Protein AF-A0A7Y5VYT1-F1 (afdb_monomer_lite)

Structure (mmCIF, N/CA/C/O backbone):
data_AF-A0A7Y5VYT1-F1
#
_entry.id   AF-A0A7Y5VYT1-F1
#
loop_
_atom_site.group_PDB
_atom_site.id
_atom_site.type_symbol
_atom_site.label_atom_id
_atom_site.label_alt_id
_atom_site.label_comp_id
_atom_site.label_asym_id
_atom_site.label_entity_id
_atom_site.label_seq_id
_atom_site.pdbx_PDB_ins_code
_atom_site.Cartn_x
_atom_site.Cartn_y
_atom_site.Cartn_z
_atom_site.occupancy
_atom_site.B_iso_or_equiv
_atom_site.auth_seq_id
_atom_site.auth_comp_id
_atom_site.auth_asym_id
_atom_site.auth_atom_id
_atom_site.pdbx_PDB_model_num
ATOM 1 N N . MET A 1 1 ? 44.278 8.003 -17.553 1.00 30.25 1 MET A N 1
ATOM 2 C CA . MET A 1 1 ? 45.497 8.754 -17.932 1.00 30.25 1 MET A CA 1
ATOM 3 C C . MET A 1 1 ? 46.272 7.961 -18.993 1.00 30.25 1 MET A C 1
ATOM 5 O O . MET A 1 1 ? 47.260 7.313 -18.686 1.00 30.25 1 MET A O 1
ATOM 9 N N . ARG A 1 2 ? 45.764 7.959 -20.229 1.00 27.64 2 ARG A N 1
ATOM 10 C CA . ARG A 1 2 ? 46.433 7.584 -21.487 1.00 27.64 2 ARG A CA 1
ATOM 11 C C . ARG A 1 2 ? 45.648 8.338 -22.553 1.00 27.64 2 ARG A C 1
ATOM 13 O O . ARG A 1 2 ? 44.484 8.034 -22.764 1.00 27.64 2 ARG A O 1
ATOM 20 N N . ALA A 1 3 ? 46.238 9.405 -23.068 1.00 26.19 3 ALA A N 1
ATOM 21 C CA . ALA A 1 3 ? 45.627 10.306 -24.028 1.00 26.19 3 ALA A CA 1
ATOM 22 C C . ALA A 1 3 ? 46.533 10.389 -25.257 1.00 26.19 3 ALA A C 1
ATOM 24 O O . ALA A 1 3 ? 47.757 10.370 -25.116 1.00 26.19 3 ALA A O 1
ATOM 25 N N . ASN A 1 4 ? 45.885 10.570 -26.406 1.00 30.56 4 ASN A N 1
ATOM 26 C CA . ASN A 1 4 ? 46.409 11.093 -27.665 1.00 30.56 4 ASN A CA 1
ATOM 27 C C . ASN A 1 4 ? 47.249 10.144 -28.527 1.00 30.56 4 ASN A C 1
ATOM 29 O O . ASN A 1 4 ? 48.468 10.091 -28.391 1.00 30.56 4 ASN A O 1
ATOM 33 N N . MET A 1 5 ? 46.606 9.550 -29.537 1.00 28.14 5 MET A N 1
ATOM 34 C CA . MET A 1 5 ? 47.140 9.549 -30.906 1.00 28.14 5 MET A CA 1
ATOM 35 C C . MET A 1 5 ? 46.047 9.191 -31.924 1.00 28.14 5 MET A C 1
ATOM 37 O O . MET A 1 5 ? 45.854 8.035 -32.269 1.00 28.14 5 MET A O 1
ATOM 41 N N . SER A 1 6 ? 45.374 10.206 -32.457 1.00 29.39 6 SER A N 1
ATOM 42 C CA . SER A 1 6 ? 44.731 10.142 -33.770 1.00 29.39 6 SER A CA 1
ATOM 43 C C . SER A 1 6 ? 44.828 11.523 -34.426 1.00 29.39 6 SER A C 1
ATOM 45 O O . SER A 1 6 ? 45.064 12.529 -33.758 1.00 29.39 6 SER A O 1
ATOM 47 N N . ILE A 1 7 ? 44.679 11.555 -35.751 1.00 34.62 7 ILE A N 1
ATOM 48 C CA . ILE A 1 7 ? 44.750 12.720 -36.650 1.00 34.62 7 ILE A CA 1
ATOM 49 C C . ILE A 1 7 ? 46.169 13.081 -37.129 1.00 34.62 7 ILE A C 1
ATOM 51 O O . ILE A 1 7 ? 46.878 13.902 -36.549 1.00 34.62 7 ILE A O 1
ATOM 55 N N . ARG A 1 8 ? 46.546 12.485 -38.272 1.00 32.09 8 ARG A N 1
ATOM 56 C CA . ARG A 1 8 ? 47.069 13.143 -39.498 1.00 32.09 8 ARG A CA 1
ATOM 57 C C . ARG A 1 8 ? 47.811 12.121 -40.362 1.00 32.09 8 ARG A C 1
ATOM 59 O O . ARG A 1 8 ? 49.016 11.972 -40.185 1.00 32.09 8 ARG A O 1
ATOM 66 N N . ARG A 1 9 ? 47.153 11.495 -41.348 1.00 30.25 9 ARG A N 1
ATOM 67 C CA . ARG A 1 9 ? 47.831 10.939 -42.540 1.00 30.25 9 ARG A CA 1
ATOM 68 C C . ARG A 1 9 ? 46.924 10.968 -43.772 1.00 30.25 9 ARG A C 1
ATOM 70 O O . ARG A 1 9 ? 46.250 10.001 -44.084 1.00 30.25 9 ARG A O 1
ATOM 77 N N . ALA A 1 10 ? 46.990 12.071 -44.509 1.00 29.72 10 ALA A N 1
ATOM 78 C CA . ALA A 1 10 ? 46.716 12.091 -45.939 1.00 29.72 10 ALA A CA 1
ATOM 79 C C . ALA A 1 10 ? 47.839 12.884 -46.625 1.00 29.72 10 ALA A C 1
ATOM 81 O O . ALA A 1 10 ? 48.296 13.891 -46.088 1.00 29.72 10 ALA A O 1
ATOM 82 N N . ALA A 1 11 ? 48.240 12.405 -47.805 1.00 30.06 11 ALA A N 1
ATOM 83 C CA . ALA A 1 11 ? 49.268 12.916 -48.718 1.00 30.06 11 ALA A CA 1
ATOM 84 C C . ALA A 1 11 ? 50.729 12.491 -48.458 1.00 30.06 11 ALA A C 1
ATOM 86 O O . ALA A 1 11 ? 51.456 13.108 -47.687 1.00 30.06 11 ALA A O 1
ATOM 87 N N . ALA A 1 12 ? 51.191 11.508 -49.240 1.00 25.56 12 ALA A N 1
ATOM 88 C CA . ALA A 1 12 ? 52.522 11.537 -49.851 1.00 25.56 12 ALA A CA 1
ATOM 89 C C . ALA A 1 12 ? 52.574 10.586 -51.062 1.00 25.56 12 ALA A C 1
ATOM 91 O O . ALA A 1 12 ? 52.737 9.377 -50.923 1.00 25.56 12 ALA A O 1
ATOM 92 N N . LEU A 1 13 ? 52.447 11.157 -52.261 1.00 31.27 13 LEU A N 1
ATOM 93 C CA . LEU A 1 13 ? 52.786 10.536 -53.540 1.00 31.27 13 LEU A CA 1
ATOM 94 C C . LEU A 1 13 ? 54.100 11.169 -54.017 1.00 31.27 13 LEU A C 1
ATOM 96 O O . LEU A 1 13 ? 54.060 12.323 -54.419 1.00 31.27 13 LEU A O 1
ATOM 100 N N . THR A 1 14 ? 55.228 10.443 -54.000 1.00 28.50 14 THR A N 1
ATOM 101 C CA . THR A 1 14 ? 56.323 10.625 -54.985 1.00 28.50 14 THR A CA 1
ATOM 102 C C . THR A 1 14 ? 57.374 9.507 -54.936 1.00 28.50 14 THR A C 1
ATOM 104 O O . THR A 1 14 ? 58.008 9.257 -53.918 1.00 28.50 14 THR A O 1
ATOM 107 N N . THR A 1 15 ? 57.528 8.880 -56.102 1.00 31.59 15 THR A N 1
ATOM 108 C CA . THR A 1 15 ? 58.681 8.202 -56.729 1.00 31.59 15 THR A CA 1
ATOM 109 C C . THR A 1 15 ? 60.030 8.107 -55.999 1.00 31.59 15 THR A C 1
ATOM 111 O O . THR A 1 15 ? 60.662 9.123 -55.722 1.00 31.59 15 THR A O 1
ATOM 114 N N . VAL A 1 16 ? 60.583 6.886 -55.957 1.00 31.70 16 VAL A N 1
ATOM 115 C CA . VAL A 1 16 ? 62.034 6.632 -56.051 1.00 31.70 16 VAL A CA 1
ATOM 116 C C . VAL A 1 16 ? 62.271 5.501 -57.057 1.00 31.70 16 VAL A C 1
ATOM 118 O O . VAL A 1 16 ? 61.777 4.389 -56.893 1.00 31.70 16 VAL A O 1
ATOM 121 N N . ALA A 1 17 ? 63.020 5.805 -58.117 1.00 32.84 17 ALA A N 1
ATOM 122 C CA . ALA A 1 17 ? 63.605 4.831 -59.030 1.00 32.84 17 ALA A CA 1
ATOM 123 C C . ALA A 1 17 ? 65.028 4.497 -58.556 1.00 32.84 17 ALA A C 1
ATOM 125 O O . ALA A 1 17 ? 65.786 5.415 -58.245 1.00 32.84 17 ALA A O 1
ATOM 126 N N . GLY A 1 18 ? 65.420 3.217 -58.560 1.00 33.00 18 GLY A N 1
ATOM 127 C CA . GLY A 1 18 ? 66.835 2.859 -58.434 1.00 33.00 18 GLY A CA 1
ATOM 128 C C . GLY A 1 18 ? 67.154 1.415 -58.039 1.00 33.00 18 GLY A C 1
ATOM 129 O O . GLY A 1 18 ? 67.095 1.073 -56.869 1.00 33.00 18 GLY A O 1
ATOM 130 N N . LEU A 1 19 ? 67.637 0.664 -59.036 1.00 35.41 19 LEU A N 1
ATOM 131 C CA . LEU A 1 19 ? 68.526 -0.509 -58.981 1.00 35.41 19 LEU A CA 1
ATOM 132 C C . LEU A 1 19 ? 67.946 -1.893 -58.604 1.00 35.41 19 LEU A C 1
ATOM 134 O O . LEU A 1 19 ? 67.748 -2.247 -57.447 1.00 35.41 19 LEU A O 1
ATOM 138 N N . ALA A 1 20 ? 67.761 -2.704 -59.651 1.00 33.38 20 ALA A N 1
ATOM 139 C CA . ALA A 1 20 ? 67.318 -4.091 -59.621 1.00 33.38 20 ALA A CA 1
ATOM 140 C C . ALA A 1 20 ? 68.475 -5.077 -59.377 1.00 33.38 20 ALA A C 1
ATOM 142 O O . ALA A 1 20 ? 69.500 -5.024 -60.057 1.00 33.38 20 ALA A O 1
ATOM 143 N N . VAL A 1 21 ? 68.239 -6.046 -58.489 1.00 36.31 21 VAL A N 1
ATOM 144 C CA . VAL A 1 21 ? 68.869 -7.374 -58.520 1.00 36.31 21 VAL A CA 1
ATOM 145 C C . VAL A 1 21 ? 67.757 -8.369 -58.861 1.00 36.31 21 VAL A C 1
ATOM 147 O O . VAL A 1 21 ? 66.670 -8.311 -58.291 1.00 36.31 21 VAL A O 1
ATOM 150 N N . GLY A 1 22 ? 68.005 -9.202 -59.873 1.00 40.22 22 GLY A N 1
ATOM 151 C CA . GLY A 1 22 ? 67.001 -9.977 -60.597 1.00 40.22 22 GLY A CA 1
ATOM 152 C C . GLY A 1 22 ? 66.232 -10.990 -59.753 1.00 40.22 22 GLY A C 1
ATOM 153 O O . GLY A 1 22 ? 66.721 -12.078 -59.467 1.00 40.22 22 GLY A O 1
ATOM 154 N N . VAL A 1 23 ? 64.977 -10.652 -59.482 1.00 35.94 23 VAL A N 1
ATOM 155 C CA . VAL A 1 23 ? 63.868 -11.592 -59.310 1.00 35.94 23 VAL A CA 1
ATOM 156 C C . VAL A 1 23 ? 62.786 -11.074 -60.253 1.00 35.94 23 VAL A C 1
ATOM 158 O O . VAL A 1 23 ? 62.456 -9.890 -60.204 1.00 35.94 23 VAL A O 1
ATOM 161 N N . SER A 1 24 ? 62.291 -11.896 -61.178 1.00 35.16 24 SER A N 1
ATOM 162 C CA . SER A 1 24 ? 61.223 -11.496 -62.098 1.00 35.16 24 SER A CA 1
ATOM 163 C C . SER A 1 24 ? 59.930 -11.275 -61.311 1.00 35.16 24 SER A C 1
ATOM 165 O O . SER A 1 24 ? 59.142 -12.201 -61.123 1.00 35.16 24 SER A O 1
ATOM 167 N N . THR A 1 25 ? 59.710 -10.060 -60.821 1.00 35.72 25 THR A N 1
ATOM 168 C CA . THR A 1 25 ? 58.398 -9.639 -60.345 1.00 35.72 25 THR A CA 1
ATOM 169 C C . THR A 1 25 ? 57.499 -9.486 -61.569 1.00 35.72 25 THR A C 1
ATOM 171 O O . THR A 1 25 ? 57.811 -8.746 -62.506 1.00 35.72 25 THR A O 1
ATOM 174 N N . ALA A 1 26 ? 56.406 -10.247 -61.608 1.00 45.22 26 ALA A N 1
ATOM 175 C CA . ALA A 1 26 ? 55.366 -10.065 -62.610 1.00 45.22 26 ALA A CA 1
ATOM 176 C C . ALA A 1 26 ? 54.901 -8.599 -62.563 1.00 45.22 26 ALA A C 1
ATOM 178 O O . ALA A 1 26 ? 54.512 -8.098 -61.508 1.00 45.22 26 ALA A O 1
ATOM 179 N N . ARG A 1 27 ? 55.005 -7.881 -63.687 1.00 56.47 27 ARG A N 1
ATOM 180 C CA . ARG A 1 27 ? 54.498 -6.508 -63.792 1.00 56.47 27 ARG A CA 1
ATOM 181 C C . ARG A 1 27 ? 52.982 -6.595 -63.923 1.00 56.47 27 ARG A C 1
ATOM 183 O O . ARG A 1 27 ? 52.499 -7.110 -64.925 1.00 56.47 27 ARG A O 1
ATOM 190 N N . GLY A 1 28 ? 52.262 -6.105 -62.922 1.00 69.00 28 GLY A N 1
ATOM 191 C CA . GLY A 1 28 ? 50.804 -6.043 -62.955 1.00 69.00 28 GLY A CA 1
ATOM 192 C C . GLY A 1 28 ? 50.274 -5.293 -64.171 1.00 69.00 28 GLY A C 1
ATOM 193 O O . GLY A 1 28 ? 50.785 -4.217 -64.498 1.00 69.00 28 GLY A O 1
ATOM 194 N N . THR A 1 29 ? 49.274 -5.859 -64.848 1.00 88.81 29 THR A N 1
ATOM 195 C CA . THR A 1 29 ? 48.622 -5.265 -66.022 1.00 88.81 29 THR A CA 1
ATOM 196 C C . THR A 1 29 ? 47.158 -4.944 -65.710 1.00 88.81 29 THR A C 1
ATOM 198 O O . THR A 1 29 ? 46.465 -5.698 -65.033 1.00 88.81 29 THR A O 1
ATOM 201 N N . ILE A 1 30 ? 46.656 -3.816 -66.218 1.00 93.69 30 ILE A N 1
ATOM 202 C CA . ILE A 1 30 ? 45.218 -3.515 -66.188 1.00 93.69 30 ILE A CA 1
ATOM 203 C C . ILE A 1 30 ? 44.558 -4.264 -67.348 1.00 93.69 30 ILE A C 1
ATOM 205 O O . ILE A 1 30 ? 44.878 -3.992 -68.507 1.00 93.69 30 ILE A O 1
ATOM 209 N N . ILE A 1 31 ? 43.627 -5.169 -67.052 1.00 95.44 31 ILE A N 1
ATOM 210 C CA . ILE A 1 31 ? 42.863 -5.905 -68.064 1.00 95.44 31 ILE A CA 1
ATOM 211 C C . ILE A 1 31 ? 41.386 -5.558 -68.018 1.00 95.44 31 ILE A C 1
ATOM 213 O O . ILE A 1 31 ? 40.772 -5.500 -66.957 1.00 95.44 31 ILE A O 1
ATOM 217 N N . ASN A 1 32 ? 40.816 -5.317 -69.195 1.00 97.12 32 ASN A N 1
ATOM 218 C CA . ASN A 1 32 ? 39.433 -4.887 -69.351 1.00 97.12 32 ASN A CA 1
ATOM 219 C C . ASN A 1 32 ? 38.578 -6.052 -69.831 1.00 97.12 32 ASN A C 1
ATOM 221 O O . ASN A 1 32 ? 38.907 -6.674 -70.841 1.00 97.12 32 ASN A O 1
ATOM 225 N N . TRP A 1 33 ? 37.470 -6.317 -69.150 1.00 97.88 33 TRP A N 1
ATOM 226 C CA . TRP A 1 33 ? 36.483 -7.282 -69.612 1.00 97.88 33 TRP A CA 1
ATOM 227 C C . TRP A 1 33 ? 35.904 -6.832 -70.958 1.00 97.88 33 TRP A C 1
ATOM 229 O O . TRP A 1 33 ? 35.466 -5.687 -71.093 1.00 97.88 33 TRP A O 1
ATOM 239 N N . ASN A 1 34 ? 35.907 -7.712 -71.958 1.00 95.81 34 ASN A N 1
ATOM 240 C CA . ASN A 1 34 ? 35.471 -7.390 -73.323 1.00 95.81 34 ASN A CA 1
ATOM 241 C C . ASN A 1 34 ? 34.311 -8.272 -73.833 1.00 95.81 34 ASN A C 1
ATOM 243 O O . ASN A 1 34 ? 33.855 -8.072 -74.958 1.00 95.81 34 ASN A O 1
ATOM 247 N N . ASN A 1 35 ? 33.802 -9.208 -73.021 1.00 96.19 35 ASN A N 1
ATOM 248 C CA . ASN A 1 35 ? 32.730 -10.125 -73.411 1.00 96.19 35 ASN A CA 1
ATOM 249 C C . ASN A 1 35 ? 31.361 -9.699 -72.843 1.00 96.19 35 ASN A C 1
ATOM 251 O O . ASN A 1 35 ? 31.004 -10.023 -71.709 1.00 96.19 35 ASN A O 1
ATOM 255 N N . ALA A 1 36 ? 30.556 -9.022 -73.662 1.00 94.88 36 ALA A N 1
ATOM 256 C CA . ALA A 1 36 ? 29.229 -8.538 -73.270 1.00 94.88 36 ALA A CA 1
ATOM 257 C C . ALA A 1 36 ? 28.188 -9.647 -72.996 1.00 94.88 36 ALA A C 1
ATOM 259 O O . ALA A 1 36 ? 27.152 -9.351 -72.410 1.00 94.88 36 ALA A O 1
ATOM 260 N N . ALA A 1 37 ? 28.440 -10.901 -73.393 1.00 95.19 37 ALA A N 1
ATOM 261 C CA . ALA A 1 37 ? 27.559 -12.036 -73.098 1.00 95.19 37 ALA A CA 1
ATOM 262 C C . ALA A 1 37 ? 27.848 -12.688 -71.731 1.00 95.19 37 ALA A C 1
ATOM 264 O O . ALA A 1 37 ? 27.047 -13.486 -71.247 1.00 95.19 37 ALA A O 1
ATOM 265 N N . GLY A 1 38 ? 28.978 -12.353 -71.101 1.00 96.19 38 GLY A N 1
ATOM 266 C CA . GLY A 1 38 ? 29.455 -13.019 -69.890 1.00 96.19 38 GLY A CA 1
ATOM 267 C C . GLY A 1 38 ? 30.240 -14.302 -70.173 1.00 96.19 38 GLY A C 1
ATOM 268 O O . GLY A 1 38 ? 30.365 -14.755 -71.312 1.00 96.19 38 GLY A O 1
ATOM 269 N N . GLY A 1 39 ? 30.827 -14.877 -69.126 1.00 96.69 39 GLY A N 1
ATOM 270 C CA . GLY A 1 39 ? 31.661 -16.072 -69.237 1.00 96.69 39 GLY A CA 1
ATOM 271 C C . GLY A 1 39 ? 32.635 -16.254 -68.075 1.00 96.69 39 GLY A C 1
ATOM 272 O O . GLY A 1 39 ? 32.599 -15.536 -67.079 1.00 96.69 39 GLY A O 1
ATOM 273 N N . ALA A 1 40 ? 33.532 -17.231 -68.203 1.00 96.69 40 ALA A N 1
ATOM 274 C CA . ALA A 1 40 ? 34.527 -17.520 -67.175 1.00 96.69 40 ALA A CA 1
ATOM 275 C C . ALA A 1 40 ? 35.667 -16.487 -67.171 1.00 96.69 40 ALA A C 1
ATOM 277 O O . ALA A 1 40 ? 36.245 -16.189 -68.222 1.00 96.69 40 ALA A O 1
ATOM 278 N N . ALA A 1 41 ? 36.049 -16.005 -65.985 1.00 96.31 41 ALA A N 1
ATOM 279 C CA . ALA A 1 41 ? 37.185 -15.100 -65.800 1.00 96.31 41 ALA A CA 1
ATOM 280 C C . ALA A 1 41 ? 38.532 -15.741 -66.174 1.00 96.31 41 ALA A C 1
ATOM 282 O O . ALA A 1 41 ? 39.448 -15.036 -66.584 1.00 96.31 41 ALA A O 1
ATOM 283 N N . SER A 1 42 ? 38.645 -17.072 -66.130 1.00 95.38 42 SER A N 1
ATOM 284 C CA . SER A 1 42 ? 39.843 -17.815 -66.553 1.00 95.38 42 SER A CA 1
ATOM 285 C C . SER A 1 42 ? 40.057 -17.847 -68.074 1.00 95.38 42 SER A C 1
ATOM 287 O O . SER A 1 42 ? 41.125 -18.243 -68.538 1.00 95.38 42 SER A O 1
ATOM 289 N N . THR A 1 43 ? 39.067 -17.442 -68.877 1.00 96.75 43 THR A N 1
ATOM 290 C CA . THR A 1 43 ? 39.178 -17.440 -70.342 1.00 96.75 43 THR A CA 1
ATOM 291 C C . THR A 1 43 ? 39.857 -16.159 -70.820 1.00 96.75 43 THR A C 1
ATOM 293 O O . THR A 1 43 ? 39.244 -15.096 -70.829 1.00 96.75 43 THR A O 1
ATOM 296 N N . ALA A 1 44 ? 41.105 -16.265 -71.285 1.00 94.38 44 ALA A N 1
ATOM 297 C CA . ALA A 1 44 ? 41.907 -15.121 -71.731 1.00 94.38 44 ALA A CA 1
ATOM 298 C C . ALA A 1 44 ? 41.230 -14.247 -72.806 1.00 94.38 44 ALA A C 1
ATOM 300 O O . ALA A 1 44 ? 41.405 -13.034 -72.808 1.00 94.38 44 ALA A O 1
ATOM 301 N N . ALA A 1 45 ? 40.429 -14.842 -73.698 1.00 95.94 45 ALA A N 1
ATOM 302 C CA . ALA A 1 45 ? 39.718 -14.115 -74.754 1.00 95.94 45 ALA A CA 1
ATOM 303 C C . ALA A 1 45 ? 38.631 -13.153 -74.233 1.00 95.94 45 ALA A C 1
ATOM 305 O O . ALA A 1 45 ? 38.249 -12.245 -74.967 1.00 95.94 45 ALA A O 1
ATOM 306 N N . ASN A 1 46 ? 38.169 -13.327 -72.986 1.00 96.81 46 ASN A N 1
ATOM 307 C CA . ASN A 1 46 ? 37.203 -12.437 -72.331 1.00 96.81 46 ASN A CA 1
ATOM 308 C C . ASN A 1 46 ? 37.843 -11.146 -71.777 1.00 96.81 46 ASN A C 1
ATOM 310 O O . ASN A 1 46 ? 37.142 -10.302 -71.210 1.00 96.81 46 ASN A O 1
ATOM 314 N N . TRP A 1 47 ? 39.159 -10.984 -71.944 1.00 96.56 47 TRP A N 1
ATOM 315 C CA . TRP A 1 47 ? 39.931 -9.841 -71.469 1.00 96.56 47 TRP A CA 1
ATOM 316 C C . TRP A 1 47 ? 40.631 -9.106 -72.618 1.00 96.56 47 TRP A C 1
ATOM 318 O O . TRP A 1 47 ? 40.955 -9.681 -73.657 1.00 96.56 47 TRP A O 1
ATOM 328 N N . ASN A 1 48 ? 40.889 -7.814 -72.423 1.00 94.38 48 ASN A N 1
ATOM 329 C CA . ASN A 1 48 ? 41.722 -6.986 -73.287 1.00 94.38 48 ASN A CA 1
ATOM 330 C C . ASN A 1 48 ? 42.785 -6.229 -72.455 1.00 94.38 48 ASN A C 1
ATOM 332 O O . ASN A 1 48 ? 42.396 -5.396 -71.624 1.00 94.38 48 ASN A O 1
ATOM 336 N N . PRO A 1 49 ? 44.096 -6.458 -72.683 1.00 94.94 49 PRO A N 1
ATOM 337 C CA . PRO A 1 49 ? 44.676 -7.470 -73.582 1.00 94.94 49 PRO A CA 1
ATOM 338 C C . PRO A 1 49 ? 44.254 -8.903 -73.212 1.00 94.94 49 PRO A C 1
ATOM 340 O O . PRO A 1 49 ? 43.919 -9.168 -72.061 1.00 94.94 49 PRO A O 1
ATOM 343 N N . ALA A 1 50 ? 44.246 -9.810 -74.196 1.00 94.19 50 ALA A N 1
ATOM 344 C CA . ALA A 1 50 ? 43.785 -11.188 -74.017 1.00 94.19 50 ALA A CA 1
ATOM 345 C C . ALA A 1 50 ? 44.747 -11.993 -73.132 1.00 94.19 50 ALA A C 1
ATOM 347 O O . ALA A 1 50 ? 45.750 -12.527 -73.607 1.00 94.19 50 ALA A O 1
ATOM 348 N N . GLN A 1 51 ? 44.434 -12.075 -71.843 1.00 91.88 51 GLN A N 1
ATOM 349 C CA . GLN A 1 51 ? 45.150 -12.870 -70.848 1.00 91.88 51 GLN A CA 1
ATOM 350 C C . GLN A 1 51 ? 44.203 -13.314 -69.734 1.00 91.88 51 GLN A C 1
ATOM 352 O O . GLN A 1 51 ? 43.198 -12.658 -69.475 1.00 91.88 51 GLN A O 1
ATOM 357 N N . ALA A 1 52 ? 44.504 -14.440 -69.088 1.00 90.56 52 ALA A N 1
ATOM 358 C CA . ALA A 1 52 ? 43.809 -14.828 -67.864 1.00 90.56 52 ALA A CA 1
ATOM 359 C C . ALA A 1 52 ? 44.350 -14.003 -66.672 1.00 90.56 52 ALA A C 1
ATOM 361 O O . ALA A 1 52 ? 45.548 -13.714 -66.665 1.00 90.56 52 ALA A O 1
ATOM 362 N N . PRO A 1 53 ? 43.519 -13.643 -65.675 1.00 93.69 53 PRO A N 1
ATOM 363 C CA . PRO A 1 53 ? 43.944 -12.890 -64.494 1.00 93.69 53 PRO A CA 1
ATOM 364 C C . PRO A 1 53 ? 45.085 -13.546 -63.704 1.00 93.69 53 PRO A C 1
ATOM 366 O O . PRO A 1 53 ? 45.067 -14.755 -63.461 1.00 93.69 53 PRO A O 1
ATOM 369 N N . THR A 1 54 ? 46.027 -12.731 -63.228 1.00 90.56 54 THR A N 1
ATOM 370 C CA . THR A 1 54 ? 47.100 -13.119 -62.303 1.00 90.56 54 THR A CA 1
ATOM 371 C C . THR A 1 54 ? 47.132 -12.231 -61.052 1.00 90.56 54 THR A C 1
ATOM 373 O O . THR A 1 54 ? 46.494 -11.180 -60.995 1.00 90.56 54 THR A O 1
ATOM 376 N N . ALA A 1 55 ? 47.944 -12.631 -60.064 1.00 87.31 55 ALA A N 1
ATOM 377 C CA . ALA A 1 55 ? 48.112 -11.954 -58.770 1.00 87.31 55 ALA A CA 1
ATOM 378 C C . ALA A 1 55 ? 48.383 -10.446 -58.858 1.00 87.31 55 ALA A C 1
ATOM 380 O O . ALA A 1 55 ? 47.979 -9.689 -57.977 1.00 87.31 55 ALA A O 1
ATOM 381 N N . ALA A 1 56 ? 49.066 -10.008 -59.916 1.00 88.50 56 ALA A N 1
ATOM 382 C CA . ALA A 1 56 ? 49.476 -8.622 -60.089 1.00 88.50 56 ALA A CA 1
ATOM 383 C C . ALA A 1 56 ? 48.452 -7.776 -60.873 1.00 88.50 56 ALA A C 1
ATOM 385 O O . ALA A 1 56 ? 48.645 -6.570 -61.013 1.00 88.50 56 ALA A O 1
ATOM 386 N N . ASP A 1 57 ? 47.393 -8.379 -61.418 1.00 93.88 57 ASP A N 1
ATOM 387 C CA . ASP A 1 57 ? 46.513 -7.704 -62.372 1.00 93.88 57 ASP A CA 1
ATOM 388 C C . ASP A 1 57 ? 45.363 -6.942 -61.707 1.00 93.88 57 ASP A C 1
ATOM 390 O O . ASP A 1 57 ? 44.803 -7.352 -60.685 1.00 93.88 57 ASP A O 1
ATOM 394 N N . THR A 1 58 ? 44.972 -5.841 -62.350 1.00 94.94 58 THR A N 1
ATOM 395 C CA . THR A 1 58 ? 43.759 -5.083 -62.021 1.00 94.94 58 THR A CA 1
ATOM 396 C C . THR A 1 58 ? 42.682 -5.395 -63.050 1.00 94.94 58 THR A C 1
ATOM 398 O O . THR A 1 58 ? 42.864 -5.152 -64.245 1.00 94.94 58 THR A O 1
ATOM 401 N N . LEU A 1 59 ? 41.545 -5.905 -62.584 1.00 97.12 59 LEU A N 1
ATOM 402 C CA . LEU A 1 59 ? 40.414 -6.317 -63.407 1.00 97.12 59 LEU A CA 1
ATOM 403 C C . LEU A 1 59 ? 39.413 -5.171 -63.534 1.00 97.12 59 LEU A C 1
ATOM 405 O O . LEU A 1 59 ? 38.853 -4.718 -62.537 1.00 97.12 59 LEU A O 1
ATOM 409 N N . VAL A 1 60 ? 39.167 -4.708 -64.756 1.00 97.56 60 VAL A N 1
ATOM 410 C CA . VAL A 1 60 ? 38.277 -3.575 -65.033 1.00 97.56 60 VAL A CA 1
ATOM 411 C C . VAL A 1 60 ? 37.059 -4.029 -65.827 1.00 97.56 60 VAL A C 1
ATOM 413 O O . VAL A 1 60 ? 37.177 -4.605 -66.907 1.00 97.56 60 VAL A O 1
ATOM 416 N N . TYR A 1 61 ? 35.872 -3.698 -65.330 1.00 98.00 61 TYR A N 1
ATOM 417 C CA . TYR A 1 61 ? 34.591 -3.969 -65.972 1.00 98.00 61 TYR A CA 1
ATOM 418 C C . TYR A 1 61 ? 33.962 -2.650 -66.411 1.00 98.00 61 TYR A C 1
ATOM 420 O O . TYR A 1 61 ? 33.489 -1.868 -65.590 1.00 98.00 61 TYR A O 1
ATOM 428 N N . ASN A 1 62 ? 33.992 -2.375 -67.713 1.00 96.19 62 ASN A N 1
ATOM 429 C CA . ASN A 1 62 ? 33.561 -1.090 -68.275 1.00 96.19 62 ASN A CA 1
ATOM 430 C C . ASN A 1 62 ? 32.584 -1.254 -69.453 1.00 96.19 62 ASN A C 1
ATOM 432 O O . ASN A 1 62 ? 32.417 -0.343 -70.265 1.00 96.19 62 ASN A O 1
ATOM 436 N N . LEU A 1 63 ? 31.950 -2.422 -69.574 1.00 96.19 63 LEU A N 1
ATOM 437 C CA . LEU A 1 63 ? 30.918 -2.657 -70.578 1.00 96.19 63 LEU A CA 1
ATOM 438 C C . LEU A 1 63 ? 29.574 -2.175 -70.043 1.00 96.19 63 LEU A C 1
ATOM 440 O O . LEU A 1 63 ? 29.149 -2.573 -68.964 1.00 96.19 63 LEU A O 1
ATOM 444 N N . ASN A 1 64 ? 28.870 -1.359 -70.822 1.00 95.56 64 ASN A N 1
ATOM 445 C CA . ASN A 1 64 ? 27.508 -0.952 -70.491 1.00 95.56 64 ASN A CA 1
ATOM 446 C C . ASN A 1 64 ? 26.507 -2.052 -70.894 1.00 95.56 64 ASN A C 1
ATOM 448 O O . ASN A 1 64 ? 25.770 -1.918 -71.870 1.00 95.56 64 ASN A O 1
ATOM 452 N N . SER A 1 65 ? 26.566 -3.199 -70.222 1.00 95.31 65 SER A N 1
ATOM 453 C CA . SER A 1 65 ? 25.745 -4.387 -70.489 1.00 95.31 65 SER A CA 1
ATOM 454 C C . SER A 1 65 ? 25.474 -5.146 -69.191 1.00 95.31 65 SER A C 1
ATOM 456 O O . SER A 1 65 ? 26.139 -4.898 -68.186 1.00 95.31 65 SER A O 1
ATOM 458 N N . THR A 1 66 ? 24.521 -6.078 -69.225 1.00 97.75 66 THR A N 1
ATOM 459 C CA . THR A 1 66 ? 24.236 -6.989 -68.109 1.00 97.75 66 THR A CA 1
ATOM 460 C C . THR A 1 66 ? 24.808 -8.364 -68.415 1.00 97.75 66 THR A C 1
ATOM 462 O O . THR A 1 66 ? 24.429 -8.965 -69.418 1.00 97.75 66 THR A O 1
ATOM 465 N N . TYR A 1 67 ? 25.715 -8.865 -67.579 1.00 97.56 67 TYR A N 1
ATOM 466 C CA . TYR A 1 67 ? 26.374 -10.152 -67.811 1.00 97.56 67 TYR A CA 1
ATOM 467 C C . TYR A 1 67 ? 26.884 -10.792 -66.518 1.00 97.56 67 TYR A C 1
ATOM 469 O O . TYR A 1 67 ? 27.106 -10.123 -65.511 1.00 97.56 67 TYR A O 1
ATOM 477 N N . THR A 1 68 ? 27.084 -12.112 -66.563 1.00 97.75 68 THR A N 1
ATOM 478 C CA . THR A 1 68 ? 27.646 -12.889 -65.449 1.00 97.75 68 THR A CA 1
ATOM 479 C C . THR A 1 68 ? 29.106 -13.239 -65.713 1.00 97.75 68 THR A C 1
ATOM 481 O O . THR A 1 68 ? 29.470 -13.637 -66.823 1.00 97.75 68 THR A O 1
ATOM 484 N N . VAL A 1 69 ? 29.939 -13.113 -64.685 1.00 97.81 69 VAL A N 1
ATOM 485 C CA . VAL A 1 69 ? 31.350 -13.490 -64.683 1.00 97.81 69 VAL A CA 1
ATOM 486 C C . VAL A 1 69 ? 31.562 -14.575 -63.636 1.00 97.81 69 VAL A C 1
ATOM 488 O O . VAL A 1 69 ? 31.315 -14.367 -62.447 1.00 97.81 69 VAL A O 1
ATOM 491 N N . THR A 1 70 ? 32.026 -15.740 -64.081 1.00 97.06 70 THR A N 1
ATOM 492 C CA . THR A 1 70 ? 32.286 -16.879 -63.193 1.00 97.06 70 THR A CA 1
ATOM 493 C C . THR A 1 70 ? 33.762 -16.951 -62.828 1.00 97.06 70 THR A C 1
ATOM 495 O O . THR A 1 70 ? 34.629 -17.029 -63.705 1.00 97.06 70 THR A O 1
ATOM 498 N N . PHE A 1 71 ? 34.042 -16.992 -61.531 1.00 96.31 71 PHE A N 1
ATOM 499 C CA . PHE A 1 71 ? 35.362 -17.237 -60.963 1.00 96.31 71 PHE A CA 1
ATOM 500 C C . PHE A 1 71 ? 35.418 -18.672 -60.446 1.00 96.31 71 PHE A C 1
ATOM 502 O O . PHE A 1 71 ? 34.561 -19.115 -59.684 1.00 96.31 71 PHE A O 1
ATOM 509 N N . SER A 1 72 ? 36.417 -19.417 -60.901 1.00 94.38 72 SER A N 1
ATOM 510 C CA . SER A 1 72 ? 36.685 -20.798 -60.485 1.00 94.38 72 SER A CA 1
ATOM 511 C C . SER A 1 72 ? 38.082 -20.875 -59.888 1.00 94.38 72 SER A C 1
ATOM 513 O O . SER A 1 72 ? 38.849 -19.924 -60.017 1.00 94.38 72 SER A O 1
ATOM 515 N N . GLY A 1 73 ? 38.462 -22.024 -59.323 1.00 90.50 73 GLY A N 1
ATOM 516 C CA . GLY A 1 73 ? 39.818 -22.231 -58.794 1.00 90.50 73 GLY A CA 1
ATOM 517 C C . GLY A 1 73 ? 40.942 -22.111 -59.839 1.00 90.50 73 GLY A C 1
ATOM 518 O O . GLY A 1 73 ? 42.113 -22.131 -59.480 1.00 90.50 73 GLY A O 1
ATOM 519 N N . ALA A 1 74 ? 40.605 -21.980 -61.129 1.00 90.00 74 ALA A N 1
ATOM 520 C CA . ALA A 1 74 ? 41.559 -21.692 -62.199 1.00 90.00 74 ALA A CA 1
ATOM 521 C C . ALA A 1 74 ? 41.945 -20.202 -62.297 1.00 90.00 74 ALA A C 1
ATOM 523 O O . ALA A 1 74 ? 42.870 -19.861 -63.032 1.00 90.00 74 ALA A O 1
ATOM 524 N N . VAL A 1 75 ? 41.223 -19.311 -61.612 1.00 90.44 75 VAL A N 1
ATOM 525 C CA . VAL A 1 75 ? 41.539 -17.882 -61.536 1.00 90.44 75 VAL A CA 1
ATOM 526 C C . VAL A 1 75 ? 42.387 -17.669 -60.285 1.00 90.44 75 VAL A C 1
ATOM 528 O O . VAL A 1 75 ? 41.934 -17.952 -59.180 1.00 90.44 75 VAL A O 1
ATOM 531 N N . GLY A 1 76 ? 43.635 -17.226 -60.455 1.00 83.94 76 GLY A N 1
ATOM 532 C CA . GLY A 1 76 ? 44.483 -16.862 -59.318 1.00 83.94 76 GLY A CA 1
ATOM 533 C C . GLY A 1 76 ? 43.967 -15.607 -58.611 1.00 83.94 76 GLY A C 1
ATOM 534 O O . GLY A 1 76 ? 43.074 -14.930 -59.117 1.00 83.94 76 GLY A O 1
ATOM 535 N N . LEU A 1 77 ? 44.569 -15.256 -57.468 1.00 90.44 77 LEU A N 1
ATOM 536 C CA . LEU A 1 77 ? 44.285 -13.978 -56.805 1.00 90.44 77 LEU A CA 1
ATOM 537 C C . LEU A 1 77 ? 44.485 -12.801 -57.777 1.00 90.44 77 LEU A C 1
ATOM 539 O O . LEU A 1 77 ? 45.202 -12.927 -58.767 1.00 90.44 77 LEU A O 1
ATOM 543 N N . SER A 1 78 ? 43.856 -11.661 -57.517 1.00 93.00 78 SER A N 1
ATOM 544 C CA . SER A 1 78 ? 44.027 -10.438 -58.318 1.00 93.00 78 SER A CA 1
ATOM 545 C C . SER A 1 78 ? 44.451 -9.276 -57.426 1.00 93.00 78 SER A C 1
ATOM 547 O O . SER A 1 78 ? 44.301 -9.336 -56.209 1.00 93.00 78 SER A O 1
ATOM 549 N N . THR A 1 79 ? 44.972 -8.194 -57.997 1.00 93.38 79 THR A N 1
ATOM 550 C CA . THR A 1 79 ? 45.296 -7.003 -57.202 1.00 93.38 79 THR A CA 1
ATOM 551 C C . THR A 1 79 ? 44.040 -6.198 -56.883 1.00 93.38 79 THR A C 1
ATOM 553 O O . THR A 1 79 ? 43.816 -5.840 -55.732 1.00 93.38 79 THR A O 1
ATOM 556 N N . GLN A 1 80 ? 43.200 -5.910 -57.876 1.00 94.62 80 GLN A N 1
ATOM 557 C CA . GLN A 1 80 ? 42.034 -5.040 -57.699 1.00 94.62 80 GLN A CA 1
ATOM 558 C C . GLN A 1 80 ? 40.929 -5.383 -58.697 1.00 94.62 80 GLN A C 1
ATOM 560 O O . GLN A 1 80 ? 41.218 -5.766 -59.827 1.00 94.62 80 GLN A O 1
ATOM 565 N N . HIS A 1 81 ? 39.668 -5.206 -58.302 1.00 97.19 81 HIS A N 1
ATOM 566 C CA . HIS A 1 81 ? 38.525 -5.170 -59.215 1.00 97.19 81 HIS A CA 1
ATOM 567 C C . HIS A 1 81 ? 37.959 -3.749 -59.260 1.00 97.19 81 HIS A C 1
ATOM 569 O O . HIS A 1 81 ? 37.784 -3.118 -58.218 1.00 97.19 81 HIS A O 1
ATOM 575 N N . THR A 1 82 ? 37.626 -3.271 -60.457 1.00 97.44 82 THR A N 1
ATOM 576 C CA . THR A 1 82 ? 36.990 -1.968 -60.672 1.00 97.44 82 THR A CA 1
ATOM 577 C C . THR A 1 82 ? 35.816 -2.102 -61.641 1.00 97.44 82 THR A C 1
ATOM 579 O O . THR A 1 82 ? 36.008 -2.403 -62.819 1.00 97.44 82 THR A O 1
ATOM 582 N N . TYR A 1 83 ? 34.602 -1.832 -61.169 1.00 98.25 83 TYR A N 1
ATOM 583 C CA . TYR A 1 83 ? 33.369 -1.834 -61.958 1.00 98.25 83 TYR A CA 1
ATOM 584 C C . TYR A 1 83 ? 32.960 -0.398 -62.269 1.00 98.25 83 TYR A C 1
ATOM 586 O O . TYR A 1 83 ? 32.723 0.396 -61.363 1.00 98.25 83 TYR A O 1
ATOM 594 N N . LYS A 1 84 ? 32.900 -0.058 -63.555 1.00 97.69 84 LYS A N 1
ATOM 595 C CA . LYS A 1 84 ? 32.729 1.317 -64.043 1.00 97.69 84 LYS A CA 1
ATOM 596 C C . LYS A 1 84 ? 31.379 1.560 -64.708 1.00 97.69 84 LYS A C 1
ATOM 598 O O . LYS A 1 84 ? 30.848 2.665 -64.627 1.00 97.69 84 LYS A O 1
ATOM 603 N N . ARG A 1 85 ? 30.833 0.548 -65.393 1.00 95.94 85 ARG A N 1
ATOM 604 C CA . ARG A 1 85 ? 29.572 0.621 -66.153 1.00 95.94 85 ARG A CA 1
ATOM 605 C C . ARG A 1 85 ? 28.845 -0.720 -66.154 1.00 95.94 85 ARG A C 1
ATOM 607 O O . ARG A 1 85 ? 29.483 -1.755 -65.973 1.00 95.94 85 ARG A O 1
ATOM 614 N N . GLY A 1 86 ? 27.544 -0.679 -66.439 1.00 95.69 86 GLY A N 1
ATOM 615 C CA . GLY A 1 86 ? 26.713 -1.868 -66.629 1.00 95.69 86 GLY A CA 1
ATOM 616 C C . GLY A 1 86 ? 26.380 -2.603 -65.331 1.00 95.69 86 GLY A C 1
ATOM 617 O O . GLY A 1 86 ? 26.577 -2.086 -64.230 1.00 95.69 86 GLY A O 1
ATOM 618 N N . THR A 1 87 ? 25.858 -3.819 -65.479 1.00 97.69 87 THR A N 1
ATOM 619 C CA . THR A 1 87 ? 25.449 -4.686 -64.372 1.00 97.69 87 THR A CA 1
ATOM 620 C C . THR A 1 87 ? 26.219 -6.001 -64.438 1.00 97.69 87 THR A C 1
ATOM 622 O O . THR A 1 87 ? 26.030 -6.794 -65.360 1.00 97.69 87 THR A O 1
ATOM 625 N N . VAL A 1 88 ? 27.084 -6.248 -63.457 1.00 98.25 88 VAL A N 1
ATOM 626 C CA . VAL A 1 88 ? 27.955 -7.429 -63.427 1.00 98.25 88 VAL A CA 1
ATOM 627 C C . VAL A 1 88 ? 27.541 -8.367 -62.300 1.00 98.25 88 VAL A C 1
ATOM 629 O O . VAL A 1 88 ? 27.638 -8.015 -61.127 1.00 98.25 88 VAL A O 1
ATOM 632 N N . SER A 1 89 ? 27.112 -9.578 -62.641 1.00 97.88 89 SER A N 1
ATOM 633 C CA . SER A 1 89 ? 26.879 -10.645 -61.663 1.00 97.88 89 SER A CA 1
ATOM 634 C C . SER A 1 89 ? 28.141 -11.488 -61.503 1.00 97.88 89 SER A C 1
ATOM 636 O O . SER A 1 89 ? 28.712 -11.956 -62.483 1.00 97.88 89 SER A O 1
ATOM 638 N N . LEU A 1 90 ? 28.586 -11.686 -60.271 1.00 97.75 90 LEU A N 1
ATOM 639 C CA . LEU A 1 90 ? 29.766 -12.454 -59.906 1.00 97.75 90 LEU A CA 1
ATOM 640 C C . LEU A 1 90 ? 29.328 -13.779 -59.296 1.00 97.75 90 LEU A C 1
ATOM 642 O O . LEU A 1 90 ? 28.674 -13.799 -58.254 1.00 97.75 90 LEU A O 1
ATOM 646 N N . SER A 1 91 ? 29.736 -14.875 -59.927 1.00 96.69 91 SER A N 1
ATOM 647 C CA . SER A 1 91 ? 29.531 -16.227 -59.413 1.00 96.69 91 SER A CA 1
ATOM 648 C C . SER A 1 91 ? 30.882 -16.819 -59.017 1.00 96.69 91 SER A C 1
ATOM 650 O O . SER A 1 91 ? 31.697 -17.159 -59.881 1.00 96.69 91 SER A O 1
ATOM 652 N N . MET A 1 92 ? 31.138 -16.910 -57.710 1.00 95.94 92 MET A N 1
ATOM 653 C CA . MET A 1 92 ? 32.383 -17.435 -57.145 1.00 95.94 92 MET A CA 1
ATOM 654 C C . MET A 1 92 ? 32.236 -18.936 -56.874 1.00 95.94 92 MET A C 1
ATOM 656 O O . MET A 1 92 ? 32.054 -19.370 -55.743 1.00 95.94 92 MET A O 1
ATOM 660 N N . SER A 1 93 ? 32.348 -19.756 -57.924 1.00 93.12 93 SER A N 1
ATOM 661 C CA . SER A 1 93 ? 32.361 -21.229 -57.789 1.00 93.12 93 SER A CA 1
ATOM 662 C C . SER A 1 93 ? 33.547 -21.765 -56.966 1.00 93.12 93 SER A C 1
ATOM 664 O O . SER A 1 93 ? 33.553 -22.918 -56.545 1.00 93.12 93 SER A O 1
ATOM 666 N N . SER A 1 94 ? 34.557 -20.923 -56.743 1.00 93.06 94 SER A N 1
ATOM 667 C CA . SER A 1 94 ? 35.625 -21.068 -55.755 1.00 93.06 94 SER A CA 1
ATOM 668 C C . SER A 1 94 ? 35.866 -19.690 -55.128 1.00 93.06 94 SER A C 1
ATOM 670 O O . SER A 1 94 ? 35.748 -18.704 -55.860 1.00 93.06 94 SER A O 1
ATOM 672 N N . PRO A 1 95 ? 36.239 -19.592 -53.836 1.00 94.81 95 PRO A N 1
ATOM 673 C CA . PRO A 1 95 ? 36.605 -18.323 -53.211 1.00 94.81 95 PRO A CA 1
ATOM 674 C C . PRO A 1 95 ? 37.649 -17.557 -54.026 1.00 94.81 95 PRO A C 1
ATOM 676 O O . PRO A 1 95 ? 38.618 -18.157 -54.501 1.00 94.81 95 PRO A O 1
ATOM 679 N N . HIS A 1 96 ? 37.464 -16.244 -54.164 1.00 95.94 96 HIS A N 1
ATOM 680 C CA . HIS A 1 96 ? 38.383 -15.363 -54.887 1.00 95.94 96 HIS A CA 1
ATOM 681 C C . HIS A 1 96 ? 38.932 -14.274 -53.971 1.00 95.94 96 HIS A C 1
ATOM 683 O O . HIS A 1 96 ? 38.186 -13.639 -53.225 1.00 95.94 96 HIS A O 1
ATOM 689 N N . THR A 1 97 ? 40.240 -14.033 -54.047 1.00 95.19 97 THR A N 1
ATOM 690 C CA . THR A 1 97 ? 40.932 -13.065 -53.188 1.00 95.19 97 THR A CA 1
ATOM 691 C C . THR A 1 97 ? 41.540 -11.934 -54.009 1.00 95.19 97 THR A C 1
ATOM 693 O O . THR A 1 97 ? 42.221 -12.162 -55.011 1.00 95.19 97 THR A O 1
ATOM 696 N N . LEU A 1 98 ? 41.335 -10.708 -53.538 1.00 94.50 98 LEU A N 1
ATOM 697 C CA . LEU A 1 98 ? 41.983 -9.498 -54.001 1.00 94.50 98 LEU A CA 1
ATOM 698 C C . LEU A 1 98 ? 42.978 -9.022 -52.941 1.00 94.50 98 LEU A C 1
ATOM 700 O O . LEU A 1 98 ? 42.597 -8.812 -51.793 1.00 94.50 98 LEU A O 1
ATOM 704 N N . SER A 1 99 ? 44.237 -8.799 -53.318 1.00 90.44 99 SER A N 1
ATOM 705 C CA . SER A 1 99 ? 45.232 -8.235 -52.391 1.00 90.44 99 SER A CA 1
ATOM 706 C C . SER A 1 99 ? 45.046 -6.732 -52.141 1.00 90.44 99 SER A C 1
ATOM 708 O O . SER A 1 99 ? 45.693 -6.170 -51.265 1.00 90.44 99 SER A O 1
ATOM 710 N N . GLY A 1 100 ? 44.213 -6.070 -52.946 1.00 90.56 100 GLY A N 1
ATOM 711 C CA . GLY A 1 100 ? 43.898 -4.646 -52.888 1.00 90.56 100 GLY A CA 1
ATOM 712 C C . GLY A 1 100 ? 42.390 -4.407 -52.948 1.00 90.56 100 GLY A C 1
ATOM 713 O O . GLY A 1 100 ? 41.625 -5.042 -52.228 1.00 90.56 100 GLY A O 1
ATOM 714 N N . ASN A 1 101 ? 41.944 -3.468 -53.781 1.00 92.50 101 ASN A N 1
ATOM 715 C CA . ASN A 1 101 ? 40.603 -2.894 -53.639 1.00 92.50 101 ASN A CA 1
ATOM 716 C C . ASN A 1 101 ? 39.535 -3.636 -54.460 1.00 92.50 101 ASN A C 1
ATOM 718 O O . ASN A 1 101 ? 39.786 -4.092 -55.575 1.00 92.50 101 ASN A O 1
ATOM 722 N N . PHE A 1 102 ? 38.307 -3.668 -53.957 1.00 97.50 102 PHE A N 1
ATOM 723 C CA . PHE A 1 102 ? 37.106 -3.979 -54.729 1.00 97.50 102 PHE A CA 1
ATOM 724 C C . PHE A 1 102 ? 36.286 -2.694 -54.877 1.00 97.50 102 PHE A C 1
ATOM 726 O O . PHE A 1 102 ? 35.757 -2.188 -53.890 1.00 97.50 102 PHE A O 1
ATOM 733 N N . ARG A 1 103 ? 36.195 -2.132 -56.088 1.00 97.75 103 ARG A N 1
ATOM 734 C CA . ARG A 1 103 ? 35.562 -0.823 -56.317 1.00 97.75 103 ARG A CA 1
ATOM 735 C C . ARG A 1 103 ? 34.395 -0.875 -57.285 1.00 97.75 103 ARG A C 1
ATOM 737 O O . ARG A 1 103 ? 34.570 -1.321 -58.413 1.00 97.75 103 ARG A O 1
ATOM 744 N N . VAL A 1 104 ? 33.242 -0.342 -56.890 1.00 98.25 104 VAL A N 1
ATOM 745 C CA . VAL A 1 104 ? 32.056 -0.193 -57.751 1.00 98.25 104 VAL A CA 1
ATOM 746 C C . VAL A 1 104 ? 31.744 1.293 -57.900 1.00 98.25 104 VAL A C 1
ATOM 748 O O . VAL A 1 104 ? 31.398 1.930 -56.917 1.00 98.25 104 VAL A O 1
ATOM 751 N N . GLY A 1 105 ? 31.880 1.851 -59.104 1.00 96.44 105 GLY A N 1
ATOM 752 C CA . GLY A 1 105 ? 31.848 3.299 -59.333 1.00 96.44 105 GLY A CA 1
ATOM 753 C C . GLY A 1 105 ? 33.104 3.968 -58.767 1.00 96.44 105 GLY A C 1
ATOM 754 O O . GLY A 1 105 ? 33.113 4.395 -57.617 1.00 96.44 105 GLY A O 1
ATOM 755 N N . ASP A 1 106 ? 34.192 4.009 -59.541 1.00 95.00 106 ASP A N 1
ATOM 756 C CA . ASP A 1 106 ? 35.520 4.397 -59.036 1.00 95.00 106 ASP A CA 1
ATOM 757 C C . ASP A 1 106 ? 35.872 5.862 -59.319 1.00 95.00 106 ASP A C 1
ATOM 759 O O . ASP A 1 106 ? 36.439 6.545 -58.465 1.00 95.00 106 ASP A O 1
ATOM 763 N N . VAL A 1 107 ? 35.532 6.355 -60.513 1.00 95.69 107 VAL A N 1
ATOM 764 C CA . VAL A 1 107 ? 35.833 7.722 -60.963 1.00 95.69 107 VAL A CA 1
ATOM 765 C C . VAL A 1 107 ? 34.578 8.453 -61.439 1.00 95.69 107 VAL A C 1
ATOM 767 O O . VAL A 1 107 ? 33.556 7.841 -61.736 1.00 95.69 107 VAL A O 1
ATOM 770 N N . SER A 1 108 ? 34.658 9.782 -61.531 1.00 95.88 108 SER A N 1
ATOM 771 C CA . SER A 1 108 ? 33.546 10.624 -61.985 1.00 95.88 108 SER A CA 1
ATOM 772 C C . SER A 1 108 ? 32.974 10.159 -63.333 1.00 95.88 108 SER A C 1
ATOM 774 O O . SER A 1 108 ? 33.723 9.906 -64.281 1.00 95.88 108 SER A O 1
ATOM 776 N N . GLY A 1 109 ? 31.646 10.045 -63.418 1.00 94.19 109 GLY A N 1
ATOM 777 C CA . GLY A 1 109 ? 30.925 9.548 -64.590 1.00 94.19 109 GLY A CA 1
ATOM 778 C C . GLY A 1 109 ? 30.805 8.022 -64.686 1.00 94.19 109 GLY A C 1
ATOM 779 O O . GLY A 1 109 ? 30.180 7.536 -65.634 1.00 94.19 109 GLY A O 1
ATOM 780 N N . ASP A 1 110 ? 31.383 7.264 -63.747 1.00 97.62 110 ASP A N 1
ATOM 781 C CA . ASP A 1 110 ? 31.103 5.834 -63.601 1.00 97.62 110 ASP A CA 1
ATOM 782 C C . ASP A 1 110 ? 29.708 5.621 -62.996 1.00 97.62 110 ASP A C 1
ATOM 784 O O . ASP A 1 110 ? 29.305 6.326 -62.073 1.00 97.62 110 ASP A O 1
ATOM 788 N N . ALA A 1 111 ? 28.988 4.622 -63.501 1.00 97.00 111 ALA A N 1
ATOM 789 C CA . ALA A 1 111 ? 27.677 4.205 -63.013 1.00 97.00 111 ALA A CA 1
ATOM 790 C C . ALA A 1 111 ? 27.562 2.684 -63.168 1.00 97.00 111 ALA A C 1
ATOM 792 O O . ALA A 1 111 ? 27.304 2.189 -64.269 1.00 97.00 111 ALA A O 1
ATOM 793 N N . ALA A 1 112 ? 27.817 1.937 -62.094 1.00 97.69 112 ALA A N 1
ATOM 794 C CA . ALA A 1 112 ? 27.919 0.479 -62.141 1.00 97.69 112 ALA A CA 1
ATOM 795 C C . ALA A 1 112 ? 27.088 -0.206 -61.058 1.00 97.69 112 ALA A C 1
ATOM 797 O O . ALA A 1 112 ? 27.052 0.233 -59.910 1.00 97.69 112 ALA A O 1
ATOM 798 N N . THR A 1 113 ? 26.517 -1.354 -61.410 1.00 98.44 113 THR A N 1
ATOM 799 C CA . THR A 1 113 ? 25.924 -2.295 -60.459 1.00 98.44 113 THR A CA 1
ATOM 800 C C . THR A 1 113 ? 26.718 -3.592 -60.482 1.00 98.44 113 THR A C 1
ATOM 802 O O . THR A 1 113 ? 26.995 -4.141 -61.544 1.00 98.44 113 THR A O 1
ATOM 805 N N . THR A 1 114 ? 27.081 -4.112 -59.319 1.00 98.31 114 THR A N 1
ATOM 806 C CA . THR A 1 114 ? 27.740 -5.412 -59.172 1.00 98.31 114 THR A CA 1
ATOM 807 C C . THR A 1 114 ? 26.963 -6.257 -58.181 1.00 98.31 114 THR A C 1
ATOM 809 O O . THR A 1 114 ? 26.534 -5.747 -57.155 1.00 98.31 114 THR A O 1
ATOM 812 N N . THR A 1 115 ? 26.757 -7.537 -58.475 1.00 98.38 115 THR A N 1
ATOM 813 C CA . THR A 1 115 ? 26.059 -8.468 -57.579 1.00 98.38 115 THR A CA 1
ATOM 814 C C . THR A 1 115 ? 26.929 -9.687 -57.325 1.00 98.38 115 THR A C 1
ATOM 816 O O . THR A 1 115 ? 27.267 -10.377 -58.276 1.00 98.38 115 THR A O 1
ATOM 819 N N . ILE A 1 116 ? 27.268 -9.983 -56.073 1.00 97.94 116 ILE A N 1
ATOM 820 C CA . ILE A 1 116 ? 27.803 -11.289 -55.674 1.00 97.94 116 ILE A CA 1
ATOM 821 C C . ILE A 1 116 ? 26.599 -12.212 -55.505 1.00 97.94 116 ILE A C 1
ATOM 823 O O . ILE A 1 116 ? 25.777 -12.000 -54.614 1.00 97.94 116 ILE A O 1
ATOM 827 N N . THR A 1 117 ? 26.458 -13.177 -56.413 1.00 94.38 117 THR A N 1
ATOM 828 C CA . THR A 1 117 ? 25.305 -14.088 -56.452 1.00 94.38 117 THR A CA 1
ATOM 829 C C . THR A 1 117 ? 25.583 -15.430 -55.792 1.00 94.38 117 THR A C 1
ATOM 831 O O . THR A 1 117 ? 24.657 -16.201 -55.651 1.00 94.38 117 THR A O 1
ATOM 834 N N . THR A 1 118 ? 26.845 -15.766 -55.517 1.00 94.19 118 THR A N 1
ATOM 835 C CA . THR A 1 118 ? 27.242 -16.980 -54.784 1.00 94.19 118 THR A CA 1
ATOM 836 C C . THR A 1 118 ? 28.739 -16.942 -54.488 1.00 94.19 118 THR A C 1
ATOM 838 O O . THR A 1 118 ? 29.517 -16.381 -55.276 1.00 94.19 118 THR A O 1
ATOM 841 N N . GLY A 1 119 ? 29.128 -17.566 -53.378 1.00 94.44 119 GLY A N 1
ATOM 842 C CA . GLY A 1 119 ? 30.501 -17.798 -52.948 1.00 94.44 119 GLY A CA 1
ATOM 843 C C . GLY A 1 119 ? 31.197 -16.577 -52.342 1.00 94.44 119 GLY A C 1
ATOM 844 O O . GLY A 1 119 ? 30.600 -15.528 -52.106 1.00 94.44 119 GLY A O 1
ATOM 845 N N . VAL A 1 120 ? 32.495 -16.729 -52.063 1.00 96.31 120 VAL A N 1
ATOM 846 C CA . VAL A 1 120 ? 33.256 -15.792 -51.220 1.00 96.31 120 VAL A CA 1
ATOM 847 C C . VAL A 1 120 ? 34.161 -14.885 -52.051 1.00 96.31 120 VAL A C 1
ATOM 849 O O . VAL A 1 120 ? 34.971 -15.361 -52.850 1.00 96.31 120 VAL A O 1
ATOM 852 N N . VAL A 1 121 ? 34.080 -13.581 -51.796 1.00 97.38 121 VAL A N 1
ATOM 853 C CA . VAL A 1 121 ? 35.038 -12.568 -52.246 1.00 97.38 121 VAL A CA 1
ATOM 854 C C . VAL A 1 121 ? 35.763 -12.006 -51.031 1.00 97.38 121 VAL A C 1
ATOM 856 O O . VAL A 1 121 ? 35.132 -11.480 -50.121 1.00 97.38 121 VAL A O 1
ATOM 859 N N . THR A 1 122 ? 37.091 -12.065 -51.037 1.00 96.69 122 THR A N 1
ATOM 860 C CA . THR A 1 122 ? 37.928 -11.466 -49.990 1.00 96.69 122 THR A CA 1
ATOM 861 C C . THR A 1 122 ? 38.761 -10.339 -50.579 1.00 96.69 122 THR A C 1
ATOM 863 O O . THR A 1 122 ? 39.492 -10.587 -51.530 1.00 96.69 122 THR A O 1
ATOM 866 N N . ALA A 1 123 ? 38.683 -9.122 -50.046 1.00 96.44 123 ALA A N 1
ATOM 867 C CA . ALA A 1 123 ? 39.423 -7.960 -50.545 1.00 96.44 123 ALA A CA 1
ATOM 868 C C . ALA A 1 123 ? 40.337 -7.331 -49.480 1.00 96.44 123 ALA A C 1
ATOM 870 O O . ALA A 1 123 ? 40.143 -7.516 -48.284 1.00 96.44 123 ALA A O 1
ATOM 871 N N . GLY A 1 124 ? 41.322 -6.541 -49.900 1.00 94.06 124 GLY A N 1
ATOM 872 C CA . GLY A 1 124 ? 42.072 -5.674 -48.988 1.00 94.06 124 GLY A CA 1
ATOM 873 C C . GLY A 1 124 ? 41.217 -4.513 -48.466 1.00 94.06 124 GLY A C 1
ATOM 874 O O . GLY A 1 124 ? 41.300 -4.171 -47.296 1.00 94.06 124 GLY A O 1
ATOM 875 N N . SER A 1 125 ? 40.365 -3.938 -49.319 1.00 95.12 125 SER A N 1
ATOM 876 C CA . SER A 1 125 ? 39.311 -2.985 -48.938 1.00 95.12 125 SER A CA 1
ATOM 877 C C . SER A 1 125 ? 38.183 -2.990 -49.974 1.00 95.12 125 SER A C 1
ATOM 879 O O . SER A 1 125 ? 38.378 -3.436 -51.113 1.00 95.12 125 SER A O 1
ATOM 881 N N . VAL A 1 126 ? 37.007 -2.481 -49.613 1.00 98.00 126 VAL A N 1
ATOM 882 C CA . VAL A 1 126 ? 35.862 -2.333 -50.525 1.00 98.00 126 VAL A CA 1
ATOM 883 C C . VAL A 1 126 ? 35.441 -0.870 -50.581 1.00 98.00 126 VAL A C 1
ATOM 885 O O . VAL A 1 126 ? 35.331 -0.209 -49.554 1.00 98.00 126 VAL A O 1
ATOM 888 N N . THR A 1 127 ? 35.150 -0.355 -51.776 1.00 97.44 127 THR A N 1
ATOM 889 C CA . THR A 1 127 ? 34.580 0.989 -51.944 1.00 97.44 127 THR A CA 1
ATOM 890 C C . THR A 1 127 ? 33.450 0.989 -52.968 1.00 97.44 127 THR A C 1
ATOM 892 O O . THR A 1 127 ? 33.621 0.531 -54.097 1.00 97.44 127 THR A O 1
ATOM 895 N N . VAL A 1 128 ? 32.295 1.544 -52.615 1.00 98.00 128 VAL A N 1
ATOM 896 C CA . VAL A 1 128 ? 31.133 1.679 -53.510 1.00 98.00 128 VAL A CA 1
ATOM 897 C C . VAL A 1 128 ? 30.832 3.165 -53.681 1.00 98.00 128 VAL A C 1
ATOM 899 O O . VAL A 1 128 ? 30.506 3.812 -52.704 1.00 98.00 128 VAL A O 1
ATOM 902 N N . GLY A 1 129 ? 30.958 3.743 -54.875 1.00 96.31 129 GLY A N 1
ATOM 903 C CA . GLY A 1 129 ? 30.825 5.193 -55.086 1.00 96.31 129 GLY A CA 1
ATOM 904 C C . GLY A 1 129 ? 32.031 5.971 -54.541 1.00 96.31 129 GLY A C 1
ATOM 905 O O . GLY A 1 129 ? 31.926 6.743 -53.588 1.00 96.31 129 GLY A O 1
ATOM 906 N N . ASN A 1 130 ? 33.209 5.739 -55.118 1.00 94.75 130 ASN A N 1
ATOM 907 C CA . ASN A 1 130 ? 34.486 6.249 -54.614 1.00 94.75 130 ASN A CA 1
ATOM 908 C C . ASN A 1 130 ? 34.700 7.755 -54.868 1.00 94.75 130 ASN A C 1
ATOM 910 O O . ASN A 1 130 ? 35.168 8.457 -53.980 1.00 94.75 130 ASN A O 1
ATOM 914 N N . ALA A 1 131 ? 34.371 8.267 -56.059 1.00 94.06 131 ALA A N 1
ATOM 915 C CA . ALA A 1 131 ? 34.672 9.649 -56.456 1.00 94.06 131 ALA A CA 1
ATOM 916 C C . ALA A 1 131 ? 33.414 10.502 -56.671 1.00 94.06 131 ALA A C 1
ATOM 918 O O . ALA A 1 131 ? 32.367 9.990 -57.068 1.00 94.06 131 ALA A O 1
ATOM 919 N N . ALA A 1 132 ? 33.540 11.822 -56.515 1.00 94.31 132 ALA A N 1
ATOM 920 C CA . ALA A 1 132 ? 32.462 12.764 -56.810 1.00 94.31 132 ALA A CA 1
ATOM 921 C C . ALA A 1 132 ? 31.924 12.601 -58.247 1.00 94.31 132 ALA A C 1
ATOM 923 O O . ALA A 1 132 ? 32.680 12.570 -59.227 1.00 94.31 132 ALA A O 1
ATOM 924 N N . GLY A 1 133 ? 30.600 12.483 -58.373 1.00 93.94 133 GLY A N 1
ATOM 925 C CA . GLY A 1 133 ? 29.916 12.215 -59.643 1.00 93.94 133 GLY A CA 1
ATOM 926 C C . GLY A 1 133 ? 30.011 10.764 -60.139 1.00 93.94 133 GLY A C 1
ATOM 927 O O . GLY A 1 133 ? 29.700 10.517 -61.302 1.00 93.94 133 GLY A O 1
ATOM 928 N N . SER A 1 134 ? 30.469 9.820 -59.308 1.00 96.88 134 SER A N 1
ATOM 929 C CA . SER A 1 134 ? 30.355 8.375 -59.560 1.00 96.88 134 SER A CA 1
ATOM 930 C C . SER A 1 134 ? 29.152 7.780 -58.821 1.00 96.88 134 SER A C 1
ATOM 932 O O . SER A 1 134 ? 28.807 8.241 -57.733 1.00 96.88 134 SER A O 1
ATOM 934 N N . THR A 1 135 ? 28.535 6.746 -59.391 1.00 97.81 135 THR A N 1
ATOM 935 C CA . THR A 1 135 ? 27.447 5.981 -58.771 1.00 97.81 135 THR A CA 1
ATOM 936 C C . THR A 1 135 ? 27.801 4.495 -58.751 1.00 97.81 135 THR A C 1
ATOM 938 O O . THR A 1 135 ? 28.098 3.897 -59.788 1.00 97.81 135 THR A O 1
ATOM 941 N N . GLY A 1 136 ? 27.767 3.881 -57.572 1.00 98.06 136 GLY A N 1
ATOM 942 C CA . GLY A 1 136 ? 28.020 2.456 -57.392 1.00 98.06 136 GLY A CA 1
ATOM 943 C C . GLY A 1 136 ? 26.876 1.757 -56.669 1.00 98.06 136 GLY A C 1
ATOM 944 O O . GLY A 1 136 ? 26.364 2.268 -55.679 1.00 98.06 136 GLY A O 1
ATOM 945 N N . THR A 1 137 ? 26.512 0.559 -57.118 1.00 98.62 137 THR A N 1
ATOM 946 C CA . THR A 1 137 ? 25.591 -0.330 -56.397 1.00 98.62 137 THR A CA 1
ATOM 947 C C . THR A 1 137 ? 26.218 -1.708 -56.233 1.00 98.62 137 THR A C 1
ATOM 949 O O . THR A 1 137 ? 26.537 -2.355 -57.230 1.00 98.62 137 THR A O 1
ATOM 952 N N . LEU A 1 138 ? 26.378 -2.181 -54.999 1.00 98.56 138 LEU A N 1
ATOM 953 C CA . LEU A 1 138 ? 26.870 -3.520 -54.682 1.00 98.56 138 LEU A CA 1
ATOM 954 C C . LEU A 1 138 ? 25.775 -4.341 -54.004 1.00 98.56 138 LEU A C 1
ATOM 956 O O . LEU A 1 138 ? 25.312 -3.995 -52.926 1.00 98.56 138 LEU A O 1
ATOM 960 N N . ASN A 1 139 ? 25.389 -5.453 -54.613 1.00 98.44 139 ASN A N 1
ATOM 961 C CA . ASN A 1 139 ? 24.452 -6.403 -54.031 1.00 98.44 139 ASN A CA 1
ATOM 962 C C . ASN A 1 139 ? 25.212 -7.653 -53.571 1.00 98.44 139 ASN A C 1
ATOM 964 O O . ASN A 1 139 ? 26.016 -8.202 -54.323 1.00 98.44 139 ASN A O 1
ATOM 968 N N . ILE A 1 140 ? 24.934 -8.129 -52.366 1.00 97.94 140 ILE A N 1
ATOM 969 C CA . ILE A 1 140 ? 25.399 -9.408 -51.828 1.00 97.94 140 ILE A CA 1
ATOM 970 C C . ILE A 1 140 ? 24.129 -10.217 -51.594 1.00 97.94 140 ILE A C 1
ATOM 972 O O . ILE A 1 140 ? 23.369 -9.919 -50.674 1.00 97.94 140 ILE A O 1
ATOM 976 N N . ASN A 1 141 ? 23.828 -11.135 -52.512 1.00 94.25 141 ASN A N 1
ATOM 977 C CA . ASN A 1 141 ? 22.479 -11.675 -52.661 1.00 94.25 141 ASN A CA 1
ATOM 978 C C . ASN A 1 141 ? 22.468 -13.189 -52.896 1.00 94.25 141 ASN A C 1
ATOM 980 O O . ASN A 1 141 ? 22.186 -13.625 -54.010 1.00 94.25 141 ASN A O 1
ATOM 984 N N . ASP A 1 142 ? 22.794 -13.941 -51.844 1.00 92.69 142 ASP A N 1
ATOM 985 C CA . ASP A 1 142 ? 22.517 -15.372 -51.642 1.00 92.69 142 ASP A CA 1
ATOM 986 C C . ASP A 1 142 ? 22.990 -15.772 -50.229 1.00 92.69 142 ASP A C 1
ATOM 988 O O . ASP A 1 142 ? 23.822 -15.097 -49.624 1.00 92.69 142 ASP A O 1
ATOM 992 N N . SER A 1 143 ? 22.512 -16.901 -49.722 1.00 92.44 143 SER A N 1
ATOM 993 C CA . SER A 1 143 ? 22.888 -17.515 -48.447 1.00 92.44 143 SER A CA 1
ATOM 994 C C . SER A 1 143 ? 24.369 -17.884 -48.340 1.00 92.44 143 SER A C 1
ATOM 996 O O . SER A 1 143 ? 24.887 -18.015 -47.229 1.00 92.44 143 SER A O 1
ATOM 998 N N . ASP A 1 144 ? 25.051 -18.043 -49.473 1.00 92.44 144 ASP A N 1
ATOM 999 C CA . ASP A 1 144 ? 26.477 -18.349 -49.569 1.00 92.44 144 ASP A CA 1
ATOM 1000 C C . ASP A 1 144 ? 27.302 -17.211 -50.203 1.00 92.44 144 ASP A C 1
ATOM 1002 O O . ASP A 1 144 ? 28.497 -17.387 -50.450 1.00 92.44 144 ASP A O 1
ATOM 1006 N N . ALA A 1 145 ? 26.687 -16.050 -50.462 1.00 95.56 145 ALA A N 1
ATOM 1007 C CA . ALA A 1 145 ? 27.367 -14.868 -50.974 1.00 95.56 145 ALA A CA 1
ATOM 1008 C C . ALA A 1 145 ? 28.026 -14.097 -49.822 1.00 95.56 145 ALA A C 1
ATOM 1010 O O . ALA A 1 145 ? 27.348 -13.448 -49.019 1.00 95.56 145 ALA A O 1
ATOM 1011 N N . ASP A 1 146 ? 29.357 -14.129 -49.774 1.00 96.44 146 ASP A N 1
ATOM 1012 C CA . ASP A 1 146 ? 30.147 -13.475 -48.732 1.00 96.44 146 ASP A CA 1
ATOM 1013 C C . ASP A 1 146 ? 31.109 -12.458 -49.338 1.00 96.44 146 ASP A C 1
ATOM 1015 O O . ASP A 1 146 ? 31.862 -12.756 -50.267 1.00 96.44 146 ASP A O 1
ATOM 1019 N N . LEU A 1 147 ? 31.132 -11.267 -48.752 1.00 97.50 147 LEU A N 1
ATOM 1020 C CA . LEU A 1 147 ? 32.157 -10.262 -48.972 1.00 97.50 147 LEU A CA 1
ATOM 1021 C C . LEU A 1 147 ? 32.912 -10.034 -47.669 1.00 97.50 147 LEU A C 1
ATOM 1023 O O . LEU A 1 147 ? 32.333 -9.598 -46.675 1.00 97.50 147 LEU A O 1
ATOM 1027 N N . THR A 1 148 ? 34.207 -10.312 -47.677 1.00 96.75 148 THR A N 1
ATOM 1028 C CA . THR A 1 148 ? 35.077 -10.121 -46.518 1.00 96.75 148 THR A CA 1
ATOM 1029 C C . THR A 1 148 ? 36.242 -9.209 -46.862 1.00 96.75 148 THR A C 1
ATOM 1031 O O . THR A 1 148 ? 36.699 -9.183 -48.008 1.00 96.75 148 THR A O 1
ATOM 1034 N N . THR A 1 149 ? 36.753 -8.470 -45.883 1.00 96.00 149 THR A N 1
ATOM 1035 C CA . THR A 1 149 ? 38.062 -7.815 -46.001 1.00 96.00 149 THR A CA 1
ATOM 1036 C C . THR A 1 149 ? 39.046 -8.357 -44.967 1.00 96.00 149 THR A C 1
ATOM 1038 O O . THR A 1 149 ? 38.654 -9.003 -43.997 1.00 96.00 149 THR A O 1
ATOM 1041 N N . THR A 1 150 ? 40.348 -8.201 -45.220 1.00 86.81 150 THR A N 1
ATOM 1042 C CA . THR A 1 150 ? 41.417 -8.766 -44.371 1.00 86.81 150 THR A CA 1
ATOM 1043 C C . THR A 1 150 ? 42.245 -7.693 -43.684 1.00 86.81 150 THR A C 1
ATOM 1045 O O . THR A 1 150 ? 42.558 -6.681 -44.305 1.00 86.81 150 THR A O 1
ATOM 1048 N N . GLY A 1 151 ? 42.726 -7.979 -42.470 1.00 84.94 151 GLY A N 1
ATOM 1049 C CA . GLY A 1 151 ? 43.533 -7.028 -41.700 1.00 84.94 151 GLY A CA 1
ATOM 1050 C C . GLY A 1 151 ? 42.703 -5.806 -41.311 1.00 84.94 151 GLY A C 1
ATOM 1051 O O . GLY A 1 151 ? 41.520 -5.955 -41.040 1.00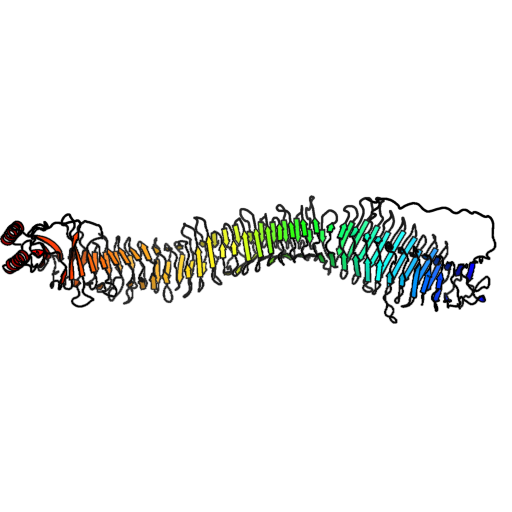 84.94 151 GLY A O 1
ATOM 1052 N N . SER A 1 152 ? 43.306 -4.617 -41.353 1.00 87.44 152 SER A N 1
ATOM 1053 C CA . SER A 1 152 ? 42.636 -3.327 -41.120 1.00 87.44 152 SER A CA 1
ATOM 1054 C C . SER A 1 152 ? 41.872 -2.839 -42.370 1.00 87.44 152 SER A C 1
ATOM 1056 O O . SER A 1 152 ? 42.126 -1.751 -42.891 1.00 87.44 152 SER A O 1
ATOM 1058 N N . GLY A 1 153 ? 41.129 -3.739 -43.014 1.00 92.94 153 GLY A N 1
ATOM 1059 C CA . GLY A 1 153 ? 40.505 -3.485 -44.308 1.00 92.94 153 GLY A CA 1
ATOM 1060 C C . GLY A 1 153 ? 39.079 -2.977 -44.154 1.00 92.94 153 GLY A C 1
ATOM 1061 O O . GLY A 1 153 ? 38.217 -3.743 -43.727 1.00 92.94 153 GLY A O 1
ATOM 1062 N N . ASP A 1 154 ? 38.806 -1.755 -44.599 1.00 95.50 154 ASP A N 1
ATOM 1063 C CA . ASP A 1 154 ? 37.473 -1.156 -44.461 1.00 95.50 154 ASP A CA 1
ATOM 1064 C C . ASP A 1 154 ? 36.522 -1.553 -45.597 1.00 95.50 154 ASP A C 1
ATOM 1066 O O . ASP A 1 154 ? 36.931 -1.844 -46.735 1.00 95.50 154 ASP A O 1
ATOM 1070 N N . ILE A 1 155 ? 35.223 -1.471 -45.312 1.00 97.62 155 ILE A N 1
ATOM 1071 C CA . ILE A 1 155 ? 34.180 -1.367 -46.335 1.00 97.62 155 ILE A CA 1
ATOM 1072 C C . ILE A 1 155 ? 33.609 0.051 -46.293 1.00 97.62 155 ILE A C 1
ATOM 1074 O O . ILE A 1 155 ? 33.007 0.454 -45.305 1.00 97.62 155 ILE A O 1
ATOM 1078 N N . VAL A 1 156 ? 33.753 0.794 -47.394 1.00 97.31 156 VAL A N 1
ATOM 1079 C CA . VAL A 1 156 ? 33.272 2.178 -47.519 1.00 97.31 156 VAL A CA 1
ATOM 1080 C C . VAL A 1 156 ? 32.167 2.272 -48.570 1.00 97.31 156 VAL A C 1
ATOM 1082 O O . VAL A 1 156 ? 32.397 2.075 -49.767 1.00 97.31 156 VAL A O 1
ATOM 1085 N N . VAL A 1 157 ? 30.959 2.624 -48.145 1.00 97.88 157 VAL A N 1
ATOM 1086 C CA . VAL A 1 157 ? 29.825 2.939 -49.016 1.00 97.88 157 VAL A CA 1
ATOM 1087 C C . VAL A 1 157 ? 29.718 4.453 -49.136 1.00 97.88 157 VAL A C 1
ATOM 1089 O O . VAL A 1 157 ? 29.479 5.150 -48.160 1.00 97.88 157 VAL A O 1
ATOM 1092 N N . ALA A 1 158 ? 29.896 4.942 -50.357 1.00 96.00 158 ALA A N 1
ATOM 1093 C CA . ALA A 1 158 ? 29.927 6.340 -50.768 1.00 96.00 158 ALA A CA 1
ATOM 1094 C C . ALA A 1 158 ? 31.084 7.148 -50.169 1.00 96.00 158 ALA A C 1
ATOM 1096 O O . ALA A 1 158 ? 30.874 7.983 -49.303 1.00 96.00 158 ALA A O 1
ATOM 1097 N N . SER A 1 159 ? 32.321 6.948 -50.643 1.00 92.56 159 SER A N 1
ATOM 1098 C CA . SER A 1 159 ? 33.470 7.739 -50.157 1.00 92.56 159 SER A CA 1
ATOM 1099 C C . SER A 1 159 ? 33.361 9.227 -50.532 1.00 92.56 159 SER A C 1
ATOM 1101 O O . SER A 1 159 ? 33.581 10.083 -49.679 1.00 92.56 159 SER A O 1
ATOM 1103 N N . ALA A 1 160 ? 32.995 9.526 -51.783 1.00 92.56 160 ALA A N 1
ATOM 1104 C CA . ALA A 1 160 ? 32.684 10.881 -52.266 1.00 92.56 160 ALA A CA 1
ATOM 1105 C C . ALA A 1 160 ? 31.630 10.905 -53.396 1.00 92.56 160 ALA A C 1
ATOM 1107 O O . ALA A 1 160 ? 31.259 11.975 -53.870 1.00 92.56 160 ALA A O 1
ATOM 1108 N N . GLY A 1 161 ? 31.207 9.738 -53.900 1.00 93.38 161 GLY A N 1
ATOM 1109 C CA . GLY A 1 161 ? 30.131 9.598 -54.887 1.00 93.38 161 GLY A CA 1
ATOM 1110 C C . GLY A 1 161 ? 28.818 9.158 -54.240 1.00 93.38 161 GLY A C 1
ATOM 1111 O O . GLY A 1 161 ? 28.656 9.260 -53.031 1.00 93.38 161 GLY A O 1
ATOM 1112 N N . THR A 1 162 ? 27.902 8.610 -55.034 1.00 96.88 162 THR A N 1
ATOM 1113 C CA . THR A 1 162 ? 26.698 7.938 -54.523 1.00 96.88 162 THR A CA 1
ATOM 1114 C C . THR A 1 162 ? 26.948 6.435 -54.457 1.00 96.88 162 THR A C 1
ATOM 1116 O O . THR A 1 162 ? 27.325 5.819 -55.458 1.00 96.88 162 THR A O 1
ATOM 1119 N N . GLY A 1 163 ? 26.749 5.831 -53.292 1.00 97.75 163 GLY A N 1
ATOM 1120 C CA . GLY A 1 163 ? 26.988 4.411 -53.057 1.00 97.75 163 GLY A CA 1
ATOM 1121 C C . GLY A 1 163 ? 25.762 3.724 -52.474 1.00 97.75 163 GLY A C 1
ATOM 1122 O O . GLY A 1 163 ? 25.175 4.202 -51.512 1.00 97.75 163 GLY A O 1
ATOM 1123 N N . THR A 1 164 ? 25.397 2.568 -53.019 1.00 98.56 164 THR A N 1
ATOM 1124 C CA . THR A 1 164 ? 24.343 1.719 -52.456 1.00 98.56 164 THR A CA 1
ATOM 1125 C C . THR A 1 164 ? 24.876 0.315 -52.219 1.00 98.56 164 THR A C 1
ATOM 1127 O O . THR A 1 164 ? 25.408 -0.298 -53.145 1.00 98.56 164 THR A O 1
ATOM 1130 N N . MET A 1 165 ? 24.711 -0.226 -51.013 1.00 98.62 165 MET A N 1
ATOM 1131 C CA . MET A 1 165 ? 24.986 -1.634 -50.723 1.00 98.62 165 MET A CA 1
ATOM 1132 C C . MET A 1 165 ? 23.711 -2.347 -50.268 1.00 98.62 165 MET A C 1
ATOM 1134 O O . MET A 1 165 ? 23.064 -1.918 -49.322 1.00 98.62 165 MET A O 1
ATOM 1138 N N . ASN A 1 166 ? 23.357 -3.452 -50.918 1.00 98.38 166 ASN A N 1
ATOM 1139 C CA . ASN A 1 166 ? 22.225 -4.287 -50.519 1.00 98.38 166 ASN A CA 1
ATOM 1140 C C . ASN A 1 166 ? 22.731 -5.662 -50.090 1.00 98.38 166 ASN A C 1
ATOM 1142 O O . ASN A 1 166 ? 23.383 -6.352 -50.873 1.00 98.38 166 ASN A O 1
ATOM 1146 N N . ILE A 1 167 ? 22.413 -6.066 -48.867 1.00 98.25 167 ILE A N 1
ATOM 1147 C CA . ILE A 1 167 ? 22.744 -7.373 -48.306 1.00 98.25 167 ILE A CA 1
ATOM 1148 C C . ILE A 1 167 ? 21.425 -8.102 -48.108 1.00 98.25 167 ILE A C 1
ATOM 1150 O O . ILE A 1 167 ? 20.609 -7.747 -47.255 1.00 98.25 167 ILE A O 1
ATOM 1154 N N . THR A 1 168 ? 21.194 -9.082 -48.970 1.00 96.62 168 THR A N 1
ATOM 1155 C CA . THR A 1 168 ? 19.895 -9.725 -49.157 1.00 96.62 168 THR A CA 1
ATOM 1156 C C . THR A 1 168 ? 20.039 -11.232 -49.303 1.00 96.62 168 THR A C 1
ATOM 1158 O O . THR A 1 168 ? 21.136 -11.737 -49.533 1.00 96.62 168 THR A O 1
ATOM 1161 N N . GLY A 1 169 ? 18.939 -11.971 -49.153 1.00 91.69 169 GLY A N 1
ATOM 1162 C CA . GLY A 1 169 ? 18.922 -13.411 -49.427 1.00 91.69 169 GLY A CA 1
ATOM 1163 C C . GLY A 1 169 ? 19.863 -14.242 -48.549 1.00 91.69 169 GLY A C 1
ATOM 1164 O O . GLY A 1 169 ? 20.195 -15.353 -48.939 1.00 91.69 169 GLY A O 1
ATOM 1165 N N . GLY A 1 170 ? 20.293 -13.732 -47.387 1.00 94.44 170 GLY A N 1
ATOM 1166 C CA . GLY A 1 170 ? 21.258 -14.397 -46.506 1.00 94.44 170 GLY A CA 1
ATOM 1167 C C . GLY A 1 170 ? 22.721 -14.038 -46.767 1.00 94.44 170 GLY A C 1
ATOM 1168 O O . GLY A 1 170 ? 23.603 -14.693 -46.213 1.00 94.44 170 GLY A O 1
ATOM 1169 N N . GLY A 1 171 ? 22.983 -13.015 -47.583 1.00 96.56 171 GLY A N 1
ATOM 1170 C CA . GLY A 1 171 ? 24.331 -12.530 -47.869 1.00 96.56 171 GLY A CA 1
ATOM 1171 C C . GLY A 1 171 ? 25.050 -11.980 -46.636 1.00 96.56 171 GLY A C 1
ATOM 1172 O O . GLY A 1 171 ? 24.419 -11.578 -45.656 1.00 96.56 171 GLY A O 1
ATOM 1173 N N . LYS A 1 172 ? 26.383 -11.926 -46.683 1.00 96.94 172 LYS A N 1
ATOM 1174 C CA . LYS A 1 172 ? 27.199 -11.363 -45.598 1.00 96.94 172 LYS A CA 1
ATOM 1175 C C . LYS A 1 172 ? 28.223 -10.362 -46.094 1.00 96.94 172 LYS A C 1
ATOM 1177 O O . LYS A 1 172 ? 28.975 -10.648 -47.022 1.00 96.94 172 LYS A O 1
ATOM 1182 N N . ALA A 1 173 ? 28.318 -9.243 -45.385 1.00 97.69 173 ALA A N 1
ATOM 1183 C CA . ALA A 1 173 ? 29.481 -8.367 -45.413 1.00 97.69 173 ALA A CA 1
ATOM 1184 C C . ALA A 1 173 ? 30.221 -8.463 -44.070 1.00 97.69 173 ALA A C 1
ATOM 1186 O O . ALA A 1 173 ? 29.613 -8.345 -43.008 1.00 97.69 173 ALA A O 1
ATOM 1187 N N . ALA A 1 174 ? 31.529 -8.695 -44.102 1.00 96.69 174 ALA A N 1
ATOM 1188 C CA . ALA A 1 174 ? 32.364 -8.682 -42.906 1.00 96.69 174 ALA A CA 1
ATOM 1189 C C . ALA A 1 174 ? 33.632 -7.866 -43.152 1.00 96.69 174 ALA A C 1
ATOM 1191 O O . ALA A 1 174 ? 34.593 -8.403 -43.717 1.00 96.69 174 ALA A O 1
ATOM 1192 N N . PRO A 1 175 ? 33.632 -6.575 -42.778 1.00 96.12 175 PRO A N 1
ATOM 1193 C CA . PRO A 1 175 ? 34.850 -5.795 -42.799 1.00 96.12 175 PRO A CA 1
ATOM 1194 C C . PRO A 1 175 ? 35.850 -6.351 -41.773 1.00 96.12 175 PRO A C 1
ATOM 1196 O O . PRO A 1 175 ? 35.486 -6.844 -40.698 1.00 96.12 175 PRO A O 1
ATOM 1199 N N . GLY A 1 176 ? 37.121 -6.290 -42.147 1.00 92.56 176 GLY A N 1
ATOM 1200 C CA . GLY A 1 176 ? 38.262 -6.588 -41.301 1.00 92.56 176 GLY A CA 1
ATOM 1201 C C . GLY A 1 176 ? 38.419 -5.557 -40.193 1.00 92.56 176 GLY A C 1
ATOM 1202 O O . GLY A 1 176 ? 38.900 -5.930 -39.135 1.00 92.56 176 GLY A O 1
ATOM 1203 N N . ASP A 1 177 ? 37.957 -4.327 -40.434 1.00 93.44 177 ASP A N 1
ATOM 1204 C CA . ASP A 1 177 ? 38.005 -3.182 -39.521 1.00 93.44 177 ASP A CA 1
ATOM 1205 C C . ASP A 1 177 ? 36.655 -2.438 -39.562 1.00 93.44 177 ASP A C 1
ATOM 1207 O O . ASP A 1 177 ? 35.626 -3.038 -39.221 1.00 93.44 177 ASP A O 1
ATOM 1211 N N . ASP A 1 178 ? 36.619 -1.216 -40.097 1.00 95.31 178 ASP A N 1
ATOM 1212 C CA . ASP A 1 178 ? 35.441 -0.355 -40.082 1.00 95.31 178 ASP A CA 1
ATOM 1213 C C . ASP A 1 178 ? 34.457 -0.616 -41.233 1.00 95.31 178 ASP A C 1
ATOM 1215 O O . ASP A 1 178 ? 34.810 -0.950 -42.377 1.00 95.31 178 ASP A O 1
ATOM 1219 N N . PHE A 1 179 ? 33.177 -0.372 -40.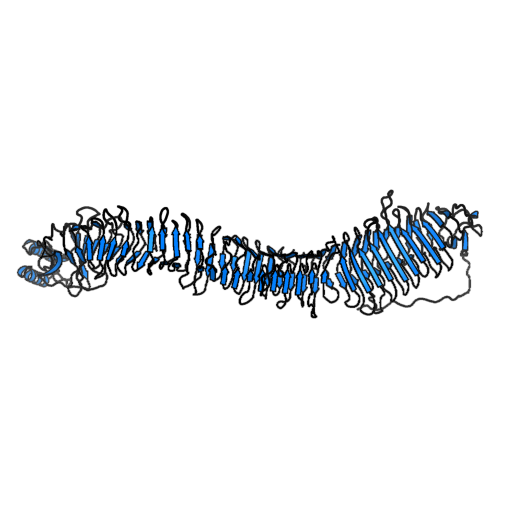945 1.00 97.81 179 PHE A N 1
ATOM 1220 C CA . PHE A 1 179 ? 32.121 -0.223 -41.943 1.00 97.81 179 PHE A CA 1
ATOM 1221 C C . PHE A 1 179 ? 31.652 1.234 -42.010 1.00 97.81 179 PHE A C 1
ATOM 1223 O O . PHE A 1 179 ? 30.975 1.724 -41.109 1.00 97.81 179 PHE A O 1
ATOM 1230 N N . ILE A 1 180 ? 31.961 1.931 -43.101 1.00 96.94 180 ILE A N 1
ATOM 1231 C CA . ILE A 1 180 ? 31.737 3.377 -43.225 1.00 96.94 180 ILE A CA 1
ATOM 1232 C C . ILE A 1 180 ? 30.681 3.660 -44.296 1.00 96.94 180 ILE A C 1
ATOM 1234 O O . ILE A 1 180 ? 30.808 3.214 -45.436 1.00 96.94 180 ILE A O 1
ATOM 1238 N N . ILE A 1 181 ? 29.668 4.458 -43.961 1.00 97.81 181 ILE A N 1
ATOM 1239 C CA . ILE A 1 181 ? 28.589 4.889 -44.857 1.00 97.81 181 ILE A CA 1
ATOM 1240 C C . ILE A 1 181 ? 28.592 6.419 -44.938 1.00 97.81 181 ILE A C 1
ATOM 1242 O O . ILE A 1 181 ? 28.404 7.092 -43.929 1.00 97.81 181 ILE A O 1
ATOM 1246 N N . GLY A 1 182 ? 28.783 6.977 -46.133 1.00 93.38 182 GLY A N 1
ATOM 1247 C CA . GLY A 1 182 ? 28.803 8.423 -46.378 1.00 93.38 182 GLY A CA 1
ATOM 1248 C C . GLY A 1 182 ? 30.111 9.093 -45.939 1.00 93.38 182 GLY A C 1
ATOM 1249 O O . GLY A 1 182 ? 30.242 9.564 -44.815 1.00 93.38 182 GLY A O 1
ATOM 1250 N N . GLY A 1 183 ? 31.095 9.155 -46.836 1.00 88.81 183 GLY A N 1
ATOM 1251 C CA . GLY A 1 183 ? 32.327 9.942 -46.709 1.00 88.81 183 GLY A CA 1
ATOM 1252 C C . GLY A 1 183 ? 32.157 11.389 -47.194 1.00 88.81 183 GLY A C 1
ATOM 1253 O O . GLY A 1 183 ? 31.051 11.831 -47.479 1.00 88.81 183 GLY A O 1
ATOM 1254 N N . ALA A 1 184 ? 33.241 12.170 -47.270 1.00 86.69 184 ALA A N 1
ATOM 1255 C CA . ALA A 1 184 ? 33.162 13.619 -47.502 1.00 86.69 184 ALA A CA 1
ATOM 1256 C C . ALA A 1 184 ? 32.473 13.972 -48.839 1.00 86.69 184 ALA A C 1
ATOM 1258 O O . ALA A 1 184 ? 33.049 13.782 -49.911 1.00 86.69 184 ALA A O 1
ATOM 1259 N N . GLY A 1 185 ? 31.250 14.513 -48.760 1.00 80.06 185 GLY A N 1
ATOM 1260 C CA . GLY A 1 185 ? 30.402 14.822 -49.918 1.00 80.06 185 GLY A CA 1
ATOM 1261 C C . GLY A 1 185 ? 29.808 13.604 -50.644 1.00 80.06 185 GLY A C 1
ATOM 1262 O O . GLY A 1 185 ? 29.354 13.760 -51.775 1.00 80.06 185 GLY A O 1
ATOM 1263 N N . GLY A 1 186 ? 29.856 12.411 -50.039 1.00 90.31 186 GLY A N 1
ATOM 1264 C CA . GLY A 1 186 ? 29.260 11.183 -50.565 1.00 90.31 186 GLY A CA 1
ATOM 1265 C C . GLY A 1 186 ? 27.934 10.824 -49.888 1.00 90.31 186 GLY A C 1
ATOM 1266 O O . GLY A 1 186 ? 27.790 10.984 -48.676 1.00 90.31 186 GLY A O 1
ATOM 1267 N N . ASP A 1 187 ? 27.005 10.281 -50.677 1.00 94.38 187 ASP A N 1
ATOM 1268 C CA . ASP A 1 187 ? 25.687 9.819 -50.221 1.00 94.38 187 ASP A CA 1
ATOM 1269 C C . ASP A 1 187 ? 25.631 8.288 -50.246 1.00 94.38 187 ASP A C 1
ATOM 1271 O O . ASP A 1 187 ? 25.662 7.669 -51.319 1.00 94.38 187 ASP A O 1
ATOM 1275 N N . GLY A 1 188 ? 25.604 7.674 -49.064 1.00 97.06 188 GLY A N 1
ATOM 1276 C CA . GLY A 1 188 ? 25.662 6.230 -48.871 1.00 97.06 188 GLY A CA 1
ATOM 1277 C C . GLY A 1 188 ? 24.361 5.661 -48.321 1.00 97.06 188 GLY A C 1
ATOM 1278 O O . GLY A 1 188 ? 23.878 6.119 -47.293 1.00 97.06 188 GLY A O 1
ATOM 1279 N N . THR A 1 189 ? 23.845 4.607 -48.952 1.00 98.31 189 THR A N 1
ATOM 1280 C CA . THR A 1 189 ? 22.685 3.850 -48.457 1.00 98.31 189 THR A CA 1
ATOM 1281 C C . THR A 1 189 ? 23.032 2.373 -48.340 1.00 98.31 189 THR A C 1
ATOM 1283 O O . THR A 1 189 ? 23.524 1.764 -49.296 1.00 98.31 189 THR A O 1
ATOM 1286 N N . VAL A 1 190 ? 22.743 1.768 -47.192 1.00 98.69 190 VAL A N 1
ATOM 1287 C CA . VAL A 1 190 ? 22.949 0.341 -46.942 1.00 98.69 190 VAL A CA 1
ATOM 1288 C C . VAL A 1 190 ? 21.663 -0.302 -46.454 1.00 98.69 190 VAL A C 1
ATOM 1290 O O . VAL A 1 190 ? 21.075 0.140 -45.475 1.00 98.69 190 VAL A O 1
ATOM 1293 N N . ASN A 1 191 ? 21.247 -1.375 -47.123 1.00 97.88 191 ASN A N 1
ATOM 1294 C CA . ASN A 1 191 ? 20.065 -2.149 -46.763 1.00 97.88 191 ASN A CA 1
ATOM 1295 C C . ASN A 1 191 ? 20.475 -3.566 -46.360 1.00 97.88 191 ASN A C 1
ATOM 1297 O O . ASN A 1 191 ? 21.077 -4.284 -47.161 1.00 97.88 191 ASN A O 1
ATOM 1301 N N . VAL A 1 192 ? 20.106 -3.989 -45.153 1.00 97.94 192 VAL A N 1
ATOM 1302 C CA . VAL A 1 192 ? 20.316 -5.348 -44.642 1.00 97.94 192 VAL A CA 1
ATOM 1303 C C . VAL A 1 192 ? 18.956 -5.990 -44.429 1.00 97.94 192 VAL A C 1
ATOM 1305 O O . VAL A 1 192 ? 18.200 -5.585 -43.546 1.00 97.94 192 VAL A O 1
ATOM 1308 N N . SER A 1 193 ? 18.618 -6.962 -45.276 1.00 96.00 193 SER A N 1
ATOM 1309 C CA . SER A 1 193 ? 17.250 -7.466 -45.350 1.00 96.00 193 SER A CA 1
ATOM 1310 C C . SER A 1 193 ? 17.143 -8.943 -45.695 1.00 96.00 193 SER A C 1
ATOM 1312 O O . SER A 1 193 ? 17.827 -9.451 -46.582 1.00 96.00 193 SER A O 1
ATOM 1314 N N . GLY A 1 194 ? 16.221 -9.639 -45.039 1.00 90.00 194 GLY A N 1
ATOM 1315 C CA . GLY A 1 194 ? 15.837 -10.999 -45.389 1.00 90.00 194 GLY A CA 1
ATOM 1316 C C . GLY A 1 194 ? 16.800 -12.072 -44.891 1.00 90.00 194 GLY A C 1
ATOM 1317 O O . GLY A 1 194 ? 17.773 -11.829 -44.176 1.00 90.00 194 GLY A O 1
ATOM 1318 N N . PHE A 1 195 ? 16.509 -13.296 -45.307 1.00 87.50 195 PHE A N 1
ATOM 1319 C CA . PHE A 1 195 ? 17.307 -14.480 -45.041 1.00 87.50 195 PHE A CA 1
ATOM 1320 C C . PHE A 1 195 ? 17.344 -15.366 -46.286 1.00 87.50 195 PHE A C 1
ATOM 1322 O O . PHE A 1 195 ? 16.452 -15.318 -47.135 1.00 87.50 195 PHE A O 1
ATOM 1329 N N . GLY A 1 196 ? 18.388 -16.172 -46.389 1.00 82.56 196 GLY A N 1
ATOM 1330 C CA . GLY A 1 196 ? 18.493 -17.269 -47.333 1.00 82.56 196 GLY A CA 1
ATOM 1331 C C . GLY A 1 196 ? 17.942 -18.546 -46.717 1.00 82.56 196 GLY A C 1
ATOM 1332 O O . GLY A 1 196 ? 17.910 -18.681 -45.495 1.00 82.56 196 GLY A O 1
ATOM 1333 N N . THR A 1 197 ? 17.465 -19.470 -47.547 1.00 80.12 197 THR A N 1
ATOM 1334 C CA . THR A 1 197 ? 16.757 -20.677 -47.081 1.00 80.12 197 THR A CA 1
ATOM 1335 C C . THR A 1 197 ? 17.616 -21.942 -47.101 1.00 80.12 197 THR A C 1
ATOM 1337 O O . THR A 1 197 ? 17.280 -22.904 -46.410 1.00 80.12 197 THR A O 1
ATOM 1340 N N . THR A 1 198 ? 18.734 -21.955 -47.834 1.00 81.62 198 THR A N 1
ATOM 1341 C CA . THR A 1 198 ? 19.601 -23.135 -47.992 1.00 81.62 198 THR A CA 1
ATOM 1342 C C . THR A 1 198 ? 21.082 -22.754 -48.183 1.00 81.62 198 THR A C 1
ATOM 1344 O O . THR A 1 198 ? 21.509 -22.623 -49.326 1.00 81.62 198 THR A O 1
ATOM 1347 N N . PRO A 1 199 ? 21.893 -22.655 -47.109 1.00 83.62 199 PRO A N 1
ATOM 1348 C CA . PRO A 1 199 ? 21.523 -22.826 -45.703 1.00 83.62 199 PRO A CA 1
ATOM 1349 C C . PRO A 1 199 ? 20.636 -21.684 -45.188 1.00 83.62 199 PRO A C 1
ATOM 1351 O O . PRO A 1 199 ? 20.652 -20.579 -45.726 1.00 83.62 199 PRO A O 1
ATOM 1354 N N . LEU A 1 200 ? 19.871 -21.949 -44.121 1.00 89.19 200 LEU A N 1
ATOM 1355 C CA . LEU A 1 200 ? 19.150 -20.886 -43.425 1.00 89.19 200 LEU A CA 1
ATOM 1356 C C . LEU A 1 200 ? 20.167 -19.896 -42.843 1.00 89.19 200 LEU A C 1
ATOM 1358 O O . LEU A 1 200 ? 20.931 -20.252 -41.944 1.00 89.19 200 LEU A O 1
ATOM 1362 N N . ARG A 1 201 ? 20.174 -18.664 -43.347 1.00 93.69 201 ARG A N 1
ATOM 1363 C CA . ARG A 1 201 ? 21.104 -17.620 -42.910 1.00 93.69 201 ARG A CA 1
ATOM 1364 C C . ARG A 1 201 ? 20.473 -16.249 -43.056 1.00 93.69 201 ARG A C 1
ATOM 1366 O O . ARG A 1 201 ? 19.971 -15.924 -44.124 1.00 93.69 201 ARG A O 1
ATOM 1373 N N . PHE A 1 202 ? 20.522 -15.440 -42.008 1.00 93.94 202 PHE A N 1
ATOM 1374 C CA . PHE A 1 202 ? 20.086 -14.047 -42.074 1.00 93.94 202 PHE A CA 1
ATOM 1375 C C . PHE A 1 202 ? 21.111 -13.197 -42.817 1.00 93.94 202 PHE A C 1
ATOM 1377 O O . PHE A 1 202 ? 22.317 -13.405 -42.664 1.00 93.94 202 PHE A O 1
ATOM 1384 N N . SER A 1 203 ? 20.627 -12.239 -43.604 1.00 97.38 203 SER A N 1
ATOM 1385 C CA . SER A 1 203 ? 21.477 -11.208 -44.189 1.00 97.38 203 SER A CA 1
ATOM 1386 C C . SER A 1 203 ? 22.176 -10.444 -43.067 1.00 97.38 203 SER A C 1
ATOM 1388 O O . SER A 1 203 ? 21.509 -10.015 -42.121 1.00 97.38 203 SER A O 1
ATOM 1390 N N . ASN A 1 204 ? 23.501 -10.313 -43.139 1.00 97.12 204 ASN A N 1
ATOM 1391 C CA . ASN A 1 204 ? 24.283 -9.866 -41.988 1.00 97.12 204 ASN A CA 1
ATOM 1392 C C . ASN A 1 204 ? 25.462 -8.942 -42.339 1.00 97.12 204 ASN A C 1
ATOM 1394 O O . ASN A 1 204 ? 26.206 -9.206 -43.287 1.00 97.12 204 ASN A O 1
ATOM 1398 N N . ILE A 1 205 ? 25.675 -7.912 -41.517 1.00 98.06 205 ILE A N 1
ATOM 1399 C CA . ILE A 1 205 ? 26.944 -7.176 -41.407 1.00 98.06 205 ILE A CA 1
ATOM 1400 C C . ILE A 1 205 ? 27.592 -7.529 -40.069 1.00 98.06 205 ILE A C 1
ATOM 1402 O O . ILE A 1 205 ? 26.953 -7.434 -39.025 1.00 98.06 205 ILE A O 1
ATOM 1406 N N . THR A 1 206 ? 28.868 -7.907 -40.062 1.00 95.31 206 THR A N 1
ATOM 1407 C CA . THR A 1 206 ? 29.609 -8.108 -38.804 1.00 95.31 206 THR A CA 1
ATOM 1408 C C . THR A 1 206 ? 31.037 -7.610 -38.945 1.00 95.31 206 THR A C 1
ATOM 1410 O O . THR A 1 206 ? 31.807 -8.214 -39.695 1.00 95.31 206 THR A O 1
ATOM 1413 N N . THR A 1 207 ? 31.390 -6.536 -38.234 1.00 94.88 207 THR A N 1
ATOM 1414 C CA . THR A 1 207 ? 32.788 -6.088 -38.127 1.00 94.88 207 THR A CA 1
ATOM 1415 C C . THR A 1 207 ? 33.589 -7.109 -37.321 1.00 94.88 207 THR A C 1
ATOM 1417 O O . THR A 1 207 ? 33.036 -7.780 -36.446 1.00 94.88 207 THR A O 1
ATOM 1420 N N . THR A 1 208 ? 34.864 -7.318 -37.660 1.00 86.38 208 THR A N 1
ATOM 1421 C CA . THR A 1 208 ? 35.658 -8.429 -37.090 1.00 86.38 208 THR A CA 1
ATOM 1422 C C . THR A 1 208 ? 36.883 -8.009 -36.279 1.00 86.38 208 THR A C 1
ATOM 1424 O O . THR A 1 208 ? 37.402 -8.843 -35.531 1.00 86.38 208 THR A O 1
ATOM 1427 N N . ALA A 1 209 ? 37.325 -6.752 -36.380 1.00 87.62 209 ALA A N 1
ATOM 1428 C CA . ALA A 1 209 ? 38.335 -6.190 -35.489 1.00 87.62 209 ALA A CA 1
ATOM 1429 C C . ALA A 1 209 ? 37.759 -5.886 -34.101 1.00 87.62 209 ALA A C 1
ATOM 1431 O O . ALA A 1 209 ? 36.556 -5.695 -33.939 1.00 87.62 209 ALA A O 1
ATOM 1432 N N . ALA A 1 210 ? 38.637 -5.840 -33.097 1.00 86.12 210 ALA A N 1
ATOM 1433 C CA . ALA A 1 210 ? 38.254 -5.481 -31.731 1.00 86.12 210 ALA A CA 1
ATOM 1434 C C . ALA A 1 210 ? 37.855 -4.001 -31.593 1.00 86.12 210 ALA A C 1
ATOM 1436 O O . ALA A 1 210 ? 37.154 -3.675 -30.648 1.00 86.12 210 ALA A O 1
ATOM 1437 N N . ASP A 1 211 ? 38.318 -3.162 -32.517 1.00 88.00 211 ASP A N 1
ATOM 1438 C CA . ASP A 1 211 ? 38.017 -1.744 -32.728 1.00 88.00 211 ASP A CA 1
ATOM 1439 C C . ASP A 1 211 ? 37.172 -1.523 -33.997 1.00 88.00 211 ASP A C 1
ATOM 1441 O O . ASP A 1 211 ? 37.132 -0.425 -34.530 1.00 88.00 211 ASP A O 1
ATOM 1445 N N . GLY A 1 212 ? 36.531 -2.581 -34.513 1.00 91.56 212 GLY A N 1
ATOM 1446 C CA . GLY A 1 212 ? 35.778 -2.507 -35.761 1.00 91.56 212 GLY A CA 1
ATOM 1447 C C . GLY A 1 212 ? 34.456 -1.766 -35.578 1.00 91.56 212 GLY A C 1
ATOM 1448 O O . GLY A 1 212 ? 33.464 -2.378 -35.144 1.00 91.56 212 GLY A O 1
ATOM 1449 N N . ASP A 1 213 ? 34.434 -0.499 -35.978 1.00 95.19 213 ASP A N 1
ATOM 1450 C CA . ASP A 1 213 ? 33.305 0.412 -35.817 1.00 95.19 213 ASP A CA 1
ATOM 1451 C C . ASP A 1 213 ? 32.332 0.349 -37.004 1.00 95.19 213 ASP A C 1
ATOM 1453 O O . ASP A 1 213 ? 32.659 -0.046 -38.131 1.00 95.19 213 ASP A O 1
ATOM 1457 N N . ILE A 1 214 ? 31.098 0.801 -36.776 1.00 98.00 214 ILE A N 1
ATOM 1458 C CA . ILE A 1 214 ? 30.178 1.170 -37.859 1.00 98.00 214 ILE A CA 1
ATOM 1459 C C . ILE A 1 214 ? 29.931 2.673 -37.806 1.00 98.00 214 ILE A C 1
ATOM 1461 O O . ILE A 1 214 ? 29.379 3.191 -36.837 1.00 98.00 214 ILE A O 1
ATOM 1465 N N . VAL A 1 215 ? 30.273 3.376 -38.883 1.00 96.50 215 VAL A N 1
ATOM 1466 C CA . VAL A 1 215 ? 30.134 4.832 -38.976 1.00 96.50 215 VAL A CA 1
ATOM 1467 C C . VAL A 1 215 ? 29.125 5.201 -40.056 1.00 96.50 215 VAL A C 1
ATOM 1469 O O . VAL A 1 215 ? 29.291 4.849 -41.223 1.00 96.50 215 VAL A O 1
ATOM 1472 N N . VAL A 1 216 ? 28.085 5.947 -39.687 1.00 97.62 216 VAL A N 1
ATOM 1473 C CA . VAL A 1 216 ? 26.985 6.356 -40.570 1.00 97.62 216 VAL A CA 1
ATOM 1474 C C . VAL A 1 216 ? 26.931 7.878 -40.655 1.00 97.62 216 VAL A C 1
ATOM 1476 O O . VAL A 1 216 ? 26.668 8.552 -39.664 1.00 97.62 216 VAL A O 1
ATOM 1479 N N . GLY A 1 217 ? 27.185 8.431 -41.840 1.00 94.50 217 GLY A N 1
ATOM 1480 C CA . GLY A 1 217 ? 27.383 9.865 -42.047 1.00 94.50 217 GLY A CA 1
ATOM 1481 C C . GLY A 1 217 ? 28.721 10.321 -41.465 1.00 94.50 217 GLY A C 1
ATOM 1482 O O . GLY A 1 217 ? 28.756 11.080 -40.507 1.00 94.50 217 GLY A O 1
ATOM 1483 N N . ASN A 1 218 ? 29.836 9.831 -42.002 1.00 91.88 218 ASN A N 1
ATOM 1484 C CA . ASN A 1 218 ? 31.171 9.991 -41.414 1.00 91.88 218 ASN A CA 1
ATOM 1485 C C . ASN A 1 218 ? 31.742 11.419 -41.520 1.00 91.88 218 ASN A C 1
ATOM 1487 O O . ASN A 1 218 ? 32.558 11.826 -40.698 1.00 91.88 218 ASN A O 1
ATOM 1491 N N . ALA A 1 219 ? 31.374 12.196 -42.542 1.00 89.12 219 ALA A N 1
ATOM 1492 C CA . ALA A 1 219 ? 32.094 13.428 -42.868 1.00 89.12 219 ALA A CA 1
ATOM 1493 C C . ALA A 1 219 ? 31.185 14.595 -43.268 1.00 89.12 219 ALA A C 1
ATOM 1495 O O . ALA A 1 219 ? 30.009 14.446 -43.580 1.00 89.12 219 ALA A O 1
ATOM 1496 N N . SER A 1 220 ? 31.746 15.803 -43.272 1.00 87.31 220 SER A N 1
ATOM 1497 C CA . SER A 1 220 ? 30.990 17.008 -43.619 1.00 87.31 220 SER A CA 1
ATOM 1498 C C . SER A 1 220 ? 30.353 16.907 -45.011 1.00 87.31 220 SER A C 1
ATOM 1500 O O . SER A 1 220 ? 31.021 16.533 -45.981 1.00 87.31 220 SER A O 1
ATOM 1502 N N . GLY A 1 221 ? 29.065 17.244 -45.104 1.00 85.50 221 GLY A N 1
ATOM 1503 C CA . GLY A 1 221 ? 28.289 17.199 -46.342 1.00 85.50 221 GLY A CA 1
ATOM 1504 C C . GLY A 1 221 ? 27.899 15.794 -46.807 1.00 85.50 221 GLY A C 1
ATOM 1505 O O . GLY A 1 221 ? 27.447 15.669 -47.939 1.00 85.50 221 GLY A O 1
ATOM 1506 N N . SER A 1 222 ? 28.095 14.756 -45.986 1.00 89.25 222 SER A N 1
ATOM 1507 C CA . SER A 1 222 ? 27.694 13.378 -46.294 1.00 89.25 222 SER A CA 1
ATOM 1508 C C . SER A 1 222 ? 26.300 13.053 -45.766 1.00 89.25 222 SER A C 1
ATOM 1510 O O . SER A 1 222 ? 25.985 13.435 -44.633 1.00 89.25 222 SER A O 1
ATOM 1512 N N . ILE A 1 223 ? 25.538 12.243 -46.500 1.00 93.44 223 ILE A N 1
ATOM 1513 C CA . ILE A 1 223 ? 24.364 11.537 -45.973 1.00 93.44 223 ILE A CA 1
ATOM 1514 C C . ILE A 1 223 ? 24.692 10.043 -45.909 1.00 93.44 223 ILE A C 1
ATOM 1516 O O . ILE A 1 223 ? 25.050 9.438 -46.917 1.00 93.44 223 ILE A O 1
ATOM 1520 N N . GLY A 1 224 ? 24.587 9.446 -44.725 1.00 97.38 224 GLY A N 1
ATOM 1521 C CA . GLY A 1 224 ? 24.685 8.003 -44.532 1.00 97.38 224 GLY A CA 1
ATOM 1522 C C . GLY A 1 224 ? 23.366 7.436 -44.028 1.00 97.38 224 GLY A C 1
ATOM 1523 O O . GLY A 1 224 ? 22.795 7.966 -43.079 1.00 97.38 224 GLY A O 1
ATOM 1524 N N . GLU A 1 225 ? 22.901 6.354 -44.638 1.00 98.25 225 GLU A N 1
ATOM 1525 C CA . GLU A 1 225 ? 21.666 5.668 -44.263 1.00 98.25 225 GLU A CA 1
ATOM 1526 C C . GLU A 1 225 ? 21.919 4.164 -44.111 1.00 98.25 225 GLU A C 1
ATOM 1528 O O . GLU A 1 225 ? 22.438 3.516 -45.025 1.00 98.25 225 GLU A O 1
ATOM 1533 N N . LEU A 1 226 ? 21.549 3.607 -42.957 1.00 98.50 226 LEU A N 1
ATOM 1534 C CA . LEU A 1 226 ? 21.598 2.179 -42.657 1.00 98.50 226 LEU A CA 1
ATOM 1535 C C . LEU A 1 226 ? 20.201 1.677 -42.284 1.00 98.50 226 LEU A C 1
ATOM 1537 O O . LEU A 1 226 ? 19.682 1.995 -41.219 1.00 98.50 226 LEU A O 1
ATOM 1541 N N . ASN A 1 227 ? 19.639 0.825 -43.135 1.00 97.75 227 ASN A N 1
ATOM 1542 C CA . ASN A 1 227 ? 18.320 0.232 -42.954 1.00 97.75 227 ASN A CA 1
ATOM 1543 C C . ASN A 1 227 ? 18.447 -1.260 -42.641 1.00 97.75 227 ASN A C 1
ATOM 1545 O O . ASN A 1 227 ? 18.995 -2.025 -43.441 1.00 97.75 227 ASN A O 1
ATOM 1549 N N . ILE A 1 228 ? 17.900 -1.694 -41.506 1.00 97.88 228 ILE A N 1
ATOM 1550 C CA . ILE A 1 228 ? 17.953 -3.083 -41.033 1.00 97.88 228 ILE A CA 1
ATOM 1551 C C . ILE A 1 228 ? 16.527 -3.590 -40.843 1.00 97.88 228 ILE A C 1
ATOM 1553 O O . ILE A 1 228 ? 15.853 -3.204 -39.897 1.00 97.88 228 ILE A O 1
ATOM 1557 N N . PHE A 1 229 ? 16.051 -4.473 -41.714 1.00 95.81 229 PHE A N 1
ATOM 1558 C CA . PHE A 1 229 ? 14.648 -4.907 -41.710 1.00 95.81 229 PHE A CA 1
ATOM 1559 C C . PHE A 1 229 ? 14.503 -6.356 -42.193 1.00 95.81 229 PHE A C 1
ATOM 1561 O O . PHE A 1 229 ? 15.477 -6.988 -42.589 1.00 95.81 229 PHE A O 1
ATOM 1568 N N . ASN A 1 230 ? 13.296 -6.924 -42.156 1.00 93.69 230 ASN A N 1
ATOM 1569 C CA . ASN A 1 230 ? 13.001 -8.304 -42.591 1.00 93.69 230 ASN A CA 1
ATOM 1570 C C . ASN A 1 230 ? 13.963 -9.366 -42.022 1.00 93.69 230 ASN A C 1
ATOM 1572 O O . ASN A 1 230 ? 14.474 -10.207 -42.758 1.00 93.69 230 ASN A O 1
ATOM 1576 N N . SER A 1 231 ? 14.231 -9.318 -40.721 1.00 93.12 231 SER A N 1
ATOM 1577 C CA . SER A 1 231 ? 15.172 -10.181 -39.997 1.00 93.12 231 SER A CA 1
ATOM 1578 C C . SER A 1 231 ? 16.651 -10.001 -40.367 1.00 93.12 231 SER A C 1
ATOM 1580 O O . SER A 1 231 ? 17.461 -10.870 -40.051 1.00 93.12 231 SER A O 1
ATOM 1582 N N . GLY A 1 232 ? 17.025 -8.887 -41.001 1.00 96.19 232 GLY A N 1
ATOM 1583 C CA . GLY A 1 232 ? 18.425 -8.495 -41.153 1.00 96.19 232 GLY A CA 1
ATOM 1584 C C . GLY A 1 232 ? 19.111 -8.278 -39.799 1.00 96.19 232 GLY A C 1
ATOM 1585 O O . GLY A 1 232 ? 18.474 -7.863 -38.825 1.00 96.19 232 GLY A O 1
ATOM 1586 N N . ILE A 1 233 ? 20.413 -8.564 -39.744 1.00 97.56 233 ILE A N 1
ATOM 1587 C CA . ILE A 1 233 ? 21.232 -8.441 -38.534 1.00 97.56 233 ILE A CA 1
ATOM 1588 C C . ILE A 1 233 ? 22.457 -7.575 -38.835 1.00 97.56 233 ILE A C 1
ATOM 1590 O O . ILE A 1 233 ? 23.108 -7.736 -39.862 1.00 97.56 233 ILE A O 1
ATOM 1594 N N . VAL A 1 234 ? 22.789 -6.656 -37.936 1.00 98.56 234 VAL A N 1
ATOM 1595 C CA . VAL A 1 234 ? 24.040 -5.893 -37.975 1.00 98.56 234 VAL A CA 1
ATOM 1596 C C . VAL A 1 234 ? 24.713 -5.992 -36.615 1.00 98.56 234 VAL A C 1
ATOM 1598 O O . VAL A 1 234 ? 24.066 -5.821 -35.582 1.00 98.56 234 VAL A O 1
ATOM 1601 N N . GLY A 1 235 ? 26.008 -6.295 -36.616 1.00 97.44 235 GLY A N 1
ATOM 1602 C CA . GLY A 1 235 ? 26.850 -6.359 -35.429 1.00 97.44 235 GLY A CA 1
ATOM 1603 C C . GLY A 1 235 ? 28.088 -5.480 -35.573 1.00 97.44 235 GLY A C 1
ATOM 1604 O O . GLY A 1 235 ? 28.878 -5.694 -36.495 1.00 97.44 235 GLY A O 1
ATOM 1605 N N . ALA A 1 236 ? 28.257 -4.540 -34.645 1.00 97.19 236 ALA A N 1
ATOM 1606 C CA . ALA A 1 236 ? 29.498 -3.805 -34.426 1.00 97.19 236 ALA A CA 1
ATOM 1607 C C . ALA A 1 236 ? 30.271 -4.445 -33.261 1.00 97.19 236 ALA A C 1
ATOM 1609 O O . ALA A 1 236 ? 29.708 -4.669 -32.183 1.00 97.19 236 ALA A O 1
ATOM 1610 N N . SER A 1 237 ? 31.537 -4.777 -33.504 1.00 96.00 237 SER A N 1
ATOM 1611 C CA . SER A 1 237 ? 32.458 -5.344 -32.514 1.00 96.00 237 SER A CA 1
ATOM 1612 C C . SER A 1 237 ? 32.993 -4.309 -31.523 1.00 96.00 237 SER A C 1
ATOM 1614 O O . SER A 1 237 ? 33.393 -4.713 -30.433 1.00 96.00 237 SER A O 1
ATOM 1616 N N . ASP A 1 238 ? 32.936 -3.019 -31.865 1.00 95.19 238 ASP A N 1
ATOM 1617 C CA . ASP A 1 238 ? 33.150 -1.901 -30.942 1.00 95.19 238 ASP A CA 1
ATOM 1618 C C . ASP A 1 238 ? 31.987 -0.895 -31.065 1.00 95.19 238 ASP A C 1
ATOM 1620 O O . ASP A 1 238 ? 30.840 -1.266 -30.768 1.00 95.19 238 ASP A O 1
ATOM 1624 N N . ASP A 1 239 ? 32.221 0.329 -31.538 1.00 96.00 239 ASP A N 1
ATOM 1625 C CA . ASP A 1 239 ? 31.246 1.415 -31.495 1.00 96.00 239 ASP A CA 1
ATOM 1626 C C . ASP A 1 239 ? 30.359 1.490 -32.751 1.00 96.00 239 ASP A C 1
ATOM 1628 O O . ASP A 1 239 ? 30.684 1.036 -33.854 1.00 96.00 239 ASP A O 1
ATOM 1632 N N . VAL A 1 240 ? 29.206 2.146 -32.598 1.00 98.06 240 VAL A N 1
ATOM 1633 C CA . VAL A 1 240 ? 28.453 2.704 -33.729 1.00 98.06 240 VAL A CA 1
ATOM 1634 C C . VAL A 1 240 ? 28.389 4.215 -33.588 1.00 98.06 240 VAL A C 1
ATOM 1636 O O . VAL A 1 240 ? 27.918 4.739 -32.578 1.00 98.06 240 VAL A O 1
ATOM 1639 N N . GLN A 1 241 ? 28.810 4.927 -34.627 1.00 95.94 241 GLN A N 1
ATOM 1640 C CA . GLN A 1 241 ? 28.823 6.385 -34.670 1.00 95.94 241 GLN A CA 1
ATOM 1641 C C . GLN A 1 241 ? 27.896 6.883 -35.778 1.00 95.94 241 GLN A C 1
ATOM 1643 O O . GLN A 1 241 ? 28.028 6.500 -36.938 1.00 95.94 241 GLN A O 1
ATOM 1648 N N . VAL A 1 242 ? 26.956 7.760 -35.438 1.00 97.12 242 VAL A N 1
ATOM 1649 C CA . VAL A 1 242 ? 25.927 8.262 -36.353 1.00 97.12 242 VAL A CA 1
ATOM 1650 C C . VAL A 1 242 ? 26.002 9.783 -36.390 1.00 97.12 242 VAL A C 1
ATOM 1652 O O . VAL A 1 242 ? 25.679 10.453 -35.413 1.00 97.12 242 VAL A O 1
ATOM 1655 N N . GLY A 1 243 ? 26.450 10.333 -37.514 1.00 94.25 243 GLY A N 1
ATOM 1656 C CA . GLY A 1 243 ? 26.730 11.757 -37.684 1.00 94.25 243 GLY A CA 1
ATOM 1657 C C . GLY A 1 243 ? 27.866 12.312 -36.802 1.00 94.25 243 GLY A C 1
ATOM 1658 O O . GLY A 1 243 ? 27.675 13.377 -36.207 1.00 94.25 243 GLY A O 1
ATOM 1659 N N . PRO A 1 244 ? 29.039 11.653 -36.666 1.00 91.44 244 PRO A N 1
ATOM 1660 C CA . PRO A 1 244 ? 30.107 12.103 -35.761 1.00 91.44 244 PRO A CA 1
ATOM 1661 C C . PRO A 1 244 ? 30.813 13.408 -36.178 1.00 91.44 244 PRO A C 1
ATOM 1663 O O . PRO A 1 244 ? 31.508 14.016 -35.364 1.00 91.44 244 PRO A O 1
ATOM 1666 N N . ALA A 1 245 ? 30.677 13.874 -37.424 1.00 89.62 245 ALA A N 1
ATOM 1667 C CA . ALA A 1 245 ? 31.412 15.041 -37.931 1.00 89.62 245 ALA A CA 1
ATOM 1668 C C . ALA A 1 245 ? 30.511 16.249 -38.224 1.00 89.62 245 ALA A C 1
ATOM 1670 O O . ALA A 1 245 ? 29.394 16.101 -38.711 1.00 89.62 245 ALA A O 1
ATOM 1671 N N . SER A 1 246 ? 31.015 17.469 -38.022 1.00 89.00 246 SER A N 1
ATOM 1672 C CA . SER A 1 246 ? 30.270 18.698 -38.330 1.00 89.00 246 SER A CA 1
ATOM 1673 C C . SER A 1 246 ? 29.724 18.718 -39.766 1.00 89.00 246 SER A C 1
ATOM 1675 O O . SER A 1 246 ? 30.465 18.563 -40.742 1.00 89.00 246 SER A O 1
ATOM 1677 N N . GLY A 1 247 ? 28.412 18.928 -39.895 1.00 87.94 247 GLY A N 1
ATOM 1678 C CA . GLY A 1 247 ? 27.706 18.951 -41.180 1.00 87.94 247 GLY A CA 1
ATOM 1679 C C . GLY A 1 247 ? 27.489 17.579 -41.827 1.00 87.94 247 GLY A C 1
ATOM 1680 O O . GLY A 1 247 ? 27.067 17.537 -42.980 1.00 87.94 247 GLY A O 1
ATOM 1681 N N . SER A 1 248 ? 27.796 16.479 -41.136 1.00 91.75 248 SER A N 1
ATOM 1682 C CA . SER A 1 248 ? 27.383 15.131 -41.544 1.00 91.75 248 SER A CA 1
ATOM 1683 C C . SER A 1 248 ? 25.934 14.841 -41.135 1.00 91.75 248 SER A C 1
ATOM 1685 O O . SER A 1 248 ? 25.430 15.435 -40.178 1.00 91.75 248 SER A O 1
ATOM 1687 N N . ASN A 1 249 ? 25.259 13.944 -41.855 1.00 94.12 249 ASN A N 1
ATOM 1688 C CA . ASN A 1 249 ? 23.927 13.449 -41.515 1.00 94.12 249 ASN A CA 1
ATOM 1689 C C . ASN A 1 249 ? 23.912 11.914 -41.553 1.00 94.12 249 ASN A C 1
ATOM 1691 O O . ASN A 1 249 ? 24.151 11.326 -42.607 1.00 94.12 249 ASN A O 1
ATOM 1695 N N . GLY A 1 250 ? 23.651 11.274 -40.417 1.00 97.25 250 GLY A N 1
ATOM 1696 C CA . GLY A 1 250 ? 23.561 9.821 -40.288 1.00 97.25 250 GLY A CA 1
ATOM 1697 C C . GLY A 1 250 ? 22.162 9.381 -39.869 1.00 97.25 250 GLY A C 1
ATOM 1698 O O . GLY A 1 250 ? 21.590 9.945 -38.937 1.00 97.25 250 GLY A O 1
ATOM 1699 N N . ILE A 1 251 ? 21.622 8.362 -40.534 1.00 98.19 251 ILE A N 1
ATOM 1700 C CA . ILE A 1 251 ? 20.303 7.789 -40.253 1.00 98.19 251 ILE A CA 1
ATOM 1701 C C . ILE A 1 251 ? 20.441 6.272 -40.120 1.00 98.19 251 ILE A C 1
ATOM 1703 O O . ILE A 1 251 ? 20.987 5.612 -41.004 1.00 98.19 251 ILE A O 1
ATOM 1707 N N . VAL A 1 252 ? 19.941 5.718 -39.018 1.00 98.62 252 VAL A N 1
ATOM 1708 C CA . VAL A 1 252 ? 19.870 4.275 -38.780 1.00 98.62 252 VAL A CA 1
ATOM 1709 C C . VAL A 1 252 ? 18.446 3.896 -38.400 1.00 98.62 252 VAL A C 1
ATOM 1711 O O . VAL A 1 252 ? 17.967 4.274 -37.331 1.00 98.62 252 VAL A O 1
ATOM 1714 N N . ASP A 1 253 ? 17.801 3.089 -39.233 1.00 97.69 253 ASP A N 1
ATOM 1715 C CA . ASP A 1 253 ? 16.463 2.567 -38.976 1.00 97.69 253 ASP A CA 1
ATOM 1716 C C . ASP A 1 253 ? 16.508 1.044 -38.810 1.00 97.69 253 ASP A C 1
ATOM 1718 O O . ASP A 1 253 ? 17.014 0.306 -39.663 1.00 97.69 253 ASP A O 1
ATOM 1722 N N . VAL A 1 254 ? 15.972 0.560 -37.687 1.00 98.06 254 VAL A N 1
ATOM 1723 C CA . VAL A 1 254 ? 15.949 -0.862 -37.326 1.00 98.06 254 VAL A CA 1
ATOM 1724 C C . VAL A 1 254 ? 14.504 -1.325 -37.182 1.00 98.06 254 VAL A C 1
ATOM 1726 O O . VAL A 1 254 ? 13.777 -0.836 -36.325 1.00 98.06 254 VAL A O 1
ATOM 1729 N N . GLY A 1 255 ? 14.091 -2.296 -37.991 1.00 95.12 255 GLY A N 1
ATOM 1730 C CA . GLY A 1 255 ? 12.721 -2.802 -38.080 1.00 95.12 255 GLY A CA 1
ATOM 1731 C C . GLY A 1 255 ? 11.845 -2.003 -39.050 1.00 95.12 255 GLY A C 1
ATOM 1732 O O . GLY A 1 255 ? 12.329 -1.403 -40.007 1.00 95.12 255 GLY A O 1
ATOM 1733 N N . GLY A 1 256 ? 10.533 -2.001 -38.804 1.00 89.25 256 GLY A N 1
ATOM 1734 C CA . GLY A 1 256 ? 9.547 -1.219 -39.551 1.00 89.25 256 GLY A CA 1
ATOM 1735 C C . GLY A 1 256 ? 8.469 -2.067 -40.226 1.00 89.25 256 GLY A C 1
ATOM 1736 O O . GLY A 1 256 ? 8.351 -3.269 -39.995 1.00 89.25 256 GLY A O 1
ATOM 1737 N N . ALA A 1 257 ? 7.662 -1.432 -41.084 1.00 78.69 257 ALA A N 1
ATOM 1738 C CA . ALA A 1 257 ? 6.495 -2.055 -41.728 1.00 78.69 257 ALA A CA 1
ATOM 1739 C C . ALA A 1 257 ? 6.829 -3.298 -42.573 1.00 78.69 257 ALA A C 1
ATOM 1741 O O . ALA A 1 257 ? 5.965 -4.139 -42.812 1.00 78.69 257 ALA A O 1
ATOM 1742 N N . SER A 1 258 ? 8.076 -3.409 -43.025 1.00 72.62 258 SER A N 1
ATOM 1743 C CA . SER A 1 258 ? 8.542 -4.530 -43.834 1.00 72.62 258 SER A CA 1
ATOM 1744 C C . SER A 1 258 ? 8.787 -5.797 -42.992 1.00 72.62 258 SER A C 1
ATOM 1746 O O . SER A 1 258 ? 8.646 -6.899 -43.517 1.00 72.62 258 SER A O 1
ATOM 1748 N N . GLY A 1 259 ? 9.085 -5.671 -41.692 1.00 79.94 259 GLY A N 1
ATOM 1749 C CA . GLY A 1 259 ? 9.451 -6.766 -40.785 1.00 79.94 259 GLY A CA 1
ATOM 1750 C C . GLY A 1 259 ? 10.566 -6.358 -39.810 1.00 79.94 259 GLY A C 1
ATOM 1751 O O . GLY A 1 259 ? 11.218 -5.336 -40.011 1.00 79.94 259 GLY A O 1
ATOM 1752 N N . GLY A 1 260 ? 10.807 -7.159 -38.764 1.00 89.44 260 GLY A N 1
ATOM 1753 C CA . GLY A 1 260 ? 11.767 -6.826 -37.698 1.00 89.44 260 GLY A CA 1
ATOM 1754 C C . GLY A 1 260 ? 13.233 -6.735 -38.144 1.00 89.44 260 GLY A C 1
ATOM 1755 O O . GLY A 1 260 ? 13.575 -7.127 -39.252 1.00 89.44 260 GLY A O 1
ATOM 1756 N N . GLY A 1 261 ? 14.122 -6.249 -37.283 1.00 96.06 261 GLY A N 1
ATOM 1757 C CA . GLY A 1 261 ? 15.560 -6.113 -37.561 1.00 96.06 261 GLY A CA 1
ATOM 1758 C C . GLY A 1 261 ? 16.367 -6.117 -36.266 1.00 96.06 261 GLY A C 1
ATOM 1759 O O . GLY A 1 261 ? 15.798 -5.935 -35.190 1.00 96.06 261 GLY A O 1
ATOM 1760 N N . THR A 1 262 ? 17.675 -6.363 -36.324 1.00 98.12 262 THR A N 1
ATOM 1761 C CA . THR A 1 262 ? 18.516 -6.349 -35.114 1.00 98.12 262 THR A CA 1
ATOM 1762 C C . THR A 1 262 ? 19.838 -5.629 -35.337 1.00 98.12 262 THR A C 1
ATOM 1764 O O . THR A 1 262 ? 20.593 -5.986 -36.238 1.00 98.12 262 THR A O 1
ATOM 1767 N N . LEU A 1 263 ? 20.135 -4.667 -34.464 1.00 98.56 263 LEU A N 1
ATOM 1768 C CA . LEU A 1 263 ? 21.429 -4.004 -34.339 1.00 98.56 263 LEU A CA 1
ATOM 1769 C C . LEU A 1 263 ? 22.049 -4.360 -32.983 1.00 98.56 263 LEU A C 1
ATOM 1771 O O . LEU A 1 263 ? 21.462 -4.080 -31.939 1.00 98.56 263 LEU A O 1
ATOM 1775 N N 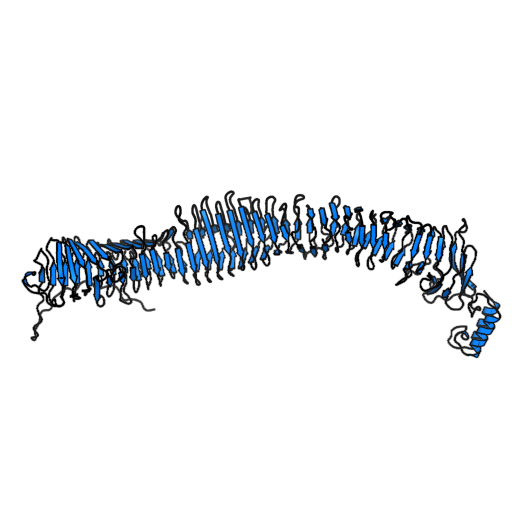. ASN A 1 264 ? 23.226 -4.981 -33.000 1.00 98.19 264 ASN A N 1
ATOM 1776 C CA . ASN A 1 264 ? 23.997 -5.321 -31.806 1.00 98.19 264 ASN A CA 1
ATOM 1777 C C . ASN A 1 264 ? 25.289 -4.504 -31.772 1.00 98.19 264 ASN A C 1
ATOM 1779 O O . ASN A 1 264 ? 26.035 -4.496 -32.750 1.00 98.19 264 ASN A O 1
ATOM 1783 N N . ILE A 1 265 ? 25.551 -3.855 -30.641 1.00 98.25 265 ILE A N 1
ATOM 1784 C CA . ILE A 1 265 ? 26.690 -2.960 -30.436 1.00 98.25 265 ILE A CA 1
ATOM 1785 C C . ILE A 1 265 ? 27.422 -3.401 -29.168 1.00 98.25 265 ILE A C 1
ATOM 1787 O O . ILE A 1 265 ? 26.838 -3.436 -28.075 1.00 98.25 265 ILE A O 1
ATOM 1791 N N . ALA A 1 266 ? 28.685 -3.791 -29.319 1.00 96.94 266 ALA A N 1
ATOM 1792 C CA . ALA A 1 266 ? 29.524 -4.225 -28.206 1.00 96.94 266 ALA A CA 1
ATOM 1793 C C . ALA A 1 266 ? 30.126 -3.045 -27.419 1.00 96.94 266 ALA A C 1
ATOM 1795 O O . ALA A 1 266 ? 30.294 -3.159 -26.203 1.00 96.94 266 ALA A O 1
ATOM 1796 N N . GLY A 1 267 ? 30.395 -1.923 -28.085 1.00 95.69 267 GLY A N 1
ATOM 1797 C CA . GLY A 1 267 ? 30.839 -0.658 -27.503 1.00 95.69 267 GLY A CA 1
ATOM 1798 C C . GLY A 1 267 ? 29.693 0.332 -27.263 1.00 95.69 267 GLY A C 1
ATOM 1799 O O . GLY A 1 267 ? 28.576 -0.047 -26.881 1.00 95.69 267 GLY A O 1
ATOM 1800 N N . ASP A 1 268 ? 29.988 1.611 -27.462 1.00 96.44 268 ASP A N 1
ATOM 1801 C CA . ASP A 1 268 ? 29.095 2.759 -27.334 1.00 96.44 268 ASP A CA 1
ATOM 1802 C C . ASP A 1 268 ? 28.295 3.010 -28.632 1.00 96.44 268 ASP A C 1
ATOM 1804 O O . ASP A 1 268 ? 28.736 2.754 -29.753 1.00 96.44 268 ASP A O 1
ATOM 1808 N N . LEU A 1 269 ? 27.098 3.581 -28.480 1.00 97.88 269 LEU A N 1
ATOM 1809 C CA . LEU A 1 269 ? 26.326 4.154 -29.585 1.00 97.88 269 LEU A CA 1
ATOM 1810 C C . LEU A 1 269 ? 26.364 5.680 -29.469 1.00 97.88 269 LEU A C 1
ATOM 1812 O O . LEU A 1 269 ? 25.751 6.258 -28.571 1.00 97.88 269 LEU A O 1
ATOM 1816 N N . GLN A 1 270 ? 27.057 6.340 -30.389 1.00 95.31 270 GLN A N 1
ATOM 1817 C CA . GLN A 1 270 ? 27.230 7.791 -30.413 1.00 95.31 270 GLN A CA 1
ATOM 1818 C C . GLN A 1 270 ? 26.353 8.383 -31.521 1.00 95.31 270 GLN A C 1
ATOM 1820 O O . GLN A 1 270 ? 26.579 8.126 -32.699 1.00 95.31 270 GLN A O 1
ATOM 1825 N N . VAL A 1 271 ? 25.339 9.173 -31.164 1.00 96.25 271 VAL A N 1
ATOM 1826 C CA . VAL A 1 271 ? 24.362 9.730 -32.115 1.00 96.25 271 VAL A CA 1
ATOM 1827 C C . VAL A 1 271 ? 24.422 11.247 -32.074 1.00 96.25 271 VAL A C 1
ATOM 1829 O O . VAL A 1 271 ? 24.142 11.844 -31.037 1.00 96.25 271 VAL A O 1
ATOM 1832 N N . GLY A 1 272 ? 24.807 11.877 -33.186 1.00 93.38 272 GLY A N 1
ATOM 1833 C CA . GLY A 1 272 ? 25.065 13.318 -33.247 1.00 93.38 272 GLY A CA 1
ATOM 1834 C C . GLY A 1 272 ? 26.048 13.774 -32.167 1.00 93.38 272 GLY A C 1
ATOM 1835 O O . GLY A 1 272 ? 25.931 14.882 -31.657 1.00 93.38 272 GLY A O 1
ATOM 1836 N N . ASN A 1 273 ? 26.957 12.884 -31.764 1.00 91.19 273 ASN A N 1
ATOM 1837 C CA . ASN A 1 273 ? 27.877 13.059 -30.652 1.00 91.19 273 ASN A CA 1
ATOM 1838 C C . ASN A 1 273 ? 29.307 12.854 -31.148 1.00 91.19 273 ASN A C 1
ATOM 1840 O O . ASN A 1 273 ? 29.572 11.960 -31.950 1.00 91.19 273 ASN A O 1
ATOM 1844 N N . ASN A 1 274 ? 30.225 13.679 -30.651 1.00 84.12 274 ASN A N 1
ATOM 1845 C CA . ASN A 1 274 ? 31.646 13.540 -30.922 1.00 84.12 274 ASN A CA 1
ATOM 1846 C C . ASN A 1 274 ? 32.443 13.733 -29.631 1.00 84.12 274 ASN A C 1
ATOM 1848 O O . ASN A 1 274 ? 32.557 14.830 -29.081 1.00 84.12 274 ASN A O 1
ATOM 1852 N N . THR A 1 275 ? 33.037 12.644 -29.155 1.00 69.56 275 THR A N 1
ATOM 1853 C CA . THR A 1 275 ? 33.775 12.596 -27.887 1.00 69.56 275 THR A CA 1
ATOM 1854 C C . THR A 1 275 ? 35.146 13.293 -27.935 1.00 69.56 275 THR A C 1
ATOM 1856 O O . THR A 1 275 ? 35.800 13.429 -26.899 1.00 69.56 275 THR A O 1
ATOM 1859 N N . SER A 1 276 ? 35.580 13.797 -29.101 1.00 70.44 276 SER A N 1
ATOM 1860 C CA . SER A 1 276 ? 36.889 14.439 -29.319 1.00 70.44 276 SER A CA 1
ATOM 1861 C C . SER A 1 276 ? 36.895 15.983 -29.282 1.00 70.44 276 SER A C 1
ATOM 1863 O O . SER A 1 276 ? 37.920 16.597 -29.579 1.00 70.44 276 SER A O 1
ATOM 1865 N N . SER A 1 277 ? 35.802 16.629 -28.842 1.00 56.78 277 SER A N 1
ATOM 1866 C CA . SER A 1 277 ? 35.661 18.096 -28.660 1.00 56.78 277 SER A CA 1
ATOM 1867 C C . SER A 1 277 ? 35.573 18.944 -29.947 1.00 56.78 277 SER A C 1
ATOM 1869 O O . SER A 1 277 ? 35.714 20.170 -29.889 1.00 56.78 277 SER A O 1
ATOM 1871 N N . THR A 1 278 ? 35.309 18.335 -31.103 1.00 66.50 278 THR A N 1
ATOM 1872 C CA . THR A 1 278 ? 34.825 19.035 -32.308 1.00 66.50 278 THR A CA 1
ATOM 1873 C C . THR A 1 278 ? 33.313 18.892 -32.426 1.00 66.50 278 THR A C 1
ATOM 1875 O O . THR A 1 278 ? 32.784 17.866 -32.025 1.00 66.50 278 THR A O 1
ATOM 1878 N N . SER A 1 279 ? 32.632 19.867 -33.027 1.00 83.19 279 SER A N 1
ATOM 1879 C CA . SER A 1 279 ? 31.195 19.776 -33.298 1.00 83.19 279 SER A CA 1
ATOM 1880 C C . SER A 1 279 ? 30.835 18.581 -34.181 1.00 83.19 279 SER A C 1
ATOM 1882 O O . SER A 1 279 ? 31.421 18.407 -35.254 1.00 83.19 279 SER A O 1
ATOM 1884 N N . ALA A 1 280 ? 29.861 17.789 -33.749 1.00 89.19 280 ALA A N 1
ATOM 1885 C CA . ALA A 1 280 ? 29.258 16.693 -34.488 1.00 89.19 280 ALA A CA 1
ATOM 1886 C C . ALA A 1 280 ? 28.220 17.195 -35.507 1.00 89.19 280 ALA A C 1
ATOM 1888 O O . ALA A 1 280 ? 27.961 18.396 -35.648 1.00 89.19 280 ALA A O 1
ATOM 1889 N N . GLY A 1 281 ? 27.677 16.257 -36.278 1.00 91.50 281 GLY A N 1
ATOM 1890 C CA . GLY A 1 281 ? 26.620 16.477 -37.258 1.00 91.50 281 GLY A CA 1
ATOM 1891 C C . GLY A 1 281 ? 25.236 16.176 -36.688 1.00 91.50 281 GLY A C 1
ATOM 1892 O O . GLY A 1 281 ? 24.987 16.336 -35.494 1.00 91.50 281 GLY A O 1
ATOM 1893 N N . SER A 1 282 ? 24.323 15.737 -37.554 1.00 93.06 282 SER A N 1
ATOM 1894 C CA . SER A 1 282 ? 23.018 15.217 -37.144 1.00 93.06 282 SER A CA 1
ATOM 1895 C C . SER A 1 282 ? 23.016 13.694 -37.216 1.00 93.06 282 SER A C 1
ATOM 1897 O O . SER A 1 282 ? 23.360 13.122 -38.247 1.00 93.06 282 SER A O 1
ATOM 1899 N N . GLY A 1 283 ? 22.635 13.041 -36.123 1.00 96.19 283 GLY A N 1
ATOM 1900 C CA . GLY A 1 283 ? 22.426 11.601 -36.069 1.00 96.19 283 GLY A CA 1
ATOM 1901 C C . GLY A 1 283 ? 20.990 11.268 -35.687 1.00 96.19 283 GLY A C 1
ATOM 1902 O O . GLY A 1 283 ? 20.426 11.874 -34.772 1.00 96.19 283 GLY A O 1
ATOM 1903 N N . GLN A 1 284 ? 20.402 10.286 -36.363 1.00 97.88 284 GLN A N 1
ATOM 1904 C CA . GLN A 1 284 ? 19.085 9.745 -36.043 1.00 97.88 284 GLN A CA 1
ATOM 1905 C C . GLN A 1 284 ? 19.151 8.223 -35.979 1.00 97.88 284 GLN A C 1
ATOM 1907 O O . GLN A 1 284 ? 19.628 7.581 -36.912 1.00 97.88 284 GLN A O 1
ATOM 1912 N N . VAL A 1 285 ? 18.665 7.652 -34.880 1.00 98.56 285 VAL A N 1
ATOM 1913 C CA . VAL A 1 285 ? 18.561 6.204 -34.690 1.00 98.56 285 VAL A CA 1
ATOM 1914 C C . VAL A 1 285 ? 17.150 5.858 -34.236 1.00 98.56 285 VAL A C 1
ATOM 1916 O O . VAL A 1 285 ? 16.674 6.390 -33.229 1.00 98.56 285 VAL A O 1
ATOM 1919 N N . SER A 1 286 ? 16.490 4.947 -34.948 1.00 97.38 286 SER A N 1
ATOM 1920 C CA . SER A 1 286 ? 15.128 4.514 -34.634 1.00 97.38 286 SER A CA 1
ATOM 1921 C C . SER A 1 286 ? 15.037 3.001 -34.453 1.00 97.38 286 SER A C 1
ATOM 1923 O O . SER A 1 286 ? 15.340 2.235 -35.368 1.00 97.38 286 SER A O 1
ATOM 1925 N N . ALA A 1 287 ? 14.522 2.569 -33.302 1.00 97.38 287 ALA A N 1
ATOM 1926 C CA . ALA A 1 287 ? 13.907 1.255 -33.162 1.00 97.38 287 ALA A CA 1
ATOM 1927 C C . ALA A 1 287 ? 12.439 1.371 -33.597 1.00 97.38 287 ALA A C 1
ATOM 1929 O O . ALA A 1 287 ? 11.616 1.992 -32.921 1.00 97.38 287 ALA A O 1
ATOM 1930 N N . LEU A 1 288 ? 12.138 0.829 -34.771 1.00 95.12 288 LEU A N 1
ATOM 1931 C CA . LEU A 1 288 ? 10.803 0.752 -35.355 1.00 95.12 288 LEU A CA 1
ATOM 1932 C C . LEU A 1 288 ? 10.135 -0.576 -34.960 1.00 95.12 288 LEU A C 1
ATOM 1934 O O . LEU A 1 288 ? 10.755 -1.421 -34.321 1.00 95.12 288 LEU A O 1
ATOM 1938 N N . ASN A 1 289 ? 8.888 -0.796 -35.383 1.00 92.25 289 ASN A N 1
ATOM 1939 C CA . ASN A 1 289 ? 8.151 -2.031 -35.097 1.00 92.25 289 ASN A CA 1
ATOM 1940 C C . ASN A 1 289 ? 8.962 -3.304 -35.432 1.00 92.25 289 ASN A C 1
ATOM 1942 O O . ASN A 1 289 ? 9.441 -3.470 -36.557 1.00 92.25 289 ASN A O 1
ATOM 1946 N N . GLY A 1 290 ? 9.133 -4.195 -34.450 1.00 93.31 290 GLY A N 1
ATOM 1947 C CA . GLY A 1 290 ? 9.928 -5.424 -34.543 1.00 93.31 290 GLY A CA 1
ATOM 1948 C C . GLY A 1 290 ? 11.447 -5.209 -34.599 1.00 93.31 290 GLY A C 1
ATOM 1949 O O . GLY A 1 290 ? 12.196 -6.172 -34.775 1.00 93.31 290 GLY A O 1
ATOM 1950 N N . GLY A 1 291 ? 11.913 -3.965 -34.510 1.00 97.25 291 GLY A N 1
ATOM 1951 C CA . GLY A 1 291 ? 13.318 -3.593 -34.460 1.00 97.25 291 GLY A CA 1
ATOM 1952 C C . GLY A 1 291 ? 13.883 -3.721 -33.055 1.00 97.25 291 GLY A C 1
ATOM 1953 O O . GLY A 1 291 ? 13.279 -3.250 -32.095 1.00 97.25 291 GLY A O 1
ATOM 1954 N N . ARG A 1 292 ? 15.063 -4.329 -32.935 1.00 98.25 292 ARG A N 1
ATOM 1955 C CA . ARG A 1 292 ? 15.788 -4.465 -31.671 1.00 98.25 292 ARG A CA 1
ATOM 1956 C C . ARG A 1 292 ? 17.167 -3.829 -31.768 1.00 98.25 292 ARG A C 1
ATOM 1958 O O . ARG A 1 292 ? 17.957 -4.204 -32.633 1.00 98.25 292 ARG A O 1
ATOM 1965 N N . ILE A 1 293 ? 17.472 -2.927 -30.844 1.00 98.69 293 ILE A N 1
ATOM 1966 C CA . ILE A 1 293 ? 18.787 -2.304 -30.692 1.00 98.69 293 ILE A CA 1
ATOM 1967 C C . ILE A 1 293 ? 19.351 -2.713 -29.334 1.00 98.69 293 ILE A C 1
ATOM 1969 O O . ILE A 1 293 ? 18.751 -2.424 -28.302 1.00 98.69 293 ILE A O 1
ATOM 1973 N N . ASN A 1 294 ? 20.499 -3.386 -29.330 1.00 98.50 294 ASN A N 1
ATOM 1974 C CA . ASN A 1 294 ? 21.188 -3.814 -28.116 1.00 98.50 294 ASN A CA 1
ATOM 1975 C C . ASN A 1 294 ? 22.543 -3.115 -28.026 1.00 98.50 294 ASN A C 1
ATOM 1977 O O . ASN A 1 294 ? 23.372 -3.277 -28.921 1.00 98.50 294 ASN A O 1
ATOM 1981 N N . VAL A 1 295 ? 22.773 -2.381 -26.940 1.00 98.31 295 VAL A N 1
ATOM 1982 C CA . VAL A 1 295 ? 24.007 -1.625 -26.697 1.00 98.31 295 VAL A CA 1
ATOM 1983 C C . VAL A 1 295 ? 24.602 -2.043 -25.361 1.00 98.31 295 VAL A C 1
ATOM 1985 O O . VAL A 1 295 ? 23.990 -1.858 -24.308 1.00 98.31 295 VAL A O 1
ATOM 1988 N N . THR A 1 296 ? 25.803 -2.615 -25.408 1.00 96.12 296 THR A N 1
ATOM 1989 C CA . THR A 1 296 ? 26.519 -3.063 -24.203 1.00 96.12 296 THR A CA 1
ATOM 1990 C C . THR A 1 296 ? 27.201 -1.892 -23.487 1.00 96.12 296 THR A C 1
ATOM 1992 O O . THR A 1 296 ? 27.240 -1.854 -22.252 1.00 96.12 296 THR A O 1
ATOM 1995 N N . GLY A 1 297 ? 27.728 -0.931 -24.250 1.00 94.12 297 GLY A N 1
ATOM 1996 C CA . GLY A 1 297 ? 28.275 0.324 -23.750 1.00 94.12 297 GLY A CA 1
ATOM 1997 C C . GLY A 1 297 ? 27.201 1.378 -23.479 1.00 94.12 297 GLY A C 1
ATOM 1998 O O . GLY A 1 297 ? 26.092 1.094 -23.018 1.00 94.12 297 GLY A O 1
ATOM 1999 N N . VAL A 1 298 ? 27.552 2.635 -23.714 1.00 96.19 298 VAL A N 1
ATOM 2000 C CA . VAL A 1 298 ? 26.725 3.810 -23.438 1.00 96.19 298 VAL A CA 1
ATOM 2001 C C . VAL A 1 298 ? 26.097 4.329 -24.726 1.00 96.19 298 VAL A C 1
ATOM 2003 O O . VAL A 1 298 ? 26.780 4.512 -25.728 1.00 96.19 298 VAL A O 1
ATOM 2006 N N . ILE A 1 299 ? 24.804 4.656 -24.685 1.00 97.69 299 ILE A N 1
ATOM 2007 C CA . ILE A 1 299 ? 24.185 5.488 -25.718 1.00 97.69 299 ILE A CA 1
ATOM 2008 C C . ILE A 1 299 ? 24.412 6.962 -25.368 1.00 97.69 299 ILE A C 1
ATOM 2010 O O . ILE A 1 299 ? 24.027 7.402 -24.282 1.00 97.69 299 ILE A O 1
ATOM 2014 N N . ARG A 1 300 ? 25.010 7.736 -26.276 1.00 94.62 300 ARG A N 1
ATOM 2015 C CA . ARG A 1 300 ? 25.263 9.180 -26.133 1.00 94.62 300 ARG A CA 1
ATOM 2016 C C . ARG A 1 300 ? 24.530 9.950 -27.223 1.00 94.62 300 ARG A C 1
ATOM 2018 O O . ARG A 1 300 ? 24.746 9.681 -28.402 1.00 94.62 300 ARG A O 1
ATOM 2025 N N . LEU A 1 301 ? 23.691 10.906 -26.831 1.00 94.44 301 LEU A N 1
ATOM 2026 C CA . LEU A 1 301 ? 22.857 11.687 -27.749 1.00 94.44 301 LEU A CA 1
ATOM 2027 C C . LEU A 1 301 ? 23.244 13.167 -27.711 1.00 94.44 301 LEU A C 1
ATOM 2029 O O . LEU A 1 301 ? 23.133 13.793 -26.656 1.00 94.44 301 LEU A O 1
ATOM 2033 N N . GLY A 1 302 ? 23.633 13.714 -28.864 1.00 90.81 302 GLY A N 1
ATOM 2034 C CA . GLY A 1 302 ? 23.979 15.128 -29.042 1.00 90.81 302 GLY A CA 1
ATOM 2035 C C . GLY A 1 302 ? 25.355 15.512 -28.495 1.00 90.81 302 GLY A C 1
ATOM 2036 O O . GLY A 1 302 ? 26.007 14.729 -27.801 1.00 90.81 302 GLY A O 1
ATOM 2037 N N . ASP A 1 303 ? 25.803 16.731 -28.799 1.00 84.38 303 ASP A N 1
ATOM 2038 C CA . ASP A 1 303 ? 26.961 17.371 -28.164 1.00 84.38 303 ASP A CA 1
ATOM 2039 C C . ASP A 1 303 ? 26.679 18.832 -27.791 1.00 84.38 303 ASP A C 1
ATOM 2041 O O . ASP A 1 303 ? 25.688 19.413 -28.216 1.00 84.38 303 ASP A O 1
ATOM 2045 N N . THR A 1 304 ? 27.580 19.442 -27.018 1.00 71.06 304 THR A N 1
ATOM 2046 C CA . THR A 1 304 ? 27.400 20.793 -26.458 1.00 71.06 304 THR A CA 1
ATOM 2047 C C . THR A 1 304 ? 27.640 21.946 -27.440 1.00 71.06 304 THR A C 1
ATOM 2049 O O . THR A 1 304 ? 27.608 23.108 -27.030 1.00 71.06 304 THR A O 1
ATOM 2052 N N . THR A 1 305 ? 27.972 21.684 -28.711 1.00 65.88 305 THR A N 1
ATOM 2053 C CA . THR A 1 305 ? 28.499 22.731 -29.605 1.00 65.88 305 THR A CA 1
ATOM 2054 C C . THR A 1 305 ? 27.691 22.965 -30.875 1.00 65.88 305 THR A C 1
ATOM 2056 O O . THR A 1 305 ? 27.668 24.111 -31.317 1.00 65.88 305 THR A O 1
ATOM 2059 N N . VAL A 1 306 ? 27.035 21.945 -31.448 1.00 69.19 306 VAL A N 1
ATOM 2060 C CA . VAL A 1 306 ? 25.999 22.053 -32.513 1.00 69.19 306 VAL A CA 1
ATOM 2061 C C . VAL A 1 306 ? 25.402 20.686 -32.914 1.00 69.19 306 VAL A C 1
ATOM 2063 O O . VAL A 1 306 ? 24.465 20.649 -33.716 1.00 69.19 306 VAL A O 1
ATOM 2066 N N . GLY A 1 307 ? 25.965 19.572 -32.433 1.00 79.56 307 GLY A N 1
ATOM 2067 C CA . GLY A 1 307 ? 25.568 18.223 -32.824 1.00 79.56 307 GLY A CA 1
ATOM 2068 C C . GLY A 1 307 ? 24.179 17.847 -32.314 1.00 79.56 307 GLY A C 1
ATOM 2069 O O . GLY A 1 307 ? 23.889 17.998 -31.130 1.00 79.56 307 GLY A O 1
ATOM 2070 N N . SER A 1 308 ? 23.324 17.333 -33.202 1.00 90.38 308 SER A N 1
ATOM 2071 C CA . SER A 1 308 ? 21.954 16.923 -32.865 1.00 90.38 308 SER A CA 1
ATOM 2072 C C . SER A 1 308 ? 21.808 15.412 -32.964 1.00 90.38 308 SER A C 1
ATOM 2074 O O . SER A 1 308 ? 21.906 14.845 -34.054 1.00 90.38 308 SER A O 1
ATOM 2076 N N . GLY A 1 309 ? 21.572 14.758 -31.830 1.00 94.56 309 GLY A N 1
ATOM 2077 C CA . GLY A 1 309 ? 21.412 13.314 -31.729 1.00 94.56 309 GLY A CA 1
ATOM 2078 C C . GLY A 1 309 ? 20.005 12.932 -31.310 1.00 94.56 309 GLY A C 1
ATOM 2079 O O . GLY A 1 309 ? 19.581 13.282 -30.215 1.00 94.56 309 GLY A O 1
ATOM 2080 N N . THR A 1 310 ? 19.288 12.186 -32.148 1.00 96.12 310 THR A N 1
ATOM 2081 C CA . THR A 1 310 ? 17.938 11.700 -31.834 1.00 96.12 310 THR A CA 1
ATOM 2082 C C . THR A 1 310 ? 17.910 10.182 -31.727 1.00 96.12 310 THR A C 1
ATOM 2084 O O . THR A 1 310 ? 18.241 9.489 -32.688 1.00 96.12 310 THR A O 1
ATOM 2087 N N . LEU A 1 311 ? 17.441 9.669 -30.590 1.00 96.94 311 LEU A N 1
ATOM 2088 C CA . LEU A 1 311 ? 17.082 8.264 -30.408 1.00 96.94 311 LEU A CA 1
ATOM 2089 C C . LEU A 1 311 ? 15.567 8.137 -30.290 1.00 96.94 311 LEU A C 1
ATOM 2091 O O . LEU A 1 311 ? 14.962 8.779 -29.432 1.00 96.94 311 LEU A O 1
ATOM 2095 N N . SER A 1 312 ? 14.957 7.295 -31.119 1.00 95.50 312 SER A N 1
ATOM 2096 C CA . SER A 1 312 ? 13.515 7.046 -31.093 1.00 95.50 312 SER A CA 1
ATOM 2097 C C . SER A 1 312 ? 13.204 5.573 -30.851 1.00 95.50 312 SER A C 1
ATOM 2099 O O . SER A 1 312 ? 13.703 4.709 -31.568 1.00 95.50 312 SER A O 1
ATOM 2101 N N . CYS A 1 313 ? 12.334 5.290 -29.884 1.00 95.06 313 CYS A N 1
ATOM 2102 C CA . CYS A 1 313 ? 11.756 3.964 -29.672 1.00 95.06 313 CYS A CA 1
ATOM 2103 C C . CYS A 1 313 ? 10.263 4.026 -29.990 1.00 95.06 313 CYS A C 1
ATOM 2105 O O . CYS A 1 313 ? 9.497 4.621 -29.231 1.00 95.06 313 CYS A O 1
ATOM 2107 N N . ARG A 1 314 ? 9.860 3.486 -31.140 1.00 91.44 314 ARG A N 1
ATOM 2108 C CA . ARG A 1 314 ? 8.472 3.523 -31.624 1.00 91.44 314 ARG A CA 1
ATOM 2109 C C . ARG A 1 314 ? 7.735 2.232 -31.295 1.00 91.44 314 ARG A C 1
ATOM 2111 O O . ARG A 1 314 ? 8.372 1.253 -30.919 1.00 91.44 314 ARG A O 1
ATOM 2118 N N . ASP A 1 315 ? 6.415 2.230 -31.458 1.00 85.69 315 ASP A N 1
ATOM 2119 C CA . ASP A 1 315 ? 5.576 1.058 -31.191 1.00 85.69 315 ASP A CA 1
ATOM 2120 C C . ASP A 1 315 ? 6.128 -0.240 -31.813 1.00 85.69 315 ASP A C 1
ATOM 2122 O O . ASP A 1 315 ? 6.544 -0.280 -32.976 1.00 85.69 315 ASP A O 1
ATOM 2126 N N . GLY A 1 316 ? 6.190 -1.286 -30.987 1.00 88.06 316 GLY A N 1
ATOM 2127 C CA . GLY A 1 316 ? 6.798 -2.584 -31.296 1.00 88.06 316 GLY A CA 1
ATOM 2128 C C . GLY A 1 316 ? 8.334 -2.619 -31.377 1.00 88.06 316 GLY A C 1
ATOM 2129 O O . GLY A 1 316 ? 8.886 -3.691 -31.635 1.00 88.06 316 GLY A O 1
ATOM 2130 N N . GLY A 1 317 ? 9.029 -1.493 -31.198 1.00 95.25 317 GLY A N 1
ATOM 2131 C CA . GLY A 1 317 ? 10.490 -1.407 -31.124 1.00 95.25 317 GLY A CA 1
ATOM 2132 C C . GLY A 1 317 ? 11.040 -1.684 -29.721 1.00 95.25 317 GLY A C 1
ATOM 2133 O O . GLY A 1 317 ? 10.365 -1.461 -28.716 1.00 95.25 317 GLY A O 1
ATOM 2134 N N . GLU A 1 318 ? 12.284 -2.163 -29.652 1.00 97.62 318 GLU A N 1
ATOM 2135 C CA . GLU A 1 318 ? 12.985 -2.495 -28.407 1.00 97.62 318 GLU A CA 1
ATOM 2136 C C . GLU A 1 318 ? 14.396 -1.885 -28.393 1.00 97.62 318 GLU A C 1
ATOM 2138 O O . GLU A 1 318 ? 15.202 -2.133 -29.295 1.00 97.62 318 GLU A O 1
ATOM 2143 N N . ILE A 1 319 ? 14.717 -1.127 -27.343 1.00 98.44 319 ILE A N 1
ATOM 2144 C CA . ILE A 1 319 ? 16.062 -0.601 -27.081 1.00 98.44 319 ILE A CA 1
ATOM 2145 C C . ILE A 1 319 ? 16.541 -1.131 -25.733 1.00 98.44 319 ILE A C 1
ATOM 2147 O O . ILE A 1 319 ? 15.951 -0.832 -24.697 1.00 98.44 319 ILE A O 1
ATOM 2151 N N . ASN A 1 320 ? 17.643 -1.875 -25.737 1.00 98.06 320 ASN A N 1
ATOM 2152 C CA . ASN A 1 320 ? 18.328 -2.340 -24.537 1.00 98.06 320 ASN A CA 1
ATOM 2153 C C . ASN A 1 320 ? 19.673 -1.621 -24.428 1.00 98.06 320 ASN A C 1
ATOM 2155 O O . ASN A 1 320 ? 20.531 -1.783 -25.296 1.00 98.06 320 ASN A O 1
ATOM 2159 N N . ALA A 1 321 ? 19.860 -0.836 -23.372 1.00 97.06 321 ALA A N 1
ATOM 2160 C CA . ALA A 1 321 ? 21.083 -0.084 -23.140 1.00 97.06 321 ALA A CA 1
ATOM 2161 C C . ALA A 1 321 ? 21.559 -0.257 -21.701 1.00 97.06 321 ALA A C 1
ATOM 2163 O O . ALA A 1 321 ? 20.753 -0.299 -20.772 1.00 97.06 321 ALA A O 1
ATOM 2164 N N . ARG A 1 322 ? 22.875 -0.264 -21.490 1.00 96.19 322 ARG A N 1
ATOM 2165 C CA . ARG A 1 322 ? 23.413 -0.121 -20.134 1.00 96.19 322 ARG A CA 1
ATOM 2166 C C . ARG A 1 322 ? 23.137 1.276 -19.579 1.00 96.19 322 ARG A C 1
ATOM 2168 O O . ARG A 1 322 ? 22.616 1.415 -18.480 1.00 96.19 322 ARG A O 1
ATOM 2175 N N . SER A 1 323 ? 23.466 2.308 -20.355 1.00 98.06 323 SER A N 1
ATOM 2176 C CA . SER A 1 323 ? 23.243 3.718 -20.011 1.00 98.06 323 SER A CA 1
ATOM 2177 C C . SER A 1 323 ? 22.755 4.498 -21.226 1.00 98.06 323 SER A C 1
ATOM 2179 O O . SER A 1 323 ? 23.161 4.211 -22.351 1.00 98.06 323 SER A O 1
ATOM 2181 N N . ILE A 1 324 ? 21.954 5.535 -20.984 1.00 97.62 324 ILE A N 1
ATOM 2182 C CA . ILE A 1 324 ? 21.532 6.516 -21.988 1.00 97.62 324 ILE A CA 1
ATOM 2183 C C . ILE A 1 324 ? 21.849 7.904 -21.437 1.00 97.62 324 ILE A C 1
ATOM 2185 O O . ILE A 1 324 ? 21.330 8.303 -20.394 1.00 97.62 324 ILE A O 1
ATOM 2189 N N . ILE A 1 325 ? 22.715 8.636 -22.129 1.00 94.88 325 ILE A N 1
ATOM 2190 C CA . ILE A 1 325 ? 23.164 9.970 -21.740 1.00 94.88 325 ILE A CA 1
ATOM 2191 C C . ILE A 1 325 ? 22.768 10.951 -22.835 1.00 94.88 325 ILE A C 1
ATOM 2193 O O . ILE A 1 325 ? 23.301 10.898 -23.943 1.00 94.88 325 ILE A O 1
ATOM 2197 N N . CYS A 1 326 ? 21.848 11.854 -22.511 1.00 92.50 326 CYS A N 1
ATOM 2198 C CA . CYS A 1 326 ? 21.421 12.909 -23.417 1.00 92.50 326 CYS A CA 1
ATOM 2199 C C . CYS A 1 326 ? 22.094 14.224 -23.030 1.00 92.50 326 CYS A C 1
ATOM 2201 O O . CYS A 1 326 ? 21.980 14.661 -21.882 1.00 92.50 326 CYS A O 1
ATOM 2203 N N . ASP A 1 327 ? 22.767 14.860 -23.983 1.00 88.62 327 ASP A N 1
ATOM 2204 C CA . ASP A 1 327 ? 23.249 16.225 -23.810 1.00 88.62 327 ASP A CA 1
ATOM 2205 C C . ASP A 1 327 ? 22.072 17.213 -23.793 1.00 88.62 327 ASP A C 1
ATOM 2207 O O . ASP A 1 327 ? 21.083 17.031 -24.510 1.00 88.62 327 ASP A O 1
ATOM 2211 N N . SER A 1 328 ? 22.158 18.257 -22.965 1.00 79.88 328 SER A N 1
ATOM 2212 C CA . SER A 1 328 ? 21.103 19.269 -22.851 1.00 79.88 328 SER A CA 1
ATOM 2213 C C . SER A 1 328 ? 20.957 20.138 -24.098 1.00 79.88 328 SER A C 1
ATOM 2215 O O . SER A 1 328 ? 19.858 20.626 -24.351 1.00 79.88 328 SER A O 1
ATOM 2217 N N . ASP A 1 329 ? 22.028 20.307 -24.874 1.00 80.25 329 ASP A N 1
ATOM 2218 C CA . ASP A 1 329 ? 22.108 21.236 -26.003 1.00 80.25 329 ASP A CA 1
ATOM 2219 C C . ASP A 1 329 ? 22.187 20.502 -27.356 1.00 80.25 329 ASP A C 1
ATOM 2221 O O . ASP A 1 329 ? 22.800 20.987 -28.304 1.00 80.25 329 ASP A O 1
ATOM 2225 N N . GLY A 1 330 ? 21.528 19.342 -27.475 1.00 85.75 330 GLY A N 1
ATOM 2226 C CA . GLY A 1 330 ? 21.470 18.605 -28.744 1.00 85.75 330 GLY A CA 1
ATOM 2227 C C . GLY A 1 330 ? 20.974 17.159 -28.678 1.00 85.75 330 GLY A C 1
ATOM 2228 O O . GLY A 1 330 ? 20.795 16.536 -29.725 1.00 85.75 330 GLY A O 1
ATOM 2229 N N . GLY A 1 331 ? 20.754 16.596 -27.485 1.00 91.38 331 GLY A N 1
ATOM 2230 C CA . GLY A 1 331 ? 20.254 15.232 -27.311 1.00 91.38 331 GLY A CA 1
ATOM 2231 C C . GLY A 1 331 ? 18.728 15.156 -27.230 1.00 91.38 331 GLY A C 1
ATOM 2232 O O . GLY A 1 331 ? 18.107 15.807 -26.393 1.00 91.38 331 GLY A O 1
ATOM 2233 N N . PHE A 1 332 ? 18.118 14.296 -28.045 1.00 92.31 332 PHE A N 1
ATOM 2234 C CA . PHE A 1 332 ? 16.675 14.051 -28.069 1.00 92.31 332 PHE A CA 1
ATOM 2235 C C . PHE A 1 332 ? 16.379 12.566 -27.842 1.00 92.31 332 PHE A C 1
ATOM 2237 O O . PHE A 1 332 ? 16.779 11.712 -28.634 1.00 92.31 332 PHE A O 1
ATOM 2244 N N . LEU A 1 333 ? 15.649 12.262 -26.768 1.00 93.62 333 LEU A N 1
ATOM 2245 C CA . LEU A 1 333 ? 15.173 10.917 -26.448 1.00 93.62 333 LEU A CA 1
ATOM 2246 C C . LEU A 1 333 ? 13.655 10.852 -26.640 1.00 93.62 333 LEU A C 1
ATOM 2248 O O . LEU A 1 333 ? 12.900 11.379 -25.825 1.00 93.62 333 LEU A O 1
ATOM 2252 N N . ASN A 1 334 ? 13.216 10.178 -27.699 1.00 92.06 334 ASN A N 1
ATOM 2253 C CA . ASN A 1 334 ? 11.814 10.083 -28.086 1.00 92.06 334 ASN A CA 1
ATOM 2254 C C . ASN A 1 334 ? 11.264 8.686 -27.765 1.00 92.06 334 ASN A C 1
ATOM 2256 O O . ASN A 1 334 ? 11.538 7.710 -28.466 1.00 92.06 334 ASN A O 1
ATOM 2260 N N . LEU A 1 335 ? 10.464 8.591 -26.705 1.00 91.44 335 LEU A N 1
ATOM 2261 C CA . LEU A 1 335 ? 9.806 7.356 -26.275 1.00 91.44 335 LEU A CA 1
ATOM 2262 C C . LEU A 1 335 ? 8.367 7.349 -26.812 1.00 91.44 335 LEU A C 1
ATOM 2264 O O . LEU A 1 335 ? 7.475 7.917 -26.194 1.00 91.44 335 LEU A O 1
ATOM 2268 N N . LEU A 1 336 ? 8.163 6.745 -27.984 1.00 86.75 336 LEU A N 1
ATOM 2269 C CA . LEU A 1 336 ? 6.969 6.871 -28.832 1.00 86.75 336 LEU A CA 1
ATOM 2270 C C . LEU A 1 336 ? 6.258 5.516 -29.026 1.00 86.75 336 LEU A C 1
ATOM 2272 O O . LEU A 1 336 ? 5.951 5.130 -30.145 1.00 86.75 336 LEU A O 1
ATOM 2276 N N . GLY A 1 337 ? 6.081 4.733 -27.959 1.00 86.69 337 GLY A N 1
ATOM 2277 C CA . GLY A 1 337 ? 5.325 3.469 -27.999 1.00 86.69 337 GLY A CA 1
ATOM 2278 C C . GLY A 1 337 ? 6.126 2.185 -27.801 1.00 86.69 337 GLY A C 1
ATOM 2279 O O . GLY A 1 337 ? 5.542 1.167 -27.455 1.00 86.69 337 GLY A O 1
ATOM 2280 N N . GLY A 1 338 ? 7.444 2.215 -28.000 1.00 91.94 338 GLY A N 1
ATOM 2281 C CA . GLY A 1 338 ? 8.293 1.033 -27.825 1.00 91.94 338 GLY A CA 1
ATOM 2282 C C . GLY A 1 338 ? 8.749 0.808 -26.382 1.00 91.94 338 GLY A C 1
ATOM 2283 O O . GLY A 1 338 ? 8.445 1.592 -25.475 1.00 91.94 338 GLY A O 1
ATOM 2284 N N . GLU A 1 339 ? 9.527 -0.256 -26.177 1.00 96.06 339 GLU A N 1
ATOM 2285 C CA . GLU A 1 339 ? 10.155 -0.564 -24.892 1.00 96.06 339 GLU A CA 1
ATOM 2286 C C . GLU A 1 339 ? 11.623 -0.120 -24.876 1.00 96.06 339 GLU A C 1
ATOM 2288 O O . GLU A 1 339 ? 12.448 -0.599 -25.655 1.00 96.06 339 GLU A O 1
ATOM 2293 N N . THR A 1 340 ? 11.967 0.771 -23.949 1.00 97.44 340 THR A N 1
ATOM 2294 C CA . THR A 1 340 ? 13.348 1.190 -23.685 1.00 97.44 340 THR A CA 1
ATOM 2295 C C . THR A 1 340 ? 13.767 0.698 -22.306 1.00 97.44 340 THR A C 1
ATOM 2297 O O . THR A 1 340 ? 13.125 1.014 -21.303 1.00 97.44 340 THR A O 1
ATOM 2300 N N . ARG A 1 341 ? 14.863 -0.059 -22.236 1.00 98.19 341 ARG A N 1
ATOM 2301 C CA . ARG A 1 341 ? 15.427 -0.595 -20.994 1.00 98.19 341 ARG A CA 1
ATOM 2302 C C . ARG A 1 341 ? 16.795 0.012 -20.715 1.00 98.19 341 ARG A C 1
ATOM 2304 O O . ARG A 1 341 ? 17.661 0.023 -21.589 1.00 98.19 341 ARG A O 1
ATOM 2311 N N . VAL A 1 342 ? 16.981 0.466 -19.479 1.00 98.38 342 VAL A N 1
ATOM 2312 C CA . VAL A 1 342 ? 18.275 0.856 -18.915 1.00 98.38 342 VAL A CA 1
ATOM 2313 C C . VAL A 1 342 ? 18.651 -0.174 -17.857 1.00 98.38 342 VAL A C 1
ATOM 2315 O O . VAL A 1 342 ? 17.954 -0.310 -16.851 1.00 98.38 342 VAL A O 1
ATOM 2318 N N . ASP A 1 343 ? 19.725 -0.916 -18.113 1.00 97.44 343 ASP A N 1
ATOM 2319 C CA . ASP A 1 343 ? 20.149 -2.082 -17.333 1.00 97.44 343 ASP A CA 1
ATOM 2320 C C . ASP A 1 343 ? 21.461 -1.793 -16.581 1.00 97.44 343 ASP A C 1
ATOM 2322 O O . ASP A 1 343 ? 22.544 -1.713 -17.167 1.00 97.44 343 ASP A O 1
ATOM 2326 N N . GLY A 1 344 ? 21.351 -1.559 -15.271 1.00 96.31 344 GLY A N 1
ATOM 2327 C CA . GLY A 1 344 ? 22.468 -1.343 -14.344 1.00 96.31 344 GLY A CA 1
ATOM 2328 C C . GLY A 1 344 ? 23.244 -0.024 -14.472 1.00 96.31 344 GLY A C 1
ATOM 2329 O O . GLY A 1 344 ? 24.115 0.243 -13.643 1.00 96.31 344 GLY A O 1
ATOM 2330 N N . GLY A 1 345 ? 22.982 0.806 -15.486 1.00 97.12 345 GLY A N 1
ATOM 2331 C CA . GLY A 1 345 ? 23.648 2.098 -15.682 1.00 97.12 345 GLY A CA 1
ATOM 2332 C C . GLY A 1 345 ? 22.788 3.316 -15.337 1.00 97.12 345 GLY A C 1
ATOM 2333 O O . GLY A 1 345 ? 22.038 3.326 -14.361 1.00 97.12 345 GLY A O 1
ATOM 2334 N N . THR A 1 346 ? 22.931 4.391 -16.111 1.00 97.94 346 THR A N 1
ATOM 2335 C CA . THR A 1 346 ? 22.276 5.680 -15.833 1.00 97.94 346 THR A CA 1
ATOM 2336 C C . THR A 1 346 ? 21.468 6.164 -17.029 1.00 97.94 346 THR A C 1
ATOM 2338 O O . THR A 1 346 ? 21.958 6.147 -18.158 1.00 97.94 346 THR A O 1
ATOM 2341 N N . LEU A 1 347 ? 20.257 6.657 -16.761 1.00 97.69 347 LEU A N 1
ATOM 2342 C CA . LEU A 1 347 ? 19.476 7.497 -17.663 1.00 97.69 347 LEU A CA 1
ATOM 2343 C C . LEU A 1 347 ? 19.656 8.969 -17.272 1.00 97.69 347 LEU A C 1
ATOM 2345 O O . LEU A 1 347 ? 19.074 9.431 -16.287 1.00 97.69 347 LEU A O 1
ATOM 2349 N N . ALA A 1 348 ? 20.437 9.708 -18.057 1.00 94.88 348 ALA A N 1
ATOM 2350 C CA . ALA A 1 348 ? 20.522 11.162 -17.970 1.00 94.88 348 ALA A CA 1
ATOM 2351 C C . ALA A 1 348 ? 19.612 11.777 -19.042 1.00 94.88 348 ALA A C 1
ATOM 2353 O O . ALA A 1 348 ? 19.940 11.766 -20.230 1.00 94.88 348 ALA A O 1
ATOM 2354 N N . ALA A 1 349 ? 18.443 12.255 -18.611 1.00 90.88 349 ALA A N 1
ATOM 2355 C CA . ALA A 1 349 ? 17.440 12.843 -19.493 1.00 90.88 349 ALA A CA 1
ATOM 2356 C C . ALA A 1 349 ? 17.833 14.269 -19.939 1.00 90.88 349 ALA A C 1
ATOM 2358 O O . ALA A 1 349 ? 18.476 14.989 -19.163 1.00 90.88 349 ALA A O 1
ATOM 2359 N N . PRO A 1 350 ? 17.415 14.710 -21.143 1.00 84.44 350 PRO A N 1
ATOM 2360 C CA . PRO A 1 350 ? 17.694 16.058 -21.632 1.00 84.44 350 PRO A CA 1
ATOM 2361 C C . PRO A 1 350 ? 17.195 17.124 -20.649 1.00 84.44 350 PRO A C 1
ATOM 2363 O O . PRO A 1 350 ? 16.044 17.099 -20.211 1.00 84.44 350 PRO A O 1
ATOM 2366 N N . GLY A 1 351 ? 18.075 18.048 -20.255 1.00 85.12 351 GLY A N 1
ATOM 2367 C CA . GLY A 1 351 ? 17.738 19.133 -19.324 1.00 85.12 351 GLY A CA 1
ATOM 2368 C C . GLY A 1 351 ? 17.271 18.681 -17.931 1.00 85.12 351 GLY A C 1
ATOM 2369 O O . GLY A 1 351 ? 16.718 19.493 -17.194 1.00 85.12 351 GLY A O 1
ATOM 2370 N N . GLY A 1 352 ? 17.459 17.406 -17.564 1.00 88.81 352 GLY A N 1
ATOM 2371 C CA . GLY A 1 352 ? 16.965 16.847 -16.303 1.00 88.81 352 GLY A CA 1
ATOM 2372 C C . GLY A 1 352 ? 15.442 16.695 -16.240 1.00 88.81 352 GLY A C 1
ATOM 2373 O O . GLY A 1 352 ? 14.897 16.599 -15.141 1.00 88.81 352 GLY A O 1
ATOM 2374 N N . ILE A 1 353 ? 14.750 16.686 -17.382 1.00 91.88 353 ILE A N 1
ATOM 2375 C CA . ILE A 1 353 ? 13.291 16.568 -17.469 1.00 91.88 353 ILE A CA 1
ATOM 2376 C C . ILE A 1 353 ? 12.938 15.342 -18.303 1.00 91.88 353 ILE A C 1
ATOM 2378 O O . ILE A 1 353 ? 13.523 15.101 -19.356 1.00 91.88 353 ILE A O 1
ATOM 2382 N N . LEU A 1 354 ? 11.946 14.584 -17.844 1.00 93.12 354 LEU A N 1
ATOM 2383 C CA . LEU A 1 354 ? 11.406 13.445 -18.568 1.00 93.12 354 LEU A CA 1
ATOM 2384 C C . LEU A 1 354 ? 9.904 13.635 -18.788 1.00 93.12 354 LEU A C 1
ATOM 2386 O O . LEU A 1 354 ? 9.109 13.628 -17.849 1.00 93.12 354 LEU A O 1
ATOM 2390 N N . SER A 1 355 ? 9.527 13.811 -20.049 1.00 92.12 355 SER A N 1
ATOM 2391 C CA . SER A 1 355 ? 8.138 13.896 -20.489 1.00 92.12 355 SER A CA 1
ATOM 2392 C C . SER A 1 355 ? 7.878 12.746 -21.444 1.00 92.12 355 SER A C 1
ATOM 2394 O O . SER A 1 355 ? 8.464 12.709 -22.524 1.00 92.12 355 SER A O 1
ATOM 2396 N N . ILE A 1 356 ? 7.041 11.799 -21.034 1.00 91.81 356 ILE A N 1
ATOM 2397 C CA . ILE A 1 356 ? 6.741 10.602 -21.817 1.00 91.81 356 ILE A CA 1
ATOM 2398 C C . ILE A 1 356 ? 5.284 10.661 -22.247 1.00 91.81 356 ILE A C 1
ATOM 2400 O O . ILE A 1 356 ? 4.381 10.796 -21.419 1.00 91.81 356 ILE A O 1
ATOM 2404 N N . GLU A 1 357 ? 5.077 10.552 -23.553 1.00 86.88 357 GLU A N 1
ATOM 2405 C CA . GLU A 1 357 ? 3.772 10.579 -24.193 1.00 86.88 357 GLU A CA 1
ATOM 2406 C C . GLU A 1 357 ? 3.820 9.698 -25.446 1.00 86.88 357 GLU A C 1
ATOM 2408 O O . GLU A 1 357 ? 4.677 9.891 -26.310 1.00 86.88 357 GLU A O 1
ATOM 2413 N N . GLY A 1 358 ? 2.921 8.716 -25.536 1.00 79.88 358 GLY A N 1
ATOM 2414 C CA . GLY A 1 358 ? 2.741 7.928 -26.756 1.00 79.88 358 GLY A CA 1
ATOM 2415 C C . GLY A 1 358 ? 2.032 8.706 -27.866 1.00 79.88 358 GLY A C 1
ATOM 2416 O O . GLY A 1 358 ? 1.374 9.714 -27.610 1.00 79.88 358 GLY A O 1
ATOM 2417 N N . ALA A 1 359 ? 2.112 8.236 -29.114 1.00 79.50 359 ALA A N 1
ATOM 2418 C CA . ALA A 1 359 ? 1.182 8.698 -30.142 1.00 79.50 359 ALA A CA 1
ATOM 2419 C C . ALA A 1 359 ? -0.192 8.009 -29.996 1.00 79.50 359 ALA A C 1
ATOM 2421 O O . ALA A 1 359 ? -0.457 7.237 -29.075 1.00 79.50 359 ALA A O 1
ATOM 2422 N N . SER A 1 360 ? -1.123 8.306 -30.907 1.00 76.38 360 SER A N 1
ATOM 2423 C CA . SER A 1 360 ? -2.464 7.712 -30.875 1.00 76.38 360 SER A CA 1
ATOM 2424 C C . SER A 1 360 ? -2.417 6.189 -31.048 1.00 76.38 360 SER A C 1
ATOM 2426 O O . SER A 1 360 ? -2.166 5.713 -32.151 1.00 76.38 360 SER A O 1
ATOM 2428 N N . GLY A 1 361 ? -2.767 5.449 -29.992 1.00 78.00 361 GLY A N 1
ATOM 2429 C CA . GLY A 1 361 ? -2.777 3.981 -29.987 1.00 78.00 361 GLY A CA 1
ATOM 2430 C C . GLY A 1 361 ? -1.439 3.343 -29.606 1.00 78.00 361 GLY A C 1
ATOM 2431 O O . GLY A 1 361 ? -1.313 2.131 -29.728 1.00 78.00 361 GLY A O 1
ATOM 2432 N N . GLU A 1 362 ? -0.469 4.140 -29.155 1.00 85.06 362 GLU A N 1
ATOM 2433 C CA . GLU A 1 362 ? 0.865 3.690 -28.759 1.00 85.06 362 GLU A CA 1
ATOM 2434 C C . GLU A 1 362 ? 1.086 3.927 -27.258 1.00 85.06 362 GLU A C 1
ATOM 2436 O O . GLU A 1 362 ? 0.676 4.958 -26.720 1.00 85.06 362 GLU A O 1
ATOM 2441 N N . THR A 1 363 ? 1.788 3.008 -26.590 1.00 87.12 363 THR A N 1
ATOM 2442 C CA . THR A 1 363 ? 1.987 3.052 -25.133 1.00 87.12 363 THR A CA 1
ATOM 2443 C C . THR A 1 363 ? 3.474 2.874 -24.781 1.00 87.12 363 THR A C 1
ATOM 2445 O O . THR A 1 363 ? 3.930 1.746 -24.600 1.00 87.12 363 THR A O 1
ATOM 2448 N N . PRO A 1 364 ? 4.267 3.961 -24.686 1.00 92.94 364 PRO A N 1
ATOM 2449 C CA . PRO A 1 364 ? 5.694 3.880 -24.387 1.00 92.94 364 PRO A CA 1
ATOM 2450 C C . PRO A 1 364 ? 5.968 3.239 -23.028 1.00 92.94 364 PRO A C 1
ATOM 2452 O O . PRO A 1 364 ? 5.280 3.517 -22.038 1.00 92.94 364 PRO A O 1
ATOM 2455 N N . PHE A 1 365 ? 7.026 2.429 -22.983 1.00 94.62 365 PHE A N 1
ATOM 2456 C CA . PHE A 1 365 ? 7.438 1.701 -21.793 1.00 94.62 365 PHE A CA 1
ATOM 2457 C C . PHE A 1 365 ? 8.920 1.942 -21.488 1.00 94.62 365 PHE A C 1
ATOM 2459 O O . PHE A 1 365 ? 9.800 1.513 -22.233 1.00 94.62 365 PHE A O 1
ATOM 2466 N N . LEU A 1 366 ? 9.212 2.613 -20.374 1.00 97.12 366 LEU A N 1
ATOM 2467 C CA . LEU A 1 366 ? 10.577 2.818 -19.887 1.00 97.12 366 LEU A CA 1
ATOM 2468 C C . LEU A 1 366 ? 10.838 1.946 -18.655 1.00 97.12 366 LEU A C 1
ATOM 2470 O O . LEU A 1 366 ? 10.138 2.063 -17.650 1.00 97.12 366 LEU A O 1
ATOM 2474 N N . ARG A 1 367 ? 11.880 1.110 -18.707 1.00 98.19 367 ARG A N 1
ATOM 2475 C CA . ARG A 1 367 ? 12.338 0.288 -17.577 1.00 98.19 367 ARG A CA 1
ATOM 2476 C C . ARG A 1 367 ? 13.706 0.722 -17.078 1.00 98.19 367 ARG A C 1
ATOM 2478 O O . ARG A 1 367 ? 14.656 0.772 -17.855 1.00 98.19 367 ARG A O 1
ATOM 2485 N N . LEU A 1 368 ? 13.816 0.931 -15.772 1.00 98.69 368 LEU A N 1
ATOM 2486 C CA . LEU A 1 368 ? 15.083 0.969 -15.044 1.00 98.69 368 LEU A CA 1
ATOM 2487 C C . LEU A 1 368 ? 15.211 -0.355 -14.284 1.00 98.69 368 LEU A C 1
ATOM 2489 O O . LEU A 1 368 ? 14.354 -0.652 -13.452 1.00 98.69 368 LEU A O 1
ATOM 2493 N N . ILE A 1 369 ? 16.228 -1.161 -14.595 1.00 98.56 369 ILE A N 1
ATOM 2494 C CA . ILE A 1 369 ? 16.421 -2.501 -14.015 1.00 98.56 369 ILE A CA 1
ATOM 2495 C C . ILE A 1 369 ? 17.860 -2.729 -13.542 1.00 98.56 369 ILE A C 1
ATOM 2497 O O . ILE A 1 369 ? 18.785 -2.028 -13.951 1.00 98.56 369 ILE A O 1
ATOM 2501 N N . ASN A 1 370 ? 18.035 -3.738 -12.686 1.00 97.94 370 ASN A N 1
ATOM 2502 C CA . ASN A 1 370 ? 19.324 -4.243 -12.200 1.00 97.94 370 ASN A CA 1
ATOM 2503 C C . ASN A 1 370 ? 20.247 -3.162 -11.605 1.00 97.94 370 ASN A C 1
ATOM 2505 O O . ASN A 1 370 ? 21.455 -3.164 -11.840 1.00 97.94 370 ASN A O 1
ATOM 2509 N N . GLY A 1 371 ? 19.688 -2.234 -10.825 1.00 97.88 371 GLY A N 1
ATOM 2510 C CA . GLY A 1 371 ? 20.441 -1.142 -10.202 1.00 97.88 371 GLY A CA 1
ATOM 2511 C C . GLY A 1 371 ? 20.614 0.098 -11.081 1.00 97.88 371 GLY A C 1
ATOM 2512 O O . GLY A 1 371 ? 21.467 0.937 -10.787 1.00 97.88 371 GLY A O 1
ATOM 2513 N N . ALA A 1 372 ? 19.821 0.239 -12.146 1.00 98.62 372 ALA A N 1
ATOM 2514 C CA . ALA A 1 372 ? 19.826 1.442 -12.966 1.00 98.62 372 ALA A CA 1
ATOM 2515 C C . ALA A 1 372 ? 19.380 2.686 -12.176 1.00 98.62 372 ALA A C 1
ATOM 2517 O O . ALA A 1 372 ? 18.633 2.612 -11.198 1.00 98.62 372 ALA A O 1
ATOM 2518 N N . SER A 1 373 ? 19.827 3.860 -12.614 1.00 98.38 373 SER A N 1
ATOM 2519 C CA . SER A 1 373 ? 19.562 5.136 -11.942 1.00 98.38 373 SER A CA 1
ATOM 2520 C C . SER A 1 373 ? 19.081 6.213 -12.909 1.00 98.38 373 SER A C 1
ATOM 2522 O O . SER A 1 373 ? 19.588 6.344 -14.021 1.00 98.38 373 SER A O 1
ATOM 2524 N N . CYS A 1 374 ? 18.123 7.026 -12.472 1.00 98.25 374 CYS A N 1
ATOM 2525 C CA . CYS A 1 374 ? 17.703 8.237 -13.170 1.00 98.25 374 CYS A CA 1
ATOM 2526 C C . CYS A 1 374 ? 17.551 9.391 -12.173 1.00 98.25 374 CYS A C 1
ATOM 2528 O O . CYS A 1 374 ? 16.917 9.230 -11.128 1.00 98.25 374 CYS A O 1
ATOM 2530 N N . SER A 1 375 ? 18.133 10.550 -12.493 1.00 97.38 375 SER A N 1
ATOM 2531 C CA . SER A 1 375 ? 18.029 11.768 -11.683 1.00 97.38 375 SER A CA 1
ATOM 2532 C C . SER A 1 375 ? 17.488 12.919 -12.523 1.00 97.38 375 SER A C 1
ATOM 2534 O O . SER A 1 375 ? 18.016 13.209 -13.597 1.00 97.38 375 SER A O 1
ATOM 2536 N N . LEU A 1 376 ? 16.436 13.563 -12.026 1.00 96.75 376 LEU A N 1
ATOM 2537 C CA . LEU A 1 376 ? 15.698 14.632 -12.688 1.00 96.75 376 LEU A CA 1
ATOM 2538 C C . LEU A 1 376 ? 15.713 15.907 -11.830 1.00 96.75 376 LEU A C 1
ATOM 2540 O O . LEU A 1 376 ? 15.712 15.865 -10.591 1.00 96.75 376 LEU A O 1
ATOM 2544 N N . ALA A 1 377 ? 15.726 17.057 -12.496 1.00 94.31 377 ALA A N 1
ATOM 2545 C CA . ALA A 1 377 ? 15.748 18.376 -11.885 1.00 94.31 377 ALA A CA 1
ATOM 2546 C C . ALA A 1 377 ? 15.096 19.409 -12.818 1.00 94.31 377 ALA A C 1
ATOM 2548 O O . ALA A 1 377 ? 15.691 19.816 -13.810 1.00 94.31 377 ALA A O 1
ATOM 2549 N N . ALA A 1 378 ? 13.904 19.887 -12.457 1.00 91.31 378 ALA A N 1
ATOM 2550 C CA . ALA A 1 378 ? 13.210 20.991 -13.122 1.00 91.31 378 ALA A CA 1
ATOM 2551 C C . ALA A 1 378 ? 13.145 22.230 -12.203 1.00 91.31 378 ALA A C 1
ATOM 2553 O O . ALA A 1 378 ? 12.101 22.507 -11.593 1.00 91.31 378 ALA A O 1
ATOM 2554 N N . PRO A 1 379 ? 14.251 22.992 -12.059 1.00 82.56 379 PRO A N 1
ATOM 2555 C CA . PRO A 1 379 ? 14.304 24.158 -11.179 1.00 82.56 379 PRO A CA 1
ATOM 2556 C C . PRO A 1 379 ? 13.606 25.395 -11.762 1.00 82.56 379 PRO A C 1
ATOM 2558 O O . PRO A 1 379 ? 13.460 26.386 -11.052 1.00 82.56 379 PRO A O 1
ATOM 2561 N N . THR A 1 380 ? 13.179 25.364 -13.026 1.00 82.25 380 THR A N 1
ATOM 2562 C CA . THR A 1 380 ? 12.503 26.465 -13.728 1.00 82.25 380 THR A CA 1
ATOM 2563 C C . THR A 1 380 ? 11.071 26.087 -14.118 1.00 82.25 380 THR A C 1
ATOM 2565 O O . THR A 1 380 ? 10.739 24.913 -14.265 1.00 82.25 380 THR A O 1
ATOM 2568 N N . SER A 1 381 ? 10.199 27.093 -14.259 1.00 78.69 381 SER A N 1
ATOM 2569 C CA . SER A 1 381 ? 8.789 26.922 -14.655 1.00 78.69 381 SER A CA 1
ATOM 2570 C C . SER A 1 381 ? 8.662 26.167 -15.994 1.00 78.69 381 SER A C 1
ATOM 2572 O O . SER A 1 381 ? 9.425 26.488 -16.908 1.00 78.69 381 SER A O 1
ATOM 2574 N N . PRO A 1 382 ? 7.734 25.194 -16.146 1.00 77.75 382 PRO A N 1
ATOM 2575 C CA . PRO A 1 382 ? 6.582 24.883 -15.281 1.00 77.75 382 PRO A CA 1
ATOM 2576 C C . PRO A 1 382 ? 6.907 24.016 -14.055 1.00 77.75 382 PRO A C 1
ATOM 2578 O O . PRO A 1 382 ? 6.001 23.552 -13.370 1.00 77.75 382 PRO A O 1
ATOM 2581 N N . PHE A 1 383 ? 8.191 23.801 -13.765 1.00 86.88 383 PHE A N 1
ATOM 2582 C CA . PHE A 1 383 ? 8.694 22.984 -12.670 1.00 86.88 383 PHE A CA 1
ATOM 2583 C C . PHE A 1 383 ? 8.225 21.529 -12.705 1.00 86.88 383 PHE A C 1
ATOM 2585 O O . PHE A 1 383 ? 8.155 20.925 -11.648 1.00 86.88 383 PHE A O 1
ATOM 2592 N N . ARG A 1 384 ? 7.897 20.946 -13.862 1.00 93.56 384 ARG A N 1
ATOM 2593 C CA . ARG A 1 384 ? 7.544 19.521 -13.977 1.00 93.56 384 ARG A CA 1
ATOM 2594 C C . ARG A 1 384 ? 8.788 18.732 -14.369 1.00 93.56 384 ARG A C 1
ATOM 2596 O O . ARG A 1 384 ? 9.293 18.912 -15.470 1.00 93.56 384 ARG A O 1
ATOM 2603 N N . ALA A 1 385 ? 9.295 17.902 -13.462 1.00 95.50 385 ALA A N 1
ATOM 2604 C CA . ALA A 1 385 ? 10.481 17.084 -13.723 1.00 95.50 385 ALA A CA 1
ATOM 2605 C C . ALA A 1 385 ? 10.124 15.756 -14.390 1.00 95.50 385 ALA A C 1
ATOM 2607 O O . ALA A 1 385 ? 10.871 15.282 -15.241 1.00 95.50 385 ALA A O 1
ATOM 2608 N N . LEU A 1 386 ? 8.973 15.187 -14.025 1.00 96.19 386 LEU A N 1
ATOM 2609 C CA . LEU A 1 386 ? 8.449 13.958 -14.601 1.00 96.19 386 LEU A CA 1
ATOM 2610 C C . LEU A 1 386 ? 6.987 14.160 -14.989 1.00 96.19 386 LEU A C 1
ATOM 2612 O O . LEU A 1 386 ? 6.170 14.519 -14.141 1.00 96.19 386 LEU A O 1
ATOM 2616 N N . THR A 1 387 ? 6.663 13.922 -16.256 1.00 95.06 387 THR A N 1
ATOM 2617 C CA . THR A 1 387 ? 5.278 13.876 -16.740 1.00 95.06 387 THR A CA 1
ATOM 2618 C C . THR A 1 387 ? 5.053 12.564 -17.478 1.00 95.06 387 THR A C 1
ATOM 2620 O O . THR A 1 387 ? 5.746 12.286 -18.457 1.00 95.06 387 THR A O 1
ATOM 2623 N N . LEU A 1 388 ? 4.110 11.758 -16.990 1.00 95.12 388 LEU A N 1
ATOM 2624 C CA . LEU A 1 388 ? 3.736 10.471 -17.568 1.00 95.12 388 LEU A CA 1
ATOM 2625 C C . LEU A 1 388 ? 2.317 10.559 -18.099 1.00 95.12 388 LEU A C 1
ATOM 2627 O O . LEU A 1 388 ? 1.363 10.592 -17.325 1.00 95.12 388 LEU A O 1
ATOM 2631 N N . GLY A 1 389 ? 2.214 10.605 -19.418 1.00 89.88 389 GLY A N 1
ATOM 2632 C CA . GLY A 1 389 ? 0.957 10.664 -20.130 1.00 89.88 389 GLY A CA 1
ATOM 2633 C C . GLY A 1 389 ? 0.335 12.053 -20.081 1.00 89.88 389 GLY A C 1
ATOM 2634 O O . GLY A 1 389 ? -0.331 12.425 -19.112 1.00 89.88 389 GLY A O 1
ATOM 2635 N N . ILE A 1 390 ? 0.572 12.833 -21.142 1.00 87.81 390 ILE A N 1
ATOM 2636 C CA . ILE A 1 390 ? -0.013 14.170 -21.298 1.00 87.81 390 ILE A CA 1
ATOM 2637 C C . ILE A 1 390 ? -1.409 14.045 -21.899 1.00 87.81 390 ILE A C 1
ATOM 2639 O O . ILE A 1 390 ? -2.382 14.290 -21.200 1.00 87.81 390 ILE A O 1
ATOM 2643 N N . THR A 1 391 ? -1.526 13.634 -23.166 1.00 84.06 391 THR A N 1
ATOM 2644 C CA . THR A 1 391 ? -2.814 13.353 -23.836 1.00 84.06 391 THR A CA 1
ATOM 2645 C C . THR A 1 391 ? -2.992 11.885 -24.244 1.00 84.06 391 THR A C 1
ATOM 2647 O O . THR A 1 391 ? -4.009 11.524 -24.853 1.00 84.06 391 THR A O 1
ATOM 2650 N N . LYS A 1 392 ? -1.978 11.060 -23.954 1.00 88.38 392 LYS A N 1
ATOM 2651 C CA . LYS A 1 392 ? -1.833 9.642 -24.312 1.00 88.38 392 LYS A CA 1
ATOM 2652 C C . LYS A 1 392 ? -1.072 8.891 -23.231 1.00 88.38 392 LYS A C 1
ATOM 2654 O O . LYS A 1 392 ? -0.609 9.505 -22.277 1.00 88.38 392 LYS A O 1
ATOM 2659 N N . ASP A 1 393 ? -0.938 7.586 -23.397 1.00 91.12 393 ASP A N 1
ATOM 2660 C CA . ASP A 1 393 ? -0.453 6.706 -22.342 1.00 91.12 393 ASP A CA 1
ATOM 2661 C C . ASP A 1 393 ? 1.065 6.800 -22.157 1.00 91.12 393 ASP A C 1
ATOM 2663 O O . ASP A 1 393 ? 1.804 7.148 -23.084 1.00 91.12 393 ASP A O 1
ATOM 2667 N N . ALA A 1 394 ? 1.545 6.477 -20.955 1.00 93.19 394 ALA A N 1
ATOM 2668 C CA . ALA A 1 394 ? 2.970 6.343 -20.670 1.00 93.19 394 ALA A CA 1
ATOM 2669 C C . ALA A 1 394 ? 3.235 5.506 -19.419 1.00 93.19 394 ALA A C 1
ATOM 2671 O O . ALA A 1 394 ? 2.607 5.713 -18.381 1.00 93.19 394 ALA A O 1
ATOM 2672 N N . ASN A 1 395 ? 4.240 4.629 -19.485 1.00 95.38 395 ASN A N 1
ATOM 2673 C CA . ASN A 1 395 ? 4.620 3.771 -18.366 1.00 95.38 395 ASN A CA 1
ATOM 2674 C C . ASN A 1 395 ? 6.102 3.916 -18.019 1.00 95.38 395 ASN A C 1
ATOM 2676 O O . ASN A 1 395 ? 6.975 3.798 -18.883 1.00 95.38 395 ASN A O 1
ATOM 2680 N N . VAL A 1 396 ? 6.383 4.091 -16.728 1.00 97.94 396 VAL A N 1
ATOM 2681 C CA . VAL A 1 396 ? 7.726 3.966 -16.154 1.00 97.94 396 VAL A CA 1
ATOM 2682 C C . VAL A 1 396 ? 7.719 2.891 -15.081 1.00 97.94 396 VAL A C 1
ATOM 2684 O O . VAL A 1 396 ? 6.916 2.930 -14.149 1.00 97.94 396 VAL A O 1
ATOM 2687 N N . VAL A 1 397 ? 8.662 1.959 -15.186 1.00 98.50 397 VAL A N 1
ATOM 2688 C CA . VAL A 1 397 ? 8.895 0.915 -14.189 1.00 98.50 397 VAL A CA 1
ATOM 2689 C C . VAL A 1 397 ? 10.325 1.008 -13.673 1.00 98.50 397 VAL A C 1
ATOM 2691 O O . VAL A 1 397 ? 11.283 0.949 -14.442 1.00 98.50 397 VAL A O 1
ATOM 2694 N N . VAL A 1 398 ? 10.459 1.128 -12.357 1.00 98.81 398 VAL A N 1
ATOM 2695 C CA . VAL A 1 398 ? 11.722 1.112 -11.619 1.00 98.81 398 VAL A CA 1
ATOM 2696 C C . VAL A 1 398 ? 11.763 -0.188 -10.824 1.00 98.81 398 VAL A C 1
ATOM 2698 O O . VAL A 1 398 ? 10.979 -0.368 -9.895 1.00 98.81 398 VAL A O 1
ATOM 2701 N N . ASP A 1 399 ? 12.626 -1.118 -11.219 1.00 98.50 399 ASP A N 1
ATOM 2702 C CA . ASP A 1 399 ? 12.624 -2.491 -10.710 1.00 98.50 399 ASP A CA 1
ATOM 2703 C C . ASP A 1 399 ? 14.043 -2.993 -10.390 1.00 98.50 399 ASP A C 1
ATOM 2705 O O . ASP A 1 399 ? 15.046 -2.416 -10.813 1.00 98.50 399 ASP A O 1
ATOM 2709 N N . THR A 1 400 ? 14.136 -4.096 -9.649 1.00 98.06 400 THR A N 1
ATOM 2710 C CA . THR A 1 400 ? 15.375 -4.834 -9.357 1.00 98.06 400 THR A CA 1
ATOM 2711 C C . THR A 1 400 ? 16.485 -3.921 -8.816 1.00 98.06 400 THR A C 1
ATOM 2713 O O . THR A 1 400 ? 17.555 -3.780 -9.408 1.00 98.06 400 THR A O 1
ATOM 2716 N N . GLY A 1 401 ? 16.205 -3.256 -7.692 1.00 98.06 401 GLY A N 1
ATOM 2717 C CA . GLY A 1 401 ? 17.147 -2.393 -6.974 1.00 98.06 401 GLY A CA 1
ATOM 2718 C C . GLY A 1 401 ? 17.470 -1.062 -7.661 1.00 98.06 401 GLY A C 1
ATOM 2719 O O . GLY A 1 401 ? 18.468 -0.433 -7.315 1.00 98.06 401 GLY A O 1
ATOM 2720 N N . SER A 1 402 ? 16.669 -0.639 -8.640 1.00 98.81 402 SER A N 1
ATOM 2721 C CA . SER A 1 402 ? 16.892 0.603 -9.391 1.00 98.81 402 SER A CA 1
ATOM 2722 C C . SER A 1 402 ? 16.390 1.841 -8.641 1.00 98.81 402 SER A C 1
ATOM 2724 O O . SER A 1 402 ? 15.720 1.750 -7.609 1.00 98.81 402 SER A O 1
ATOM 2726 N N . SER A 1 403 ? 16.719 3.031 -9.146 1.00 98.62 403 SER A N 1
ATOM 2727 C CA . SER A 1 403 ? 16.354 4.300 -8.511 1.00 98.62 403 SER A CA 1
ATOM 2728 C C . SER A 1 403 ? 15.845 5.355 -9.491 1.00 98.62 403 SER A C 1
ATOM 2730 O O . SER A 1 403 ? 16.393 5.545 -10.580 1.00 98.62 403 SER A O 1
ATOM 2732 N N . LEU A 1 404 ? 14.820 6.092 -9.061 1.00 98.69 404 LEU A N 1
ATOM 2733 C CA . LEU A 1 404 ? 14.340 7.309 -9.710 1.00 98.69 404 LEU A CA 1
ATOM 2734 C C . LEU A 1 404 ? 14.311 8.444 -8.685 1.00 98.69 404 LEU A C 1
ATOM 2736 O O . LEU A 1 404 ? 13.584 8.393 -7.692 1.00 98.69 404 LEU A O 1
ATOM 2740 N N . THR A 1 405 ? 15.115 9.472 -8.935 1.00 98.31 405 THR A N 1
ATOM 2741 C CA . THR A 1 405 ? 15.268 10.625 -8.047 1.00 98.31 405 THR A CA 1
ATOM 2742 C C . THR A 1 405 ? 14.816 11.893 -8.755 1.00 98.31 405 THR A C 1
ATOM 2744 O O . THR A 1 405 ? 15.343 12.249 -9.802 1.00 98.31 405 THR A O 1
ATOM 2747 N N . VAL A 1 406 ? 13.884 12.626 -8.158 1.00 97.62 406 VAL A N 1
ATOM 2748 C CA . VAL A 1 406 ? 13.544 13.999 -8.531 1.00 97.62 406 VAL A CA 1
ATOM 2749 C C . VAL A 1 406 ? 14.076 14.914 -7.436 1.00 97.62 406 VAL A C 1
ATOM 2751 O O . VAL A 1 406 ? 13.633 14.860 -6.293 1.00 97.62 406 VAL A O 1
ATOM 2754 N N . THR A 1 407 ? 15.041 15.762 -7.777 1.00 95.50 407 THR A N 1
ATOM 2755 C CA . THR A 1 407 ? 15.692 16.680 -6.821 1.00 95.50 407 THR A CA 1
ATOM 2756 C C . THR A 1 407 ? 14.996 18.038 -6.745 1.00 95.50 407 THR A C 1
ATOM 2758 O O . THR A 1 407 ? 14.982 18.693 -5.705 1.00 95.50 407 THR A O 1
ATOM 2761 N N . SER A 1 408 ? 14.378 18.458 -7.846 1.00 93.44 408 SER A N 1
ATOM 2762 C CA . SER A 1 408 ? 13.527 19.640 -7.938 1.00 93.44 408 SER A CA 1
ATOM 2763 C C . SER A 1 408 ? 12.500 19.417 -9.038 1.00 93.44 408 SER A C 1
ATOM 2765 O O . SER A 1 408 ? 12.815 18.812 -10.059 1.00 93.44 408 SER A O 1
ATOM 2767 N N . GLY A 1 409 ? 11.278 19.895 -8.832 1.00 94.94 409 GLY A N 1
ATOM 2768 C CA . GLY A 1 409 ? 10.184 19.678 -9.770 1.00 94.94 409 GLY A CA 1
ATOM 2769 C C . GLY A 1 409 ? 9.025 18.884 -9.168 1.00 94.94 409 GLY A C 1
ATOM 2770 O O . GLY A 1 409 ? 9.197 18.161 -8.190 1.00 94.94 409 GLY A O 1
ATOM 2771 N N . ASP A 1 410 ? 7.851 19.057 -9.755 1.00 95.56 410 ASP A N 1
ATOM 2772 C CA . ASP A 1 410 ? 6.632 18.305 -9.511 1.00 95.56 410 ASP A CA 1
ATOM 2773 C C . ASP A 1 410 ? 6.622 17.071 -10.428 1.00 95.56 410 ASP A C 1
ATOM 2775 O O . ASP A 1 410 ? 7.279 17.041 -11.480 1.00 95.56 410 ASP A O 1
ATOM 2779 N N . VAL A 1 411 ? 5.865 16.060 -10.014 1.00 97.19 411 VAL A N 1
ATOM 2780 C CA . VAL A 1 411 ? 5.602 14.837 -10.778 1.00 97.19 411 VAL A CA 1
ATOM 2781 C C . VAL A 1 411 ? 4.129 14.809 -11.144 1.00 97.19 411 VAL A C 1
ATOM 2783 O O . VAL A 1 411 ? 3.282 15.034 -10.281 1.00 97.19 411 VAL A O 1
ATOM 2786 N N . VAL A 1 412 ? 3.818 14.526 -12.406 1.00 96.75 412 VAL A N 1
ATOM 2787 C CA . VAL A 1 412 ? 2.441 14.433 -12.901 1.00 96.75 412 VAL A CA 1
ATOM 2788 C C . VAL A 1 412 ? 2.258 13.118 -13.650 1.00 96.75 412 VAL A C 1
ATOM 2790 O O . VAL A 1 412 ? 3.038 12.796 -14.542 1.00 96.75 412 VAL A O 1
ATOM 2793 N N . ILE A 1 413 ? 1.230 12.360 -13.282 1.00 96.75 413 ILE A N 1
ATOM 2794 C CA . ILE A 1 413 ? 0.871 11.071 -13.878 1.00 96.75 413 ILE A CA 1
ATOM 2795 C C . ILE A 1 413 ? -0.590 11.175 -14.326 1.00 96.75 413 ILE A C 1
ATOM 2797 O O . ILE A 1 413 ? -1.458 11.408 -13.486 1.00 96.75 413 ILE A O 1
ATOM 2801 N N . GLY A 1 414 ? -0.862 11.056 -15.626 1.00 94.69 414 GLY A N 1
ATOM 2802 C CA . GLY A 1 414 ? -2.191 11.279 -16.210 1.00 94.69 414 GLY A CA 1
ATOM 2803 C C . GLY A 1 414 ? -2.609 12.754 -16.179 1.00 94.69 414 GLY A C 1
ATOM 2804 O O . GLY A 1 414 ? -3.480 13.141 -15.394 1.00 94.69 414 GLY A O 1
ATOM 2805 N N . ASP A 1 415 ? -1.966 13.597 -16.997 1.00 93.31 415 ASP A N 1
ATOM 2806 C CA . ASP A 1 415 ? -2.114 15.063 -16.960 1.00 93.31 415 ASP A CA 1
ATOM 2807 C C . ASP A 1 415 ? -3.442 15.555 -17.562 1.00 93.31 415 ASP A C 1
ATOM 2809 O O . ASP A 1 415 ? -4.248 16.154 -16.852 1.00 93.31 415 ASP A O 1
ATOM 2813 N N . LEU A 1 416 ? -3.695 15.300 -18.853 1.00 90.62 416 LEU A N 1
ATOM 2814 C CA . LEU A 1 416 ? -4.885 15.756 -19.583 1.00 90.62 416 LEU A CA 1
ATOM 2815 C C . LEU A 1 416 ? -5.771 14.581 -20.014 1.00 90.62 416 LEU A C 1
ATOM 2817 O O . LEU A 1 416 ? -5.339 13.435 -20.086 1.00 90.62 416 LEU A O 1
ATOM 2821 N N . LEU A 1 417 ? -7.031 14.891 -20.333 1.00 87.62 417 LEU A N 1
ATOM 2822 C CA . LEU A 1 417 ? -8.051 13.922 -20.747 1.00 87.62 417 LEU A CA 1
ATOM 2823 C C . LEU A 1 417 ? -7.555 12.952 -21.835 1.00 87.62 417 LEU A C 1
ATOM 2825 O O . LEU A 1 417 ? -7.102 13.378 -22.898 1.00 87.62 417 LEU A O 1
ATOM 2829 N N . GLY A 1 418 ? -7.754 11.651 -21.596 1.00 83.19 418 GLY A N 1
ATOM 2830 C CA . GLY A 1 418 ? -7.423 10.578 -22.540 1.00 83.19 418 GLY A CA 1
ATOM 2831 C C . GLY A 1 418 ? -6.005 10.010 -22.421 1.00 83.19 418 GLY A C 1
ATOM 2832 O O . GLY A 1 418 ? -5.611 9.266 -23.316 1.00 83.19 418 GLY A O 1
ATOM 2833 N N . ALA A 1 419 ? -5.268 10.371 -21.367 1.00 88.81 419 ALA A N 1
ATOM 2834 C CA . ALA A 1 419 ? -3.973 9.797 -21.019 1.00 88.81 419 ALA A CA 1
ATOM 2835 C C . ALA A 1 419 ? -4.076 8.791 -19.864 1.00 88.81 419 ALA A C 1
ATOM 2837 O O . ALA A 1 419 ? -4.634 9.133 -18.817 1.00 88.81 419 ALA A O 1
ATOM 2838 N N . ASP A 1 420 ? -3.443 7.627 -20.015 1.00 91.62 420 ASP A N 1
ATOM 2839 C CA . ASP A 1 420 ? -3.215 6.686 -18.918 1.00 91.62 420 ASP A CA 1
ATOM 2840 C C . ASP A 1 420 ? -1.724 6.675 -18.534 1.00 91.62 420 ASP A C 1
ATOM 2842 O O . ASP A 1 420 ? -0.861 6.155 -19.248 1.00 91.62 420 ASP A O 1
ATOM 2846 N N . GLY A 1 421 ? -1.393 7.297 -17.401 1.00 95.00 421 GLY A N 1
ATOM 2847 C CA . GLY A 1 421 ? -0.028 7.329 -16.871 1.00 95.00 421 GLY A CA 1
ATOM 2848 C C . GLY A 1 421 ? 0.189 6.277 -15.784 1.00 95.00 421 GLY A C 1
ATOM 2849 O O . GLY A 1 421 ? -0.636 6.159 -14.880 1.00 95.00 421 GLY A O 1
ATOM 2850 N N . ALA A 1 422 ? 1.327 5.579 -15.796 1.00 96.69 422 ALA A N 1
ATOM 2851 C CA . ALA A 1 422 ? 1.703 4.676 -14.708 1.00 96.69 422 ALA A CA 1
ATOM 2852 C C . ALA A 1 422 ? 3.159 4.846 -14.258 1.00 96.69 422 ALA A C 1
ATOM 2854 O O . ALA A 1 422 ? 4.088 4.864 -15.071 1.00 96.69 422 ALA A O 1
ATOM 2855 N N . LEU A 1 423 ? 3.357 4.899 -12.939 1.00 98.44 423 LEU A N 1
ATOM 2856 C CA . LEU A 1 423 ? 4.663 4.869 -12.288 1.00 98.44 423 LEU A CA 1
ATOM 2857 C C . LEU A 1 423 ? 4.729 3.713 -11.291 1.00 98.44 423 LEU A C 1
ATOM 2859 O O . LEU A 1 423 ? 3.999 3.690 -10.299 1.00 98.44 423 LEU A O 1
ATOM 2863 N N . VAL A 1 424 ? 5.640 2.774 -11.527 1.00 98.69 424 VAL A N 1
ATOM 2864 C CA . VAL A 1 424 ? 5.775 1.561 -10.714 1.00 98.69 424 VAL A CA 1
ATOM 2865 C C . VAL A 1 424 ? 7.165 1.480 -10.094 1.00 98.69 424 VAL A C 1
ATOM 2867 O O . VAL A 1 424 ? 8.166 1.578 -10.798 1.00 98.69 424 VAL A O 1
ATOM 2870 N N . PHE A 1 425 ? 7.217 1.233 -8.787 1.00 98.81 425 PHE A N 1
ATOM 2871 C CA . PHE A 1 425 ? 8.416 0.846 -8.046 1.00 98.81 425 PHE A CA 1
ATOM 2872 C C . PHE A 1 425 ? 8.278 -0.607 -7.580 1.00 98.81 425 PHE A C 1
ATOM 2874 O O . PHE A 1 425 ? 7.305 -0.941 -6.903 1.00 98.81 425 PHE A O 1
ATOM 2881 N N . ALA A 1 426 ? 9.231 -1.465 -7.944 1.00 98.38 426 ALA A N 1
ATOM 2882 C CA . ALA A 1 426 ? 9.241 -2.897 -7.643 1.00 98.38 426 ALA A CA 1
ATOM 2883 C C . ALA A 1 426 ? 10.652 -3.416 -7.293 1.00 98.38 426 ALA A C 1
ATOM 2885 O O . ALA A 1 426 ? 11.651 -2.719 -7.466 1.00 98.38 426 ALA A O 1
ATOM 2886 N N . GLY A 1 427 ? 10.744 -4.647 -6.781 1.00 97.31 427 GLY A N 1
ATOM 2887 C CA . GLY A 1 427 ? 12.015 -5.373 -6.648 1.00 97.31 427 GLY A CA 1
ATOM 2888 C C . GLY A 1 427 ? 13.089 -4.678 -5.802 1.00 97.31 427 GLY A C 1
ATOM 2889 O O . GLY A 1 427 ? 14.254 -4.672 -6.193 1.00 97.31 427 GLY A O 1
ATOM 2890 N N . GLY A 1 428 ? 12.719 -4.078 -4.668 1.00 97.94 428 GLY A N 1
ATOM 2891 C CA . GLY A 1 428 ? 13.643 -3.387 -3.762 1.00 97.94 428 GLY A CA 1
ATOM 2892 C C . GLY A 1 428 ? 14.133 -2.034 -4.283 1.00 97.94 428 GLY A C 1
ATOM 2893 O O . GLY A 1 428 ? 15.224 -1.596 -3.921 1.00 97.94 428 GLY A O 1
ATOM 2894 N N . SER A 1 429 ? 13.373 -1.400 -5.177 1.00 98.75 429 SER A N 1
ATOM 2895 C CA . SER A 1 429 ? 13.752 -0.133 -5.805 1.00 98.75 429 SER A CA 1
ATOM 2896 C C . SER A 1 429 ? 13.461 1.078 -4.923 1.00 98.75 429 SER A C 1
ATOM 2898 O O . SER A 1 429 ? 12.735 1.004 -3.930 1.00 98.75 429 SER A O 1
ATOM 2900 N N . THR A 1 430 ? 14.020 2.225 -5.307 1.00 98.75 430 THR A N 1
ATOM 2901 C CA . THR A 1 430 ? 13.892 3.473 -4.547 1.00 98.75 430 THR A CA 1
ATOM 2902 C C . THR A 1 430 ? 13.323 4.617 -5.383 1.00 98.75 430 THR A C 1
ATOM 2904 O O . THR A 1 430 ? 13.759 4.877 -6.507 1.00 98.75 430 THR A O 1
ATOM 2907 N N . GLY A 1 431 ? 12.351 5.329 -4.816 1.00 98.56 431 GLY A N 1
ATOM 2908 C CA . GLY A 1 431 ? 11.821 6.583 -5.350 1.00 98.56 431 GLY A CA 1
ATOM 2909 C C . GLY A 1 431 ? 12.102 7.725 -4.385 1.00 98.56 431 GLY A C 1
ATOM 2910 O O . GLY A 1 431 ? 11.767 7.637 -3.207 1.00 98.56 431 GLY A O 1
ATOM 2911 N N . THR A 1 432 ? 12.718 8.805 -4.854 1.00 98.44 432 THR A N 1
ATOM 2912 C CA . THR A 1 432 ? 12.975 9.983 -4.012 1.00 98.44 432 THR A CA 1
ATOM 2913 C C . THR A 1 432 ? 12.441 11.225 -4.695 1.00 98.44 432 THR A C 1
ATOM 2915 O O . THR A 1 432 ? 12.943 11.617 -5.744 1.00 98.44 432 THR A O 1
ATOM 2918 N N . PHE A 1 433 ? 11.438 11.855 -4.092 1.00 97.38 433 PHE A N 1
ATOM 2919 C CA . PHE A 1 433 ? 10.805 13.073 -4.585 1.00 97.38 433 PHE A CA 1
ATOM 2920 C C . PHE A 1 433 ? 10.951 14.209 -3.564 1.00 97.38 433 PHE A C 1
ATOM 2922 O O . PHE A 1 433 ? 11.044 13.954 -2.359 1.00 97.38 433 PHE A O 1
ATOM 2929 N N . PRO A 1 434 ? 10.962 15.483 -3.991 1.00 93.75 434 PRO A N 1
ATOM 2930 C CA . PRO A 1 434 ? 11.266 16.579 -3.082 1.00 93.75 434 PRO A CA 1
ATOM 2931 C C . PRO A 1 434 ? 10.140 16.793 -2.063 1.00 93.75 434 PRO A C 1
ATOM 2933 O O . PRO A 1 434 ? 8.975 16.929 -2.435 1.00 93.75 434 PRO A O 1
ATOM 2936 N N . ALA A 1 435 ? 10.497 16.938 -0.784 1.00 91.81 435 ALA A N 1
ATOM 2937 C CA . ALA A 1 435 ? 9.544 17.144 0.314 1.00 91.81 435 ALA A CA 1
ATOM 2938 C C . ALA A 1 435 ? 8.631 18.377 0.132 1.00 91.81 435 ALA A C 1
ATOM 2940 O O . ALA A 1 435 ? 7.484 18.377 0.567 1.00 91.81 435 ALA A O 1
ATOM 2941 N N . GLY A 1 436 ? 9.130 19.431 -0.522 1.00 89.56 436 GLY A N 1
ATOM 2942 C CA . GLY A 1 436 ? 8.377 20.665 -0.780 1.00 89.56 436 GLY A CA 1
ATOM 2943 C C . GLY A 1 436 ? 7.576 20.675 -2.085 1.00 89.56 436 GLY A C 1
ATOM 2944 O O . GLY A 1 436 ? 7.082 21.734 -2.469 1.00 89.56 436 GLY A O 1
ATOM 2945 N N . ARG A 1 437 ? 7.507 19.554 -2.814 1.00 93.50 437 ARG A N 1
ATOM 2946 C CA . ARG A 1 437 ? 6.863 19.462 -4.133 1.00 93.50 437 ARG A CA 1
ATOM 2947 C C . ARG A 1 437 ? 5.697 18.478 -4.133 1.00 93.50 437 ARG A C 1
ATOM 2949 O O . ARG A 1 437 ? 5.436 17.798 -3.139 1.00 93.50 437 ARG A O 1
ATOM 2956 N N . ARG A 1 438 ? 4.957 18.463 -5.242 1.00 94.19 438 ARG A N 1
ATOM 2957 C CA . ARG A 1 438 ? 3.738 17.665 -5.404 1.00 94.19 438 ARG A CA 1
ATOM 2958 C C . ARG A 1 438 ? 3.948 16.513 -6.376 1.00 94.19 438 ARG A C 1
ATOM 2960 O O . ARG A 1 438 ? 4.623 16.663 -7.394 1.00 94.19 438 ARG A O 1
ATOM 2967 N N . ILE A 1 439 ? 3.317 15.390 -6.060 1.00 97.75 439 ILE A N 1
ATOM 2968 C CA . ILE A 1 439 ? 3.102 14.259 -6.957 1.00 97.75 439 ILE A CA 1
ATOM 2969 C C . ILE A 1 439 ? 1.598 14.222 -7.229 1.00 97.75 439 ILE A C 1
ATOM 2971 O O . ILE A 1 439 ? 0.801 13.960 -6.331 1.00 97.75 439 ILE A O 1
ATOM 2975 N N . THR A 1 440 ? 1.200 14.542 -8.453 1.00 97.50 440 THR A N 1
ATOM 2976 C CA . THR A 1 440 ? -0.200 14.501 -8.885 1.00 97.50 440 THR A CA 1
ATOM 2977 C C . THR A 1 440 ? -0.432 13.218 -9.662 1.00 97.50 440 THR A C 1
ATOM 2979 O O . THR A 1 440 ? 0.226 12.985 -10.676 1.00 97.50 440 THR A O 1
ATOM 2982 N N . VAL A 1 441 ? -1.365 12.396 -9.198 1.00 98.06 441 VAL A N 1
ATOM 2983 C CA . VAL A 1 441 ? -1.735 11.130 -9.829 1.00 98.06 441 VAL A CA 1
ATOM 2984 C C . VAL A 1 441 ? -3.192 11.234 -10.266 1.00 98.06 441 VAL A C 1
ATOM 2986 O O . VAL A 1 441 ? -4.083 11.450 -9.448 1.00 98.06 441 VAL A O 1
ATOM 2989 N N . GLY A 1 442 ? -3.430 11.142 -11.570 1.00 96.56 442 GLY A N 1
ATOM 2990 C CA . GLY A 1 442 ? -4.718 11.421 -12.191 1.00 96.56 442 GLY A CA 1
ATOM 2991 C C . GLY A 1 442 ? -5.097 12.898 -12.077 1.00 96.56 442 GLY A C 1
ATOM 2992 O O . GLY A 1 442 ? -6.039 13.251 -11.368 1.00 96.56 442 GLY A O 1
ATOM 2993 N N . ALA A 1 443 ? -4.359 13.785 -12.752 1.00 93.88 443 ALA A N 1
ATOM 2994 C CA . ALA A 1 443 ? -4.619 15.226 -12.714 1.00 93.88 443 ALA A CA 1
ATOM 2995 C C . ALA A 1 443 ? -5.912 15.598 -13.456 1.00 93.88 443 ALA A C 1
ATOM 2997 O O . ALA A 1 443 ? -6.718 16.372 -12.948 1.00 93.88 443 ALA A O 1
ATOM 2998 N N . SER A 1 444 ? -6.141 15.049 -14.649 1.00 93.06 444 SER A N 1
ATOM 2999 C CA . SER A 1 444 ? -7.422 15.136 -15.379 1.00 93.06 444 SER A CA 1
ATOM 3000 C C . SER A 1 444 ? -7.731 13.880 -16.203 1.00 93.06 444 SER A C 1
ATOM 3002 O O . SER A 1 444 ? -8.658 13.897 -17.010 1.00 93.06 444 SER A O 1
ATOM 3004 N N . ALA A 1 445 ? -6.968 12.803 -16.006 1.00 93.38 445 ALA A N 1
ATOM 3005 C CA . ALA A 1 445 ? -7.186 11.489 -16.609 1.00 93.38 445 ALA A CA 1
ATOM 3006 C C . ALA A 1 445 ? -6.758 10.375 -15.638 1.00 93.38 445 ALA A C 1
ATOM 3008 O O . ALA A 1 445 ? -6.744 10.617 -14.426 1.00 93.38 445 ALA A O 1
ATOM 3009 N N . PHE A 1 446 ? -6.457 9.170 -16.131 1.00 95.06 446 PHE A N 1
ATOM 3010 C CA . PHE A 1 446 ? -6.045 8.060 -15.278 1.00 95.06 446 PHE A CA 1
ATOM 3011 C C . PHE A 1 446 ? -4.562 8.168 -14.928 1.00 95.06 446 PHE A C 1
ATOM 3013 O O . PHE A 1 446 ? -3.700 8.339 -15.791 1.00 95.06 446 PHE A O 1
ATOM 3020 N N . GLY A 1 447 ? -4.265 8.059 -13.640 1.00 97.25 447 GLY A N 1
ATOM 3021 C CA . GLY A 1 447 ? -2.912 7.917 -13.140 1.00 97.25 447 GLY A CA 1
ATOM 3022 C C . GLY A 1 447 ? -2.845 6.786 -12.131 1.00 97.25 447 GLY A C 1
ATOM 3023 O O . GLY A 1 447 ? -3.645 6.745 -11.197 1.00 97.25 447 GLY A O 1
ATOM 3024 N N . ASP A 1 448 ? -1.850 5.924 -12.287 1.00 97.81 448 ASP A N 1
ATOM 3025 C CA . ASP A 1 448 ? -1.563 4.837 -11.361 1.00 97.81 448 ASP A CA 1
ATOM 3026 C C . ASP A 1 448 ? -0.145 4.990 -10.798 1.00 97.81 448 ASP A C 1
ATOM 3028 O O . ASP A 1 448 ? 0.845 5.086 -11.528 1.00 97.81 448 ASP A O 1
ATOM 3032 N N . MET A 1 449 ? -0.032 4.991 -9.472 1.00 98.62 449 MET A N 1
ATOM 3033 C CA . MET A 1 449 ? 1.238 4.890 -8.763 1.00 98.62 449 MET A CA 1
ATOM 3034 C C . MET A 1 449 ? 1.252 3.608 -7.932 1.00 98.62 449 MET A C 1
ATOM 3036 O O . MET A 1 449 ? 0.393 3.397 -7.076 1.00 98.62 449 MET A O 1
ATOM 3040 N N . ILE A 1 450 ? 2.237 2.744 -8.172 1.00 98.75 450 ILE A N 1
ATOM 3041 C CA . ILE A 1 450 ? 2.350 1.439 -7.512 1.00 98.75 450 ILE A CA 1
ATOM 3042 C C . ILE A 1 450 ? 3.704 1.341 -6.817 1.00 98.75 450 ILE A C 1
ATOM 3044 O O . ILE A 1 450 ? 4.746 1.505 -7.448 1.00 98.75 450 ILE A O 1
ATOM 3048 N N . VAL A 1 451 ? 3.694 1.029 -5.524 1.00 98.75 451 VAL A N 1
ATOM 3049 C CA . VAL A 1 451 ? 4.890 0.791 -4.712 1.00 98.75 451 VAL A CA 1
ATOM 3050 C C . VAL A 1 451 ? 4.814 -0.626 -4.148 1.00 98.75 451 VAL A C 1
ATOM 3052 O O . VAL A 1 451 ? 4.006 -0.916 -3.265 1.00 98.75 451 VAL A O 1
ATOM 3055 N N . THR A 1 452 ? 5.622 -1.528 -4.702 1.00 98.50 452 THR A N 1
ATOM 3056 C CA . THR A 1 452 ? 5.588 -2.966 -4.409 1.00 98.50 452 THR A CA 1
ATOM 3057 C C . THR A 1 452 ? 6.985 -3.579 -4.269 1.00 98.50 452 THR A C 1
ATOM 3059 O O . THR A 1 452 ? 8.006 -2.937 -4.520 1.00 98.50 452 THR A O 1
ATOM 3062 N N . GLY A 1 453 ? 7.045 -4.847 -3.862 1.00 96.88 453 GLY A N 1
ATOM 3063 C CA . GLY A 1 453 ? 8.265 -5.649 -3.873 1.00 96.88 453 GLY A CA 1
ATOM 3064 C C . GLY A 1 453 ? 9.361 -5.144 -2.936 1.00 96.88 453 GLY A C 1
ATOM 3065 O O . GLY A 1 453 ? 10.519 -5.166 -3.338 1.00 96.88 453 GLY A O 1
ATOM 3066 N N . HIS A 1 454 ? 9.015 -4.717 -1.717 1.00 98.06 454 HIS A N 1
ATOM 3067 C CA . HIS A 1 454 ? 9.946 -4.169 -0.718 1.00 98.06 454 HIS A CA 1
ATOM 3068 C C . HIS A 1 454 ? 10.650 -2.888 -1.176 1.00 98.06 454 HIS A C 1
ATOM 3070 O O . HIS A 1 454 ? 11.802 -2.641 -0.824 1.00 98.06 454 HIS A O 1
ATOM 3076 N N . SER A 1 455 ? 9.968 -2.087 -1.995 1.00 98.69 455 SER A N 1
ATOM 3077 C CA . SER A 1 455 ? 10.489 -0.799 -2.449 1.00 98.69 455 SER A CA 1
ATOM 3078 C C . SER A 1 455 ? 10.292 0.281 -1.386 1.00 98.69 455 SER A C 1
ATOM 3080 O O . SER A 1 455 ? 9.407 0.188 -0.534 1.00 98.69 455 SER A O 1
ATOM 3082 N N . THR A 1 456 ? 11.089 1.343 -1.464 1.00 98.62 456 THR A N 1
ATOM 3083 C CA . THR A 1 456 ? 10.953 2.512 -0.587 1.00 98.62 456 THR A CA 1
ATOM 3084 C C . THR A 1 456 ? 10.775 3.767 -1.422 1.00 98.62 456 THR A C 1
ATOM 3086 O O . THR A 1 456 ? 11.620 4.097 -2.256 1.00 98.62 456 THR A O 1
ATOM 3089 N N . VAL A 1 457 ? 9.696 4.503 -1.180 1.00 98.75 457 VAL A N 1
ATOM 3090 C CA . VAL A 1 457 ? 9.441 5.786 -1.834 1.00 98.75 457 VAL A CA 1
ATOM 3091 C C . VAL A 1 457 ? 9.307 6.891 -0.793 1.00 98.75 457 VAL A C 1
ATOM 3093 O O . VAL A 1 457 ? 8.605 6.746 0.204 1.00 98.75 457 VAL A O 1
ATOM 3096 N N . THR A 1 458 ? 9.969 8.020 -1.030 1.00 98.50 458 THR A N 1
ATOM 3097 C CA . THR A 1 458 ? 9.845 9.233 -0.214 1.00 98.50 458 THR A CA 1
ATOM 3098 C C . THR A 1 458 ? 9.385 10.401 -1.076 1.00 98.50 458 THR A C 1
ATOM 3100 O O . THR A 1 458 ? 9.796 10.514 -2.231 1.00 98.50 458 THR A O 1
ATOM 3103 N N . GLY A 1 459 ? 8.528 11.276 -0.550 1.00 96.25 459 GLY A N 1
ATOM 3104 C CA . GLY A 1 459 ? 8.019 12.413 -1.315 1.00 96.25 459 GLY A CA 1
ATOM 3105 C C . GLY A 1 459 ? 7.446 13.549 -0.480 1.00 96.25 459 GLY A C 1
ATOM 3106 O O . GLY A 1 459 ? 7.432 13.501 0.747 1.00 96.25 459 GLY A O 1
ATOM 3107 N N . GLY A 1 460 ? 7.006 14.603 -1.167 1.00 95.25 460 GLY A N 1
ATOM 3108 C CA . GLY A 1 460 ? 6.286 15.727 -0.573 1.00 95.25 460 GLY A CA 1
ATOM 3109 C C . GLY A 1 460 ? 4.807 15.416 -0.380 1.00 95.25 460 GLY A C 1
ATOM 3110 O O . GLY A 1 460 ? 4.466 14.528 0.396 1.00 95.25 460 GLY A O 1
ATOM 3111 N N . SER A 1 461 ? 3.930 16.155 -1.060 1.00 97.50 461 SER A N 1
ATOM 3112 C CA . SER A 1 461 ? 2.482 15.887 -1.029 1.00 97.50 461 SER A CA 1
ATOM 3113 C C . SER A 1 461 ? 2.041 15.024 -2.212 1.00 97.50 461 SER A C 1
ATOM 3115 O O . SER A 1 461 ? 2.577 15.183 -3.311 1.00 97.50 461 SER A O 1
ATOM 3117 N N . ILE A 1 462 ? 1.043 14.163 -2.002 1.00 98.56 462 ILE A N 1
ATOM 3118 C CA . ILE A 1 462 ? 0.364 13.408 -3.065 1.00 98.56 462 ILE A CA 1
ATOM 3119 C C . ILE A 1 462 ? -1.073 13.914 -3.221 1.00 98.56 462 ILE A C 1
ATOM 3121 O O . ILE A 1 462 ? -1.802 14.054 -2.238 1.00 98.56 462 ILE A O 1
ATOM 3125 N N . GLU A 1 463 ? -1.485 14.137 -4.466 1.00 98.25 463 GLU A N 1
ATOM 3126 C CA . GLU A 1 463 ? -2.861 14.455 -4.858 1.00 98.25 463 GLU A CA 1
ATOM 3127 C C . GLU A 1 463 ? -3.371 13.354 -5.796 1.00 98.25 463 GLU A C 1
ATOM 3129 O O . GLU A 1 463 ? -2.793 13.138 -6.863 1.00 98.25 463 GLU A O 1
ATOM 3134 N N . LEU A 1 464 ? -4.430 12.644 -5.398 1.00 98.44 464 LEU A N 1
ATOM 3135 C CA . LEU A 1 464 ? -5.048 11.572 -6.181 1.00 98.44 464 LEU A CA 1
ATOM 3136 C C . LEU A 1 464 ? -6.393 12.044 -6.730 1.00 98.44 464 LEU A C 1
ATOM 3138 O O . LEU A 1 464 ? -7.283 12.384 -5.948 1.00 98.44 464 LEU A O 1
ATOM 3142 N N . GLY A 1 465 ? -6.553 12.050 -8.053 1.00 97.25 465 GLY A N 1
ATOM 3143 C CA . GLY A 1 465 ? -7.780 12.525 -8.696 1.00 97.25 465 GLY A CA 1
ATOM 3144 C C . GLY A 1 465 ? -7.972 14.034 -8.535 1.00 97.25 465 GLY A C 1
ATOM 3145 O O . GLY A 1 465 ? -9.043 14.475 -8.128 1.00 97.25 465 GLY A O 1
ATOM 3146 N N . ALA A 1 466 ? -6.928 14.827 -8.790 1.00 95.19 466 ALA A N 1
ATOM 3147 C CA . ALA A 1 466 ? -6.895 16.255 -8.456 1.00 95.19 466 ALA A CA 1
ATOM 3148 C C . ALA A 1 466 ? -7.947 17.097 -9.207 1.00 95.19 466 ALA A C 1
ATOM 3150 O O . ALA A 1 466 ? -8.576 17.976 -8.618 1.00 95.19 466 ALA A O 1
ATOM 3151 N N . GLY A 1 467 ? -8.146 16.847 -10.504 1.00 93.50 467 GLY A N 1
ATOM 3152 C CA . GLY A 1 467 ? -9.165 17.508 -11.325 1.00 93.50 467 GLY A CA 1
ATOM 3153 C C . GLY A 1 467 ? -10.472 16.721 -11.375 1.00 93.50 467 GLY A C 1
ATOM 3154 O O . GLY A 1 467 ? -10.489 15.521 -11.135 1.00 93.50 467 GLY A O 1
ATOM 3155 N N . SER A 1 468 ? -11.576 17.370 -11.755 1.00 92.62 468 SER A N 1
ATOM 3156 C CA . SER A 1 468 ? -12.927 16.772 -11.759 1.00 92.62 468 SER A CA 1
ATOM 3157 C C . SER A 1 468 ? -13.107 15.550 -12.670 1.00 92.62 468 SER A C 1
ATOM 3159 O O . SER A 1 468 ? -14.023 14.759 -12.457 1.00 92.62 468 SER A O 1
ATOM 3161 N N . ALA A 1 469 ? -12.250 15.388 -13.681 1.00 92.44 469 ALA A N 1
ATOM 3162 C CA . ALA A 1 469 ? -12.187 14.200 -14.538 1.00 92.44 469 ALA A CA 1
ATOM 3163 C C . ALA A 1 469 ? -11.013 13.262 -14.193 1.00 92.44 469 ALA A C 1
ATOM 3165 O O . ALA A 1 469 ? -10.817 12.249 -14.859 1.00 92.44 469 ALA A O 1
ATOM 3166 N N . GLY A 1 470 ? -10.215 13.613 -13.182 1.00 95.56 470 GLY A N 1
ATOM 3167 C CA . GLY A 1 470 ? -9.060 12.844 -12.741 1.00 95.56 470 GLY A CA 1
ATOM 3168 C C . GLY A 1 470 ? -9.461 11.536 -12.067 1.00 95.56 470 GLY A C 1
ATOM 3169 O O . GLY A 1 470 ? -10.447 11.475 -11.330 1.00 95.56 470 GLY A O 1
ATOM 3170 N N . ASN A 1 471 ? -8.678 10.490 -12.311 1.00 96.81 471 ASN A N 1
ATOM 3171 C CA . ASN A 1 471 ? -8.776 9.201 -11.642 1.00 96.81 471 ASN A CA 1
ATOM 3172 C C . ASN A 1 471 ? -7.377 8.791 -11.174 1.00 96.81 471 ASN A C 1
ATOM 3174 O O . ASN A 1 471 ? -6.568 8.328 -11.973 1.00 96.81 471 ASN A O 1
ATOM 3178 N N . GLY A 1 472 ? -7.069 9.041 -9.905 1.00 98.06 472 GLY A N 1
ATOM 3179 C CA . GLY A 1 472 ? -5.758 8.759 -9.329 1.00 98.06 472 GLY A CA 1
ATOM 3180 C C . GLY A 1 472 ? -5.789 7.548 -8.416 1.00 98.06 472 GLY A C 1
ATOM 3181 O O . GLY A 1 472 ? -6.580 7.525 -7.473 1.00 98.06 472 GLY A O 1
ATOM 3182 N N . LYS A 1 473 ? -4.894 6.584 -8.625 1.00 98.56 473 LYS A N 1
ATOM 3183 C CA . LYS A 1 473 ? -4.747 5.433 -7.730 1.00 98.56 473 LYS A CA 1
ATOM 3184 C C . LYS A 1 473 ? -3.345 5.323 -7.172 1.00 98.56 473 LYS A C 1
ATOM 3186 O O . LYS A 1 473 ? -2.350 5.499 -7.874 1.00 98.56 473 LYS A O 1
ATOM 3191 N N . LEU A 1 474 ? -3.288 4.969 -5.898 1.00 98.75 474 LEU A N 1
ATOM 3192 C CA . LEU A 1 474 ? -2.069 4.659 -5.178 1.00 98.75 474 LEU A CA 1
ATOM 3193 C C . LEU A 1 474 ? -2.193 3.280 -4.532 1.00 98.75 474 LEU A C 1
ATOM 3195 O O . LEU A 1 474 ? -3.045 3.077 -3.667 1.00 98.75 474 LEU A O 1
ATOM 3199 N N . LEU A 1 475 ? -1.306 2.363 -4.915 1.00 98.81 475 LEU A N 1
ATOM 3200 C CA . LEU A 1 475 ? -1.153 1.050 -4.291 1.00 98.81 475 LEU A CA 1
ATOM 3201 C C . LEU A 1 475 ? 0.183 0.969 -3.546 1.00 98.81 475 LEU A C 1
ATOM 3203 O O . LEU A 1 475 ? 1.237 1.181 -4.144 1.00 98.81 475 LEU A O 1
ATOM 3207 N N . VAL A 1 476 ? 0.141 0.588 -2.270 1.00 98.81 476 VAL A N 1
ATOM 3208 C CA . VAL A 1 476 ? 1.325 0.257 -1.463 1.00 98.81 476 VAL A CA 1
ATOM 3209 C C . VAL A 1 476 ? 1.194 -1.179 -0.953 1.00 98.81 476 VAL A C 1
ATOM 3211 O O . VAL A 1 476 ? 0.275 -1.480 -0.194 1.00 98.81 476 VAL A O 1
ATOM 3214 N N . PHE A 1 477 ? 2.097 -2.072 -1.366 1.00 98.56 477 PHE A N 1
ATOM 3215 C CA . PHE A 1 477 ? 2.058 -3.499 -1.017 1.00 98.56 477 PHE A CA 1
ATOM 3216 C C . PHE A 1 477 ? 3.444 -4.033 -0.639 1.00 98.56 477 PHE A C 1
ATOM 3218 O O . PHE A 1 477 ? 4.389 -3.926 -1.423 1.00 98.56 477 PHE A O 1
ATOM 3225 N N . GLY A 1 478 ? 3.584 -4.606 0.563 1.00 98.19 478 GLY A N 1
ATOM 3226 C CA . GLY A 1 478 ? 4.865 -5.131 1.058 1.00 98.19 478 GLY A CA 1
ATOM 3227 C C . GLY A 1 478 ? 6.026 -4.132 0.973 1.00 98.19 478 GLY A C 1
ATOM 3228 O O . GLY A 1 478 ? 7.142 -4.546 0.678 1.00 98.19 478 GLY A O 1
ATOM 3229 N N . SER A 1 479 ? 5.744 -2.828 1.073 1.00 98.69 479 SER A N 1
ATOM 3230 C CA . SER A 1 479 ? 6.651 -1.720 0.734 1.00 98.69 479 SER A CA 1
ATOM 3231 C C . SER A 1 479 ? 6.323 -0.468 1.543 1.00 98.69 479 SER A C 1
ATOM 3233 O O . SER A 1 479 ? 5.229 -0.361 2.101 1.00 98.69 479 SER A O 1
ATOM 3235 N N . ASP A 1 480 ? 7.230 0.508 1.535 1.00 98.62 480 ASP A N 1
ATOM 3236 C CA . ASP A 1 480 ? 7.095 1.736 2.318 1.00 98.62 480 ASP A CA 1
ATOM 3237 C C . ASP A 1 480 ? 6.969 2.976 1.423 1.00 98.62 480 ASP A C 1
ATOM 3239 O O . ASP A 1 480 ? 7.792 3.215 0.534 1.00 98.62 480 ASP A O 1
ATOM 3243 N N . LEU A 1 481 ? 5.961 3.805 1.698 1.00 98.75 481 LEU A N 1
ATOM 3244 C CA . LEU A 1 481 ? 5.803 5.141 1.125 1.00 98.75 481 LEU A CA 1
ATOM 3245 C C . LEU A 1 481 ? 5.719 6.179 2.250 1.00 98.75 481 LEU A C 1
ATOM 3247 O O . LEU A 1 481 ? 4.817 6.138 3.085 1.00 98.75 481 LEU A O 1
ATOM 3251 N N . VAL A 1 482 ? 6.653 7.130 2.257 1.00 98.69 482 VAL A N 1
ATOM 3252 C CA . VAL A 1 482 ? 6.754 8.182 3.277 1.00 98.69 482 VAL A CA 1
ATOM 3253 C C . VAL A 1 482 ? 6.589 9.559 2.644 1.00 98.69 482 VAL A C 1
ATOM 3255 O O . VAL A 1 482 ? 7.383 9.978 1.802 1.00 98.69 482 VAL A O 1
ATOM 3258 N N . LEU A 1 483 ? 5.577 10.294 3.088 1.00 98.56 483 LEU A N 1
ATOM 3259 C CA . LEU A 1 483 ? 5.275 11.651 2.653 1.00 98.56 483 LEU A CA 1
ATOM 3260 C C . LEU A 1 483 ? 5.669 12.646 3.741 1.00 98.56 483 LEU A C 1
ATOM 3262 O O . LEU A 1 483 ? 5.267 12.507 4.892 1.00 98.56 483 LEU A O 1
ATOM 3266 N N . ALA A 1 484 ? 6.443 13.664 3.381 1.00 97.12 484 ALA A N 1
ATOM 3267 C CA . ALA A 1 484 ? 6.717 14.821 4.233 1.00 97.12 484 ALA A CA 1
ATOM 3268 C C . ALA A 1 484 ? 5.614 15.893 4.135 1.00 97.12 484 ALA A C 1
ATOM 3270 O O . ALA A 1 484 ? 5.570 16.814 4.946 1.00 97.12 484 ALA A O 1
ATOM 3271 N N . GLY A 1 485 ? 4.761 15.801 3.110 1.00 96.19 485 GLY A N 1
ATOM 3272 C CA . GLY A 1 485 ? 3.612 16.671 2.894 1.00 96.19 485 GLY A CA 1
ATOM 3273 C C . GLY A 1 485 ? 2.285 15.976 3.193 1.00 96.19 485 GLY A C 1
ATOM 3274 O O . GLY A 1 485 ? 2.219 15.027 3.968 1.00 96.19 485 GLY A O 1
ATOM 3275 N N . THR A 1 486 ? 1.220 16.479 2.574 1.00 97.62 486 THR A N 1
ATOM 3276 C CA . THR A 1 486 ? -0.155 15.988 2.768 1.00 97.62 486 THR A CA 1
ATOM 3277 C C . THR A 1 486 ? -0.539 14.921 1.744 1.00 97.62 486 THR A C 1
ATOM 3279 O O . THR A 1 486 ? 0.072 14.812 0.680 1.00 97.62 486 THR A O 1
ATOM 3282 N N . LEU A 1 487 ? -1.586 14.157 2.046 1.00 98.50 487 LEU A N 1
ATOM 3283 C CA . LEU A 1 487 ? -2.237 13.234 1.122 1.00 98.50 487 LEU A CA 1
ATOM 3284 C C . LEU A 1 487 ? -3.686 13.673 0.891 1.00 98.50 487 LEU A C 1
ATOM 3286 O O . LEU A 1 487 ? -4.506 13.623 1.809 1.00 98.50 487 LEU A O 1
ATOM 3290 N N . SER A 1 488 ? -4.000 14.078 -0.339 1.00 98.19 488 SER A N 1
ATOM 3291 C CA . SER A 1 488 ? -5.361 14.412 -0.776 1.00 98.19 488 SER A CA 1
ATOM 3292 C C . SER A 1 488 ? -5.910 13.300 -1.666 1.00 98.19 488 SER A C 1
ATOM 3294 O O . SER A 1 488 ? -5.284 12.938 -2.662 1.00 98.19 488 SER A O 1
ATOM 3296 N N . VAL A 1 489 ? -7.070 12.749 -1.310 1.00 98.44 489 VAL A N 1
ATOM 3297 C CA . VAL A 1 489 ? -7.698 11.622 -2.018 1.00 98.44 489 VAL A CA 1
ATOM 3298 C C . VAL A 1 489 ? -9.046 12.059 -2.580 1.00 98.44 489 VAL A C 1
ATOM 3300 O O . VAL A 1 489 ? -9.944 12.387 -1.810 1.00 98.44 489 VAL A O 1
ATOM 3303 N N . GLY A 1 490 ? -9.190 12.059 -3.906 1.00 97.44 490 GLY A N 1
ATOM 3304 C CA . GLY A 1 490 ? -10.373 12.565 -4.613 1.00 97.44 490 GLY A CA 1
ATOM 3305 C C . GLY A 1 490 ? -10.367 14.086 -4.792 1.00 97.44 490 GLY A C 1
ATOM 3306 O O . GLY A 1 490 ? -11.429 14.699 -4.864 1.00 97.44 490 GLY A O 1
ATOM 3307 N N . GLY A 1 491 ? -9.193 14.726 -4.782 1.00 96.12 491 GLY A N 1
ATOM 3308 C CA . GLY A 1 491 ? -9.091 16.182 -4.870 1.00 96.12 491 GLY A CA 1
ATOM 3309 C C . GLY A 1 491 ? -7.716 16.751 -4.536 1.00 96.12 491 GLY A C 1
ATOM 3310 O O . GLY A 1 491 ? -6.700 16.056 -4.553 1.00 96.12 491 GLY A O 1
ATOM 3311 N N . THR A 1 492 ? -7.709 18.045 -4.227 1.00 95.44 492 THR A N 1
ATOM 3312 C CA . THR A 1 492 ? -6.535 18.829 -3.817 1.00 95.44 492 THR A CA 1
ATOM 3313 C C . THR A 1 492 ? -6.727 19.333 -2.385 1.00 95.44 492 THR A C 1
ATOM 3315 O O . THR A 1 492 ? -7.863 19.349 -1.913 1.00 95.44 492 THR A O 1
ATOM 3318 N N . PRO A 1 493 ? -5.692 19.857 -1.699 1.00 92.56 493 PRO A N 1
ATOM 3319 C CA . PRO A 1 493 ? -5.831 20.356 -0.326 1.00 92.56 493 PRO A CA 1
ATOM 3320 C C . PRO A 1 493 ? -6.935 21.411 -0.121 1.00 92.56 493 PRO A C 1
ATOM 3322 O O . PRO A 1 493 ? -7.412 21.610 0.999 1.00 92.56 493 PRO A O 1
ATOM 3325 N N . THR A 1 494 ? -7.386 22.085 -1.183 1.00 92.25 494 THR A N 1
ATOM 3326 C CA . THR A 1 494 ? -8.378 23.165 -1.106 1.00 92.25 494 THR A CA 1
ATOM 3327 C C . THR A 1 494 ? -9.700 22.878 -1.817 1.00 92.25 494 THR A C 1
ATOM 3329 O O . THR A 1 494 ? -10.647 23.638 -1.608 1.00 92.25 494 THR A O 1
ATOM 3332 N N . SER A 1 495 ? -9.812 21.820 -2.626 1.00 93.69 495 SER A N 1
ATOM 3333 C CA . SER A 1 495 ? -11.021 21.555 -3.417 1.00 93.69 495 SER A CA 1
ATOM 3334 C C . SER A 1 495 ? -11.251 20.072 -3.694 1.00 93.69 495 SER A C 1
ATOM 3336 O O . SER A 1 495 ? -10.296 19.321 -3.886 1.00 93.69 495 SER A O 1
ATOM 3338 N N . ASP A 1 496 ? -12.524 19.685 -3.817 1.00 95.06 496 ASP A N 1
ATOM 3339 C CA . ASP A 1 496 ? -12.899 18.398 -4.412 1.00 95.06 496 ASP A CA 1
ATOM 3340 C C . ASP A 1 496 ? -12.366 18.298 -5.854 1.00 95.06 496 ASP A C 1
ATOM 3342 O O . ASP A 1 496 ? -12.250 19.307 -6.563 1.00 95.06 496 ASP A O 1
ATOM 3346 N N . GLY A 1 497 ? -12.058 17.077 -6.281 1.00 95.31 497 GLY A N 1
ATOM 3347 C CA . GLY A 1 497 ? -11.626 16.741 -7.631 1.00 95.31 497 GLY A CA 1
ATOM 3348 C C . GLY A 1 497 ? -12.488 15.631 -8.225 1.00 95.31 497 GLY A C 1
ATOM 3349 O O . GLY A 1 497 ? -13.714 15.742 -8.276 1.00 95.31 497 GLY A O 1
ATOM 3350 N N . GLY A 1 498 ? -11.826 14.607 -8.752 1.00 95.62 498 GLY A N 1
ATOM 3351 C CA . GLY A 1 498 ? -12.426 13.428 -9.362 1.00 95.62 498 GLY A CA 1
ATOM 3352 C C . GLY A 1 498 ? -12.367 12.220 -8.429 1.00 95.62 498 GLY A C 1
ATOM 3353 O O . GLY A 1 498 ? -12.626 12.317 -7.233 1.00 95.62 498 GLY A O 1
ATOM 3354 N N . VAL A 1 499 ? -12.027 11.055 -8.976 1.00 96.69 499 VAL A N 1
ATOM 3355 C CA . VAL A 1 499 ? -11.898 9.815 -8.200 1.00 96.69 499 VAL A CA 1
ATOM 3356 C C . VAL A 1 499 ? -10.462 9.670 -7.707 1.00 96.69 499 VAL A C 1
ATOM 3358 O O . VAL A 1 499 ? -9.521 9.739 -8.495 1.00 96.69 499 VAL A O 1
ATOM 3361 N N . GLY A 1 500 ? -10.288 9.433 -6.410 1.00 98.06 500 GLY A N 1
ATOM 3362 C CA . GLY A 1 500 ? -8.993 9.087 -5.828 1.00 98.06 500 GLY A CA 1
ATOM 3363 C C . GLY A 1 500 ? -9.093 7.797 -5.027 1.00 98.06 500 GLY A C 1
ATOM 3364 O O . GLY A 1 500 ? -10.003 7.663 -4.215 1.00 98.06 500 GLY A O 1
ATOM 3365 N N . GLU A 1 501 ? -8.165 6.865 -5.213 1.00 98.69 501 GLU A N 1
ATOM 3366 C CA . GLU A 1 501 ? -8.090 5.624 -4.434 1.00 98.69 501 GLU A CA 1
ATOM 3367 C C . GLU A 1 501 ? -6.718 5.484 -3.776 1.00 98.69 501 GLU A C 1
ATOM 3369 O O . GLU A 1 501 ? -5.688 5.473 -4.449 1.00 98.69 501 GLU A O 1
ATOM 3374 N N . VAL A 1 502 ? -6.712 5.311 -2.456 1.00 98.69 502 VAL A N 1
ATOM 3375 C CA . VAL A 1 502 ? -5.557 4.814 -1.703 1.00 98.69 502 VAL A CA 1
ATOM 3376 C C . VAL A 1 502 ? -5.844 3.389 -1.273 1.00 98.69 502 VAL A C 1
ATOM 3378 O O . VAL A 1 502 ? -6.832 3.132 -0.583 1.00 98.69 502 VAL A O 1
ATOM 3381 N N . ARG A 1 503 ? -4.941 2.480 -1.623 1.00 98.75 503 ARG A N 1
ATOM 3382 C CA . ARG A 1 503 ? -4.985 1.075 -1.240 1.00 98.75 503 ARG A CA 1
ATOM 3383 C C . ARG A 1 503 ? -3.660 0.676 -0.597 1.00 98.75 503 ARG A C 1
ATOM 3385 O O . ARG A 1 503 ? -2.620 0.671 -1.254 1.00 98.75 503 ARG A O 1
ATOM 3392 N N . VAL A 1 504 ? -3.705 0.325 0.685 1.00 98.81 504 VAL A N 1
ATOM 3393 C CA . VAL A 1 504 ? -2.556 -0.215 1.423 1.00 98.81 504 VAL A CA 1
ATOM 3394 C C . VAL A 1 504 ? -2.833 -1.686 1.724 1.00 98.81 504 VAL A C 1
ATOM 3396 O O . VAL A 1 504 ? -3.761 -2.019 2.461 1.00 98.81 504 VAL A O 1
ATOM 3399 N N . GLU A 1 505 ? -2.053 -2.557 1.096 1.00 98.50 505 GLU A N 1
ATOM 3400 C CA . GLU A 1 505 ? -2.162 -4.016 1.167 1.00 98.50 505 GLU A CA 1
ATOM 3401 C C . GLU A 1 505 ? -1.160 -4.595 2.182 1.00 98.50 505 GLU A C 1
ATOM 3403 O O . GLU A 1 505 ? -0.332 -3.876 2.747 1.00 98.50 505 GLU A O 1
ATOM 3408 N N . ALA A 1 506 ? -1.223 -5.908 2.417 1.00 97.50 506 ALA A N 1
ATOM 3409 C CA . ALA A 1 506 ? -0.428 -6.587 3.442 1.00 97.50 506 ALA A CA 1
ATOM 3410 C C . ALA A 1 506 ? 1.077 -6.250 3.387 1.00 97.50 506 ALA A C 1
ATOM 3412 O O . ALA A 1 506 ? 1.705 -6.267 2.325 1.00 97.50 506 ALA A O 1
ATOM 3413 N N . GLY A 1 507 ? 1.659 -5.934 4.550 1.00 95.75 507 GLY A N 1
ATOM 3414 C CA . GLY A 1 507 ? 3.062 -5.528 4.684 1.00 95.75 507 GLY A CA 1
ATOM 3415 C C . GLY A 1 507 ? 3.383 -4.143 4.110 1.00 95.75 507 GLY A C 1
ATOM 3416 O O . GLY A 1 507 ? 4.550 -3.767 4.081 1.00 95.75 507 GLY A O 1
ATOM 3417 N N . GLY A 1 508 ? 2.386 -3.405 3.614 1.00 98.38 508 GLY A N 1
ATOM 3418 C CA . GLY A 1 508 ? 2.535 -2.034 3.146 1.00 98.38 508 GLY A CA 1
ATOM 3419 C C . GLY A 1 508 ? 2.404 -1.012 4.277 1.00 98.38 508 GLY A C 1
ATOM 3420 O O . GLY A 1 508 ? 1.494 -1.107 5.108 1.00 98.38 508 GLY A O 1
ATOM 3421 N N . THR A 1 509 ? 3.266 0.005 4.257 1.00 98.69 509 THR A N 1
ATOM 3422 C CA . THR A 1 509 ? 3.179 1.166 5.153 1.00 98.69 509 THR A CA 1
ATOM 3423 C C . THR A 1 509 ? 3.094 2.453 4.343 1.00 98.69 509 THR A C 1
ATOM 3425 O O . THR A 1 509 ? 3.988 2.773 3.561 1.00 98.69 509 THR A O 1
ATOM 3428 N N . LEU A 1 510 ? 2.041 3.238 4.573 1.00 98.81 510 LEU A N 1
ATOM 3429 C CA . LEU A 1 510 ? 1.921 4.610 4.084 1.00 98.81 510 LEU A CA 1
ATOM 3430 C C . LEU A 1 510 ? 1.997 5.570 5.273 1.00 98.81 510 LEU A C 1
ATOM 3432 O O . LEU A 1 510 ? 1.092 5.599 6.102 1.00 98.81 510 LEU A O 1
ATOM 3436 N N . SER A 1 511 ? 3.077 6.344 5.364 1.00 98.62 511 SER A N 1
ATOM 3437 C CA . SER A 1 511 ? 3.298 7.325 6.435 1.00 98.62 511 SER A CA 1
ATOM 3438 C C . SER A 1 511 ? 3.189 8.749 5.901 1.00 98.62 511 SER A C 1
ATOM 3440 O O . SER A 1 511 ? 3.887 9.107 4.956 1.00 98.62 511 SER A O 1
ATOM 3442 N N . VAL A 1 512 ? 2.350 9.576 6.518 1.00 98.62 512 VAL A N 1
ATOM 3443 C CA . VAL A 1 512 ? 2.094 10.969 6.133 1.00 98.62 512 VAL A CA 1
ATOM 3444 C C . VAL A 1 512 ? 2.483 11.893 7.285 1.00 98.62 512 VAL A C 1
ATOM 3446 O O . VAL A 1 512 ? 1.740 12.090 8.248 1.00 98.62 512 VAL A O 1
ATOM 3449 N N . ASN A 1 513 ? 3.678 12.465 7.181 1.00 97.12 513 ASN A N 1
ATOM 3450 C CA . ASN A 1 513 ? 4.340 13.245 8.222 1.00 97.12 513 ASN A CA 1
ATOM 3451 C C . ASN A 1 513 ? 4.059 14.747 8.073 1.00 97.12 513 ASN A C 1
ATOM 3453 O O . ASN A 1 513 ? 4.983 15.556 7.985 1.00 97.12 513 ASN A O 1
ATOM 3457 N N . ALA A 1 514 ? 2.778 15.115 8.037 1.00 94.50 514 ALA A N 1
ATOM 3458 C CA . ALA A 1 514 ? 2.329 16.503 8.007 1.00 94.50 514 ALA A CA 1
ATOM 3459 C C . ALA A 1 514 ? 1.594 16.893 9.306 1.00 94.50 514 ALA A C 1
ATOM 3461 O O . ALA A 1 514 ? 0.858 16.077 9.873 1.00 94.50 514 ALA A O 1
ATOM 3462 N N . PRO A 1 515 ? 1.763 18.134 9.801 1.00 91.38 515 PRO A N 1
ATOM 3463 C CA . PRO A 1 515 ? 0.909 18.677 10.852 1.00 91.38 515 PRO A CA 1
ATOM 3464 C C . PRO A 1 515 ? -0.474 19.057 10.291 1.00 91.38 515 PRO A C 1
ATOM 3466 O O . PRO A 1 515 ? -0.626 19.282 9.092 1.00 91.38 515 PRO A O 1
ATOM 3469 N N . GLY A 1 516 ? -1.478 19.206 11.159 1.00 93.44 516 GLY A N 1
ATOM 3470 C CA . GLY A 1 516 ? -2.820 19.643 10.747 1.00 93.44 516 GLY A CA 1
ATOM 3471 C C . GLY A 1 516 ? -3.572 18.578 9.942 1.00 93.44 516 GLY A C 1
ATOM 3472 O O . GLY A 1 516 ? -3.567 17.415 10.331 1.00 93.44 516 GLY A O 1
ATOM 3473 N N . GLU A 1 517 ? -4.230 18.961 8.842 1.00 95.00 517 GLU A N 1
ATOM 3474 C CA . GLU A 1 517 ? -4.959 18.043 7.945 1.00 95.00 517 GLU A CA 1
ATOM 3475 C C . GLU A 1 517 ? -3.977 17.229 7.080 1.00 95.00 517 GLU A C 1
ATOM 3477 O O . GLU A 1 517 ? -3.749 17.530 5.910 1.00 95.00 517 GLU A O 1
ATOM 3482 N N . ALA A 1 518 ? -3.351 16.214 7.675 1.00 97.50 518 ALA A N 1
ATOM 3483 C CA . ALA A 1 518 ? -2.321 15.410 7.023 1.00 97.50 518 ALA A CA 1
ATOM 3484 C C . ALA A 1 518 ? -2.889 14.542 5.894 1.00 97.50 518 ALA A C 1
ATOM 3486 O O . ALA A 1 518 ? -2.317 14.485 4.806 1.00 97.50 518 ALA A O 1
ATOM 3487 N N . VAL A 1 519 ? -4.025 13.888 6.149 1.00 98.38 519 VAL A N 1
ATOM 3488 C CA . VAL A 1 519 ? -4.747 13.081 5.161 1.00 98.38 519 VAL A CA 1
ATOM 3489 C C . VAL A 1 519 ? -6.163 13.615 5.045 1.00 98.38 519 VAL A C 1
ATOM 3491 O O . VAL A 1 519 ? -6.880 13.704 6.044 1.00 98.38 519 VAL A O 1
ATOM 3494 N N . LYS A 1 520 ? -6.593 13.930 3.827 1.00 97.69 520 LYS A N 1
ATOM 3495 C CA . LYS A 1 520 ? -7.953 14.397 3.570 1.00 97.69 520 LYS A CA 1
ATOM 3496 C C . LYS A 1 520 ? -8.567 13.675 2.385 1.00 97.69 520 LYS A C 1
ATOM 3498 O O . LYS A 1 520 ? -8.015 13.659 1.287 1.00 97.69 520 LYS A O 1
ATOM 3503 N N . VAL A 1 521 ? -9.721 13.073 2.638 1.00 97.94 521 VAL A N 1
ATOM 3504 C CA . VAL A 1 521 ? -10.504 12.332 1.652 1.00 97.94 521 VAL A CA 1
ATOM 3505 C C . VAL A 1 521 ? -11.710 13.185 1.274 1.00 97.94 521 VAL A C 1
ATOM 3507 O O . VAL A 1 521 ? -12.561 13.492 2.115 1.00 97.94 521 VAL A O 1
ATOM 3510 N N . TYR A 1 522 ? -11.728 13.590 0.012 1.00 96.69 522 TYR A N 1
ATOM 3511 C CA . TYR A 1 522 ? -12.718 14.442 -0.640 1.00 96.69 522 TYR A CA 1
ATOM 3512 C C . TYR A 1 522 ? -13.803 13.598 -1.306 1.00 96.69 522 TYR A C 1
ATOM 3514 O O . TYR A 1 522 ? -13.688 12.374 -1.379 1.00 96.69 522 TYR A O 1
ATOM 3522 N N . ASN A 1 523 ? -14.877 14.229 -1.783 1.00 95.25 523 ASN A N 1
ATOM 3523 C CA . ASN A 1 523 ? -15.968 13.505 -2.435 1.00 95.25 523 ASN A CA 1
ATOM 3524 C C . ASN A 1 523 ? -15.450 12.657 -3.618 1.00 95.25 523 ASN A C 1
ATOM 3526 O O . ASN A 1 523 ? -14.701 13.158 -4.447 1.00 95.25 523 ASN A O 1
ATOM 3530 N N . GLY A 1 524 ? -15.833 11.376 -3.693 1.00 93.69 524 GLY A N 1
ATOM 3531 C CA . GLY A 1 524 ? -15.275 10.425 -4.670 1.00 93.69 524 GLY A CA 1
ATOM 3532 C C . GLY A 1 524 ? -13.947 9.772 -4.255 1.00 93.69 524 GLY A C 1
ATOM 3533 O O . GLY A 1 524 ? -13.457 8.885 -4.953 1.00 93.69 524 GLY A O 1
ATOM 3534 N N . GLY A 1 525 ? -13.385 10.166 -3.110 1.00 97.94 525 GLY A N 1
ATOM 3535 C CA . GLY A 1 525 ? -12.203 9.561 -2.511 1.00 97.94 525 GLY A CA 1
ATOM 3536 C C . GLY A 1 525 ? -12.495 8.237 -1.794 1.00 97.94 525 GLY A C 1
ATOM 3537 O O . GLY A 1 525 ? -13.496 8.087 -1.082 1.00 97.94 525 GLY A O 1
ATOM 3538 N N . VAL A 1 526 ? -11.587 7.280 -1.964 1.00 98.44 526 VAL A N 1
ATOM 3539 C CA . VAL A 1 526 ? -11.658 5.916 -1.438 1.00 98.44 526 VAL A CA 1
ATOM 3540 C C . VAL A 1 526 ? -10.369 5.591 -0.687 1.00 98.44 526 VAL A C 1
ATOM 3542 O O . VAL A 1 526 ? -9.273 5.756 -1.220 1.00 98.44 526 VAL A O 1
ATOM 3545 N N . VAL A 1 527 ? -10.494 5.098 0.544 1.00 98.62 527 VAL A N 1
ATOM 3546 C CA . VAL A 1 527 ? -9.366 4.609 1.351 1.00 98.62 527 VAL A CA 1
ATOM 3547 C C . VAL A 1 527 ? -9.618 3.162 1.753 1.00 98.62 527 VAL A C 1
ATOM 3549 O O . VAL A 1 527 ? -10.629 2.860 2.389 1.00 98.62 527 VAL A O 1
ATOM 3552 N N . LEU A 1 528 ? -8.683 2.283 1.396 1.00 98.62 528 LEU A N 1
ATOM 3553 C CA . LEU A 1 528 ? -8.704 0.850 1.677 1.00 98.62 528 LEU A CA 1
ATOM 3554 C C . LEU A 1 528 ? -7.419 0.460 2.417 1.00 98.62 528 LEU A C 1
ATOM 3556 O O . LEU A 1 528 ? -6.319 0.663 1.898 1.00 98.62 528 LEU A O 1
ATOM 3560 N N . VAL A 1 529 ? -7.548 -0.108 3.615 1.00 98.69 529 VAL A N 1
ATOM 3561 C CA . VAL A 1 529 ? -6.410 -0.590 4.415 1.00 98.69 529 VAL A CA 1
ATOM 3562 C C . VAL A 1 529 ? -6.678 -2.024 4.860 1.00 98.69 529 VAL A C 1
ATOM 3564 O O . VAL A 1 529 ? -7.638 -2.279 5.586 1.00 98.69 529 VAL A O 1
ATOM 3567 N N . PHE A 1 530 ? -5.835 -2.944 4.400 1.00 98.38 530 PHE A N 1
ATOM 3568 C CA . PHE A 1 530 ? -6.022 -4.397 4.485 1.00 98.38 530 PHE A CA 1
ATOM 3569 C C . PHE A 1 530 ? -5.194 -5.056 5.609 1.00 98.38 530 PHE A C 1
ATOM 3571 O O . PHE A 1 530 ? -4.436 -4.369 6.305 1.00 98.38 530 PHE A O 1
ATOM 3578 N N . PRO A 1 531 ? -5.311 -6.384 5.826 1.00 98.19 531 PRO A N 1
ATOM 3579 C CA . PRO A 1 531 ? -4.659 -7.042 6.951 1.00 98.19 531 PRO A CA 1
ATOM 3580 C C . PRO A 1 531 ? -3.135 -6.899 6.915 1.00 98.19 531 PRO A C 1
ATOM 3582 O O . PRO A 1 531 ? -2.499 -7.164 5.896 1.00 98.19 531 PRO A O 1
ATOM 3585 N N . GLY A 1 532 ? -2.536 -6.504 8.040 1.00 96.38 532 GLY A N 1
ATOM 3586 C CA . GLY A 1 532 ? -1.088 -6.282 8.141 1.00 96.38 532 GLY A CA 1
ATOM 3587 C C . GLY A 1 532 ? -0.583 -5.021 7.427 1.00 96.38 532 GLY A C 1
ATOM 3588 O O . GLY A 1 532 ? 0.628 -4.857 7.293 1.00 96.38 532 GLY A O 1
ATOM 3589 N N . ALA A 1 533 ? -1.485 -4.152 6.964 1.00 98.56 533 ALA A N 1
ATOM 3590 C CA . ALA A 1 533 ? -1.173 -2.850 6.387 1.00 98.56 533 ALA A CA 1
ATOM 3591 C C . ALA A 1 533 ? -1.332 -1.725 7.419 1.00 98.56 533 ALA A C 1
ATOM 3593 O O . ALA A 1 533 ? -2.171 -1.808 8.324 1.00 98.56 533 ALA A O 1
ATOM 3594 N N . THR A 1 534 ? -0.566 -0.643 7.254 1.00 98.69 534 THR A N 1
ATOM 3595 C CA . THR A 1 534 ? -0.686 0.564 8.087 1.00 98.69 534 THR A CA 1
ATOM 3596 C C . THR A 1 534 ? -0.762 1.826 7.234 1.00 98.69 534 THR A C 1
ATOM 3598 O O . THR A 1 534 ? 0.114 2.082 6.409 1.00 98.69 534 THR A O 1
ATOM 3601 N N . LEU A 1 535 ? -1.776 2.656 7.487 1.00 98.69 535 LEU A N 1
ATOM 3602 C CA . LEU A 1 535 ? -1.804 4.060 7.074 1.00 98.69 535 LEU A CA 1
ATOM 3603 C C . LEU A 1 535 ? -1.661 4.924 8.328 1.00 98.69 535 LEU A C 1
ATOM 3605 O O . LEU A 1 535 ? -2.540 4.932 9.191 1.00 98.69 535 LEU A O 1
ATOM 3609 N N . SER A 1 536 ? -0.541 5.634 8.427 1.00 98.25 536 SER A N 1
ATOM 3610 C CA . SER A 1 536 ? -0.188 6.468 9.571 1.00 98.25 536 SER A CA 1
ATOM 3611 C C . SER A 1 536 ? -0.076 7.929 9.159 1.00 98.25 536 SER A C 1
ATOM 3613 O O . SER A 1 536 ? 0.573 8.257 8.170 1.00 98.25 536 SER A O 1
ATOM 3615 N N . ALA A 1 537 ? -0.705 8.815 9.919 1.00 98.00 537 ALA A N 1
ATOM 3616 C CA . ALA A 1 537 ? -0.640 10.255 9.762 1.00 98.00 537 ALA A CA 1
ATOM 3617 C C . ALA A 1 537 ? -0.178 10.888 11.079 1.00 98.00 537 ALA A C 1
ATOM 3619 O O . ALA A 1 537 ? -0.692 10.567 12.146 1.00 98.00 537 ALA A O 1
ATOM 3620 N N . THR A 1 538 ? 0.768 11.824 11.041 1.00 96.75 538 THR A N 1
ATOM 3621 C CA . THR A 1 538 ? 1.165 12.545 12.267 1.00 96.75 538 THR A CA 1
ATOM 3622 C C . THR A 1 538 ? 0.124 13.578 12.702 1.00 96.75 538 THR A C 1
ATOM 3624 O O . THR A 1 538 ? 0.059 13.934 13.877 1.00 96.75 538 THR A O 1
ATOM 3627 N N . GLY A 1 539 ? -0.667 14.083 11.753 1.00 96.31 539 GLY A N 1
ATOM 3628 C CA . GLY A 1 539 ? -1.770 15.014 11.978 1.00 96.31 539 GLY A CA 1
ATOM 3629 C C . GLY A 1 539 ? -3.133 14.321 12.009 1.00 96.31 539 GLY A C 1
ATOM 3630 O O . GLY A 1 539 ? -3.258 13.160 12.393 1.00 96.31 539 GLY A O 1
ATOM 3631 N N . THR A 1 540 ? -4.167 15.044 11.597 1.00 97.31 540 THR A N 1
ATOM 3632 C CA . THR A 1 540 ? -5.542 14.560 11.468 1.00 97.31 540 THR A CA 1
ATOM 3633 C C . THR A 1 540 ? -5.742 13.846 10.130 1.00 97.31 540 THR A C 1
ATOM 3635 O O . THR A 1 540 ? -5.297 14.328 9.084 1.00 97.31 540 THR A O 1
ATOM 3638 N N . LEU A 1 541 ? -6.471 12.730 10.156 1.00 98.19 541 LEU A N 1
ATOM 3639 C CA . LEU A 1 541 ? -7.049 12.094 8.975 1.00 98.19 541 LEU A CA 1
ATOM 3640 C C . LEU A 1 541 ? -8.543 12.411 8.929 1.00 98.19 541 LEU A C 1
ATOM 3642 O O . LEU A 1 541 ? -9.275 12.122 9.876 1.00 98.19 541 LEU A O 1
ATOM 3646 N N . ILE A 1 542 ? -8.998 13.004 7.828 1.00 97.44 542 ILE A N 1
ATOM 3647 C CA . ILE A 1 542 ? -10.380 13.452 7.645 1.00 97.44 542 ILE A CA 1
ATOM 3648 C C . ILE A 1 542 ? -11.006 12.710 6.470 1.00 97.44 542 ILE A C 1
ATOM 3650 O O . ILE A 1 542 ? -10.477 12.748 5.362 1.00 97.44 542 ILE A O 1
ATOM 3654 N N . THR A 1 543 ? -12.173 12.107 6.688 1.00 96.19 543 THR A N 1
ATOM 3655 C CA . THR A 1 543 ? -13.040 11.638 5.596 1.00 96.19 543 THR A CA 1
ATOM 3656 C C . THR A 1 543 ? -14.289 12.510 5.520 1.00 96.19 543 THR A C 1
ATOM 3658 O O . THR A 1 543 ? -14.994 12.678 6.512 1.00 96.19 543 THR A O 1
ATOM 3661 N N . GLY A 1 544 ? -14.545 13.125 4.364 1.00 89.44 544 GLY A N 1
ATOM 3662 C CA . GLY A 1 544 ? -15.751 13.921 4.125 1.00 89.44 544 GLY A CA 1
ATOM 3663 C C . GLY A 1 544 ? -17.002 13.076 3.862 1.00 89.44 544 GLY A C 1
ATOM 3664 O O . GLY A 1 544 ? -16.967 11.845 3.817 1.00 89.44 544 GLY A O 1
ATOM 3665 N N . THR A 1 545 ? -18.131 13.743 3.630 1.00 87.81 545 THR A N 1
ATOM 3666 C CA . THR A 1 545 ? -19.337 13.097 3.089 1.00 87.81 545 THR A CA 1
ATOM 3667 C C . THR A 1 545 ? -19.116 12.688 1.630 1.00 87.81 545 THR A C 1
ATOM 3669 O O . THR A 1 545 ? -18.467 13.422 0.892 1.00 87.81 545 THR A O 1
ATOM 3672 N N . GLY A 1 546 ? -19.678 11.556 1.194 1.00 90.38 546 GLY A N 1
ATOM 3673 C CA . GLY A 1 546 ? -19.474 11.043 -0.174 1.00 90.38 546 GLY A CA 1
ATOM 3674 C C . GLY A 1 546 ? -18.142 10.307 -0.378 1.00 90.38 546 GLY A C 1
ATOM 3675 O O . GLY A 1 546 ? -17.783 9.978 -1.505 1.00 90.38 546 GLY A O 1
ATOM 3676 N N . THR A 1 547 ? -17.424 10.031 0.713 1.00 96.00 547 THR A N 1
ATOM 3677 C CA . THR A 1 547 ? -16.203 9.216 0.723 1.00 96.00 547 THR A CA 1
ATOM 3678 C C . THR A 1 547 ? -16.502 7.753 1.037 1.00 96.00 547 THR A C 1
ATOM 3680 O O . THR A 1 547 ? -17.528 7.431 1.645 1.00 96.00 547 THR A O 1
ATOM 3683 N N . SER A 1 548 ? -15.573 6.872 0.666 1.00 96.75 548 SER A N 1
ATOM 3684 C CA . SER A 1 548 ? -15.552 5.474 1.098 1.00 96.75 548 SER A CA 1
ATOM 3685 C C . SER A 1 548 ? -14.327 5.205 1.969 1.00 96.75 548 SER A C 1
ATOM 3687 O O . SER A 1 548 ? -13.199 5.513 1.584 1.00 96.75 548 SER A O 1
ATOM 3689 N N . LEU A 1 549 ? -14.552 4.608 3.139 1.00 97.88 549 LEU A N 1
ATOM 3690 C CA . LEU A 1 549 ? -13.503 4.160 4.048 1.00 97.88 549 LEU A CA 1
ATOM 3691 C C . LEU A 1 549 ? -13.716 2.682 4.369 1.00 97.88 549 LEU A C 1
ATOM 3693 O O . LEU A 1 549 ? -14.744 2.312 4.939 1.00 97.88 549 LEU A O 1
ATOM 3697 N N . THR A 1 550 ? -12.730 1.857 4.025 1.00 98.38 550 THR A N 1
ATOM 3698 C CA . THR A 1 550 ? -12.669 0.443 4.398 1.00 98.38 550 THR A CA 1
ATOM 3699 C C . THR A 1 550 ? -11.395 0.174 5.185 1.00 98.38 550 THR A C 1
ATOM 3701 O O . THR A 1 550 ? -10.288 0.317 4.667 1.00 98.38 550 THR A O 1
ATOM 3704 N N . LEU A 1 551 ? -11.565 -0.248 6.432 1.00 98.50 551 LEU A N 1
ATOM 3705 C CA . LEU A 1 551 ? -10.522 -0.833 7.259 1.00 98.50 551 LEU A CA 1
ATOM 3706 C C . LEU A 1 551 ? -10.843 -2.317 7.432 1.00 98.50 551 LEU A C 1
ATOM 3708 O O . LEU A 1 551 ? -11.855 -2.664 8.040 1.00 98.50 551 LEU A O 1
ATOM 3712 N N . ASP A 1 552 ? -9.992 -3.173 6.882 1.00 97.75 552 ASP A N 1
ATOM 3713 C CA . ASP A 1 552 ? -10.117 -4.624 6.933 1.00 97.75 552 ASP A CA 1
ATOM 3714 C C . ASP A 1 552 ? -8.911 -5.224 7.668 1.00 97.75 552 ASP A C 1
ATOM 3716 O O . ASP A 1 552 ? -7.900 -5.555 7.060 1.00 97.75 552 ASP A O 1
ATOM 3720 N N . ASN A 1 553 ? -9.000 -5.332 8.998 1.00 97.31 553 ASN A N 1
ATOM 3721 C CA . ASN A 1 553 ? -7.953 -5.851 9.894 1.00 97.31 553 ASN A CA 1
ATOM 3722 C C . ASN A 1 553 ? -6.575 -5.174 9.729 1.00 97.31 553 ASN A C 1
ATOM 3724 O O . ASN A 1 553 ? -5.546 -5.732 10.120 1.00 97.31 553 ASN A O 1
ATOM 3728 N N . GLY A 1 554 ? -6.550 -3.973 9.155 1.00 98.06 554 GLY A N 1
ATOM 3729 C CA . GLY A 1 554 ? -5.382 -3.105 9.101 1.00 98.06 554 GLY A CA 1
ATOM 3730 C C . GLY A 1 554 ? -5.302 -2.164 10.303 1.00 98.06 554 GLY A C 1
ATOM 3731 O O . GLY A 1 554 ? -6.096 -2.248 11.247 1.00 98.06 554 GLY A O 1
ATOM 3732 N N . THR A 1 555 ? -4.353 -1.231 10.244 1.00 98.62 555 THR A N 1
ATOM 3733 C CA . THR A 1 555 ? -4.206 -0.156 11.234 1.00 98.62 555 THR A CA 1
ATOM 3734 C C . THR A 1 555 ? -4.329 1.214 10.574 1.00 98.62 555 THR A C 1
ATOM 3736 O O . THR A 1 555 ? -3.586 1.537 9.646 1.00 98.62 555 THR A O 1
ATOM 3739 N N . LEU A 1 556 ? -5.239 2.042 11.092 1.00 98.38 556 LEU A N 1
ATOM 3740 C CA . LEU A 1 556 ? -5.225 3.488 10.871 1.00 98.38 556 LEU A CA 1
ATOM 3741 C C . LEU A 1 556 ? -4.628 4.161 12.094 1.00 98.38 556 LEU A C 1
ATOM 3743 O O . LEU A 1 556 ? -5.066 3.912 13.216 1.00 98.38 556 LEU A O 1
ATOM 3747 N N . GLN A 1 557 ? -3.660 5.037 11.873 1.00 97.56 557 GLN A N 1
ATOM 3748 C CA . GLN A 1 557 ? -3.059 5.835 12.927 1.00 97.56 557 GLN A CA 1
ATOM 3749 C C . GLN A 1 557 ? -3.126 7.314 12.563 1.00 97.56 557 GLN A C 1
ATOM 3751 O O . GLN A 1 557 ? -2.733 7.700 11.466 1.00 97.56 557 GLN A O 1
ATOM 3756 N N . ALA A 1 558 ? -3.615 8.141 13.480 1.00 97.56 558 ALA A N 1
ATOM 3757 C CA . ALA A 1 558 ? -3.605 9.592 13.354 1.00 97.56 558 ALA A CA 1
ATOM 3758 C C . ALA A 1 558 ? -3.574 10.253 14.738 1.00 97.56 558 ALA A C 1
ATOM 3760 O O . ALA A 1 558 ? -3.860 9.610 15.748 1.00 97.56 558 ALA A O 1
ATOM 3761 N N . LEU A 1 559 ? -3.287 11.554 14.800 1.00 95.50 559 LEU A N 1
ATOM 3762 C CA . LEU A 1 559 ? -3.576 12.332 16.008 1.00 95.50 559 LEU A CA 1
ATOM 3763 C C . LEU A 1 559 ? -5.090 12.341 16.281 1.00 95.50 559 LEU A C 1
ATOM 3765 O O . LEU A 1 559 ? -5.530 12.064 17.395 1.00 95.50 559 LEU A O 1
ATOM 3769 N N . GLU A 1 560 ? -5.875 12.615 15.239 1.00 95.94 560 GLU A N 1
ATOM 3770 C CA . GLU A 1 560 ? -7.336 12.523 15.238 1.00 95.94 560 GLU A CA 1
ATOM 3771 C C . GLU A 1 560 ? -7.803 11.829 13.947 1.00 95.94 560 GLU A C 1
ATOM 3773 O O . GLU A 1 560 ? -7.358 12.156 12.845 1.00 95.94 560 GLU A O 1
ATOM 3778 N N . LEU A 1 561 ? -8.716 10.874 14.090 1.00 97.69 561 LEU A N 1
ATOM 3779 C CA . LEU A 1 561 ? -9.422 10.176 13.021 1.00 97.69 561 LEU A CA 1
ATOM 3780 C C . LEU A 1 561 ? -10.837 10.754 12.936 1.00 97.69 561 LEU A C 1
ATOM 3782 O O . LEU A 1 561 ? -11.752 10.317 13.636 1.00 97.69 561 LEU A O 1
ATOM 3786 N N . ASN A 1 562 ? -11.017 11.754 12.081 1.00 97.06 562 ASN A N 1
ATOM 3787 C CA . ASN A 1 562 ? -12.292 12.425 11.869 1.00 97.06 562 ASN A CA 1
ATOM 3788 C C . ASN A 1 562 ? -13.060 11.747 10.722 1.00 97.06 562 ASN A C 1
ATOM 3790 O O . ASN A 1 562 ? -12.862 12.042 9.539 1.00 97.06 562 ASN A O 1
ATOM 3794 N N . ILE A 1 563 ? -13.925 10.803 11.078 1.00 96.94 563 ILE A N 1
ATOM 3795 C CA . ILE A 1 563 ? -14.637 9.934 10.145 1.00 96.94 563 ILE A CA 1
ATOM 3796 C C . ILE A 1 563 ? -16.014 10.527 9.827 1.00 96.94 563 ILE A C 1
ATOM 3798 O O . ILE A 1 563 ? -16.948 10.421 10.622 1.00 96.94 563 ILE A O 1
ATOM 3802 N N . GLY A 1 564 ? -16.139 11.159 8.659 1.00 94.69 564 GLY A N 1
ATOM 3803 C CA . GLY A 1 564 ? -17.390 11.698 8.112 1.00 94.69 564 GLY A CA 1
ATOM 3804 C C . GLY A 1 564 ? -17.991 10.865 6.976 1.00 94.69 564 GLY A C 1
ATOM 3805 O O . GLY A 1 564 ? -19.069 11.211 6.485 1.00 94.69 564 GLY A O 1
ATOM 3806 N N . ALA A 1 565 ? -17.343 9.762 6.579 1.00 94.81 565 ALA A N 1
ATOM 3807 C CA . ALA A 1 565 ? -17.944 8.754 5.708 1.00 94.81 565 ALA A CA 1
ATOM 3808 C C . ALA A 1 565 ? -19.305 8.294 6.272 1.00 94.81 565 ALA A C 1
ATOM 3810 O O . ALA A 1 565 ? -19.472 8.147 7.486 1.00 94.81 565 ALA A O 1
ATOM 3811 N N . THR A 1 566 ? -20.297 8.086 5.402 1.00 94.75 566 THR A N 1
ATOM 3812 C CA . THR A 1 566 ? -21.674 7.784 5.835 1.00 94.75 566 THR A CA 1
ATOM 3813 C C . THR A 1 566 ? -21.821 6.359 6.350 1.00 94.75 566 THR A C 1
ATOM 3815 O O . THR A 1 566 ? -22.471 6.157 7.367 1.00 94.75 566 THR A O 1
ATOM 3818 N N . ASN A 1 567 ? -21.200 5.386 5.681 1.00 95.88 567 ASN A N 1
ATOM 3819 C CA . ASN A 1 567 ? -21.234 3.970 6.055 1.00 95.88 567 ASN A CA 1
ATOM 3820 C C . ASN A 1 567 ? -19.825 3.362 5.941 1.00 95.88 567 ASN A C 1
ATOM 3822 O O . ASN A 1 567 ? -19.566 2.604 5.003 1.00 95.88 567 ASN A O 1
ATOM 3826 N N . PRO A 1 568 ? -18.877 3.736 6.819 1.00 97.31 568 PRO A N 1
ATOM 3827 C CA . PRO A 1 568 ? -17.538 3.165 6.779 1.00 97.31 568 PRO A CA 1
ATOM 3828 C C . PRO A 1 568 ? -17.584 1.672 7.142 1.00 97.31 568 PRO A C 1
ATOM 3830 O O . PRO A 1 568 ? -18.282 1.269 8.073 1.00 97.31 568 PRO A O 1
ATOM 3833 N N . SER A 1 569 ? -16.812 0.853 6.428 1.00 97.50 569 SER A N 1
ATOM 3834 C CA . SER A 1 569 ? -16.634 -0.569 6.739 1.00 97.50 569 SER A CA 1
ATOM 3835 C C . SER A 1 569 ? -15.405 -0.728 7.622 1.00 97.50 569 SER A C 1
ATOM 3837 O O . SER A 1 569 ? -14.287 -0.594 7.131 1.00 97.50 569 SER A O 1
ATOM 3839 N N . LEU A 1 570 ? -15.592 -0.986 8.917 1.00 98.25 570 LEU A N 1
ATOM 3840 C CA . LEU A 1 570 ? -14.495 -0.976 9.889 1.00 98.25 570 LEU A CA 1
ATOM 3841 C C . LEU A 1 570 ? -14.367 -2.313 10.626 1.00 98.25 570 LEU A C 1
ATOM 3843 O O . LEU A 1 570 ? -15.325 -2.770 11.248 1.00 98.25 570 LEU A O 1
ATOM 3847 N N . ARG A 1 571 ? -13.168 -2.897 10.595 1.00 97.81 571 ARG A N 1
ATOM 3848 C CA . ARG A 1 571 ? -12.666 -3.919 11.526 1.00 97.81 571 ARG A CA 1
ATOM 3849 C C . ARG A 1 571 ? -11.138 -3.825 11.600 1.00 97.81 571 ARG A C 1
ATOM 3851 O O . ARG A 1 571 ? -10.508 -3.573 10.579 1.00 97.81 571 ARG A O 1
ATOM 3858 N N . GLY A 1 572 ? -10.531 -4.001 12.768 1.00 98.00 572 GLY A N 1
ATOM 3859 C CA . GLY A 1 572 ? -9.096 -3.783 12.995 1.00 98.00 572 GLY A CA 1
ATOM 3860 C C . GLY A 1 572 ? -8.824 -2.680 14.018 1.00 98.00 572 GLY A C 1
ATOM 3861 O O . GLY A 1 572 ? -9.572 -2.537 14.987 1.00 98.00 572 GLY A O 1
ATOM 3862 N N . THR A 1 573 ? -7.757 -1.905 13.811 1.00 98.56 573 THR A N 1
ATOM 3863 C CA . THR A 1 573 ? -7.242 -0.972 14.827 1.00 98.56 573 THR A CA 1
ATOM 3864 C C . THR A 1 573 ? -7.277 0.482 14.361 1.00 98.56 573 THR A C 1
ATOM 3866 O O . THR A 1 573 ? -6.735 0.834 13.313 1.00 98.56 573 THR A O 1
ATOM 3869 N N . LEU A 1 574 ? -7.867 1.341 15.190 1.00 98.44 574 LEU A N 1
ATOM 3870 C CA . LEU A 1 574 ? -7.861 2.796 15.089 1.00 98.44 574 LEU A CA 1
ATOM 3871 C C . LEU A 1 574 ? -7.011 3.363 16.236 1.00 98.44 574 LEU A C 1
ATOM 3873 O O . LEU A 1 574 ? -7.422 3.338 17.394 1.00 98.44 574 LEU A O 1
ATOM 3877 N N . ASN A 1 575 ? -5.823 3.870 15.924 1.00 97.38 575 ASN A N 1
ATOM 3878 C CA . ASN A 1 575 ? -4.920 4.490 16.892 1.00 97.38 575 ASN A CA 1
ATOM 3879 C C . ASN A 1 575 ? -4.990 6.015 16.752 1.00 97.38 575 ASN A C 1
ATOM 3881 O O . ASN A 1 575 ? -4.530 6.568 15.755 1.00 97.38 575 ASN A O 1
ATOM 3885 N N . GLY A 1 576 ? -5.555 6.695 17.743 1.00 95.69 576 GLY A N 1
ATOM 3886 C CA . GLY A 1 576 ? -5.835 8.129 17.685 1.00 95.69 576 GLY A CA 1
ATOM 3887 C C . GLY A 1 576 ? -7.168 8.468 18.338 1.00 95.69 576 GLY A C 1
ATOM 3888 O O . GLY A 1 576 ? -7.962 7.575 18.635 1.00 95.69 576 GLY A O 1
ATOM 3889 N N . GLN A 1 577 ? -7.445 9.757 18.538 1.00 96.12 577 GLN A N 1
ATOM 3890 C CA . GLN A 1 577 ? -8.784 10.171 18.946 1.00 96.12 577 GLN A CA 1
ATOM 3891 C C . GLN A 1 577 ? -9.744 9.923 17.781 1.00 96.12 577 GLN A C 1
ATOM 3893 O O . GLN A 1 577 ? -9.554 10.475 16.700 1.00 96.12 577 GLN A O 1
ATOM 3898 N N . VAL A 1 578 ? -10.782 9.116 17.980 1.00 97.12 578 VAL A N 1
ATOM 3899 C CA . VAL A 1 578 ? -11.766 8.807 16.938 1.00 97.12 578 VAL A CA 1
ATOM 3900 C C . VAL A 1 578 ? -12.969 9.723 17.082 1.00 97.12 578 VAL A C 1
ATOM 3902 O O . VAL A 1 578 ? -13.585 9.804 18.143 1.00 97.12 578 VAL A O 1
ATOM 3905 N N . ARG A 1 579 ? -13.355 10.382 15.991 1.00 96.12 579 ARG A N 1
ATOM 3906 C CA . ARG A 1 579 ? -14.568 11.190 15.925 1.00 96.12 579 ARG A CA 1
ATOM 3907 C C . ARG A 1 579 ? -15.441 10.744 14.765 1.00 96.12 579 ARG A C 1
ATOM 3909 O O . ARG A 1 579 ? -15.046 10.873 13.612 1.00 96.12 579 ARG A O 1
ATOM 3916 N N . PHE A 1 580 ? -16.657 10.292 15.058 1.00 95.31 580 PHE A N 1
ATOM 3917 C CA . PHE A 1 580 ? -17.685 10.126 14.030 1.00 95.31 580 PHE A CA 1
ATOM 3918 C C . PHE A 1 580 ? -18.348 11.485 13.812 1.00 95.31 580 PHE A C 1
ATOM 3920 O O . PHE A 1 580 ? -19.076 11.991 14.666 1.00 95.31 580 PHE A O 1
ATOM 3927 N N . ALA A 1 581 ? -17.993 12.117 12.696 1.00 90.06 581 ALA A N 1
ATOM 3928 C CA . ALA A 1 581 ? -18.054 13.561 12.489 1.00 90.06 581 ALA A CA 1
ATOM 3929 C C . ALA A 1 581 ? -19.461 14.127 12.281 1.00 90.06 581 ALA A C 1
ATOM 3931 O O . ALA A 1 581 ? -19.656 15.339 12.362 1.00 90.06 581 ALA A O 1
ATOM 3932 N N . SER A 1 582 ? -20.416 13.263 11.948 1.00 89.25 582 SER A N 1
ATOM 3933 C CA . SER A 1 582 ? -21.750 13.628 11.491 1.00 89.25 582 SER A CA 1
ATOM 3934 C C . SER A 1 582 ? -22.797 12.747 12.156 1.00 89.25 582 SER A C 1
ATOM 3936 O O . SER A 1 582 ? -22.569 11.561 12.385 1.00 89.25 582 SER A O 1
ATOM 3938 N N . SER A 1 583 ? -23.988 13.301 12.388 1.00 90.25 583 SER A N 1
ATOM 3939 C CA . SER A 1 583 ? -25.152 12.522 12.822 1.00 90.25 583 SER A CA 1
ATOM 3940 C C . SER A 1 583 ? -25.582 11.462 11.803 1.00 90.25 583 SER A C 1
ATOM 3942 O O . SER A 1 583 ? -26.278 10.521 12.166 1.00 90.25 583 SER A O 1
ATOM 3944 N N . ASN A 1 584 ? -25.170 11.614 10.539 1.00 91.44 584 ASN A N 1
ATOM 3945 C CA . ASN A 1 584 ? -25.483 10.686 9.451 1.00 91.44 584 ASN A CA 1
ATOM 3946 C C . ASN A 1 584 ? -24.440 9.569 9.295 1.00 91.44 584 ASN A C 1
ATOM 3948 O O . ASN A 1 584 ? -24.600 8.719 8.423 1.00 91.44 584 ASN A O 1
ATOM 3952 N N . THR A 1 585 ? -23.362 9.583 10.084 1.00 94.88 585 THR A N 1
ATOM 3953 C CA . THR A 1 585 ? -22.376 8.500 10.090 1.00 94.88 585 THR A CA 1
ATOM 3954 C C . THR A 1 585 ? -22.965 7.303 10.830 1.00 94.88 585 THR A C 1
ATOM 3956 O O . THR A 1 585 ? -23.291 7.396 12.014 1.00 94.88 585 THR A O 1
ATOM 3959 N N . VAL A 1 586 ? -23.105 6.183 10.124 1.00 96.00 586 VAL A N 1
ATOM 3960 C CA . VAL A 1 586 ? -23.592 4.908 10.653 1.00 96.00 586 VAL A CA 1
ATOM 3961 C C . VAL A 1 586 ? -22.474 3.883 10.538 1.00 96.00 586 VAL A C 1
ATOM 3963 O O . VAL A 1 586 ? -22.117 3.432 9.450 1.00 96.00 586 VAL A O 1
ATOM 3966 N N . VAL A 1 587 ? -21.907 3.517 11.678 1.00 97.12 587 VAL A N 1
ATOM 3967 C CA . VAL A 1 587 ? -20.828 2.540 11.770 1.00 97.12 587 VAL A CA 1
ATOM 3968 C C . VAL A 1 587 ? -21.434 1.185 12.081 1.00 97.12 587 VAL A C 1
ATOM 3970 O O . VAL A 1 587 ? -22.007 0.994 13.147 1.00 97.12 587 VAL A O 1
ATOM 3973 N N . ASN A 1 588 ? -21.281 0.241 11.160 1.00 96.50 588 ASN A N 1
ATOM 3974 C CA . ASN A 1 588 ? -21.612 -1.163 11.379 1.00 96.50 588 ASN A CA 1
ATOM 3975 C C . ASN A 1 588 ? -20.288 -1.932 11.311 1.00 96.50 588 ASN A C 1
ATOM 3977 O O . ASN A 1 588 ? -19.845 -2.234 10.197 1.00 96.50 588 ASN A O 1
ATOM 3981 N N . PRO A 1 589 ? -19.591 -2.166 12.440 1.00 96.81 589 PRO A N 1
ATOM 3982 C CA . PRO A 1 589 ? -18.340 -2.904 12.414 1.00 96.81 589 PRO A CA 1
ATOM 3983 C C . PRO A 1 589 ? -18.528 -4.253 11.712 1.00 96.81 589 PRO A C 1
ATOM 3985 O O . PRO A 1 589 ? -19.471 -4.992 11.985 1.00 96.81 589 PRO A O 1
ATOM 3988 N N . THR A 1 590 ? -17.637 -4.569 10.775 1.00 95.75 590 THR A N 1
ATOM 3989 C CA . THR A 1 590 ? -17.686 -5.820 9.990 1.00 95.75 590 THR A CA 1
ATOM 3990 C C . THR A 1 590 ? -16.912 -6.960 10.661 1.00 95.75 590 THR A C 1
ATOM 3992 O O . THR A 1 590 ? -16.746 -8.044 10.100 1.00 95.75 590 THR A O 1
ATOM 3995 N N . GLY A 1 591 ? -16.420 -6.701 11.870 1.00 97.31 591 GLY A N 1
ATOM 3996 C CA . GLY A 1 591 ? -15.628 -7.560 12.735 1.00 97.31 591 GLY A CA 1
ATOM 3997 C C . GLY A 1 591 ? -15.229 -6.775 13.985 1.00 97.31 591 GLY A C 1
ATOM 3998 O O . GLY A 1 591 ? -15.803 -5.717 14.263 1.00 97.31 591 GLY A O 1
ATOM 3999 N N . ASP A 1 592 ? -14.245 -7.280 14.724 1.00 98.12 592 ASP A N 1
ATOM 4000 C CA . ASP A 1 592 ? -13.756 -6.605 15.926 1.00 98.12 592 ASP A CA 1
ATOM 4001 C C . ASP A 1 592 ? -13.093 -5.268 15.578 1.00 98.12 592 ASP A C 1
ATOM 4003 O O . ASP A 1 592 ? -12.301 -5.165 14.637 1.00 98.12 592 ASP A O 1
ATOM 4007 N N . LEU A 1 593 ? -13.422 -4.235 16.349 1.00 98.50 593 LEU A N 1
ATOM 4008 C CA . LEU A 1 593 ? -12.908 -2.882 16.184 1.00 98.50 593 LEU A CA 1
ATOM 4009 C C . LEU A 1 593 ? -12.264 -2.421 17.489 1.00 98.50 593 LEU A C 1
ATOM 4011 O O . LEU A 1 593 ? -12.912 -2.384 18.533 1.00 98.50 593 LEU A O 1
ATOM 4015 N N . THR A 1 594 ? -10.991 -2.045 17.425 1.00 98.50 594 THR A N 1
ATOM 4016 C CA . THR A 1 594 ? -10.239 -1.518 18.567 1.00 98.50 594 THR A CA 1
ATOM 4017 C C . THR A 1 594 ? -9.913 -0.050 18.350 1.00 98.50 594 THR A C 1
ATOM 4019 O O . THR A 1 594 ? -9.344 0.317 17.325 1.00 98.50 594 THR A O 1
ATOM 4022 N N . ILE A 1 595 ? -10.238 0.780 19.333 1.00 97.94 595 ILE A N 1
ATOM 4023 C CA . ILE A 1 595 ? -9.876 2.191 19.415 1.00 97.94 595 ILE A CA 1
ATOM 4024 C C . ILE A 1 595 ? -8.870 2.337 20.551 1.00 97.94 595 ILE A C 1
ATOM 4026 O O . ILE A 1 595 ? -9.183 2.022 21.699 1.00 97.94 595 ILE A O 1
ATOM 4030 N N . ASN A 1 596 ? -7.673 2.831 20.242 1.00 96.62 596 ASN A N 1
ATOM 4031 C CA . ASN A 1 596 ? -6.652 3.117 21.243 1.00 96.62 596 ASN A CA 1
ATOM 4032 C C . ASN A 1 596 ? -6.309 4.598 21.251 1.00 96.62 596 ASN A C 1
ATOM 4034 O O . ASN A 1 596 ? -5.951 5.182 20.223 1.00 96.62 596 ASN A O 1
ATOM 4038 N N . TRP A 1 597 ? -6.327 5.177 22.443 1.00 95.19 597 TRP A N 1
ATOM 4039 C CA . TRP A 1 597 ? -5.932 6.553 22.669 1.00 95.19 597 TRP A CA 1
ATOM 4040 C C . TRP A 1 597 ? -5.097 6.675 23.939 1.00 95.19 597 TRP A C 1
ATOM 4042 O O . TRP A 1 597 ? -5.365 6.013 24.933 1.00 95.19 597 TRP A O 1
ATOM 4052 N N . SER A 1 598 ? -4.063 7.513 23.917 1.00 88.88 598 SER A N 1
ATOM 4053 C CA . SER A 1 598 ? -3.122 7.648 25.039 1.00 88.88 598 SER A CA 1
ATOM 4054 C C . SER A 1 598 ? -3.210 8.986 25.771 1.00 88.88 598 SER A C 1
ATOM 4056 O O . SER A 1 598 ? -2.526 9.167 26.775 1.00 88.88 598 SER A O 1
ATOM 4058 N N . ASN A 1 599 ? -4.001 9.942 25.274 1.00 88.81 599 ASN A N 1
ATOM 4059 C CA . ASN A 1 599 ? -4.121 11.263 25.896 1.00 88.81 599 ASN A CA 1
ATOM 4060 C C . ASN A 1 599 ? -5.356 11.336 26.807 1.00 88.81 599 ASN A C 1
ATOM 4062 O O . ASN A 1 599 ? -6.173 10.423 26.851 1.00 88.81 599 ASN A O 1
ATOM 4066 N N . SER A 1 600 ? -5.506 12.447 27.532 1.00 85.31 600 SER A N 1
ATOM 4067 C CA . SER A 1 600 ? -6.560 12.613 28.541 1.00 85.31 600 SER A CA 1
ATOM 4068 C C . SER A 1 600 ? -7.962 12.849 27.988 1.00 85.31 600 SER A C 1
ATOM 4070 O O . SER A 1 600 ? -8.940 12.564 28.672 1.00 85.31 600 SER A O 1
ATOM 4072 N N . ASN A 1 601 ? -8.084 13.366 26.767 1.00 89.31 601 ASN A N 1
ATOM 4073 C CA . ASN A 1 601 ? -9.388 13.624 26.155 1.00 89.31 601 ASN A CA 1
ATOM 4074 C C . ASN A 1 601 ? -10.097 12.314 25.778 1.00 89.31 601 ASN A C 1
ATOM 4076 O O . ASN A 1 601 ? -9.456 11.273 25.705 1.00 89.31 601 ASN A O 1
ATOM 4080 N N . ALA A 1 602 ? -11.401 12.380 25.498 1.00 93.06 602 ALA A N 1
ATOM 4081 C CA . ALA A 1 602 ? -12.196 11.220 25.095 1.00 93.06 602 ALA A CA 1
ATOM 4082 C C . ALA A 1 602 ? -11.550 10.464 23.922 1.00 93.06 602 ALA A C 1
ATOM 4084 O O . ALA A 1 602 ? -11.192 11.089 22.919 1.00 93.06 602 ALA A O 1
ATOM 4085 N N . ALA A 1 603 ? -11.441 9.138 24.038 1.00 95.38 603 ALA A N 1
ATOM 4086 C CA . ALA A 1 603 ? -10.932 8.274 22.973 1.00 95.38 603 ALA A CA 1
ATOM 4087 C C . ALA A 1 603 ? -11.892 8.232 21.777 1.00 95.38 603 ALA A C 1
ATOM 4089 O O . ALA A 1 603 ? -11.456 8.249 20.626 1.00 95.38 603 ALA A O 1
ATOM 4090 N N . LEU A 1 604 ? -13.199 8.235 22.057 1.00 96.06 604 LEU A N 1
ATOM 4091 C CA . LEU A 1 604 ? -14.262 8.270 21.060 1.00 96.06 604 LEU A CA 1
ATOM 4092 C C . LEU A 1 604 ? -15.167 9.486 21.274 1.00 96.06 604 LEU A C 1
ATOM 4094 O O . LEU A 1 604 ? -15.623 9.734 22.385 1.00 96.06 604 LEU A O 1
ATOM 4098 N N . VAL A 1 605 ? -15.487 10.192 20.189 1.00 94.88 605 VAL A N 1
ATOM 4099 C CA . VAL A 1 605 ? -16.530 11.223 20.118 1.00 94.88 605 VAL A CA 1
ATOM 4100 C C . VAL A 1 605 ? -17.526 10.838 19.022 1.00 94.88 605 VAL A C 1
ATOM 4102 O O . VAL A 1 605 ? -17.302 11.109 17.840 1.00 94.88 605 VAL A O 1
ATOM 4105 N N . ASN A 1 606 ? -18.635 10.195 19.394 1.00 94.88 606 ASN A N 1
ATOM 4106 C CA . ASN A 1 606 ? -19.651 9.761 18.435 1.00 94.88 606 ASN A CA 1
ATOM 4107 C C . ASN A 1 606 ? -20.821 10.757 18.319 1.00 94.88 606 ASN A C 1
ATOM 4109 O O . ASN A 1 606 ? -21.638 10.878 19.234 1.00 94.88 606 ASN A O 1
ATOM 4113 N N . LEU A 1 607 ? -20.953 11.431 17.170 1.00 91.81 607 LEU A N 1
ATOM 4114 C CA . LEU A 1 607 ? -22.143 12.237 16.851 1.00 91.81 607 LEU A CA 1
ATOM 4115 C C . LEU A 1 607 ? -23.240 11.439 16.123 1.00 91.81 607 LEU A C 1
ATOM 4117 O O . LEU A 1 607 ? -24.407 11.850 16.154 1.00 91.81 607 LEU A O 1
ATOM 4121 N N . GLY A 1 608 ? -22.869 10.323 15.494 1.00 92.12 608 GLY A N 1
ATOM 4122 C CA . GLY A 1 608 ? -23.718 9.449 14.690 1.00 92.12 608 GLY A CA 1
ATOM 4123 C C . GLY A 1 608 ? -24.215 8.216 15.445 1.00 92.12 608 GLY A C 1
ATOM 4124 O O . GLY A 1 608 ? -24.627 8.302 16.608 1.00 92.12 608 GLY A O 1
ATOM 4125 N N . THR A 1 609 ? -24.215 7.080 14.744 1.00 95.38 609 THR A N 1
ATOM 4126 C CA . THR A 1 609 ? -24.693 5.778 15.230 1.00 95.38 609 THR A CA 1
ATOM 4127 C C . THR A 1 609 ? -23.600 4.721 15.109 1.00 95.38 609 THR A C 1
ATOM 4129 O O . THR A 1 609 ? -22.943 4.640 14.073 1.00 95.38 609 THR A O 1
ATOM 4132 N N . ILE A 1 610 ? -23.429 3.895 16.142 1.00 97.12 610 ILE A N 1
ATOM 4133 C CA . ILE A 1 610 ? -22.583 2.701 16.114 1.00 97.12 610 ILE A CA 1
ATOM 4134 C C . ILE A 1 610 ? -23.409 1.450 16.431 1.00 97.12 610 ILE A C 1
ATOM 4136 O O . ILE A 1 610 ? -23.947 1.285 17.521 1.00 97.12 610 ILE A O 1
ATOM 4140 N N . ASN A 1 611 ? -23.515 0.553 15.460 1.00 96.88 611 ASN A N 1
ATOM 4141 C CA . ASN A 1 611 ? -24.235 -0.704 15.590 1.00 96.88 611 ASN A CA 1
ATOM 4142 C C . ASN A 1 611 ? -23.215 -1.828 15.765 1.00 96.88 611 ASN A C 1
ATOM 4144 O O . ASN A 1 611 ? -22.782 -2.421 14.783 1.00 96.88 611 ASN A O 1
ATOM 4148 N N . VAL A 1 612 ? -22.817 -2.101 17.008 1.00 97.56 612 VAL A N 1
ATOM 4149 C CA . VAL A 1 612 ? -21.802 -3.113 17.358 1.00 97.56 612 VAL A CA 1
ATOM 4150 C C . VAL A 1 612 ? -22.210 -4.508 16.872 1.00 97.56 612 VAL A C 1
ATOM 4152 O O . VAL A 1 612 ? -21.366 -5.301 16.467 1.00 97.56 612 VAL A O 1
ATOM 4155 N N . GLY A 1 613 ? -23.512 -4.810 16.854 1.00 96.31 613 GLY A N 1
ATOM 4156 C CA . GLY A 1 613 ? -23.999 -6.124 16.434 1.00 96.31 613 GLY A CA 1
ATOM 4157 C C . GLY A 1 613 ? -23.381 -7.231 17.291 1.00 96.31 613 GLY A C 1
ATOM 4158 O O . GLY A 1 613 ? -23.315 -7.090 18.507 1.00 96.31 613 GLY A O 1
ATOM 4159 N N . ASN A 1 614 ? -22.909 -8.307 16.662 1.00 96.81 614 ASN A N 1
ATOM 4160 C CA . ASN A 1 614 ? -22.300 -9.457 17.346 1.00 96.81 614 ASN A CA 1
ATOM 4161 C C . ASN A 1 614 ? -20.762 -9.414 17.352 1.00 96.81 614 ASN A C 1
ATOM 4163 O O . ASN A 1 614 ? -20.125 -10.466 17.331 1.00 96.81 614 ASN A O 1
ATOM 4167 N N . THR A 1 615 ? -20.160 -8.225 17.296 1.00 97.81 615 THR A N 1
ATOM 4168 C CA . THR A 1 615 ? -18.699 -8.063 17.315 1.00 97.81 615 THR A CA 1
ATOM 4169 C C . THR A 1 615 ? -18.223 -7.427 18.616 1.00 97.81 615 THR A C 1
ATOM 4171 O O . THR A 1 615 ? -19.019 -6.999 19.456 1.00 97.81 615 THR A O 1
ATOM 4174 N N . THR A 1 616 ? -16.905 -7.362 18.797 1.00 98.50 616 THR A N 1
ATOM 4175 C CA . THR A 1 616 ? -16.309 -6.581 19.877 1.00 98.50 616 THR A CA 1
ATOM 4176 C C . THR A 1 616 ? -15.991 -5.159 19.426 1.00 98.50 616 THR A C 1
ATOM 4178 O O . THR A 1 616 ? -15.242 -4.953 18.471 1.00 98.50 616 THR A O 1
ATOM 4181 N N . LEU A 1 617 ? -16.427 -4.178 20.213 1.00 98.44 617 LEU A N 1
ATOM 4182 C CA . LEU A 1 617 ? -15.882 -2.826 20.228 1.00 98.44 617 LEU A CA 1
ATOM 4183 C C . LEU A 1 617 ? -14.995 -2.647 21.469 1.00 98.44 617 LEU A C 1
ATOM 4185 O O . LEU A 1 617 ? -15.486 -2.647 22.593 1.00 98.44 617 LEU A O 1
ATOM 4189 N N . THR A 1 618 ? -13.687 -2.483 21.273 1.00 98.38 618 THR A N 1
ATOM 4190 C CA . THR A 1 618 ? -12.747 -2.183 22.366 1.00 98.38 618 THR A CA 1
ATOM 4191 C C . THR A 1 618 ? -12.376 -0.704 22.340 1.00 98.38 618 THR A C 1
ATOM 4193 O O . THR A 1 618 ? -11.881 -0.229 21.321 1.00 98.38 618 THR A O 1
ATOM 4196 N N . ILE A 1 619 ? -12.580 0.026 23.437 1.00 97.12 619 ILE A N 1
ATOM 4197 C CA . ILE A 1 619 ? -12.250 1.452 23.563 1.00 97.12 619 ILE A CA 1
ATOM 4198 C C . ILE A 1 619 ? -11.297 1.640 24.744 1.00 97.12 619 ILE A C 1
ATOM 4200 O O . ILE A 1 619 ? -11.683 1.496 25.904 1.00 97.12 619 ILE A O 1
ATOM 4204 N N . ASN A 1 620 ? -10.042 1.963 24.441 1.00 94.75 620 ASN A N 1
ATOM 4205 C CA . ASN A 1 620 ? -8.976 2.105 25.426 1.00 94.75 620 ASN A CA 1
ATOM 4206 C C . ASN A 1 620 ? -8.504 3.556 25.561 1.00 94.75 620 ASN A C 1
ATOM 4208 O O . ASN A 1 620 ? -8.270 4.245 24.563 1.00 94.75 620 ASN A O 1
ATOM 4212 N N . GLY A 1 621 ? -8.266 3.954 26.811 1.00 89.00 621 GLY A N 1
ATOM 4213 C CA . GLY A 1 621 ? -7.717 5.249 27.202 1.00 89.00 621 GLY A CA 1
ATOM 4214 C C . GLY A 1 621 ? -8.694 6.419 27.078 1.00 89.00 621 GLY A C 1
ATOM 4215 O O . GLY A 1 621 ? -9.887 6.240 26.867 1.00 89.00 621 GLY A O 1
ATOM 4216 N N . GLY A 1 622 ? -8.181 7.639 27.248 1.00 78.31 622 GLY A N 1
ATOM 4217 C CA . GLY A 1 622 ? -9.015 8.807 27.528 1.00 78.31 622 GLY A CA 1
ATOM 4218 C C . GLY A 1 622 ? -9.493 8.809 28.979 1.00 78.31 622 GLY A C 1
ATOM 4219 O O . GLY A 1 622 ? -10.207 7.916 29.412 1.00 78.31 622 GLY A O 1
ATOM 4220 N N . PHE A 1 623 ? -9.085 9.819 29.747 1.00 71.50 623 PHE A N 1
ATOM 4221 C CA . PHE A 1 623 ? -9.539 9.997 31.133 1.00 71.50 623 PHE A CA 1
ATOM 4222 C C . PHE A 1 623 ? -10.881 10.739 31.206 1.00 71.50 623 PHE A C 1
ATOM 4224 O O . PHE A 1 623 ? -11.567 10.685 32.220 1.00 71.50 623 PHE A O 1
ATOM 4231 N N . ASN A 1 624 ? -11.272 11.421 30.127 1.00 77.44 624 ASN A N 1
ATOM 4232 C CA . ASN A 1 624 ? -12.610 11.979 29.971 1.00 77.44 624 ASN A CA 1
ATOM 4233 C C . ASN A 1 624 ? -13.581 10.920 29.437 1.00 77.44 624 ASN A C 1
ATOM 4235 O O . ASN A 1 624 ? -13.218 10.127 28.568 1.00 77.44 624 ASN A O 1
ATOM 4239 N N . HIS A 1 625 ? -14.842 10.994 29.870 1.00 88.94 625 HIS A N 1
ATOM 4240 C CA . HIS A 1 625 ? -15.891 10.101 29.388 1.00 88.94 625 HIS A CA 1
ATOM 4241 C C . HIS A 1 625 ? -16.072 10.188 27.869 1.00 88.94 625 HIS A C 1
ATOM 4243 O O . HIS A 1 625 ? -16.292 11.275 27.328 1.00 88.94 625 HIS A O 1
ATOM 4249 N N . SER A 1 626 ? -16.003 9.045 27.189 1.00 94.94 626 SER A N 1
ATOM 4250 C CA . SER A 1 626 ? -16.136 8.925 25.737 1.00 94.94 626 SER A CA 1
ATOM 4251 C C . SER A 1 626 ? -17.611 8.877 25.324 1.00 94.94 626 SER A C 1
ATOM 4253 O O . SER A 1 626 ? -18.295 7.904 25.656 1.00 94.94 626 SER A O 1
ATOM 4255 N N . PRO A 1 627 ? -18.139 9.888 24.600 1.00 94.94 627 PRO A N 1
ATOM 4256 C CA . PRO A 1 627 ? -19.529 9.873 24.167 1.00 94.94 627 PRO A CA 1
ATOM 4257 C C . PRO A 1 627 ? -19.786 8.770 23.136 1.00 94.94 627 PRO A C 1
ATOM 4259 O O . PRO A 1 627 ? -19.324 8.864 21.995 1.00 94.94 627 PRO A O 1
ATOM 4262 N N . ILE A 1 628 ? -20.558 7.750 23.520 1.00 94.50 628 ILE A N 1
ATOM 4263 C CA . ILE A 1 628 ? -20.839 6.578 22.673 1.00 94.50 628 ILE A CA 1
ATOM 4264 C C . ILE A 1 628 ? -21.938 6.836 21.631 1.00 94.50 628 ILE A C 1
ATOM 4266 O O . ILE A 1 628 ? -22.048 6.094 20.662 1.00 94.50 628 ILE A O 1
ATOM 4270 N N . GLY A 1 629 ? -22.703 7.926 21.763 1.00 91.19 629 GLY A N 1
ATOM 4271 C CA . GLY A 1 629 ? -23.713 8.344 20.781 1.00 91.19 629 GLY A CA 1
ATOM 4272 C C . GLY A 1 629 ? -24.926 7.408 20.716 1.00 91.19 629 GLY A C 1
ATOM 4273 O O . GLY A 1 629 ? -25.320 6.844 21.731 1.00 91.19 629 GLY A O 1
ATOM 4274 N N . GLN A 1 630 ? -25.553 7.285 19.538 1.00 95.75 630 GLN A N 1
ATOM 4275 C CA . GLN A 1 630 ? -26.565 6.241 19.322 1.00 95.75 630 GLN A CA 1
ATOM 4276 C C . GLN A 1 630 ? -25.851 4.894 19.197 1.00 95.75 630 GLN A C 1
ATOM 4278 O O . GLN A 1 630 ? -24.926 4.779 18.390 1.00 95.75 630 GLN A O 1
ATOM 4283 N N . CYS A 1 631 ? -26.264 3.894 19.970 1.00 97.50 631 CYS A N 1
ATOM 4284 C CA . CYS A 1 631 ? -25.575 2.612 20.029 1.00 97.50 631 CYS A CA 1
ATOM 4285 C C . CYS A 1 631 ? -26.550 1.431 20.062 1.00 97.50 631 CYS A C 1
ATOM 4287 O O . CYS A 1 631 ? -27.506 1.423 20.841 1.00 97.50 631 CYS A O 1
ATOM 4289 N N . THR A 1 632 ? -26.275 0.400 19.261 1.00 97.81 632 THR A N 1
ATOM 4290 C CA . THR A 1 632 ? -26.948 -0.902 19.380 1.00 97.81 632 THR A CA 1
ATOM 4291 C C . THR A 1 632 ? -25.941 -2.030 19.559 1.00 97.81 632 THR A C 1
ATOM 4293 O O . THR A 1 632 ? -24.934 -2.057 18.850 1.00 97.81 632 THR A O 1
ATOM 4296 N N . ILE A 1 633 ? -26.234 -2.995 20.424 1.00 98.12 633 ILE A N 1
ATOM 4297 C CA . ILE A 1 633 ? -25.415 -4.188 20.669 1.00 98.12 633 ILE A CA 1
ATOM 4298 C C . ILE A 1 633 ? -26.265 -5.452 20.482 1.00 98.12 633 ILE A C 1
ATOM 4300 O O . ILE A 1 633 ? -27.442 -5.455 20.826 1.00 98.12 633 ILE A O 1
ATOM 4304 N N . GLY A 1 634 ? -25.711 -6.490 19.860 1.00 97.56 634 GLY A N 1
ATOM 4305 C CA . GLY A 1 634 ? -26.402 -7.766 19.651 1.00 97.56 634 GLY A CA 1
ATOM 4306 C C . GLY A 1 634 ? -26.081 -8.803 20.735 1.00 97.56 634 GLY A C 1
ATOM 4307 O O . GLY A 1 634 ? -25.233 -8.533 21.589 1.00 97.56 634 GLY A O 1
ATOM 4308 N N . PRO A 1 635 ? -26.665 -10.015 20.654 1.00 97.44 635 PRO A N 1
ATOM 4309 C CA . PRO A 1 635 ? -26.610 -11.011 21.730 1.00 97.44 635 PRO A CA 1
ATOM 4310 C C . PRO A 1 635 ? -25.203 -11.477 22.119 1.00 97.44 635 PRO A C 1
ATOM 4312 O O . PRO A 1 635 ? -24.960 -11.927 23.232 1.00 97.44 635 PRO A O 1
ATOM 4315 N N . SER A 1 636 ? -24.262 -11.433 21.173 1.00 97.06 636 SER A N 1
ATOM 4316 C CA . SER A 1 636 ? -22.847 -11.769 21.412 1.00 97.06 636 SER A CA 1
ATOM 4317 C C . SER A 1 636 ? -21.927 -10.561 21.241 1.00 97.06 636 SER A C 1
ATOM 4319 O O . SER A 1 636 ? -20.711 -10.717 21.158 1.00 97.06 636 SER A O 1
ATOM 4321 N N . GLY A 1 637 ? -22.504 -9.365 21.124 1.00 98.06 637 GLY A N 1
ATOM 4322 C CA . GLY A 1 637 ? -21.755 -8.123 21.047 1.00 98.06 637 GLY A CA 1
ATOM 4323 C C . GLY A 1 637 ? -21.132 -7.778 22.391 1.00 98.06 637 GLY A C 1
ATOM 4324 O O . GLY A 1 637 ? -21.732 -8.016 23.441 1.00 98.06 637 GLY A O 1
ATOM 4325 N N . VAL A 1 638 ? -19.939 -7.187 22.353 1.00 98.50 638 VAL A N 1
ATOM 4326 C CA . VAL A 1 638 ? -19.216 -6.757 23.557 1.00 98.50 638 VAL A CA 1
ATOM 4327 C C . VAL A 1 638 ? -18.675 -5.347 23.363 1.00 98.50 638 VAL A C 1
ATOM 4329 O O . VAL A 1 638 ? -17.986 -5.082 22.379 1.00 98.50 638 VAL A O 1
ATOM 4332 N N . ILE A 1 639 ? -18.933 -4.457 24.318 1.00 98.38 639 ILE A N 1
ATOM 4333 C CA . ILE A 1 639 ? -18.224 -3.180 24.459 1.00 98.38 639 ILE A CA 1
ATOM 4334 C C . ILE A 1 639 ? -17.313 -3.302 25.680 1.00 98.38 639 ILE A C 1
ATOM 4336 O O . ILE A 1 639 ? -17.792 -3.603 26.768 1.00 98.38 639 ILE A O 1
ATOM 4340 N N . ARG A 1 640 ? -16.005 -3.118 25.497 1.00 97.25 640 ARG A N 1
ATOM 4341 C CA . ARG A 1 640 ? -15.010 -3.273 26.572 1.00 97.25 640 ARG A CA 1
ATOM 4342 C C . ARG A 1 640 ? -13.854 -2.290 26.445 1.00 97.25 640 ARG A C 1
ATOM 4344 O O . ARG A 1 640 ? -13.678 -1.646 25.413 1.00 97.25 640 ARG A O 1
ATOM 4351 N N . GLY A 1 641 ? -13.016 -2.220 27.471 1.00 95.56 641 GLY A N 1
ATOM 4352 C CA . GLY A 1 641 ? -11.764 -1.465 27.468 1.00 95.56 641 GLY A CA 1
ATOM 4353 C C . GLY A 1 641 ? -11.635 -0.556 28.682 1.00 95.56 641 GLY A C 1
ATOM 4354 O O . GLY A 1 641 ? -12.422 -0.634 29.617 1.00 95.56 641 GLY A O 1
ATOM 4355 N N . THR A 1 642 ? -10.610 0.291 28.681 1.00 93.69 642 THR A N 1
ATOM 4356 C CA . THR A 1 642 ? -10.288 1.150 29.835 1.00 93.69 642 THR A CA 1
ATOM 4357 C C . THR A 1 642 ? -10.919 2.540 29.780 1.00 93.69 642 THR A C 1
ATOM 4359 O O . THR A 1 642 ? -10.795 3.295 30.740 1.00 93.69 642 THR A O 1
ATOM 4362 N N . ALA A 1 643 ? -11.554 2.914 28.665 1.00 94.31 643 ALA A N 1
ATOM 4363 C CA . ALA A 1 643 ? -12.186 4.221 28.520 1.00 94.31 643 ALA A CA 1
ATOM 4364 C C . ALA A 1 643 ? -13.529 4.256 29.268 1.00 94.31 643 ALA A C 1
ATOM 4366 O O . ALA A 1 643 ? -14.396 3.436 28.955 1.00 94.31 643 ALA A O 1
ATOM 4367 N N . PRO A 1 644 ? -13.774 5.209 30.180 1.00 93.19 644 PRO A N 1
ATOM 4368 C CA . PRO A 1 644 ? -15.106 5.378 30.738 1.00 93.19 644 PRO A CA 1
ATOM 4369 C C . PRO A 1 644 ? -16.031 5.972 29.660 1.00 93.19 644 PRO A C 1
ATOM 4371 O O . PRO A 1 644 ? -15.621 6.822 28.858 1.00 93.19 644 PRO A O 1
ATOM 4374 N N . LEU A 1 645 ? -17.278 5.513 29.589 1.00 96.62 645 LEU A N 1
ATOM 4375 C CA . LEU A 1 645 ? -18.251 5.896 28.563 1.00 96.62 645 LEU A CA 1
ATOM 4376 C C . LEU A 1 645 ? -19.217 6.967 29.071 1.00 96.62 645 LEU A C 1
ATOM 4378 O O . LEU A 1 645 ? -19.486 7.093 30.263 1.00 96.62 645 LEU A O 1
ATOM 4382 N N . LYS A 1 646 ? -19.790 7.725 28.134 1.00 95.94 646 LYS A N 1
ATOM 4383 C CA . LYS A 1 646 ? -20.918 8.623 28.394 1.00 95.94 646 LYS A CA 1
ATOM 4384 C C . LYS A 1 646 ? -22.021 8.425 27.367 1.00 95.94 646 LYS A C 1
ATOM 4386 O O . LYS A 1 646 ? -21.789 8.535 26.160 1.00 95.94 646 LYS A O 1
ATOM 4391 N N . LEU A 1 647 ? -23.242 8.211 27.841 1.00 96.94 647 LEU A N 1
ATOM 4392 C CA . LEU A 1 647 ? -24.444 8.287 27.022 1.00 96.94 647 LEU A CA 1
ATOM 4393 C C . LEU A 1 647 ? -25.101 9.652 27.235 1.00 96.94 647 LEU A C 1
ATOM 4395 O O . LEU A 1 647 ? -25.745 9.881 28.251 1.00 96.94 647 LEU A O 1
ATOM 4399 N N . ASN A 1 648 ? -24.913 10.565 26.281 1.00 95.19 648 ASN A N 1
ATOM 4400 C CA . ASN A 1 648 ? -25.465 11.921 26.356 1.00 95.19 648 ASN A CA 1
ATOM 4401 C C . ASN A 1 648 ? -27.003 11.929 26.282 1.00 95.19 648 ASN A C 1
ATOM 4403 O O . ASN A 1 648 ? -27.612 11.074 25.632 1.00 95.19 648 ASN A O 1
ATOM 4407 N N . ALA A 1 649 ? -27.617 12.978 26.835 1.00 95.44 649 ALA A N 1
ATOM 4408 C CA . ALA A 1 649 ? -29.056 13.209 26.740 1.00 95.44 649 ALA A CA 1
ATOM 4409 C C . ALA A 1 649 ? -29.592 13.133 25.295 1.00 95.44 649 ALA A C 1
ATOM 4411 O O . ALA A 1 649 ? -28.989 13.639 24.342 1.00 95.44 649 ALA A O 1
ATOM 4412 N N . GLY A 1 650 ? -30.747 12.481 25.129 1.00 94.12 650 GLY A N 1
ATOM 4413 C CA . GLY A 1 650 ? -31.390 12.253 23.828 1.00 94.12 650 GLY A CA 1
ATOM 4414 C C . GLY A 1 650 ? -30.746 11.160 22.963 1.00 94.12 650 GLY A C 1
ATOM 4415 O O . GLY A 1 650 ? -31.170 10.962 21.822 1.00 94.12 650 GLY A O 1
ATOM 4416 N N . LYS A 1 651 ? -29.727 10.455 23.470 1.00 96.50 651 LYS A N 1
ATOM 4417 C CA . LYS A 1 651 ? -29.133 9.277 22.826 1.00 96.50 651 LYS A CA 1
ATOM 4418 C C . LYS A 1 651 ? -29.614 7.988 23.486 1.00 96.50 651 LYS A C 1
ATOM 4420 O O . LYS A 1 651 ? -29.962 7.973 24.666 1.00 96.50 651 LYS A O 1
ATOM 4425 N N . THR A 1 652 ? -29.610 6.909 22.712 1.00 97.00 652 THR A N 1
ATOM 4426 C CA . THR A 1 652 ? -30.048 5.587 23.151 1.00 97.00 652 THR A CA 1
ATOM 4427 C C . THR A 1 652 ? -28.923 4.574 22.990 1.00 97.00 652 THR A C 1
ATOM 4429 O O . THR A 1 652 ? -28.296 4.500 21.933 1.00 97.00 652 THR A O 1
ATOM 4432 N N . LEU A 1 653 ? -28.706 3.772 24.031 1.00 98.00 653 LEU A N 1
ATOM 4433 C CA . LEU A 1 653 ? -27.973 2.513 23.960 1.00 98.00 653 LEU A CA 1
ATOM 4434 C C . LEU A 1 653 ? -28.996 1.385 24.091 1.00 98.00 653 LEU A C 1
ATOM 4436 O O . LEU A 1 653 ? -29.744 1.357 25.064 1.00 98.00 653 LEU A O 1
ATOM 4440 N N . SER A 1 654 ? -29.060 0.465 23.131 1.00 97.81 654 SER A N 1
ATOM 4441 C CA . SER A 1 654 ? -30.016 -0.651 23.182 1.00 97.81 654 SER A CA 1
ATOM 4442 C C . SER A 1 654 ? -29.408 -1.982 22.764 1.00 97.81 654 SER A C 1
ATOM 4444 O O . SER A 1 654 ? -28.479 -1.999 21.960 1.00 97.81 654 SER A O 1
ATOM 4446 N N . GLY A 1 655 ? -29.913 -3.094 23.293 1.00 97.69 655 GLY A N 1
ATOM 4447 C CA . GLY A 1 655 ? -29.437 -4.417 22.892 1.00 97.69 655 GLY A CA 1
ATOM 4448 C C . GLY A 1 655 ? -29.525 -5.482 23.970 1.00 97.69 655 GLY A C 1
ATOM 4449 O O . GLY A 1 655 ? -30.197 -5.294 24.981 1.00 97.69 655 GLY A O 1
ATOM 4450 N N . ASP A 1 656 ? -28.842 -6.596 23.732 1.00 98.00 656 ASP A N 1
ATOM 4451 C CA . ASP A 1 656 ? -28.832 -7.796 24.576 1.00 98.00 656 ASP A CA 1
ATOM 4452 C C . ASP A 1 656 ? -27.441 -8.454 24.696 1.00 98.00 656 ASP A C 1
ATOM 4454 O O . ASP A 1 656 ? -27.322 -9.667 24.840 1.00 98.00 656 ASP A O 1
ATOM 4458 N N . GLY A 1 657 ? -26.383 -7.638 24.614 1.00 98.06 657 GLY A N 1
ATOM 4459 C CA . GLY A 1 657 ? -24.982 -8.054 24.768 1.00 98.06 657 GLY A CA 1
ATOM 4460 C C . GLY A 1 657 ? -24.332 -7.593 26.079 1.00 98.06 657 GLY A C 1
ATOM 4461 O O . GLY A 1 657 ? -25.014 -7.278 27.058 1.00 98.06 657 GLY A O 1
ATOM 4462 N N . THR A 1 658 ? -22.998 -7.515 26.081 1.00 98.38 658 THR A N 1
ATOM 4463 C CA . THR A 1 658 ? -22.183 -7.179 27.264 1.00 98.38 658 THR A CA 1
ATOM 4464 C C . THR A 1 658 ? -21.510 -5.810 27.148 1.00 98.38 658 THR A C 1
ATOM 4466 O O . THR A 1 658 ? -20.980 -5.455 26.093 1.00 98.38 658 THR A O 1
ATOM 4469 N N . ILE A 1 659 ? -21.485 -5.049 28.244 1.00 98.12 659 ILE A N 1
ATOM 4470 C CA . ILE A 1 659 ? -20.751 -3.787 28.369 1.00 98.12 659 ILE A CA 1
ATOM 4471 C C . ILE A 1 659 ? -19.892 -3.823 29.635 1.00 98.12 659 ILE A C 1
ATOM 4473 O O . ILE A 1 659 ? -20.419 -3.774 30.742 1.00 98.12 659 ILE A O 1
ATOM 4477 N N . ASP A 1 660 ? -18.576 -3.883 29.465 1.00 97.25 660 ASP A N 1
ATOM 4478 C CA . ASP A 1 660 ? -17.605 -3.993 30.564 1.00 97.25 660 ASP A CA 1
ATOM 4479 C C . ASP A 1 660 ? -17.010 -2.639 30.978 1.00 97.25 660 ASP A C 1
ATOM 4481 O O . ASP A 1 660 ? -16.294 -2.549 31.968 1.00 97.25 660 ASP A O 1
ATOM 4485 N N . ASN A 1 661 ? -17.263 -1.578 30.211 1.00 95.75 661 ASN A N 1
ATOM 4486 C CA . ASN A 1 661 ? -16.828 -0.231 30.571 1.00 95.75 661 ASN A CA 1
ATOM 4487 C C . ASN A 1 661 ? -17.780 0.402 31.592 1.00 95.75 661 ASN A C 1
ATOM 4489 O O . ASN A 1 661 ? -18.992 0.197 31.518 1.00 95.75 661 ASN A O 1
ATOM 4493 N N . ASP A 1 662 ? -17.247 1.284 32.436 1.00 95.56 662 ASP A N 1
ATOM 4494 C CA . ASP A 1 662 ? -18.061 2.209 33.228 1.00 95.56 662 ASP A CA 1
ATOM 4495 C C . ASP A 1 662 ? -18.846 3.162 32.315 1.00 95.56 662 ASP A C 1
ATOM 4497 O O . ASP A 1 662 ? -18.358 3.564 31.251 1.00 95.56 662 ASP A O 1
ATOM 4501 N N . ILE A 1 663 ? -20.059 3.550 32.718 1.00 96.31 663 ILE A N 1
ATOM 4502 C CA . ILE A 1 663 ? -20.955 4.387 31.910 1.00 96.31 663 ILE A CA 1
ATOM 4503 C C . ILE A 1 663 ? -21.628 5.459 32.764 1.00 96.31 663 ILE A C 1
ATOM 4505 O O . ILE A 1 663 ? -22.425 5.144 33.642 1.00 96.31 663 ILE A O 1
ATOM 4509 N N . ILE A 1 664 ? -21.445 6.729 32.392 1.00 96.50 664 ILE A N 1
ATOM 4510 C CA . ILE A 1 664 ? -22.341 7.810 32.825 1.00 96.50 664 ILE A CA 1
ATOM 4511 C C . ILE A 1 664 ? -23.562 7.865 31.907 1.00 96.50 664 ILE A C 1
ATOM 4513 O O . ILE A 1 664 ? -23.430 8.033 30.687 1.00 96.50 664 ILE A O 1
ATOM 4517 N N . ASN A 1 665 ? -24.760 7.774 32.482 1.00 97.06 665 ASN A N 1
ATOM 4518 C CA . ASN A 1 665 ? -26.020 7.722 31.749 1.00 97.06 665 ASN A CA 1
ATOM 4519 C C . ASN A 1 665 ? -26.862 9.001 31.911 1.00 97.06 665 ASN A C 1
ATOM 4521 O O . ASN A 1 665 ? -27.600 9.150 32.882 1.00 97.06 665 ASN A O 1
ATOM 4525 N N . GLU A 1 666 ? -26.831 9.882 30.909 1.00 96.88 666 GLU A N 1
ATOM 4526 C CA . GLU A 1 666 ? -27.761 11.018 30.754 1.00 96.88 666 GLU A CA 1
ATOM 4527 C C . GLU A 1 666 ? -28.881 10.719 29.730 1.00 96.88 666 GLU A C 1
ATOM 4529 O O . GLU A 1 666 ? -29.763 11.546 29.502 1.00 96.88 666 GLU A O 1
ATOM 4534 N N . GLY A 1 667 ? -28.815 9.570 29.046 1.00 96.81 667 GLY A N 1
ATOM 4535 C CA . GLY A 1 667 ? -29.684 9.193 27.929 1.00 96.81 667 GLY A CA 1
ATOM 4536 C C . GLY A 1 667 ? -30.673 8.082 28.282 1.00 96.81 667 GLY A C 1
ATOM 4537 O O . GLY A 1 667 ? -31.263 8.067 29.357 1.00 96.81 667 GLY A O 1
ATOM 4538 N N . THR A 1 668 ? -30.893 7.152 27.354 1.00 97.56 668 THR A N 1
ATOM 4539 C CA . THR A 1 668 ? -31.763 5.986 27.575 1.00 97.56 668 THR A CA 1
ATOM 4540 C C . THR A 1 668 ? -31.013 4.695 27.287 1.00 97.56 668 THR A C 1
ATOM 4542 O O . THR A 1 668 ? -30.632 4.442 26.144 1.00 97.56 668 THR A O 1
ATOM 4545 N N . ILE A 1 669 ? -30.860 3.843 28.298 1.00 98.25 669 ILE A N 1
ATOM 4546 C CA . ILE A 1 669 ? -30.368 2.474 28.137 1.00 98.25 669 ILE A CA 1
ATOM 4547 C C . ILE A 1 669 ? -31.582 1.540 28.069 1.00 98.25 669 ILE A C 1
ATOM 4549 O O . ILE A 1 669 ? -32.419 1.529 28.971 1.00 98.25 669 ILE A O 1
ATOM 4553 N N . THR A 1 670 ? -31.713 0.784 26.979 1.00 97.94 670 THR A N 1
ATOM 4554 C CA . THR A 1 670 ? -32.836 -0.137 26.739 1.00 97.94 670 THR A CA 1
ATOM 4555 C C . THR A 1 670 ? -32.347 -1.569 26.558 1.00 97.94 670 THR A C 1
ATOM 4557 O O . THR A 1 670 ? -31.811 -1.915 25.506 1.00 97.94 670 THR A O 1
ATOM 4560 N N . ALA A 1 671 ? -32.577 -2.421 27.552 1.00 98.06 671 ALA A N 1
ATOM 4561 C CA . ALA A 1 671 ? -32.298 -3.846 27.438 1.00 98.06 671 ALA A CA 1
ATOM 4562 C C . ALA A 1 671 ? -33.373 -4.551 26.595 1.00 98.06 671 ALA A C 1
ATOM 4564 O O . ALA A 1 671 ? -34.564 -4.508 26.908 1.00 98.06 671 ALA A O 1
ATOM 4565 N N . THR A 1 672 ? -32.964 -5.220 25.528 1.00 97.44 672 THR A N 1
ATOM 4566 C CA . THR A 1 672 ? -33.834 -6.012 24.646 1.00 97.44 672 THR A CA 1
ATOM 4567 C C . THR A 1 672 ? -33.500 -7.499 24.773 1.00 97.44 672 THR A C 1
ATOM 4569 O O . THR A 1 672 ? -32.693 -7.856 25.624 1.00 97.44 672 THR A O 1
ATOM 4572 N N . GLY A 1 673 ? -34.114 -8.362 23.954 1.00 96.12 673 GLY A N 1
ATOM 4573 C CA . GLY A 1 673 ? -33.752 -9.784 23.876 1.00 96.12 673 GLY A CA 1
ATOM 4574 C C . GLY A 1 673 ? -33.710 -10.472 25.243 1.00 96.12 673 GLY A C 1
ATOM 4575 O O . GLY A 1 673 ? -34.682 -10.399 25.998 1.00 96.12 673 GLY A O 1
ATOM 4576 N N . ASP A 1 674 ? -32.575 -11.098 25.558 1.00 94.75 674 ASP A N 1
ATOM 4577 C CA . ASP A 1 674 ? -32.338 -11.778 26.841 1.00 94.75 674 ASP A CA 1
ATOM 4578 C C . ASP A 1 674 ? -31.875 -10.839 27.977 1.00 94.75 674 ASP A C 1
ATOM 4580 O O . ASP A 1 674 ? -31.909 -11.221 29.157 1.00 94.75 674 ASP A O 1
ATOM 4584 N N . GLY A 1 675 ? -31.521 -9.596 27.641 1.00 96.75 675 GLY A N 1
ATOM 4585 C CA . GLY A 1 675 ? -31.066 -8.556 28.562 1.00 96.75 675 GLY A CA 1
ATOM 4586 C C . GLY A 1 675 ? -29.631 -8.096 28.316 1.00 96.75 675 GLY A C 1
ATOM 4587 O O . GLY A 1 675 ? -28.865 -8.751 27.619 1.00 96.75 675 GLY A O 1
ATOM 4588 N N . LEU A 1 676 ? -29.260 -6.963 28.913 1.00 98.38 676 LEU A N 1
ATOM 4589 C CA . LEU A 1 676 ? -27.886 -6.451 28.885 1.00 98.38 676 LEU A CA 1
ATOM 4590 C C . LEU A 1 676 ? -27.096 -6.974 30.083 1.00 98.38 676 LEU A C 1
ATOM 4592 O O . LEU A 1 676 ? -27.612 -6.991 31.201 1.00 98.38 676 LEU A O 1
ATOM 4596 N N . THR A 1 677 ? -25.835 -7.334 29.856 1.00 98.44 677 THR A N 1
ATOM 4597 C CA . THR A 1 677 ? -24.870 -7.633 30.924 1.00 98.44 677 THR A CA 1
ATOM 4598 C C . THR A 1 677 ? -23.916 -6.456 31.098 1.00 98.44 677 THR A C 1
ATOM 4600 O O . THR A 1 677 ? -23.377 -5.943 30.122 1.00 98.44 677 THR A O 1
ATOM 4603 N N . LEU A 1 678 ? -23.725 -6.013 32.334 1.00 98.31 678 LEU A N 1
ATOM 4604 C CA . LEU A 1 678 ? -22.939 -4.848 32.721 1.00 98.31 678 LEU A CA 1
ATOM 4605 C C . LEU A 1 678 ? -21.795 -5.318 33.624 1.00 98.31 678 LEU A C 1
ATOM 4607 O O . LEU A 1 678 ? -22.034 -5.697 34.770 1.00 98.31 678 LEU A O 1
ATOM 4611 N N . GLY A 1 679 ? -20.576 -5.336 33.090 1.00 97.12 679 GLY A N 1
ATOM 4612 C CA . GLY A 1 679 ? -19.345 -5.615 33.837 1.00 97.12 679 GLY A CA 1
ATOM 4613 C C . GLY A 1 679 ? -18.687 -4.360 34.420 1.00 97.12 679 GLY A C 1
ATOM 4614 O O . GLY A 1 679 ? -17.827 -4.477 35.283 1.00 97.12 679 GLY A O 1
ATOM 4615 N N . GLY A 1 680 ? -19.101 -3.169 33.972 1.00 96.25 680 GLY A N 1
ATOM 4616 C CA . GLY A 1 680 ? -18.692 -1.881 34.540 1.00 96.25 680 GLY A CA 1
ATOM 4617 C C . GLY A 1 680 ? -19.767 -1.244 35.426 1.00 96.25 680 GLY A C 1
ATOM 4618 O O . GLY A 1 680 ? -20.896 -1.738 35.537 1.00 96.25 680 GLY A O 1
ATOM 4619 N N . ILE A 1 681 ? -19.425 -0.118 36.050 1.00 96.69 681 ILE A N 1
ATOM 4620 C CA . ILE A 1 681 ? -20.327 0.655 36.908 1.00 96.69 681 ILE A CA 1
ATOM 4621 C C . ILE A 1 681 ? -21.170 1.610 36.059 1.00 96.69 681 ILE A C 1
ATOM 4623 O O . ILE A 1 681 ? -20.652 2.388 35.257 1.00 96.69 681 ILE A O 1
ATOM 4627 N N . VAL A 1 682 ? -22.486 1.596 36.270 1.00 97.75 682 VAL A N 1
ATOM 4628 C CA . VAL A 1 682 ? -23.406 2.589 35.708 1.00 97.75 682 VAL A CA 1
ATOM 4629 C C . VAL A 1 682 ? -23.654 3.710 36.716 1.00 97.75 682 VAL A C 1
ATOM 4631 O O . VAL A 1 682 ? -24.166 3.474 37.810 1.00 97.75 682 VAL A O 1
ATOM 4634 N N . GLU A 1 683 ? -23.348 4.942 36.316 1.00 96.81 683 GLU A N 1
ATOM 4635 C CA . GLU A 1 683 ? -23.640 6.171 37.056 1.00 96.81 683 GLU A CA 1
ATOM 4636 C C . GLU A 1 683 ? -24.800 6.920 36.369 1.00 96.81 683 GLU A C 1
ATOM 4638 O O . GLU A 1 683 ? -24.621 7.518 35.299 1.00 96.81 683 GLU A O 1
ATOM 4643 N N . PRO A 1 684 ? -26.027 6.880 36.911 1.00 95.19 684 PRO A N 1
ATOM 4644 C CA . PRO A 1 684 ? -27.138 7.663 36.385 1.00 95.19 684 PRO A CA 1
ATOM 4645 C C . PRO A 1 684 ? -26.919 9.168 36.606 1.00 95.19 684 PRO A C 1
ATOM 4647 O O . PRO A 1 684 ? -26.627 9.630 37.703 1.00 95.19 684 PRO A O 1
ATOM 4650 N N . ALA A 1 685 ? -27.136 9.950 35.551 1.00 94.38 685 ALA A N 1
ATOM 4651 C CA . ALA A 1 685 ? -27.062 11.410 35.549 1.00 94.38 685 ALA A CA 1
ATOM 4652 C C . ALA A 1 685 ? -28.318 12.004 34.878 1.00 94.38 685 ALA A C 1
ATOM 4654 O O . ALA A 1 685 ? -28.245 12.787 33.931 1.00 94.38 685 ALA A O 1
ATOM 4655 N N . GLY A 1 686 ? -29.497 11.561 35.330 1.00 89.12 686 GLY A N 1
ATOM 4656 C CA . GLY A 1 686 ? -30.802 11.933 34.763 1.00 89.12 686 GLY A CA 1
ATOM 4657 C C . GLY A 1 686 ? -31.270 11.071 33.581 1.00 89.12 686 GLY A C 1
ATOM 4658 O O . GLY A 1 686 ? -32.327 11.344 33.010 1.00 89.12 686 GLY A O 1
ATOM 4659 N N . GLY A 1 687 ? -30.505 10.040 33.208 1.00 92.06 687 GLY A N 1
ATOM 4660 C CA . GLY A 1 687 ? -30.894 9.057 32.198 1.00 92.06 687 GLY A CA 1
ATOM 4661 C C . GLY A 1 687 ? -31.884 8.001 32.704 1.00 92.06 687 GLY A C 1
ATOM 4662 O O . GLY A 1 687 ? -32.141 7.868 33.898 1.00 92.06 687 GLY A O 1
ATOM 4663 N N . THR A 1 688 ? -32.439 7.217 31.779 1.00 95.69 688 THR A N 1
ATOM 4664 C CA . THR A 1 688 ? -33.382 6.123 32.065 1.00 95.69 688 THR A CA 1
ATOM 4665 C C . THR A 1 688 ? -32.787 4.758 31.738 1.00 95.69 688 THR A C 1
ATOM 4667 O O . THR A 1 688 ? -31.976 4.626 30.817 1.00 95.69 688 THR A O 1
ATOM 4670 N N . MET A 1 689 ? -33.206 3.735 32.485 1.00 97.88 689 MET A N 1
ATOM 4671 C CA . MET A 1 689 ? -32.857 2.333 32.249 1.00 97.88 689 MET A CA 1
ATOM 4672 C C . MET A 1 689 ? -34.138 1.497 32.235 1.00 97.88 689 MET A C 1
ATOM 4674 O O . MET A 1 689 ? -34.810 1.365 33.254 1.00 97.88 689 MET A O 1
ATOM 4678 N N . ASN A 1 690 ? -34.494 0.955 31.072 1.00 96.50 690 ASN A N 1
ATOM 4679 C CA . ASN A 1 690 ? -35.742 0.213 30.863 1.00 96.50 690 ASN A CA 1
ATOM 4680 C C . ASN A 1 690 ? -35.481 -1.067 30.057 1.00 96.50 690 ASN A C 1
ATOM 4682 O O . ASN A 1 690 ? -34.442 -1.185 29.406 1.00 96.50 690 ASN A O 1
ATOM 4686 N N . GLY A 1 691 ? -36.442 -1.991 30.015 1.00 96.25 691 GLY A N 1
ATOM 4687 C CA . GLY A 1 691 ? -36.405 -3.120 29.082 1.00 96.25 691 GLY A CA 1
ATOM 4688 C C . GLY A 1 691 ? -36.700 -4.472 29.721 1.00 96.25 691 GLY A C 1
ATOM 4689 O O . GLY A 1 691 ? -37.510 -4.565 30.636 1.00 96.25 691 GLY A O 1
ATOM 4690 N N . VAL A 1 692 ? -36.068 -5.528 29.203 1.00 97.00 692 VAL A N 1
ATOM 4691 C CA . VAL A 1 692 ? -36.328 -6.913 29.633 1.00 97.00 692 VAL A CA 1
ATOM 4692 C C . VAL A 1 692 ? -35.556 -7.274 30.903 1.00 97.00 692 VAL A C 1
ATOM 4694 O O . VAL A 1 692 ? -36.158 -7.730 31.874 1.00 97.00 692 VAL A O 1
ATOM 4697 N N . ARG A 1 693 ? -34.227 -7.102 30.898 1.00 97.94 693 ARG A N 1
ATOM 4698 C CA . ARG A 1 693 ? -33.348 -7.473 32.016 1.00 97.94 693 ARG A CA 1
ATOM 4699 C C . ARG A 1 693 ? -32.014 -6.721 31.974 1.00 97.94 693 ARG A C 1
ATOM 4701 O O . ARG A 1 693 ? -31.408 -6.622 30.911 1.00 97.94 693 ARG A O 1
ATOM 4708 N N . PHE A 1 694 ? -31.525 -6.295 33.133 1.00 98.50 694 PHE A N 1
ATOM 4709 C CA . PHE A 1 694 ? -30.138 -5.896 33.367 1.00 98.50 694 PHE A CA 1
ATOM 4710 C C . PHE A 1 694 ? -29.462 -6.895 34.302 1.00 98.50 694 PHE A C 1
ATOM 4712 O O . PHE A 1 694 ? -29.996 -7.211 35.365 1.00 98.50 694 PHE A O 1
ATOM 4719 N N . THR A 1 695 ? -28.292 -7.378 33.901 1.00 98.44 695 THR A N 1
ATOM 4720 C CA . THR A 1 695 ? -27.438 -8.238 34.720 1.00 98.44 695 THR A CA 1
ATOM 4721 C C . THR A 1 695 ? -26.183 -7.463 35.100 1.00 98.44 695 THR A C 1
ATOM 4723 O O . THR A 1 695 ? -25.440 -7.077 34.205 1.00 98.44 695 THR A O 1
ATOM 4726 N N . PHE A 1 696 ? -25.925 -7.240 36.385 1.00 98.25 696 PHE A N 1
ATOM 4727 C CA . PHE A 1 696 ? -24.645 -6.713 36.863 1.00 98.25 696 PHE A CA 1
ATOM 4728 C C . PHE A 1 696 ? -23.723 -7.894 37.162 1.00 98.25 696 PHE A C 1
ATOM 4730 O O . PHE A 1 696 ? -24.041 -8.720 38.016 1.00 98.25 696 PHE A O 1
ATOM 4737 N N . ALA A 1 697 ? -22.638 -8.016 36.404 1.00 97.62 697 ALA A N 1
ATOM 4738 C CA . ALA A 1 697 ? -21.654 -9.083 36.560 1.00 97.62 697 ALA A CA 1
ATOM 4739 C C . ALA A 1 697 ? -20.614 -8.732 37.640 1.00 97.62 697 ALA A C 1
ATOM 4741 O O . ALA A 1 697 ? -20.669 -7.655 38.232 1.00 97.62 697 ALA A O 1
ATOM 4742 N N . ASP A 1 698 ? -19.663 -9.635 37.887 1.00 95.94 698 ASP A N 1
ATOM 4743 C CA . ASP A 1 698 ? -18.517 -9.384 38.772 1.00 95.94 698 ASP A CA 1
ATOM 4744 C C . ASP A 1 698 ? -17.760 -8.104 38.359 1.00 95.94 698 ASP A C 1
ATOM 4746 O O . ASP A 1 698 ? -17.442 -7.920 37.182 1.00 95.94 698 ASP A O 1
ATOM 4750 N N . GLY A 1 699 ? -17.524 -7.200 39.315 1.00 93.50 699 GLY A N 1
ATOM 4751 C CA . GLY A 1 699 ? -16.958 -5.863 39.092 1.00 93.50 699 GLY A CA 1
ATOM 4752 C C . GLY A 1 699 ? -17.950 -4.803 38.589 1.00 93.50 699 GLY A C 1
ATOM 4753 O O . GLY A 1 699 ? -17.673 -3.608 38.710 1.00 93.50 699 GLY A O 1
ATOM 4754 N N . GLY A 1 700 ? -19.115 -5.215 38.082 1.00 96.50 700 GLY A N 1
ATOM 4755 C CA . GLY A 1 700 ? -20.166 -4.324 37.603 1.00 96.50 700 GLY A CA 1
ATOM 4756 C C . GLY A 1 700 ? -21.028 -3.751 38.725 1.00 96.50 700 GLY A C 1
ATOM 4757 O O . GLY A 1 700 ? -21.038 -4.234 39.861 1.00 96.50 700 GLY A O 1
ATOM 4758 N N . GLY A 1 701 ? -21.805 -2.714 38.418 1.00 96.44 701 GLY A N 1
ATOM 4759 C CA . GLY A 1 701 ? -22.648 -2.112 39.445 1.00 96.44 701 GLY A CA 1
ATOM 4760 C C . GLY A 1 701 ? -23.486 -0.924 39.012 1.00 96.44 701 GLY A C 1
ATOM 4761 O O . GLY A 1 701 ? -23.513 -0.527 37.848 1.00 96.44 701 GLY A O 1
ATOM 4762 N N . PHE A 1 702 ? -24.156 -0.334 39.993 1.00 97.56 702 PHE A N 1
ATOM 4763 C CA . PHE A 1 702 ? -24.942 0.888 39.853 1.00 97.56 702 PHE A CA 1
ATOM 4764 C C . PHE A 1 702 ? -24.574 1.828 40.996 1.00 97.56 702 PHE A C 1
ATOM 4766 O O . PHE A 1 702 ? -24.586 1.396 42.143 1.00 97.56 702 PHE A O 1
ATOM 4773 N N . THR A 1 703 ? -24.234 3.086 40.719 1.00 97.19 703 THR A N 1
ATOM 4774 C CA . THR A 1 703 ? -23.894 4.072 41.761 1.00 97.19 703 THR A CA 1
ATOM 4775 C C . THR A 1 703 ? -24.573 5.401 41.477 1.00 97.19 703 THR A C 1
ATOM 4777 O O . THR A 1 703 ? -24.150 6.116 40.577 1.00 97.19 703 THR A O 1
ATOM 4780 N N . GLY A 1 704 ? -25.611 5.753 42.237 1.00 95.62 704 GLY A N 1
ATOM 4781 C CA . GLY A 1 704 ? -26.302 7.036 42.078 1.00 95.62 704 GLY A CA 1
ATOM 4782 C C . GLY A 1 704 ? -27.761 7.021 42.521 1.00 95.62 704 GLY A C 1
ATOM 4783 O O . GLY A 1 704 ? -28.167 6.199 43.340 1.00 95.62 704 GLY A O 1
ATOM 4784 N N . GLU A 1 705 ? -28.542 7.955 41.979 1.00 93.75 705 GLU A N 1
ATOM 4785 C CA . GLU A 1 705 ? -30.003 7.998 42.097 1.00 93.75 705 GLU A CA 1
ATOM 4786 C C . GLU A 1 705 ? -30.644 7.654 40.747 1.00 93.75 705 GLU A C 1
ATOM 4788 O O . GLU A 1 705 ? -30.210 8.130 39.695 1.00 93.75 705 GLU A O 1
ATOM 4793 N N . GLY A 1 706 ? -31.671 6.807 40.741 1.00 89.75 706 GLY A N 1
ATOM 4794 C CA . GLY A 1 706 ? -32.349 6.458 39.498 1.00 89.75 706 GLY A CA 1
ATOM 4795 C C . GLY A 1 706 ? -33.165 5.181 39.580 1.00 89.75 706 GLY A C 1
ATOM 4796 O O . GLY A 1 706 ? -33.062 4.395 40.515 1.00 89.75 706 GLY A O 1
ATOM 4797 N N . SER A 1 707 ? -34.011 4.977 38.573 1.00 91.75 707 SER A N 1
ATOM 4798 C CA . SER A 1 707 ? -34.882 3.805 38.505 1.00 91.75 707 SER A CA 1
ATOM 4799 C C . SER A 1 707 ? -34.516 2.887 37.344 1.00 91.75 707 SER A C 1
ATOM 4801 O O . SER A 1 707 ? -34.278 3.356 36.227 1.00 91.75 707 SER A O 1
ATOM 4803 N N . ILE A 1 708 ? -34.518 1.581 37.609 1.00 97.00 708 ILE A N 1
ATOM 4804 C CA . ILE A 1 708 ? -34.371 0.517 36.617 1.00 97.00 708 ILE A CA 1
ATOM 4805 C C . ILE A 1 708 ? -35.724 -0.177 36.462 1.00 97.00 708 ILE A C 1
ATOM 4807 O O . ILE A 1 708 ? -36.112 -1.006 37.283 1.00 97.00 708 ILE A O 1
ATOM 4811 N N . ASN A 1 709 ? -36.430 0.150 35.382 1.00 95.19 709 ASN A N 1
ATOM 4812 C CA . ASN A 1 709 ? -37.724 -0.439 35.042 1.00 95.19 709 ASN A CA 1
ATOM 4813 C C . ASN A 1 709 ? -37.536 -1.650 34.110 1.00 95.19 709 ASN A C 1
ATOM 4815 O O . ASN A 1 709 ? -37.818 -1.597 32.907 1.00 95.19 709 ASN A O 1
ATOM 4819 N N . ALA A 1 710 ? -36.949 -2.705 34.667 1.00 97.38 710 ALA A N 1
ATOM 4820 C CA . ALA A 1 710 ? -36.676 -3.995 34.036 1.00 97.38 710 ALA A CA 1
ATOM 4821 C C . ALA A 1 710 ? -36.321 -5.013 35.127 1.00 97.38 710 ALA A C 1
ATOM 4823 O O . ALA A 1 710 ? -36.063 -4.623 36.266 1.00 97.38 710 ALA A O 1
ATOM 4824 N N . LYS A 1 711 ? -36.218 -6.300 34.776 1.00 97.94 711 LYS A N 1
ATOM 4825 C CA . LYS A 1 711 ? -35.644 -7.288 35.699 1.00 97.94 711 LYS A CA 1
ATOM 4826 C C . LYS A 1 711 ? -34.207 -6.923 36.038 1.00 97.94 711 LYS A C 1
ATOM 4828 O O . LYS A 1 711 ? -33.444 -6.583 35.135 1.00 97.94 711 LYS A O 1
ATOM 4833 N N . VAL A 1 712 ? -33.820 -7.050 37.297 1.00 98.00 712 VAL A N 1
ATOM 4834 C CA . VAL A 1 712 ? -32.440 -6.826 37.738 1.00 98.00 712 VAL A CA 1
ATOM 4835 C C . VAL A 1 712 ? -31.878 -8.116 38.311 1.00 98.00 712 VAL A C 1
ATOM 4837 O O . VAL A 1 712 ? -32.518 -8.763 39.135 1.00 98.00 712 VAL A O 1
ATOM 4840 N N . VAL A 1 713 ? -30.686 -8.492 37.854 1.00 97.25 713 VAL A N 1
ATOM 4841 C CA . VAL A 1 713 ? -29.911 -9.617 38.381 1.00 97.25 713 VAL A CA 1
ATOM 4842 C C . VAL A 1 713 ? -28.518 -9.105 38.725 1.00 97.25 713 VAL A C 1
ATOM 4844 O O . VAL A 1 713 ? -27.733 -8.818 37.830 1.00 97.25 713 VAL A O 1
ATOM 4847 N N . ALA A 1 714 ? -28.195 -8.971 40.002 1.00 96.31 714 ALA A N 1
ATOM 4848 C CA . ALA A 1 714 ? -26.875 -8.545 40.456 1.00 96.31 714 ALA A CA 1
ATOM 4849 C C . ALA A 1 714 ? -26.086 -9.763 40.950 1.00 96.31 714 ALA A C 1
ATOM 4851 O O . ALA A 1 714 ? -26.436 -10.363 41.955 1.00 96.31 714 ALA A O 1
ATOM 4852 N N . GLN A 1 715 ? -25.059 -10.180 40.217 1.00 95.75 715 GLN A N 1
ATOM 4853 C CA . GLN A 1 715 ? -24.283 -11.387 40.514 1.00 95.75 715 GLN A CA 1
ATOM 4854 C C . GLN A 1 715 ? -23.299 -11.160 41.670 1.00 95.75 715 GLN A C 1
ATOM 4856 O O . GLN A 1 715 ? -23.017 -10.021 42.052 1.00 95.75 715 GLN A O 1
ATOM 4861 N N . ALA A 1 716 ? -22.736 -12.243 42.206 1.00 92.88 716 ALA A N 1
ATOM 4862 C CA . ALA A 1 716 ? -21.656 -12.159 43.184 1.00 92.88 716 ALA A CA 1
ATOM 4863 C C . ALA A 1 716 ? -20.488 -11.317 42.631 1.00 92.88 716 ALA A C 1
ATOM 4865 O O . ALA A 1 716 ? -20.097 -11.481 41.476 1.00 92.88 716 ALA A O 1
ATOM 4866 N N . GLY A 1 717 ? -19.960 -10.407 43.454 1.00 93.38 717 GLY A N 1
ATOM 4867 C CA . GLY A 1 717 ? -18.915 -9.451 43.061 1.00 93.38 717 GLY A CA 1
ATOM 4868 C C . GLY A 1 717 ? -19.428 -8.135 42.457 1.00 93.38 717 GLY A C 1
ATOM 4869 O O . GLY A 1 717 ? -18.640 -7.208 42.282 1.00 93.38 717 GLY A O 1
ATOM 4870 N N . SER A 1 718 ? -20.732 -8.013 42.180 1.00 97.38 718 SER A N 1
ATOM 4871 C CA . SER A 1 718 ? -21.348 -6.732 41.801 1.00 97.38 718 SER A CA 1
ATOM 4872 C C . SER A 1 718 ? -21.699 -5.869 43.020 1.00 97.38 718 SER A C 1
ATOM 4874 O O . SER A 1 718 ? -21.900 -6.394 44.120 1.00 97.38 718 SER A O 1
ATOM 4876 N N . LYS A 1 719 ? -21.807 -4.544 42.834 1.00 97.31 719 LYS A N 1
ATOM 4877 C CA . LYS A 1 719 ? -22.199 -3.604 43.901 1.00 97.31 719 LYS A CA 1
ATOM 4878 C C . LYS A 1 719 ? -23.224 -2.564 43.443 1.00 97.31 719 LYS A C 1
ATOM 4880 O O . LYS A 1 719 ? -23.022 -1.853 42.458 1.00 97.31 719 LYS A O 1
ATOM 4885 N N . ILE A 1 720 ? -24.305 -2.424 44.205 1.00 97.56 720 ILE A N 1
ATOM 4886 C CA . ILE A 1 720 ? -25.332 -1.393 44.030 1.00 97.56 720 ILE A CA 1
ATOM 4887 C C . ILE A 1 720 ? -25.203 -0.368 45.159 1.00 97.56 720 ILE A C 1
ATOM 4889 O O . ILE A 1 720 ? -25.403 -0.694 46.322 1.00 97.56 720 ILE A O 1
ATOM 4893 N N . THR A 1 721 ? -24.900 0.879 44.815 1.00 97.56 721 THR A N 1
ATOM 4894 C CA . THR A 1 721 ? -24.755 2.007 45.740 1.00 97.56 721 THR A CA 1
ATOM 4895 C C . THR A 1 721 ? -25.816 3.066 45.446 1.00 97.56 721 THR A C 1
ATOM 4897 O O . THR A 1 721 ? -25.872 3.620 44.348 1.00 97.56 721 THR A O 1
ATOM 4900 N N . ILE A 1 722 ? -26.658 3.371 46.427 1.00 97.12 722 ILE A N 1
ATOM 4901 C CA . ILE A 1 722 ? -27.793 4.285 46.284 1.00 97.12 722 ILE A CA 1
ATOM 4902 C C . ILE A 1 722 ? -27.517 5.591 47.018 1.00 97.12 722 ILE A C 1
ATOM 4904 O O . ILE A 1 722 ? -27.237 5.586 48.217 1.00 97.12 722 ILE A O 1
ATOM 4908 N N . LEU A 1 723 ? -27.618 6.706 46.291 1.00 95.56 723 LEU A N 1
ATOM 4909 C CA . LEU A 1 723 ? -27.379 8.058 46.815 1.00 95.56 723 LEU A CA 1
ATOM 4910 C C . LEU A 1 723 ? -28.668 8.873 47.028 1.00 95.56 723 LEU A C 1
ATOM 4912 O O . LEU A 1 723 ? -28.629 9.915 47.680 1.00 95.56 723 LEU A O 1
ATOM 4916 N N . GLY A 1 724 ? -29.794 8.406 46.487 1.00 94.50 724 GLY A N 1
ATOM 4917 C CA . GLY A 1 724 ? -31.102 9.059 46.532 1.00 94.50 724 GLY A CA 1
ATOM 4918 C C . GLY A 1 724 ? -32.220 8.105 46.105 1.00 94.50 724 GLY A C 1
ATOM 4919 O O . GLY A 1 724 ? -31.968 6.930 45.830 1.00 94.50 724 GLY A O 1
ATOM 4920 N N . ASP A 1 725 ? -33.460 8.595 46.037 1.00 95.06 725 ASP A N 1
ATOM 4921 C CA . ASP A 1 725 ? -34.636 7.756 45.767 1.00 95.06 725 ASP A CA 1
ATOM 4922 C C . ASP A 1 725 ? -34.491 6.945 44.469 1.00 95.06 725 ASP A C 1
ATOM 4924 O O . ASP A 1 725 ? -34.269 7.485 43.382 1.00 95.06 725 ASP A O 1
ATOM 4928 N N . SER A 1 726 ? -34.612 5.625 44.591 1.00 96.06 726 SER A N 1
ATOM 4929 C CA . SER A 1 726 ? -34.324 4.672 43.522 1.00 96.06 726 SER A CA 1
ATOM 4930 C C . SER A 1 726 ? -35.306 3.505 43.551 1.00 96.06 726 SER A C 1
ATOM 4932 O O . SER A 1 726 ? -35.699 3.025 44.613 1.00 96.06 726 SER A O 1
ATOM 4934 N N . THR A 1 727 ? -35.699 3.017 42.375 1.00 96.06 727 THR A N 1
ATOM 4935 C CA . THR A 1 727 ? -36.564 1.833 42.248 1.00 96.06 727 THR A CA 1
ATOM 4936 C C . THR A 1 727 ? -35.923 0.825 41.300 1.00 96.06 727 THR A C 1
ATOM 4938 O O . THR A 1 727 ? -35.422 1.205 40.243 1.00 96.06 727 THR A O 1
ATOM 4941 N N . MET A 1 728 ? -35.880 -0.454 41.663 1.00 96.75 728 MET A N 1
ATOM 4942 C CA . MET A 1 728 ? -35.209 -1.484 40.864 1.00 96.75 728 MET A CA 1
ATOM 4943 C C . MET A 1 728 ? -36.064 -2.737 40.753 1.00 96.75 728 MET A C 1
ATOM 4945 O O . MET A 1 728 ? -36.467 -3.302 41.764 1.00 96.75 728 MET A O 1
ATOM 4949 N N . GLY A 1 729 ? -36.304 -3.188 39.524 1.00 96.31 729 GLY A N 1
ATOM 4950 C CA . GLY A 1 729 ? -37.115 -4.368 39.229 1.00 96.31 729 GLY A CA 1
ATOM 4951 C C . GLY A 1 729 ? -38.406 -4.024 38.485 1.00 96.31 729 GLY A C 1
ATOM 4952 O O . GLY A 1 729 ? -38.841 -2.869 38.449 1.00 96.31 729 GLY A O 1
ATOM 4953 N N . ASP A 1 730 ? -39.037 -5.041 37.897 1.00 94.56 730 ASP A N 1
ATOM 4954 C CA . ASP A 1 730 ? -40.225 -4.901 37.040 1.00 94.56 730 ASP A CA 1
ATOM 4955 C C . ASP A 1 730 ? -41.549 -5.321 37.705 1.00 94.56 730 ASP A C 1
ATOM 4957 O O . ASP A 1 730 ? -42.572 -5.413 37.024 1.00 94.56 730 ASP A O 1
ATOM 4961 N N . ALA A 1 731 ? -41.545 -5.586 39.018 1.00 91.50 731 ALA A N 1
ATOM 4962 C CA . ALA A 1 731 ? -42.709 -6.062 39.770 1.00 91.50 731 ALA A CA 1
ATOM 4963 C C . ALA A 1 731 ? -43.316 -7.366 39.203 1.00 91.50 731 ALA A C 1
ATOM 4965 O O . ALA A 1 731 ? -44.530 -7.579 39.233 1.00 91.50 731 ALA A O 1
ATOM 4966 N N . THR A 1 732 ? -42.474 -8.264 38.682 1.00 94.56 732 THR A N 1
ATOM 4967 C CA . THR A 1 732 ? -42.815 -9.682 38.482 1.00 94.56 732 THR A CA 1
ATOM 4968 C C . THR A 1 732 ? -42.355 -10.519 39.682 1.00 94.56 732 THR A C 1
ATOM 4970 O O . THR A 1 732 ? -41.928 -9.967 40.688 1.00 94.56 732 THR A O 1
ATOM 4973 N N . THR A 1 733 ? -42.478 -11.850 39.636 1.00 92.12 733 THR A N 1
ATOM 4974 C CA . THR A 1 733 ? -41.992 -12.767 40.699 1.00 92.12 733 THR A CA 1
ATOM 4975 C C . THR A 1 733 ? -40.492 -13.083 40.600 1.00 92.12 733 THR A C 1
ATOM 4977 O O . THR A 1 733 ? -40.011 -14.042 41.201 1.00 92.12 733 THR A O 1
ATOM 4980 N N . ALA A 1 734 ? -39.813 -12.424 39.666 1.00 91.56 734 ALA A N 1
ATOM 4981 C CA . ALA A 1 734 ? -38.377 -12.500 39.425 1.00 91.56 734 ALA A CA 1
ATOM 4982 C C . ALA A 1 734 ? -37.919 -11.127 38.911 1.00 91.56 734 ALA A C 1
ATOM 4984 O O . ALA A 1 734 ? -37.233 -11.024 37.887 1.00 91.56 734 ALA A O 1
ATOM 4985 N N . GLY A 1 735 ? -38.446 -10.082 39.550 1.00 94.00 735 GLY A N 1
ATOM 4986 C CA . GLY A 1 735 ? -38.217 -8.691 39.193 1.00 94.00 735 GLY A CA 1
ATOM 4987 C C . GLY A 1 735 ? -36.870 -8.197 39.694 1.00 94.00 735 GLY A C 1
ATOM 4988 O O . GLY A 1 735 ? -36.201 -7.451 38.978 1.00 94.00 735 GLY A O 1
ATOM 4989 N N . PHE A 1 736 ? -36.423 -8.668 40.857 1.00 96.56 736 PHE A N 1
ATOM 4990 C CA . PHE A 1 736 ? -35.124 -8.315 41.418 1.00 96.56 736 PHE A CA 1
ATOM 4991 C C . PHE A 1 736 ? -34.472 -9.527 42.090 1.00 96.56 736 PHE A C 1
ATOM 4993 O O . PHE A 1 736 ? -35.073 -10.175 42.941 1.00 96.56 736 PHE A O 1
ATOM 5000 N N . ALA A 1 737 ? -33.227 -9.820 41.722 1.00 94.62 737 ALA A N 1
ATOM 5001 C CA . ALA A 1 737 ? -32.406 -10.852 42.345 1.00 94.62 737 ALA A CA 1
ATOM 5002 C C . ALA A 1 737 ? -30.981 -10.335 42.551 1.00 94.62 737 ALA A C 1
ATOM 5004 O O . ALA A 1 737 ? -30.430 -9.666 41.670 1.00 94.62 737 ALA A O 1
ATOM 5005 N N . ILE A 1 738 ? -30.374 -10.661 43.691 1.00 94.19 738 ILE A N 1
ATOM 5006 C CA . ILE A 1 738 ? -29.020 -10.229 44.017 1.00 94.19 738 ILE A CA 1
ATOM 5007 C C . ILE A 1 738 ? -28.244 -11.283 44.816 1.00 94.19 738 ILE A C 1
ATOM 5009 O O . ILE A 1 738 ? -28.712 -11.771 45.835 1.00 94.19 738 ILE A O 1
ATOM 5013 N N . ASP A 1 739 ? -27.020 -11.541 44.368 1.00 92.31 739 ASP A N 1
ATOM 5014 C CA . ASP A 1 739 ? -25.955 -12.257 45.074 1.00 92.31 739 ASP A CA 1
ATOM 5015 C C . ASP A 1 739 ? -24.781 -11.312 45.436 1.00 92.31 739 ASP A C 1
ATOM 5017 O O . ASP A 1 739 ? -23.870 -11.706 46.157 1.00 92.31 739 ASP A O 1
ATOM 5021 N N . GLY A 1 740 ? -24.767 -10.080 44.907 1.00 93.19 740 GLY A N 1
ATOM 5022 C CA . GLY A 1 740 ? -23.771 -9.034 45.189 1.00 93.19 740 GLY A CA 1
ATOM 5023 C C . GLY A 1 740 ? -24.075 -8.177 46.427 1.00 93.19 740 GLY A C 1
ATOM 5024 O O . GLY A 1 740 ? -24.844 -8.569 47.305 1.00 93.19 740 GLY A O 1
ATOM 5025 N N . GLU A 1 741 ? -23.485 -6.981 46.483 1.00 95.81 741 GLU A N 1
ATOM 5026 C CA . GLU A 1 741 ? -23.627 -6.047 47.608 1.00 95.81 741 GLU A CA 1
ATOM 5027 C C . GLU A 1 741 ? -24.629 -4.915 47.332 1.00 95.81 741 GLU A C 1
ATOM 5029 O O . GLU A 1 741 ? -24.687 -4.372 46.225 1.00 95.81 741 GLU A O 1
ATOM 5034 N N . ILE A 1 742 ? -25.363 -4.495 48.366 1.00 97.06 742 ILE A N 1
ATOM 5035 C CA . ILE A 1 742 ? -26.171 -3.266 48.381 1.00 97.06 742 ILE A CA 1
ATOM 5036 C C . ILE A 1 742 ? -25.641 -2.313 49.451 1.00 97.06 742 ILE A C 1
ATOM 5038 O O . ILE A 1 742 ? -25.433 -2.688 50.604 1.00 97.06 742 ILE A O 1
ATOM 5042 N N . GLU A 1 743 ? -25.508 -1.043 49.091 1.00 96.88 743 GLU A N 1
ATOM 5043 C CA . GLU A 1 743 ? -25.202 0.047 50.005 1.00 96.88 743 GLU A CA 1
ATOM 5044 C C . GLU A 1 743 ? -26.167 1.216 49.774 1.00 96.88 743 GLU A C 1
ATOM 5046 O O . GLU A 1 743 ? -26.152 1.856 48.725 1.00 96.88 743 GLU A O 1
ATOM 5051 N N . VAL A 1 744 ? -27.022 1.504 50.754 1.00 97.19 744 VAL A N 1
ATOM 5052 C CA . VAL A 1 744 ? -27.996 2.601 50.692 1.00 97.19 744 VAL A CA 1
ATOM 5053 C C . VAL A 1 744 ? -27.507 3.745 51.574 1.00 97.19 744 VAL A C 1
ATOM 5055 O O . VAL A 1 744 ? -27.642 3.694 52.796 1.00 97.19 744 VAL A O 1
ATOM 5058 N N . LEU A 1 745 ? -26.905 4.765 50.958 1.00 95.19 745 LEU A N 1
ATOM 5059 C CA . LEU A 1 745 ? -26.322 5.922 51.650 1.00 95.19 745 LEU A CA 1
ATOM 5060 C C . LEU A 1 745 ? -27.364 7.006 51.964 1.00 95.19 745 LEU A C 1
ATOM 5062 O O . LEU A 1 745 ? -27.188 7.765 52.914 1.00 95.19 745 LEU A O 1
ATOM 5066 N N . GLY A 1 746 ? -28.443 7.088 51.182 1.00 90.12 746 GLY A N 1
ATOM 5067 C CA . GLY A 1 746 ? -29.518 8.063 51.368 1.00 90.12 746 GLY A CA 1
ATOM 5068 C C . GLY A 1 746 ? -30.736 7.782 50.486 1.00 90.12 746 GLY A C 1
ATOM 5069 O O . GLY A 1 746 ? -30.645 7.038 49.512 1.00 90.12 746 GLY A O 1
ATOM 5070 N N . GLY A 1 747 ? -31.876 8.387 50.834 1.00 94.62 747 GLY A N 1
ATOM 5071 C CA . GLY A 1 747 ? -33.146 8.201 50.120 1.00 94.62 747 GLY A CA 1
ATOM 5072 C C . GLY A 1 747 ? -33.787 6.828 50.348 1.00 94.62 747 GLY A C 1
ATOM 5073 O O . GLY A 1 747 ? -33.436 6.107 51.284 1.00 94.62 747 GLY A O 1
ATOM 5074 N N . THR A 1 748 ? -34.754 6.482 49.500 1.00 96.38 748 THR A N 1
ATOM 5075 C CA . THR A 1 748 ? -35.465 5.195 49.534 1.00 96.38 748 THR A CA 1
ATOM 5076 C C . THR A 1 748 ? -35.061 4.309 48.358 1.00 96.38 748 THR A C 1
ATOM 5078 O O . THR A 1 748 ? -35.264 4.690 47.207 1.00 96.38 748 THR A O 1
ATOM 5081 N N . LEU A 1 749 ? -34.558 3.100 48.626 1.00 97.50 749 LEU A N 1
ATOM 5082 C CA . LEU A 1 749 ? -34.419 2.031 47.635 1.00 97.50 749 LEU A CA 1
ATOM 5083 C C . LEU A 1 749 ? -35.659 1.129 47.681 1.00 97.50 749 LEU A C 1
ATOM 5085 O O . LEU A 1 749 ? -35.868 0.416 48.658 1.00 97.50 749 LEU A O 1
ATOM 5089 N N . THR A 1 750 ? -36.460 1.136 46.616 1.00 96.94 750 THR A N 1
ATOM 5090 C CA . THR A 1 750 ? -37.593 0.212 46.434 1.00 96.94 750 THR A CA 1
ATOM 5091 C C . THR A 1 750 ? -37.199 -0.942 45.518 1.00 96.94 750 THR A C 1
ATOM 5093 O O . THR A 1 750 ? -36.886 -0.727 44.345 1.00 96.94 750 THR A O 1
ATOM 5096 N N . LEU A 1 751 ? -37.248 -2.168 46.031 1.00 97.06 751 LEU A N 1
ATOM 5097 C CA . LEU A 1 751 ? -37.011 -3.388 45.266 1.00 97.06 751 LEU A CA 1
ATOM 5098 C C . LEU A 1 751 ? -38.348 -3.976 44.788 1.00 97.06 751 LEU A C 1
ATOM 5100 O O . LEU A 1 751 ? -39.184 -4.418 45.572 1.00 97.06 751 LEU A O 1
ATOM 5104 N N . ASN A 1 752 ? -38.567 -3.961 43.479 1.00 95.44 752 ASN A N 1
ATOM 5105 C CA . ASN A 1 752 ? -39.822 -4.365 42.859 1.00 95.44 752 ASN A CA 1
ATOM 5106 C C . ASN A 1 752 ? -39.815 -5.863 42.519 1.00 95.44 752 ASN A C 1
ATOM 5108 O O . ASN A 1 752 ? -39.572 -6.246 41.369 1.00 95.44 752 ASN A O 1
ATOM 5112 N N . ASP A 1 753 ? -40.136 -6.699 43.503 1.00 94.88 753 ASP A N 1
ATOM 5113 C CA . ASP A 1 753 ? -40.465 -8.114 43.314 1.00 94.88 753 ASP A CA 1
ATOM 5114 C C . ASP A 1 753 ? -41.766 -8.460 44.050 1.00 94.88 753 ASP A C 1
ATOM 5116 O O . ASP A 1 753 ? -41.976 -8.057 45.189 1.00 94.88 753 ASP A O 1
ATOM 5120 N N . THR A 1 754 ? -42.677 -9.177 43.397 1.00 93.12 754 THR A N 1
ATOM 5121 C CA . THR A 1 754 ? -44.028 -9.453 43.924 1.00 93.12 754 THR A CA 1
ATOM 5122 C C . THR A 1 754 ? -44.090 -10.579 44.948 1.00 93.12 754 THR A C 1
ATOM 5124 O O . THR A 1 754 ? -45.068 -10.648 45.692 1.00 93.12 754 THR A O 1
ATOM 5127 N N . ASN A 1 755 ? -43.096 -11.470 45.008 1.00 91.50 755 ASN A N 1
ATOM 5128 C CA . ASN A 1 755 ? -43.056 -12.558 45.998 1.00 91.50 755 ASN A CA 1
ATOM 5129 C C . ASN A 1 755 ? -42.055 -12.303 47.144 1.00 91.50 755 ASN A C 1
ATOM 5131 O O . ASN A 1 755 ? -41.916 -13.148 48.035 1.00 91.50 755 ASN A O 1
ATOM 5135 N N . GLY A 1 756 ? -41.436 -11.119 47.152 1.00 89.81 756 GLY A N 1
ATOM 5136 C CA . GLY A 1 756 ? -40.416 -10.706 48.108 1.00 89.81 756 GLY A CA 1
ATOM 5137 C C . GLY A 1 756 ? -39.012 -10.747 47.511 1.00 89.81 756 GLY A C 1
ATOM 5138 O O . GLY A 1 756 ? -38.825 -11.127 46.362 1.00 89.81 756 GLY A O 1
ATOM 5139 N N . VAL A 1 757 ? -38.017 -10.326 48.289 1.00 93.31 757 VAL A N 1
ATOM 5140 C CA . VAL A 1 757 ? -36.632 -10.205 47.816 1.00 93.31 757 VAL A CA 1
ATOM 5141 C C . VAL A 1 757 ? -35.673 -10.918 48.757 1.00 93.31 757 VAL A C 1
ATOM 5143 O O . VAL A 1 757 ? -35.688 -10.676 49.962 1.00 93.31 757 VAL A O 1
ATOM 5146 N N . GLY A 1 758 ? -34.814 -11.765 48.191 1.00 91.94 758 GLY A N 1
ATOM 5147 C CA . GLY A 1 758 ? -33.612 -12.249 48.865 1.00 91.94 758 GLY A CA 1
ATOM 5148 C C . GLY A 1 758 ? -32.499 -11.206 48.769 1.00 91.94 758 GLY A C 1
ATOM 5149 O O . GLY A 1 758 ? -32.199 -10.736 47.672 1.00 91.94 758 GLY A O 1
ATOM 5150 N N . LEU A 1 759 ? -31.910 -10.824 49.901 1.00 91.88 759 LEU A N 1
ATOM 5151 C CA . LEU A 1 759 ? -30.727 -9.959 49.929 1.00 91.88 759 LEU A CA 1
ATOM 5152 C C . LEU A 1 759 ? -29.471 -10.751 49.558 1.00 91.88 759 LEU A C 1
ATOM 5154 O O . LEU A 1 759 ? -29.433 -11.956 49.781 1.00 91.88 759 LEU A O 1
ATOM 5158 N N . GLY A 1 760 ? -28.458 -10.065 49.027 1.00 87.50 760 GLY A N 1
ATOM 5159 C CA . GLY A 1 760 ? -27.178 -10.660 48.629 1.00 87.50 760 GLY A CA 1
ATOM 5160 C C . GLY A 1 760 ? -26.183 -10.762 49.787 1.00 87.50 760 GLY A C 1
ATOM 5161 O O . GLY A 1 760 ? -26.566 -10.663 50.953 1.00 87.50 760 GLY A O 1
ATOM 5162 N N . THR A 1 761 ? -24.895 -10.928 49.476 1.00 90.31 761 THR A N 1
ATOM 5163 C CA . THR A 1 761 ? -23.826 -11.174 50.465 1.00 90.31 761 THR A CA 1
ATOM 5164 C C . THR A 1 761 ? -23.778 -10.136 51.587 1.00 90.31 761 THR A C 1
ATOM 5166 O O . THR A 1 761 ? -23.622 -10.496 52.757 1.00 90.31 761 THR A O 1
ATOM 5169 N N . LEU A 1 762 ? -23.935 -8.855 51.244 1.00 93.56 762 LEU A N 1
ATOM 5170 C CA . LEU A 1 762 ? -23.931 -7.746 52.191 1.00 93.56 762 LEU A CA 1
ATOM 5171 C C . LEU A 1 762 ? -24.919 -6.658 51.767 1.00 93.56 762 LEU A C 1
ATOM 5173 O O . LEU A 1 762 ? -24.866 -6.147 50.652 1.00 93.56 762 LEU A O 1
ATOM 5177 N N . THR A 1 763 ? -25.784 -6.250 52.688 1.00 96.06 763 THR A N 1
ATOM 5178 C CA . THR A 1 763 ? -26.656 -5.081 52.553 1.00 96.06 763 THR A CA 1
ATOM 5179 C C . THR A 1 763 ? -26.372 -4.112 53.693 1.00 96.06 763 THR A C 1
ATOM 5181 O O . THR A 1 763 ? -26.500 -4.469 54.860 1.00 96.06 763 THR A O 1
ATOM 5184 N N . THR A 1 764 ? -25.986 -2.880 53.368 1.00 95.69 764 THR A N 1
ATOM 5185 C CA . THR A 1 764 ? -25.724 -1.810 54.341 1.00 95.69 764 THR A CA 1
ATOM 5186 C C . THR A 1 764 ? -26.732 -0.682 54.156 1.00 95.69 764 THR A C 1
ATOM 5188 O O . THR A 1 764 ? -26.849 -0.145 53.055 1.00 95.69 764 THR A O 1
ATOM 5191 N N . ILE A 1 765 ? -27.432 -0.294 55.222 1.00 95.62 765 ILE A N 1
ATOM 5192 C CA . ILE A 1 765 ? -28.404 0.809 55.199 1.00 95.62 765 ILE A CA 1
ATOM 5193 C C . ILE A 1 765 ? -27.960 1.897 56.179 1.00 95.62 765 ILE A C 1
ATOM 5195 O O . ILE A 1 765 ? -27.929 1.689 57.392 1.00 95.62 765 ILE A O 1
ATOM 5199 N N . HIS A 1 766 ? -27.618 3.071 55.658 1.00 93.25 766 HIS A N 1
ATOM 5200 C CA . HIS A 1 766 ? -27.153 4.198 56.465 1.00 93.25 766 HIS A CA 1
ATOM 5201 C C . HIS A 1 766 ? -28.321 4.979 57.086 1.00 93.25 766 HIS A C 1
ATOM 5203 O O . HIS A 1 766 ? -29.479 4.855 56.684 1.00 93.25 766 HIS A O 1
ATOM 5209 N N . GLY A 1 767 ? -28.025 5.804 58.090 1.00 89.44 767 GLY A N 1
ATOM 5210 C CA . GLY A 1 767 ? -29.034 6.600 58.788 1.00 89.44 767 GLY A CA 1
ATOM 5211 C C . GLY A 1 767 ? -29.822 7.524 57.874 1.00 89.44 767 GLY A C 1
ATOM 5212 O O . GLY A 1 767 ? -29.257 8.284 57.092 1.00 89.44 767 GLY A O 1
ATOM 5213 N N . GLY A 1 768 ? -31.147 7.488 58.012 1.00 86.94 768 GLY A N 1
ATOM 5214 C CA . GLY A 1 768 ? -32.061 8.266 57.175 1.00 86.94 768 GLY A CA 1
ATOM 5215 C C . GLY A 1 768 ? -32.311 7.670 55.787 1.00 86.94 768 GLY A C 1
ATOM 5216 O O . GLY A 1 768 ? -33.152 8.203 55.066 1.00 86.94 768 GLY A O 1
ATOM 5217 N N . ALA A 1 769 ? -31.642 6.572 55.422 1.00 95.62 769 ALA A N 1
ATOM 5218 C CA . ALA A 1 769 ? -31.967 5.793 54.236 1.00 95.62 769 ALA A CA 1
ATOM 5219 C C . ALA A 1 769 ? -33.038 4.735 54.542 1.00 95.62 769 ALA A C 1
ATOM 5221 O O . ALA A 1 769 ? -33.143 4.255 55.673 1.00 95.62 769 ALA A O 1
ATOM 5222 N N . THR A 1 770 ? -33.822 4.366 53.530 1.00 96.81 770 THR A N 1
ATOM 5223 C CA . THR A 1 770 ? -34.883 3.353 53.628 1.00 96.81 770 THR A CA 1
ATOM 5224 C C . THR A 1 770 ? -34.693 2.272 52.569 1.00 96.81 770 THR A C 1
ATOM 5226 O O . THR A 1 770 ? -34.482 2.584 51.399 1.00 96.81 770 THR A O 1
ATOM 5229 N N . LEU A 1 771 ? -34.802 1.005 52.962 1.00 97.44 771 LEU A N 1
ATOM 5230 C CA . LEU A 1 771 ? -34.942 -0.134 52.059 1.00 97.44 771 LEU A CA 1
ATOM 5231 C C . LEU A 1 771 ? -36.378 -0.651 52.128 1.00 97.44 771 LEU A C 1
ATOM 5233 O O . LEU A 1 771 ? -36.884 -0.936 53.209 1.00 97.44 771 LEU A O 1
ATOM 5237 N N . THR A 1 772 ? -37.025 -0.810 50.982 1.00 96.12 772 THR A N 1
ATOM 5238 C CA . THR A 1 772 ? -38.389 -1.334 50.903 1.00 96.12 772 THR A CA 1
ATOM 5239 C C . THR A 1 772 ? -38.552 -2.287 49.725 1.00 96.12 772 THR A C 1
ATOM 5241 O O . THR A 1 772 ? -37.724 -2.319 48.811 1.00 96.12 772 THR A O 1
ATOM 5244 N N . THR A 1 773 ? -39.611 -3.090 49.746 1.00 95.38 773 THR A N 1
ATOM 5245 C CA . THR A 1 773 ? -39.969 -4.023 48.676 1.00 95.38 773 THR A CA 1
ATOM 5246 C C . THR A 1 773 ? -41.458 -3.932 48.357 1.00 95.38 773 THR A C 1
ATOM 5248 O O . THR A 1 773 ? -42.271 -3.624 49.222 1.00 95.38 773 THR A O 1
ATOM 5251 N N . THR A 1 774 ? -41.839 -4.215 47.111 1.00 93.62 774 THR A N 1
ATOM 5252 C CA . THR A 1 774 ? -43.262 -4.324 46.727 1.00 93.62 774 THR A CA 1
ATOM 5253 C C . THR A 1 774 ? -43.895 -5.658 47.113 1.00 93.62 774 THR A C 1
ATOM 5255 O O . THR A 1 774 ? -45.111 -5.820 47.002 1.00 93.62 774 THR A O 1
ATOM 5258 N N . GLY A 1 775 ? -43.069 -6.643 47.457 1.00 91.12 775 GLY A N 1
ATOM 5259 C CA . GLY A 1 775 ? -43.496 -7.978 47.845 1.00 91.12 775 GLY A CA 1
ATOM 5260 C C . GLY A 1 775 ? -43.733 -8.085 49.349 1.00 91.12 775 GLY A C 1
ATOM 5261 O O . GLY A 1 775 ? -43.411 -7.171 50.100 1.00 91.12 775 GLY A O 1
ATOM 5262 N N . PRO A 1 776 ? -44.244 -9.231 49.819 1.00 92.12 776 PRO A N 1
ATOM 5263 C CA . PRO A 1 776 ? -44.585 -9.409 51.228 1.00 92.12 776 PRO A CA 1
ATOM 5264 C C . PRO A 1 776 ? -43.368 -9.569 52.151 1.00 92.12 776 PRO A C 1
ATOM 5266 O O . PRO A 1 776 ? -43.533 -9.627 53.362 1.00 92.12 776 PRO A O 1
ATOM 5269 N N . GLN A 1 777 ? -42.150 -9.746 51.630 1.00 93.75 777 GLN A N 1
ATOM 5270 C CA . GLN A 1 777 ? -41.020 -10.115 52.486 1.00 93.75 777 GLN A CA 1
ATOM 5271 C C . GLN A 1 777 ? -39.652 -9.692 51.952 1.00 93.75 777 GLN A C 1
ATOM 5273 O O . GLN A 1 777 ? -39.411 -9.689 50.743 1.00 93.75 777 GLN A O 1
ATOM 5278 N N . ILE A 1 778 ? -38.736 -9.421 52.879 1.00 95.50 778 ILE A N 1
ATOM 5279 C CA . ILE A 1 778 ? -37.288 -9.359 52.661 1.00 95.50 778 ILE A CA 1
ATOM 5280 C C . ILE A 1 778 ? -36.660 -10.544 53.395 1.00 95.50 778 ILE A C 1
ATOM 5282 O O . ILE A 1 778 ? -36.950 -10.767 54.568 1.00 95.50 778 ILE A O 1
ATOM 5286 N N . VAL A 1 779 ? -35.806 -11.309 52.719 1.00 92.56 779 VAL A N 1
ATOM 5287 C CA . VAL A 1 779 ? -35.212 -12.543 53.249 1.00 92.56 779 VAL A CA 1
ATOM 5288 C C . VAL A 1 779 ? -33.690 -12.453 53.208 1.00 92.56 779 VAL A C 1
ATOM 5290 O O . VAL A 1 779 ? -33.107 -12.111 52.181 1.00 92.56 779 VAL A O 1
ATOM 5293 N N . LEU A 1 780 ? -33.037 -12.794 54.314 1.00 90.56 780 LEU A N 1
ATOM 5294 C CA . LEU A 1 780 ? -31.599 -13.041 54.368 1.00 90.56 780 LEU A CA 1
ATOM 5295 C C . LEU A 1 780 ? -31.382 -14.547 54.282 1.00 90.56 780 LEU A C 1
ATOM 5297 O O . LEU A 1 780 ? -31.880 -15.256 55.153 1.00 90.56 780 LEU A O 1
ATOM 5301 N N . ASP A 1 781 ? -30.670 -15.037 53.267 1.00 82.38 781 ASP A N 1
ATOM 5302 C CA . ASP A 1 781 ? -30.359 -16.465 53.140 1.00 82.38 781 ASP A CA 1
ATOM 5303 C C . ASP A 1 781 ? -29.121 -16.853 53.977 1.00 82.38 781 ASP A C 1
ATOM 5305 O O . ASP A 1 781 ? -28.363 -16.015 54.468 1.00 82.38 781 ASP A O 1
ATOM 5309 N N . SER A 1 782 ? -28.935 -18.154 54.159 1.00 71.12 782 SER A N 1
ATOM 5310 C CA . SER A 1 782 ? -27.999 -18.789 55.084 1.00 71.12 782 SER A CA 1
ATOM 5311 C C . SER A 1 782 ? -26.874 -19.584 54.407 1.00 71.12 782 SER A C 1
ATOM 5313 O O . SER A 1 782 ? -25.937 -20.003 55.087 1.00 71.12 782 SER A O 1
ATOM 5315 N N . LEU A 1 783 ? -26.953 -19.838 53.093 1.00 64.88 783 LEU A N 1
ATOM 5316 C CA . LEU A 1 783 ? -26.058 -20.760 52.381 1.00 64.88 783 LEU A CA 1
ATOM 5317 C C . LEU A 1 783 ? -25.595 -20.200 51.027 1.00 64.88 783 LEU A C 1
ATOM 5319 O O . LEU A 1 783 ? -26.399 -19.605 50.317 1.00 64.88 783 LEU A O 1
ATOM 5323 N N . PRO A 1 784 ? -24.342 -20.469 50.594 1.00 62.81 784 PRO A N 1
ATOM 5324 C CA . PRO A 1 784 ? -23.268 -21.186 51.300 1.00 62.81 784 PRO A CA 1
ATOM 5325 C C . PRO A 1 784 ? -22.535 -20.335 52.354 1.00 62.81 784 PRO A C 1
ATOM 5327 O O . PRO A 1 784 ? -21.845 -20.888 53.208 1.00 62.81 784 PRO A O 1
ATOM 5330 N N . THR A 1 785 ? -22.695 -19.015 52.300 1.00 74.44 785 THR A N 1
ATOM 5331 C CA . THR A 1 785 ? -22.277 -18.045 53.318 1.00 74.44 785 THR A CA 1
ATOM 5332 C C . THR A 1 785 ? -23.508 -17.246 53.728 1.00 74.44 785 THR A C 1
ATOM 5334 O O . THR A 1 785 ? -24.276 -16.881 52.839 1.00 74.44 785 THR A O 1
ATOM 5337 N N . PRO A 1 786 ? -23.722 -16.975 55.024 1.00 81.56 786 PRO A N 1
ATOM 5338 C CA . PRO A 1 786 ? -24.897 -16.239 55.461 1.00 81.56 786 PRO A CA 1
ATOM 5339 C C . PRO A 1 786 ? -24.855 -14.801 54.942 1.00 81.56 786 PRO A C 1
ATOM 5341 O O . PRO A 1 786 ? -23.843 -14.108 55.076 1.00 81.56 786 PRO A O 1
ATOM 5344 N N . ASN A 1 787 ? -25.970 -14.355 54.375 1.00 90.25 787 ASN A N 1
ATOM 5345 C CA . ASN A 1 787 ? -26.146 -12.981 53.924 1.00 90.25 787 ASN A CA 1
ATOM 5346 C C . ASN A 1 787 ? -26.211 -12.057 55.139 1.00 90.25 787 ASN A C 1
ATOM 5348 O O . ASN A 1 787 ? -26.828 -12.401 56.152 1.00 90.25 787 ASN A O 1
ATOM 5352 N N . THR A 1 788 ? -25.573 -10.891 55.048 1.00 92.88 788 THR A N 1
ATOM 5353 C CA . THR A 1 788 ? -25.499 -9.937 56.161 1.00 92.88 788 THR A CA 1
ATOM 5354 C C . THR A 1 788 ? -26.284 -8.671 55.853 1.00 92.88 788 THR A C 1
ATOM 5356 O O . THR A 1 788 ? -26.052 -8.017 54.838 1.00 92.88 788 THR A O 1
ATOM 5359 N N . LEU A 1 789 ? -27.177 -8.283 56.756 1.00 94.62 789 LEU A N 1
ATOM 5360 C CA . LEU A 1 789 ? -27.812 -6.968 56.785 1.00 94.62 789 LEU A CA 1
ATOM 5361 C C . LEU A 1 789 ? -27.222 -6.159 57.935 1.00 94.62 789 LEU A C 1
ATOM 5363 O O . LEU A 1 789 ? -27.254 -6.608 59.080 1.00 94.62 789 LEU A O 1
ATOM 5367 N N . ARG A 1 790 ? -26.736 -4.954 57.645 1.00 92.62 790 ARG A N 1
ATOM 5368 C CA . ARG A 1 790 ? -26.186 -4.052 58.657 1.00 92.62 790 ARG A CA 1
ATOM 5369 C C . ARG A 1 790 ? -26.607 -2.602 58.490 1.00 92.62 790 ARG A C 1
ATOM 5371 O O . ARG A 1 790 ? -27.131 -2.201 57.446 1.00 92.62 790 ARG A O 1
ATOM 5378 N N . GLY A 1 791 ? -26.305 -1.803 59.504 1.00 92.00 791 GLY A N 1
ATOM 5379 C CA . GLY A 1 791 ? -26.540 -0.368 59.519 1.00 92.00 791 GLY A CA 1
ATOM 5380 C C . GLY A 1 791 ? -27.669 0.042 60.456 1.00 92.00 791 GLY A C 1
ATOM 5381 O O . GLY A 1 791 ? -28.036 -0.670 61.385 1.00 92.00 791 GLY A O 1
ATOM 5382 N N . PHE A 1 792 ? -28.193 1.238 60.229 1.00 91.88 792 PHE A N 1
ATOM 5383 C CA . PHE A 1 792 ? -29.090 1.931 61.155 1.00 91.88 792 PHE A CA 1
ATOM 5384 C C . PHE A 1 792 ? -30.133 2.800 60.445 1.00 91.88 792 PHE A C 1
ATOM 5386 O O . PHE A 1 792 ? -30.577 3.839 60.942 1.00 91.88 792 PHE A O 1
ATOM 5393 N N . GLY A 1 793 ? -30.471 2.407 59.221 1.00 93.38 793 GLY A N 1
ATOM 5394 C CA . GLY A 1 793 ? -31.563 3.004 58.469 1.00 93.38 793 GLY A CA 1
ATOM 5395 C C . GLY A 1 793 ? -32.916 2.371 58.787 1.00 93.38 793 GLY A C 1
ATOM 5396 O O . GLY A 1 793 ? -33.134 1.791 59.853 1.00 93.38 793 GLY A O 1
ATOM 5397 N N . TYR A 1 794 ? -33.823 2.501 57.825 1.00 95.00 794 TYR A N 1
ATOM 5398 C CA . TYR A 1 794 ? -35.188 1.998 57.882 1.00 95.00 794 TYR A CA 1
ATOM 5399 C C . TYR A 1 794 ? -35.367 0.824 56.924 1.00 95.00 794 TYR A C 1
ATOM 5401 O O . TYR A 1 794 ? -34.866 0.841 55.799 1.00 95.00 794 TYR A O 1
ATOM 5409 N N . ILE A 1 795 ? -36.134 -0.168 57.354 1.00 96.62 795 ILE A N 1
ATOM 5410 C CA . ILE A 1 795 ? -36.641 -1.247 56.517 1.00 96.62 795 ILE A CA 1
ATOM 5411 C C . ILE A 1 795 ? -38.161 -1.186 56.567 1.00 96.62 795 ILE A C 1
ATOM 5413 O O . ILE A 1 795 ? -38.738 -1.178 57.652 1.00 96.62 795 ILE A O 1
ATOM 5417 N N . ASP A 1 796 ? -38.791 -1.136 55.402 1.00 95.44 796 ASP A N 1
ATOM 5418 C CA . ASP A 1 796 ? -40.245 -1.099 55.250 1.00 95.44 796 ASP A CA 1
ATOM 5419 C C . ASP A 1 796 ? -40.693 -2.268 54.363 1.00 95.44 796 ASP A C 1
ATOM 5421 O O . ASP A 1 796 ? -40.512 -2.244 53.142 1.00 95.44 796 ASP A O 1
ATOM 5425 N N . ALA A 1 797 ? -41.189 -3.333 54.990 1.00 94.94 797 ALA A N 1
ATOM 5426 C CA . ALA A 1 797 ? -41.636 -4.561 54.335 1.00 94.94 797 ALA A CA 1
ATOM 5427 C C . ALA A 1 797 ? -42.607 -5.307 55.255 1.00 94.94 797 ALA A C 1
ATOM 5429 O O . ALA A 1 797 ? -42.360 -5.341 56.450 1.00 94.94 797 ALA A O 1
ATOM 5430 N N . ASP A 1 798 ? -43.638 -5.994 54.742 1.00 94.44 798 ASP A N 1
ATOM 5431 C CA . ASP A 1 798 ? -44.591 -6.701 55.626 1.00 94.44 798 ASP A CA 1
ATOM 5432 C C . ASP A 1 798 ? -43.888 -7.696 56.574 1.00 94.44 798 ASP A C 1
ATOM 5434 O O . ASP A 1 798 ? -44.316 -7.901 57.714 1.00 94.44 798 ASP A O 1
ATOM 5438 N N . SER A 1 799 ? -42.795 -8.322 56.123 1.00 94.62 799 SER A N 1
ATOM 5439 C CA . SER A 1 799 ? -41.955 -9.186 56.955 1.00 94.62 799 SER A CA 1
ATOM 5440 C C . SER A 1 799 ? -40.470 -9.148 56.573 1.00 94.62 799 SER A C 1
ATOM 5442 O O . SER A 1 799 ? -40.105 -9.153 55.399 1.00 94.62 799 SER A O 1
ATOM 5444 N N . VAL A 1 800 ? -39.592 -9.202 57.572 1.00 95.50 800 VAL A N 1
ATOM 5445 C CA . VAL A 1 800 ? -38.142 -9.384 57.433 1.00 95.50 800 VAL A CA 1
ATOM 5446 C C . VAL A 1 800 ? -37.767 -10.737 58.029 1.00 95.50 800 VAL A C 1
ATOM 5448 O O . VAL A 1 800 ? -37.899 -10.946 59.232 1.00 95.50 800 VAL A O 1
ATOM 5451 N N . ILE A 1 801 ? -37.296 -11.664 57.199 1.00 94.06 801 ILE A N 1
ATOM 5452 C CA . ILE A 1 801 ? -36.941 -13.029 57.597 1.00 94.06 801 ILE A CA 1
ATOM 5453 C C . ILE A 1 801 ? -35.421 -13.158 57.662 1.00 94.06 801 ILE A C 1
ATOM 5455 O O . ILE A 1 801 ? -34.730 -13.142 56.643 1.00 94.06 801 ILE A O 1
ATOM 5459 N N . ASN A 1 802 ? -34.902 -13.333 58.870 1.00 93.88 802 ASN A N 1
ATOM 5460 C CA . ASN A 1 802 ? -33.493 -13.542 59.136 1.00 93.88 802 ASN A CA 1
ATOM 5461 C C . ASN A 1 802 ? -33.152 -15.041 59.189 1.00 93.88 802 ASN A C 1
ATOM 5463 O O . ASN A 1 802 ? -33.399 -15.705 60.201 1.00 93.88 802 ASN A O 1
ATOM 5467 N N . LEU A 1 803 ? -32.562 -15.566 58.109 1.00 91.75 803 LEU A N 1
ATOM 5468 C CA . LEU A 1 803 ? -31.855 -16.859 58.097 1.00 91.75 803 LEU A CA 1
ATOM 5469 C C . LEU A 1 803 ? -30.324 -16.671 58.119 1.00 91.75 803 LEU A C 1
ATOM 5471 O O . LEU A 1 803 ? -29.595 -17.641 58.311 1.00 91.75 803 LEU A O 1
ATOM 5475 N N . GLY A 1 804 ? -29.850 -15.440 57.904 1.00 92.38 804 GLY A N 1
ATOM 5476 C CA . GLY A 1 804 ? -28.442 -15.055 57.842 1.00 92.38 804 GLY A CA 1
ATOM 5477 C C . GLY A 1 804 ? -27.997 -14.301 59.097 1.00 92.38 804 GLY A C 1
ATOM 5478 O O . GLY A 1 804 ? -28.203 -14.773 60.216 1.00 92.38 804 GLY A O 1
ATOM 5479 N N . VAL A 1 805 ? -27.370 -13.136 58.911 1.00 91.94 805 VAL A N 1
ATOM 5480 C CA . VAL A 1 805 ? -26.905 -12.263 59.999 1.00 91.94 805 VAL A CA 1
ATOM 5481 C C . VAL A 1 805 ? -27.544 -10.883 59.878 1.00 91.94 805 VAL A C 1
ATOM 5483 O O . VAL A 1 805 ? -27.462 -10.237 58.835 1.00 91.94 805 VAL A O 1
ATOM 5486 N N . VAL A 1 806 ? -28.126 -10.395 60.968 1.00 94.19 806 VAL A N 1
ATOM 5487 C CA . VAL A 1 806 ? -28.497 -8.986 61.131 1.00 94.19 806 VAL A CA 1
ATOM 5488 C C . VAL A 1 806 ? -27.570 -8.378 62.172 1.00 94.19 806 VAL A C 1
ATOM 5490 O O . VAL A 1 806 ? -27.467 -8.907 63.272 1.00 94.19 806 VAL A O 1
ATOM 5493 N N . SER A 1 807 ? -26.903 -7.284 61.826 1.00 92.19 807 SER A N 1
ATOM 5494 C CA . SER A 1 807 ? -25.953 -6.573 62.684 1.00 92.19 807 SER A CA 1
ATOM 5495 C C . SER A 1 807 ? -26.270 -5.077 62.620 1.00 92.19 807 SER A C 1
ATOM 5497 O O . SER A 1 807 ? -25.803 -4.388 61.711 1.00 92.19 807 SER A O 1
ATOM 5499 N N . PRO A 1 808 ? 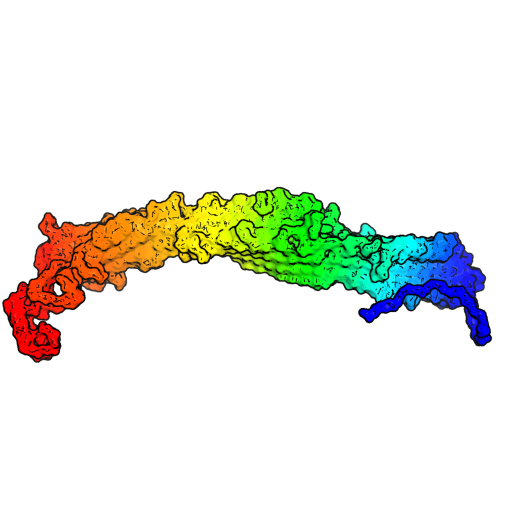-27.159 -4.563 63.489 1.00 91.44 808 PRO A N 1
ATOM 5500 C CA . PRO A 1 808 ? -27.412 -3.129 63.563 1.00 91.44 808 PRO A CA 1
ATOM 5501 C C . PRO A 1 808 ? -26.104 -2.386 63.863 1.00 91.44 808 PRO A C 1
ATOM 5503 O O . PRO A 1 808 ? -25.269 -2.909 64.583 1.00 91.44 808 PRO A O 1
ATOM 5506 N N . GLY A 1 809 ? -25.921 -1.197 63.289 1.00 83.56 809 GLY A N 1
ATOM 5507 C CA . GLY A 1 809 ? -24.672 -0.432 63.404 1.00 83.56 809 GLY A CA 1
ATOM 5508 C C . GLY A 1 809 ? -23.741 -0.555 62.189 1.00 83.56 809 GLY A C 1
ATOM 5509 O O . GLY A 1 809 ? -24.049 -1.214 61.192 1.00 83.56 809 GLY A O 1
ATOM 5510 N N . LEU A 1 810 ? -22.617 0.166 62.220 1.00 81.50 810 LEU A N 1
ATOM 5511 C CA . LEU A 1 810 ? -21.588 0.135 61.175 1.00 81.50 810 LEU A CA 1
ATOM 5512 C C . LEU A 1 810 ? -20.236 -0.238 61.777 1.00 81.50 810 LEU A C 1
ATOM 5514 O O . LEU A 1 810 ? -19.864 0.223 62.851 1.00 81.50 810 LEU A O 1
ATOM 5518 N N . GLU A 1 811 ? -19.460 -1.006 61.020 1.00 68.81 811 GLU A N 1
ATOM 5519 C CA . GLU A 1 811 ? -18.112 -1.410 61.406 1.00 68.81 811 GLU A CA 1
ATOM 5520 C C . GLU A 1 811 ? -17.216 -0.186 61.679 1.00 68.81 811 GLU A C 1
ATOM 5522 O O . GLU A 1 811 ? -17.042 0.681 60.818 1.00 68.81 811 GLU A O 1
ATOM 5527 N N . GLY A 1 812 ? -16.660 -0.105 62.892 1.00 62.28 812 GLY A N 1
ATOM 5528 C CA . GLY A 1 812 ? -15.784 0.991 63.324 1.00 62.28 812 GLY A CA 1
ATOM 5529 C C . GLY A 1 812 ? -16.489 2.315 63.647 1.00 62.28 812 GLY A C 1
ATOM 5530 O O . GLY A 1 812 ? -15.807 3.316 63.881 1.00 62.28 812 GLY A O 1
ATOM 5531 N N . VAL A 1 813 ? -17.827 2.353 63.652 1.00 63.94 813 VAL A N 1
ATOM 5532 C CA . VAL A 1 813 ? -18.611 3.512 64.102 1.00 63.94 813 VAL A CA 1
ATOM 5533 C C . VAL A 1 813 ? -19.125 3.244 65.514 1.00 63.94 813 VAL A C 1
ATOM 5535 O O . VAL A 1 813 ? -20.135 2.579 65.706 1.00 63.94 813 VAL A O 1
ATOM 5538 N N . ASN A 1 814 ? -18.433 3.812 66.499 1.00 58.19 814 ASN A N 1
ATOM 5539 C CA . ASN A 1 814 ? -18.743 3.663 67.924 1.00 58.19 814 ASN A CA 1
ATOM 5540 C C . ASN A 1 814 ? -19.814 4.675 68.366 1.00 58.19 814 ASN A C 1
ATOM 5542 O O . ASN A 1 814 ? -19.527 5.621 69.102 1.00 58.19 814 ASN A O 1
ATOM 5546 N N . SER A 1 815 ? -21.016 4.571 67.802 1.00 57.88 815 SER A N 1
ATOM 5547 C CA . SER A 1 815 ? -22.173 5.346 68.253 1.00 57.88 815 SER A CA 1
ATOM 5548 C C . SER A 1 815 ? -23.435 4.506 68.108 1.00 57.88 815 SER A C 1
ATOM 5550 O O . SER A 1 815 ? -23.670 3.973 67.025 1.00 57.88 815 SER A O 1
ATOM 5552 N N . THR A 1 816 ? -24.256 4.449 69.160 1.00 55.34 816 THR A N 1
ATOM 5553 C CA . THR A 1 816 ? -25.552 3.750 69.218 1.00 55.34 816 THR A CA 1
ATOM 5554 C C . THR A 1 816 ? -26.473 4.159 68.087 1.00 55.34 816 THR A C 1
ATOM 5556 O O . THR A 1 816 ? -26.916 5.312 68.012 1.00 55.34 816 THR A O 1
ATOM 5559 N N . LEU A 1 817 ? -26.845 3.212 67.230 1.00 70.44 817 LEU A N 1
ATOM 5560 C CA . LEU A 1 817 ? -27.762 3.488 66.137 1.00 70.44 817 LEU A CA 1
ATOM 5561 C C . LEU A 1 817 ? -28.741 2.318 65.972 1.00 70.44 817 LEU A C 1
ATOM 5563 O O . LEU A 1 817 ? -28.366 1.152 65.968 1.00 70.44 817 LEU A O 1
ATOM 5567 N N . ALA A 1 818 ? -30.035 2.632 65.908 1.00 85.50 818 ALA A N 1
ATOM 5568 C CA . ALA A 1 818 ? -31.075 1.615 65.815 1.00 85.50 818 ALA A CA 1
ATOM 5569 C C . ALA A 1 818 ? -31.357 1.277 64.350 1.00 85.50 818 ALA A C 1
ATOM 5571 O O . ALA A 1 818 ? -31.573 2.189 63.553 1.00 85.50 818 ALA A O 1
ATOM 5572 N N . LEU A 1 819 ? -31.440 -0.011 64.016 1.00 93.44 819 LEU A N 1
ATOM 5573 C CA . LEU A 1 819 ? -32.064 -0.446 62.767 1.00 93.44 819 LEU A CA 1
ATOM 5574 C C . LEU A 1 819 ? -33.582 -0.443 62.959 1.00 93.44 819 LEU A C 1
ATOM 5576 O O . LEU A 1 819 ? -34.107 -1.167 63.810 1.00 93.44 819 LEU A O 1
ATOM 5580 N N . LEU A 1 820 ? -34.288 0.398 62.206 1.00 94.81 820 LEU A N 1
ATOM 5581 C CA . LEU A 1 820 ? -35.736 0.547 62.323 1.00 94.81 820 LEU A CA 1
ATOM 5582 C C . LEU A 1 820 ? -36.435 -0.367 61.322 1.00 94.81 820 LEU A C 1
ATOM 5584 O O . LEU A 1 820 ? -36.105 -0.358 60.141 1.00 94.81 820 LEU A O 1
ATOM 5588 N N . ILE A 1 821 ? -37.424 -1.124 61.787 1.00 95.94 821 ILE A N 1
ATOM 5589 C CA . ILE A 1 821 ? -38.184 -2.072 60.969 1.00 95.94 821 ILE A CA 1
ATOM 5590 C C . ILE A 1 821 ? -39.672 -1.738 61.084 1.00 95.94 821 ILE A C 1
ATOM 5592 O O . ILE A 1 821 ? -40.211 -1.630 62.185 1.00 95.94 821 ILE A O 1
ATOM 5596 N N . ILE A 1 822 ? -40.332 -1.564 59.945 1.00 94.62 822 ILE A N 1
ATOM 5597 C CA . ILE A 1 822 ? -41.787 -1.504 59.802 1.00 94.62 822 ILE A CA 1
ATOM 5598 C C . ILE A 1 822 ? -42.193 -2.834 59.166 1.00 94.62 822 ILE A C 1
ATOM 5600 O O . ILE A 1 822 ? -41.856 -3.070 58.010 1.00 94.62 822 ILE A O 1
ATOM 5604 N N . GLY A 1 823 ? -42.853 -3.694 59.943 1.00 94.00 823 GLY A N 1
ATOM 5605 C CA . GLY A 1 823 ? -43.211 -5.068 59.593 1.00 94.00 823 GLY A CA 1
ATOM 5606 C C . GLY A 1 823 ? -42.774 -6.095 60.636 1.00 94.00 823 GLY A C 1
ATOM 5607 O O . GLY A 1 823 ? -42.069 -5.785 61.597 1.00 94.00 823 GLY A O 1
ATOM 5608 N N . ASP A 1 824 ? -43.193 -7.345 60.450 1.00 95.31 824 ASP A N 1
ATOM 5609 C CA . ASP A 1 824 ? -42.800 -8.434 61.346 1.00 95.31 824 ASP A CA 1
ATOM 5610 C C . ASP A 1 824 ? -41.325 -8.823 61.126 1.00 95.31 824 ASP A C 1
ATOM 5612 O O . ASP A 1 824 ? -40.902 -9.095 60.006 1.00 95.31 824 ASP A O 1
ATOM 5616 N N . TYR A 1 825 ? -40.533 -8.921 62.191 1.00 96.56 825 TYR A N 1
ATOM 5617 C CA . TYR A 1 825 ? -39.173 -9.467 62.153 1.00 96.56 825 TYR A CA 1
ATOM 5618 C C . TYR A 1 825 ? -39.192 -10.931 62.599 1.00 96.56 825 TYR A C 1
ATOM 5620 O O . TYR A 1 825 ? -39.656 -11.230 63.698 1.00 96.56 825 TYR A O 1
ATOM 5628 N N . PHE A 1 826 ? -38.692 -11.847 61.773 1.00 94.44 826 PHE A N 1
ATOM 5629 C CA . PHE A 1 826 ? -38.654 -13.284 62.049 1.00 94.44 826 PHE A CA 1
ATOM 5630 C C . PHE A 1 826 ? -37.224 -13.811 62.085 1.00 94.44 826 PHE A C 1
ATOM 5632 O O . PHE A 1 826 ? -36.477 -13.659 61.124 1.00 94.44 826 PHE A O 1
ATOM 5639 N N . MET A 1 827 ? -36.872 -14.517 63.156 1.00 92.94 827 MET A N 1
ATOM 5640 C CA . MET A 1 827 ? -35.628 -15.281 63.273 1.00 92.94 827 MET A CA 1
ATOM 5641 C C . MET A 1 827 ? -35.899 -16.771 63.038 1.00 92.94 827 MET A C 1
ATOM 5643 O O . MET A 1 827 ? -36.805 -17.339 63.650 1.00 92.94 827 MET A O 1
ATOM 5647 N N . ALA A 1 828 ? -35.117 -17.434 62.182 1.00 85.25 828 ALA A N 1
ATOM 5648 C CA . ALA A 1 828 ? -35.265 -18.876 61.966 1.00 85.25 828 ALA A CA 1
ATOM 5649 C C . ALA A 1 828 ? -34.670 -19.743 63.088 1.00 85.25 828 ALA A C 1
ATOM 5651 O O . ALA A 1 828 ? -33.578 -19.478 63.590 1.00 85.25 828 ALA A O 1
ATOM 5652 N N . SER A 1 829 ? -35.372 -20.836 63.405 1.00 82.81 829 SER A N 1
ATOM 5653 C CA . SER A 1 829 ? -34.998 -21.856 64.397 1.00 82.81 829 SER A CA 1
ATOM 5654 C C . SER A 1 829 ? -34.335 -23.088 63.758 1.00 82.81 829 SER A C 1
ATOM 5656 O O . SER A 1 829 ? -34.816 -23.555 62.725 1.00 82.81 829 SER A O 1
ATOM 5658 N N . GLY A 1 830 ? -33.352 -23.708 64.427 1.00 68.56 830 GLY A N 1
ATOM 5659 C CA . GLY A 1 830 ? -32.826 -25.047 64.082 1.00 68.56 830 GLY A CA 1
ATOM 5660 C C . GLY A 1 830 ? -31.942 -25.190 62.816 1.00 68.56 830 GLY A C 1
ATOM 5661 O O . GLY A 1 830 ? -32.261 -24.702 61.739 1.00 68.56 830 GLY A O 1
ATOM 5662 N N . GLY A 1 831 ? -30.845 -25.959 62.916 1.00 65.62 831 GLY A N 1
ATOM 5663 C CA . GLY A 1 831 ? -30.015 -26.388 61.769 1.00 65.62 831 GLY A CA 1
ATOM 5664 C C . GLY A 1 831 ? -28.897 -25.415 61.331 1.00 65.62 831 GLY A C 1
ATOM 5665 O O . GLY A 1 831 ? -28.597 -24.467 62.047 1.00 65.62 831 GLY A O 1
ATOM 5666 N N . PRO A 1 832 ? -28.238 -25.652 60.174 1.00 59.00 832 PRO A N 1
ATOM 5667 C CA . PRO A 1 832 ? -27.175 -24.785 59.637 1.00 59.00 832 PRO A CA 1
ATOM 5668 C C . PRO A 1 832 ? -27.678 -23.431 59.098 1.00 59.00 832 PRO A C 1
ATOM 5670 O O . PRO A 1 832 ? -26.861 -22.577 58.780 1.00 59.00 832 PRO A O 1
ATOM 5673 N N . SER A 1 833 ? -28.999 -23.237 59.025 1.00 65.56 833 SER A N 1
ATOM 5674 C CA . SER A 1 833 ? -29.681 -22.026 58.537 1.00 65.56 833 SER A CA 1
ATOM 5675 C C . SER A 1 833 ? -30.318 -21.199 59.663 1.00 65.56 833 SER A C 1
ATOM 5677 O O . SER A 1 833 ? -31.362 -20.576 59.475 1.00 65.56 833 SER A O 1
ATOM 5679 N N . ARG A 1 834 ? -29.737 -21.258 60.867 1.00 83.12 834 ARG A N 1
ATOM 5680 C CA . ARG A 1 834 ? -30.192 -20.485 62.031 1.00 83.12 834 ARG A CA 1
ATOM 5681 C C . ARG A 1 834 ? -29.880 -19.005 61.831 1.00 83.12 834 ARG A C 1
ATOM 5683 O O . ARG A 1 834 ? -28.713 -18.650 61.680 1.00 83.12 834 ARG A O 1
ATOM 5690 N N . GLY A 1 835 ? -30.915 -18.167 61.895 1.00 88.62 835 GLY A N 1
ATOM 5691 C CA . GLY A 1 835 ? -30.755 -16.716 61.866 1.00 88.62 835 GLY A CA 1
ATOM 5692 C C . GLY A 1 835 ? -29.967 -16.224 63.075 1.00 88.62 835 GLY A C 1
ATOM 5693 O O . GLY A 1 835 ? -30.112 -16.759 64.180 1.00 88.62 835 GLY A O 1
ATOM 5694 N N . ARG A 1 836 ? -29.134 -15.207 62.867 1.00 92.12 836 ARG A N 1
ATOM 5695 C CA . ARG A 1 836 ? -28.272 -14.626 63.894 1.00 92.12 836 ARG A CA 1
ATOM 5696 C C . ARG A 1 836 ? -28.476 -13.117 63.997 1.00 92.12 836 ARG A C 1
ATOM 5698 O O . ARG A 1 836 ? -28.528 -12.430 62.977 1.00 92.12 836 ARG A O 1
ATOM 5705 N N . LEU A 1 837 ? -28.592 -12.621 65.225 1.00 94.38 837 LEU A N 1
ATOM 5706 C CA . LEU A 1 837 ? -28.601 -11.198 65.554 1.00 94.38 837 LEU A CA 1
ATOM 5707 C C . LEU A 1 837 ? -27.300 -10.866 66.292 1.00 94.38 837 LEU A C 1
ATOM 5709 O O . LEU A 1 837 ? -27.056 -11.409 67.368 1.00 94.38 837 LEU A O 1
ATOM 5713 N N . ASP A 1 838 ? -26.483 -10.006 65.696 1.00 92.31 838 ASP A N 1
ATOM 5714 C CA . ASP A 1 838 ? -25.228 -9.516 66.260 1.00 92.31 838 ASP A CA 1
ATOM 5715 C C . ASP A 1 838 ? -25.451 -8.133 66.858 1.00 92.31 838 ASP A C 1
ATOM 5717 O O . ASP A 1 838 ? -25.884 -7.219 66.158 1.00 92.31 838 ASP A O 1
ATOM 5721 N N . ILE A 1 839 ? -25.173 -8.004 68.149 1.00 91.44 839 ILE A N 1
ATOM 5722 C CA . ILE A 1 839 ? -25.296 -6.766 68.910 1.00 91.44 839 ILE A CA 1
ATOM 5723 C C . ILE A 1 839 ? -23.933 -6.432 69.489 1.00 91.44 839 ILE A C 1
ATOM 5725 O O . ILE A 1 839 ? -23.320 -7.284 70.134 1.00 91.44 839 ILE A O 1
ATOM 5729 N N . ASP A 1 840 ? -23.498 -5.189 69.331 1.00 88.62 840 ASP A N 1
ATOM 5730 C CA . ASP A 1 840 ? -22.277 -4.715 69.960 1.00 88.62 840 ASP A CA 1
ATOM 5731 C C . ASP A 1 840 ? -22.587 -3.689 71.063 1.00 88.62 840 ASP A C 1
ATOM 5733 O O . ASP A 1 840 ? -23.604 -2.985 71.039 1.00 88.62 840 ASP A O 1
ATOM 5737 N N . ILE A 1 841 ? -21.714 -3.644 72.075 1.00 88.62 841 ILE A N 1
ATOM 5738 C CA . ILE A 1 841 ? -21.674 -2.579 73.084 1.00 88.62 841 ILE A CA 1
ATOM 5739 C C . ILE A 1 841 ? -20.327 -1.870 72.986 1.00 88.62 841 ILE A C 1
ATOM 5741 O O . ILE A 1 841 ? -19.276 -2.504 73.117 1.00 88.62 841 ILE A O 1
ATOM 5745 N N . ASP A 1 842 ? -20.356 -0.559 72.773 1.00 84.81 842 ASP A N 1
ATOM 5746 C CA . ASP A 1 842 ? -19.148 0.253 72.657 1.00 84.81 842 ASP A CA 1
ATOM 5747 C C . ASP A 1 842 ? -18.559 0.679 74.017 1.00 84.81 842 ASP A C 1
ATOM 5749 O O . ASP A 1 842 ? -19.131 0.449 75.086 1.00 84.81 842 ASP A O 1
ATOM 5753 N N . ALA A 1 843 ? -17.399 1.345 73.992 1.00 82.62 843 ALA A N 1
ATOM 5754 C CA . ALA A 1 843 ? -16.713 1.812 75.201 1.00 82.62 843 ALA A CA 1
ATOM 5755 C C . ALA A 1 843 ? -17.522 2.806 76.056 1.00 82.62 843 ALA A C 1
ATOM 5757 O O . ALA A 1 843 ? -17.220 2.974 77.239 1.00 82.62 843 ALA A O 1
ATOM 5758 N N . THR A 1 844 ? -18.521 3.487 75.489 1.00 82.44 844 THR A N 1
ATOM 5759 C CA . THR A 1 844 ? -19.423 4.377 76.234 1.00 82.44 844 THR A CA 1
ATOM 5760 C C . THR A 1 844 ? -20.616 3.643 76.846 1.00 82.44 844 THR A C 1
ATOM 5762 O O . THR A 1 844 ? -21.381 4.242 77.604 1.00 82.44 844 THR A O 1
ATOM 5765 N N . GLY A 1 845 ? -20.731 2.337 76.597 1.00 81.06 845 GLY A N 1
ATOM 5766 C CA . GLY A 1 845 ? -21.843 1.504 77.031 1.00 81.06 845 GLY A CA 1
ATOM 5767 C C . GLY A 1 845 ? -23.075 1.669 76.153 1.00 81.06 845 GLY A C 1
ATOM 5768 O O . GLY A 1 845 ? -24.183 1.357 76.588 1.00 81.06 845 GLY A O 1
ATOM 5769 N N . ASP A 1 846 ? -22.913 2.186 74.946 1.00 84.88 846 ASP A N 1
ATOM 5770 C CA . ASP A 1 846 ? -23.984 2.298 73.976 1.00 84.88 846 ASP A CA 1
ATOM 5771 C C . ASP A 1 846 ? -24.154 0.957 73.253 1.00 84.88 846 ASP A C 1
ATOM 5773 O O . ASP A 1 846 ? -23.178 0.338 72.845 1.00 84.88 846 ASP A O 1
ATOM 5777 N N . CYS A 1 847 ? -25.398 0.481 73.160 1.00 87.69 847 CYS A N 1
ATOM 5778 C CA . CYS A 1 847 ? -25.742 -0.850 72.660 1.00 87.69 847 CYS A CA 1
ATOM 5779 C C . CYS A 1 847 ? -26.526 -0.780 71.348 1.00 87.69 847 CYS A C 1
ATOM 5781 O O . CYS A 1 847 ? -27.549 -0.086 71.267 1.00 87.69 847 CYS A O 1
ATOM 5783 N N . ASP A 1 848 ? -26.072 -1.527 70.344 1.00 90.31 848 ASP A N 1
ATOM 5784 C CA . ASP A 1 848 ? -26.804 -1.700 69.095 1.00 90.31 848 ASP A CA 1
ATOM 5785 C C . ASP A 1 848 ? -28.184 -2.305 69.337 1.00 90.31 848 ASP A C 1
ATOM 5787 O O . ASP A 1 848 ? -28.413 -3.086 70.264 1.00 90.31 848 ASP A O 1
ATOM 5791 N N . ARG A 1 849 ? -29.153 -1.920 68.503 1.00 91.88 849 ARG A N 1
ATOM 5792 C CA . ARG A 1 849 ? -30.527 -2.388 68.684 1.00 91.88 849 ARG A CA 1
ATOM 5793 C C . ARG A 1 849 ? -31.335 -2.438 67.405 1.00 91.88 849 ARG A C 1
ATOM 5795 O O . ARG A 1 849 ? -31.161 -1.620 66.501 1.00 91.88 849 ARG A O 1
ATOM 5802 N N . ILE A 1 850 ? -32.315 -3.332 67.395 1.00 94.94 850 ILE A N 1
ATOM 5803 C CA . ILE A 1 850 ? -33.432 -3.290 66.451 1.00 94.94 850 ILE A CA 1
ATOM 5804 C C . ILE A 1 850 ? -34.638 -2.608 67.104 1.00 94.94 850 ILE A C 1
ATOM 5806 O O . ILE A 1 850 ? -34.942 -2.829 68.281 1.00 94.94 850 ILE A O 1
ATOM 5810 N N . PHE A 1 851 ? -35.341 -1.777 66.338 1.00 94.44 851 PHE A N 1
ATOM 5811 C CA . PHE A 1 851 ? -36.584 -1.143 66.768 1.00 94.44 851 PHE A CA 1
ATOM 5812 C C . PHE A 1 851 ? -37.716 -1.436 65.782 1.00 94.44 851 PHE A C 1
ATOM 5814 O O . PHE A 1 851 ? -37.714 -0.952 64.652 1.00 94.44 851 PHE A O 1
ATOM 5821 N N . LEU A 1 852 ? -38.707 -2.203 66.235 1.00 95.75 852 LEU A N 1
ATOM 5822 C CA . LEU A 1 852 ? -39.924 -2.512 65.495 1.00 95.75 852 LEU A CA 1
ATOM 5823 C C . LEU A 1 852 ? -40.895 -1.338 65.651 1.00 95.75 852 LEU A C 1
ATOM 5825 O O . LEU A 1 852 ? -41.541 -1.169 66.692 1.00 95.75 852 LEU A O 1
ATOM 5829 N N . VAL A 1 853 ? -40.963 -0.504 64.616 1.00 93.00 853 VAL A N 1
ATOM 5830 C CA . VAL A 1 853 ? -41.845 0.664 64.521 1.00 93.00 853 VAL A CA 1
ATOM 5831 C C . VAL A 1 853 ? -43.302 0.224 64.375 1.00 93.00 853 VAL A C 1
ATOM 5833 O O . VAL A 1 853 ? -44.181 0.815 65.007 1.00 93.00 853 VAL A O 1
ATOM 5836 N N . ASP A 1 854 ? -43.540 -0.819 63.583 1.00 91.25 854 ASP A N 1
ATOM 5837 C CA . ASP A 1 854 ? -44.802 -1.553 63.463 1.00 91.25 854 ASP A CA 1
ATOM 5838 C C . ASP A 1 854 ? -44.496 -3.031 63.177 1.00 91.25 854 ASP A C 1
ATOM 5840 O O . ASP A 1 854 ? -43.433 -3.312 62.639 1.00 91.25 854 ASP A O 1
ATOM 5844 N N . GLY A 1 855 ? -45.374 -3.962 63.561 1.00 92.88 855 GLY A N 1
ATOM 5845 C CA . GLY A 1 855 ? -45.119 -5.416 63.485 1.00 92.88 855 GLY A CA 1
ATOM 5846 C C . GLY A 1 855 ? -44.416 -6.026 64.711 1.00 92.88 855 GLY A C 1
ATOM 5847 O O . GLY A 1 855 ? -44.016 -5.316 65.636 1.00 92.88 855 GLY A O 1
ATOM 5848 N N . ASN A 1 856 ? -44.339 -7.355 64.768 1.00 95.06 856 ASN A N 1
ATOM 5849 C CA . ASN A 1 856 ? -43.841 -8.140 65.902 1.00 95.06 856 ASN A CA 1
ATOM 5850 C C . ASN A 1 856 ? -42.378 -8.568 65.730 1.00 95.06 856 ASN A C 1
ATOM 5852 O O . ASN A 1 856 ? -41.941 -8.890 64.628 1.00 95.06 856 ASN A O 1
ATOM 5856 N N . ALA A 1 857 ? -41.641 -8.676 66.838 1.00 95.69 857 ALA A N 1
ATOM 5857 C CA . ALA A 1 857 ? -40.324 -9.310 66.877 1.00 95.69 857 ALA A CA 1
ATOM 5858 C C . ALA A 1 857 ? -40.468 -10.788 67.271 1.00 95.69 857 ALA A C 1
ATOM 5860 O O . ALA A 1 857 ? -40.598 -11.115 68.449 1.00 95.69 857 ALA A O 1
ATOM 5861 N N . ASN A 1 858 ? -40.455 -11.686 66.291 1.00 95.12 858 ASN A N 1
ATOM 5862 C CA . ASN A 1 858 ? -40.530 -13.132 66.486 1.00 95.12 858 ASN A CA 1
ATOM 5863 C C . ASN A 1 858 ? -39.112 -13.697 66.666 1.00 95.12 858 ASN A C 1
ATOM 5865 O O . ASN A 1 858 ? -38.400 -13.956 65.689 1.00 95.12 858 ASN A O 1
ATOM 5869 N N . LEU A 1 859 ? -38.695 -13.844 67.923 1.00 94.19 859 LEU A N 1
ATOM 5870 C C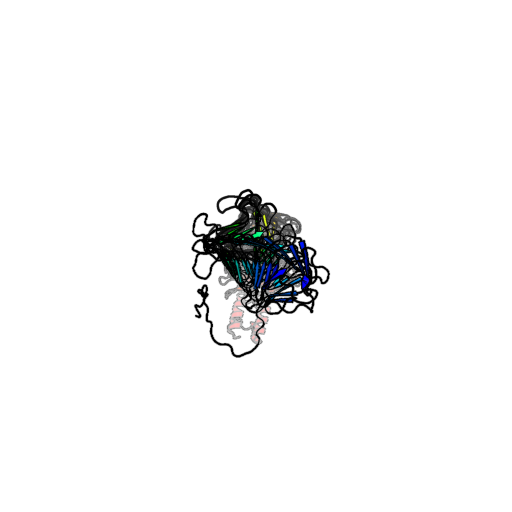A . LEU A 1 859 ? -37.342 -14.239 68.304 1.00 94.19 859 LEU A CA 1
ATOM 5871 C C . LEU A 1 859 ? -37.184 -15.766 68.327 1.00 94.19 859 LEU A C 1
ATOM 5873 O O . LEU A 1 859 ? -38.075 -16.510 68.735 1.00 94.19 859 LEU A O 1
ATOM 5877 N N . SER A 1 860 ? -36.025 -16.212 67.853 1.00 91.56 860 SER A N 1
ATOM 5878 C CA . SER A 1 860 ? -35.529 -17.589 67.839 1.00 91.56 860 SER A CA 1
ATOM 5879 C C . SER A 1 860 ? -34.033 -17.535 67.493 1.00 91.56 860 SER A C 1
ATOM 5881 O O . SER A 1 860 ? -33.415 -16.493 67.687 1.00 91.56 860 SER A O 1
ATOM 5883 N N . GLY A 1 861 ? -33.437 -18.600 66.954 1.00 91.56 861 GLY A N 1
ATOM 5884 C CA . GLY A 1 861 ? -32.071 -18.567 66.417 1.00 91.56 861 GLY A CA 1
ATOM 5885 C C . GLY A 1 861 ? -31.019 -18.158 67.455 1.00 91.56 861 GLY A C 1
ATOM 5886 O O . GLY A 1 861 ? -31.152 -18.496 68.632 1.00 91.56 861 GLY A O 1
ATOM 5887 N N . THR A 1 862 ? -29.973 -17.449 67.020 1.00 92.31 862 THR A N 1
ATOM 5888 C CA . THR A 1 862 ? -28.835 -17.065 67.872 1.00 92.31 862 THR A CA 1
ATOM 5889 C C . THR A 1 862 ? -28.772 -15.557 68.114 1.00 92.31 862 THR A C 1
ATOM 5891 O O . THR A 1 862 ? -28.782 -14.779 67.162 1.00 92.31 862 THR A O 1
ATOM 5894 N N . LEU A 1 863 ? -28.618 -15.145 69.372 1.00 94.81 863 LEU A N 1
ATOM 5895 C CA . LEU A 1 863 ? -28.131 -13.811 69.737 1.00 94.81 863 LEU A CA 1
ATOM 5896 C C . LEU A 1 863 ? -26.632 -13.893 70.012 1.00 94.81 863 LEU A C 1
ATOM 5898 O O . LEU A 1 863 ? -26.214 -14.772 70.765 1.00 94.81 863 LEU A O 1
ATOM 5902 N N . ARG A 1 864 ? -25.841 -12.975 69.458 1.00 93.00 864 ARG A N 1
ATOM 5903 C CA . ARG A 1 864 ? -24.443 -12.784 69.844 1.00 93.00 864 ARG A CA 1
ATOM 5904 C C . ARG A 1 864 ? -24.222 -11.370 70.353 1.00 93.00 864 ARG A C 1
ATOM 5906 O O . ARG A 1 864 ? -24.675 -10.417 69.723 1.00 93.00 864 ARG A O 1
ATOM 5913 N N . LEU A 1 865 ? -23.484 -11.262 71.451 1.00 92.19 865 LEU A N 1
ATOM 5914 C CA . LEU A 1 865 ? -23.029 -9.991 72.000 1.00 92.19 865 LEU A CA 1
ATOM 5915 C C . LEU A 1 865 ? -21.508 -9.862 71.860 1.00 92.19 865 LEU A C 1
ATOM 5917 O O . LEU A 1 865 ? -20.772 -10.737 72.323 1.00 92.19 865 LEU A O 1
ATOM 5921 N N . SER A 1 866 ? -21.030 -8.753 71.298 1.00 89.50 866 SER A N 1
ATOM 5922 C CA . SER A 1 866 ? -19.612 -8.375 71.354 1.00 89.50 866 SER A CA 1
ATOM 5923 C C . SER A 1 866 ? -19.412 -7.130 72.218 1.00 89.50 866 SER A C 1
ATOM 5925 O O . SER A 1 866 ? -20.125 -6.138 72.089 1.00 89.50 866 SER A O 1
ATOM 5927 N N . LEU A 1 867 ? -18.406 -7.159 73.093 1.00 88.38 867 LEU A N 1
ATOM 5928 C CA . LEU A 1 867 ? -17.983 -5.988 73.866 1.00 88.38 867 LEU A CA 1
ATOM 5929 C C . LEU A 1 867 ? -16.786 -5.352 73.157 1.00 88.38 867 LEU A C 1
ATOM 5931 O O . LEU A 1 867 ? -15.739 -5.991 73.014 1.00 88.38 867 LEU A O 1
ATOM 5935 N N . LEU A 1 868 ? -16.937 -4.116 72.693 1.00 84.25 868 LEU A N 1
ATOM 5936 C CA . LEU A 1 868 ? -15.908 -3.405 71.940 1.00 84.25 868 LEU A CA 1
ATOM 5937 C C . LEU A 1 868 ? -15.068 -2.503 72.855 1.00 84.25 868 LEU A C 1
ATOM 5939 O O . LEU A 1 868 ? -15.492 -2.102 73.939 1.00 84.25 868 LEU A O 1
ATOM 5943 N N . ASP A 1 869 ? -13.842 -2.205 72.415 1.00 78.38 869 ASP A N 1
ATOM 5944 C CA . ASP A 1 869 ? -12.942 -1.202 73.010 1.00 78.38 869 ASP A CA 1
ATOM 5945 C C . ASP A 1 869 ? -12.723 -1.309 74.535 1.00 78.38 869 ASP A C 1
ATOM 5947 O O . ASP A 1 869 ? -12.468 -0.322 75.226 1.00 78.38 869 ASP A O 1
ATOM 5951 N N . GLY A 1 870 ? -12.766 -2.537 75.062 1.00 80.00 870 GLY A N 1
ATOM 5952 C CA . GLY A 1 870 ? -12.497 -2.827 76.471 1.00 80.00 870 GLY A CA 1
ATOM 5953 C C . GLY A 1 870 ? -13.629 -2.446 77.423 1.00 80.00 870 GLY A C 1
ATOM 5954 O O . GLY A 1 870 ? -13.363 -2.313 78.618 1.00 80.00 870 GLY A O 1
ATOM 5955 N N . TYR A 1 871 ? -14.858 -2.280 76.918 1.00 87.00 871 TYR A N 1
ATOM 5956 C CA . TYR A 1 871 ? -16.042 -1.995 77.726 1.00 87.00 871 TYR A CA 1
ATOM 5957 C C . TYR A 1 871 ? -16.126 -2.903 78.967 1.00 87.00 871 TYR A C 1
ATOM 5959 O O . TYR A 1 871 ? -16.030 -4.128 78.872 1.00 87.00 871 TYR A O 1
ATOM 5967 N N . GLN A 1 872 ? -16.273 -2.272 80.136 1.00 86.88 872 GLN A N 1
ATOM 5968 C CA . GLN A 1 872 ? -16.388 -2.932 81.435 1.00 86.88 872 GLN A CA 1
ATOM 5969 C C . GLN A 1 872 ? -17.798 -2.689 81.984 1.00 86.88 872 GLN A C 1
ATOM 5971 O O . GLN A 1 872 ? -18.093 -1.552 82.366 1.00 86.88 872 GLN A O 1
ATOM 5976 N N . PRO A 1 873 ? -18.669 -3.709 82.021 1.00 88.31 873 PRO A N 1
ATOM 5977 C CA . PRO A 1 873 ? -20.012 -3.547 82.552 1.00 88.31 873 PRO A CA 1
ATOM 5978 C C . PRO A 1 873 ? -20.010 -3.404 84.078 1.00 88.31 873 PRO A C 1
ATOM 5980 O O . PRO A 1 873 ? -19.155 -3.943 84.785 1.00 88.31 873 PRO A O 1
ATOM 5983 N N . THR A 1 874 ? -20.998 -2.680 84.594 1.00 88.50 874 THR A N 1
ATOM 5984 C CA . THR A 1 874 ? -21.262 -2.539 86.033 1.00 88.50 874 THR A CA 1
ATOM 5985 C C . THR A 1 874 ? -22.321 -3.541 86.494 1.00 88.50 874 THR A C 1
ATOM 5987 O O . THR A 1 874 ? -23.225 -3.871 85.733 1.00 88.50 874 THR A O 1
ATOM 5990 N N . ASN A 1 875 ? -22.219 -4.055 87.728 1.00 87.38 875 ASN A N 1
ATOM 5991 C CA . ASN A 1 875 ? -23.185 -5.036 88.242 1.00 87.38 875 ASN A CA 1
ATOM 5992 C C . ASN A 1 875 ? -24.628 -4.486 88.176 1.00 87.38 875 ASN A C 1
ATOM 5994 O O . ASN A 1 875 ? -24.870 -3.357 88.609 1.00 87.38 875 ASN A O 1
ATOM 5998 N N . GLY A 1 876 ? -25.562 -5.261 87.612 1.00 84.62 876 GLY A N 1
ATOM 5999 C CA . GLY A 1 876 ? -26.964 -4.869 87.409 1.00 84.62 876 GLY A CA 1
ATOM 6000 C C . GLY A 1 876 ? -27.215 -3.971 86.187 1.00 84.62 876 GLY A C 1
ATOM 6001 O O . GLY A 1 876 ? -28.327 -3.473 85.989 1.00 84.62 876 GLY A O 1
ATOM 6002 N N . GLU A 1 877 ? -26.201 -3.720 85.356 1.00 90.50 877 GLU A N 1
ATOM 6003 C CA . GLU A 1 877 ? -26.350 -2.909 84.151 1.00 90.50 877 GLU A CA 1
ATOM 6004 C C . GLU A 1 877 ? -27.214 -3.613 83.101 1.00 90.50 877 GLU A C 1
ATOM 6006 O O . GLU A 1 877 ? -27.017 -4.787 82.792 1.00 90.50 877 GLU A O 1
ATOM 6011 N N . SER A 1 878 ? -28.161 -2.870 82.518 1.00 91.25 878 SER A N 1
ATOM 6012 C CA . SER A 1 878 ? -29.049 -3.371 81.468 1.00 91.25 878 SER A CA 1
ATOM 6013 C C . SER A 1 878 ? -28.970 -2.528 80.197 1.00 91.25 878 SER A C 1
ATOM 6015 O O . SER A 1 878 ? -28.930 -1.294 80.239 1.00 91.25 878 SER A O 1
ATOM 6017 N N . LYS A 1 879 ? -28.964 -3.200 79.043 1.00 92.88 879 LYS A N 1
ATOM 6018 C CA . LYS A 1 879 ? -28.883 -2.593 77.710 1.00 92.88 879 LYS A CA 1
ATOM 6019 C C . LYS A 1 879 ? -30.027 -3.056 76.821 1.00 92.88 879 LYS A C 1
ATOM 6021 O O . LYS A 1 879 ? -30.257 -4.249 76.654 1.00 92.88 879 LYS A O 1
ATOM 6026 N N . LEU A 1 880 ? -30.759 -2.099 76.257 1.00 92.38 880 LEU A N 1
ATOM 6027 C CA . LEU A 1 880 ? -31.887 -2.372 75.369 1.00 92.38 880 LEU A CA 1
ATOM 6028 C C . LEU A 1 880 ? -31.388 -2.698 73.962 1.00 92.38 880 LEU A C 1
ATOM 6030 O O . LEU A 1 880 ? -30.861 -1.802 73.308 1.00 92.38 880 LEU A O 1
ATOM 6034 N N . PHE A 1 881 ? -31.655 -3.909 73.474 1.00 93.38 881 PHE A N 1
ATOM 6035 C CA . PHE A 1 881 ? -31.221 -4.342 72.136 1.00 93.38 881 PHE A CA 1
ATOM 6036 C C . PHE A 1 881 ? -32.381 -4.758 71.210 1.00 93.38 881 PHE A C 1
ATOM 6038 O O . PHE A 1 881 ? -32.244 -4.727 69.987 1.00 93.38 881 PHE A O 1
ATOM 6045 N N . VAL A 1 882 ? -33.564 -5.065 71.759 1.00 95.56 882 VAL A N 1
ATOM 6046 C CA . VAL A 1 882 ? -34.811 -5.198 70.981 1.00 95.56 882 VAL A CA 1
ATOM 6047 C C . VAL A 1 882 ? -35.877 -4.309 71.590 1.00 95.56 882 VAL A C 1
ATOM 6049 O O . VAL A 1 882 ? -36.222 -4.447 72.764 1.00 95.56 882 VAL A O 1
ATOM 6052 N N . GLN A 1 883 ? -36.446 -3.430 70.774 1.00 94.69 883 GLN A N 1
ATOM 6053 C CA . GLN A 1 883 ? -37.558 -2.572 71.153 1.00 94.69 883 GLN A CA 1
ATOM 6054 C C . GLN A 1 883 ? -38.739 -2.788 70.203 1.00 94.69 883 GLN A C 1
ATOM 6056 O O . GLN A 1 883 ? -38.570 -2.767 68.990 1.00 94.69 883 GLN A O 1
ATOM 6061 N N . CYS A 1 884 ? -39.947 -2.928 70.742 1.00 94.62 884 CYS A N 1
ATOM 6062 C CA . CYS A 1 884 ? -41.203 -2.851 69.997 1.00 94.62 884 CYS A CA 1
ATOM 6063 C C . CYS A 1 884 ? -41.939 -1.553 70.335 1.00 94.62 884 CYS A C 1
ATOM 6065 O O . CYS A 1 884 ? -41.859 -1.042 71.458 1.00 94.62 884 CYS A O 1
ATOM 6067 N N . ASN A 1 885 ? -42.674 -1.000 69.372 1.00 91.94 885 ASN A N 1
ATOM 6068 C CA . ASN A 1 885 ? -43.442 0.216 69.590 1.00 91.94 885 ASN A CA 1
ATOM 6069 C C . ASN A 1 885 ? -44.506 0.006 70.690 1.00 91.94 885 ASN A C 1
ATOM 6071 O O . ASN A 1 885 ? -45.299 -0.940 70.706 1.00 91.94 885 ASN A O 1
ATOM 6075 N N . THR A 1 886 ? -44.496 0.894 71.681 1.00 91.94 886 THR A N 1
ATOM 6076 C CA . THR A 1 886 ? -45.386 0.822 72.849 1.00 91.94 886 THR A CA 1
ATOM 6077 C C . THR A 1 886 ? -46.766 1.412 72.575 1.00 91.94 886 THR A C 1
ATOM 6079 O O . THR A 1 886 ? -47.685 1.217 73.367 1.00 91.94 886 THR A O 1
ATOM 6082 N N . SER A 1 887 ? -46.923 2.126 71.457 1.00 91.25 887 SER A N 1
ATOM 6083 C CA . SER A 1 887 ? -48.153 2.831 71.084 1.00 91.25 887 SER A CA 1
ATOM 6084 C C . SER A 1 887 ? -49.055 2.034 70.132 1.00 91.25 887 SER A C 1
ATOM 6086 O O . SER A 1 887 ? -50.132 2.513 69.780 1.00 91.25 887 SER A O 1
ATOM 6088 N N . ASN A 1 888 ? -48.643 0.833 69.714 1.00 90.88 888 ASN A N 1
ATOM 6089 C CA . ASN A 1 888 ? -49.386 -0.052 68.811 1.00 90.88 888 ASN A CA 1
ATOM 6090 C C . ASN A 1 888 ? -49.390 -1.517 69.316 1.00 90.88 888 ASN A C 1
ATOM 6092 O O . ASN A 1 888 ? -49.011 -1.816 70.454 1.00 90.88 888 ASN A O 1
ATOM 6096 N N . GLY A 1 889 ? -49.858 -2.432 68.462 1.00 88.81 889 GLY A N 1
ATOM 6097 C CA . GLY A 1 889 ? -49.958 -3.865 68.752 1.00 88.81 889 GLY A CA 1
ATOM 6098 C C . GLY A 1 889 ? -48.646 -4.656 68.690 1.00 88.81 889 GLY A C 1
ATOM 6099 O O . GLY A 1 889 ? -48.684 -5.832 69.029 1.00 88.81 889 GLY A O 1
ATOM 6100 N N . SER A 1 890 ? -47.518 -4.046 68.302 1.00 92.81 890 SER A N 1
ATOM 6101 C CA . SER A 1 890 ? -46.211 -4.710 68.153 1.00 92.81 890 SER A CA 1
ATOM 6102 C C . SER A 1 890 ? -45.757 -5.403 69.434 1.00 92.81 890 SER A C 1
ATOM 6104 O O . SER A 1 890 ? -45.723 -4.761 70.477 1.00 92.81 890 SER A O 1
ATOM 6106 N N . ALA A 1 891 ? -45.358 -6.666 69.397 1.00 95.12 891 ALA A N 1
ATOM 6107 C CA . ALA A 1 891 ? -44.879 -7.380 70.580 1.00 95.12 891 ALA A CA 1
ATOM 6108 C C . ALA A 1 891 ? -43.658 -8.252 70.279 1.00 95.12 891 ALA A C 1
ATOM 6110 O O . ALA A 1 891 ? -43.420 -8.634 69.132 1.00 95.12 891 ALA A O 1
ATOM 6111 N N . ILE A 1 892 ? -42.913 -8.592 71.329 1.00 96.31 892 ILE A N 1
ATOM 6112 C CA . ILE A 1 892 ? -41.904 -9.651 71.288 1.00 96.31 892 ILE A CA 1
ATOM 6113 C C . ILE A 1 892 ? -42.611 -10.999 71.453 1.00 96.31 892 ILE A C 1
ATOM 6115 O O . ILE A 1 892 ? -43.419 -11.187 72.365 1.00 96.31 892 ILE A O 1
ATOM 6119 N N . VAL A 1 893 ? -42.320 -11.933 70.552 1.00 93.62 893 VAL A N 1
ATOM 6120 C CA . VAL A 1 893 ? -42.894 -13.280 70.520 1.00 93.62 893 VAL A CA 1
ATOM 6121 C C . VAL A 1 893 ? -41.753 -14.294 70.494 1.00 93.62 893 VAL A C 1
ATOM 6123 O O . VAL A 1 893 ? -40.995 -14.342 69.531 1.00 93.62 893 VAL A O 1
ATOM 6126 N N . GLY A 1 894 ? -41.652 -15.130 71.530 1.00 91.38 894 GLY A N 1
ATOM 6127 C CA . GLY A 1 894 ? -40.570 -16.112 71.670 1.00 91.38 894 GLY A CA 1
ATOM 6128 C C . GLY A 1 894 ? -39.301 -15.549 72.321 1.00 91.38 894 GLY A C 1
ATOM 6129 O O . GLY A 1 894 ? -39.268 -14.401 72.757 1.00 91.38 894 GLY A O 1
ATOM 6130 N N . GLU A 1 895 ? -38.270 -16.389 72.390 1.00 92.88 895 GLU A N 1
ATOM 6131 C CA . GLU A 1 895 ? -36.954 -16.117 72.986 1.00 92.88 895 GLU A CA 1
ATOM 6132 C C . GLU A 1 895 ? -35.861 -16.682 72.061 1.00 92.88 895 GLU A C 1
ATOM 6134 O O . GLU A 1 895 ? -36.140 -17.546 71.222 1.00 92.88 895 GLU A O 1
ATOM 6139 N N . PHE A 1 896 ? -34.616 -16.213 72.190 1.00 92.81 896 PHE A N 1
ATOM 6140 C CA . PHE A 1 896 ? -33.492 -16.769 71.425 1.00 92.81 896 PHE A CA 1
ATOM 6141 C C . PHE A 1 896 ? -33.241 -18.240 71.799 1.00 92.81 896 PHE A C 1
ATOM 6143 O O . PHE A 1 896 ? -33.254 -18.612 72.968 1.00 92.81 896 PHE A O 1
ATOM 6150 N N . GLU A 1 897 ? -32.987 -19.087 70.798 1.00 91.62 897 GLU A N 1
ATOM 6151 C CA . GLU A 1 897 ? -32.708 -20.520 70.995 1.00 91.62 897 GLU A CA 1
ATOM 6152 C C . GLU A 1 897 ? -31.272 -20.743 71.493 1.00 91.62 897 GLU A C 1
ATOM 6154 O O . GLU A 1 897 ? -30.967 -21.731 72.158 1.00 91.62 897 GLU A O 1
ATOM 6159 N N . THR A 1 898 ? -30.354 -19.856 71.116 1.00 90.88 898 THR A N 1
ATOM 6160 C CA . THR A 1 898 ? -28.940 -19.915 71.484 1.00 90.88 898 THR A CA 1
ATOM 6161 C C . THR A 1 898 ? -28.445 -18.518 71.843 1.00 90.88 898 THR A C 1
ATOM 6163 O O . THR A 1 898 ? -28.708 -17.552 71.129 1.00 90.88 898 THR A O 1
ATOM 6166 N N . LEU A 1 899 ? -27.709 -18.428 72.946 1.00 91.94 899 LEU A N 1
ATOM 6167 C CA . LEU A 1 899 ? -27.095 -17.203 73.442 1.00 91.94 899 LEU A CA 1
ATOM 6168 C C . LEU A 1 899 ? -25.571 -17.363 73.354 1.00 91.94 899 LEU A C 1
ATOM 6170 O O . LEU A 1 899 ? -25.003 -18.234 74.006 1.00 91.94 899 LEU A O 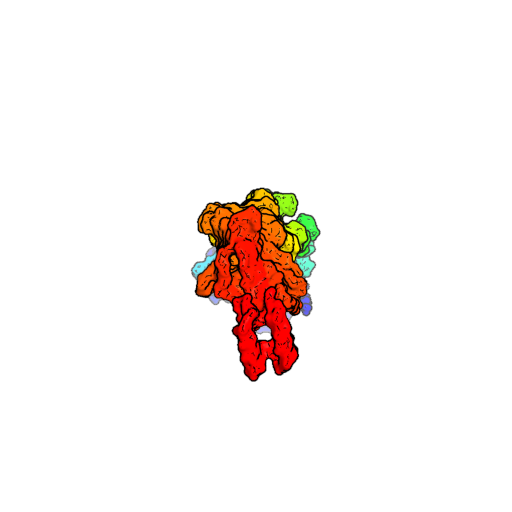1
ATOM 6174 N N . ASP A 1 900 ? -24.927 -16.562 72.508 1.00 92.62 900 ASP A N 1
ATOM 6175 C CA . ASP A 1 900 ? -23.469 -16.425 72.396 1.00 92.62 900 ASP A CA 1
ATOM 6176 C C . ASP A 1 900 ? -23.063 -15.107 73.065 1.00 92.62 900 ASP A C 1
ATOM 6178 O O . ASP A 1 900 ? -22.840 -14.081 72.417 1.00 92.62 900 ASP A O 1
ATOM 6182 N N . LEU A 1 901 ? -23.103 -15.115 74.397 1.00 91.31 901 LEU A N 1
ATOM 6183 C CA . LEU A 1 901 ? -22.864 -13.942 75.229 1.00 91.31 901 LEU A CA 1
ATOM 6184 C C . LEU A 1 901 ? -21.519 -14.076 75.960 1.00 91.31 901 LEU A C 1
ATOM 6186 O O . LEU A 1 901 ? -21.118 -15.191 76.308 1.00 91.31 901 LEU A O 1
ATOM 6190 N N . PRO A 1 902 ? -20.818 -12.961 76.236 1.00 89.62 902 PRO A N 1
ATOM 6191 C CA . PRO A 1 902 ? -19.731 -12.952 77.205 1.00 89.62 902 PRO A CA 1
ATOM 6192 C C . PRO A 1 902 ? -20.213 -13.491 78.565 1.00 89.62 902 PRO A C 1
ATOM 6194 O O . PRO A 1 902 ? -21.402 -13.378 78.871 1.00 89.62 902 PRO A O 1
ATOM 6197 N N . PRO A 1 903 ? -19.315 -14.034 79.407 1.00 84.88 903 PRO A N 1
ATOM 6198 C CA . PRO A 1 903 ? -19.694 -14.547 80.723 1.00 84.88 903 PRO A CA 1
ATOM 6199 C C . PRO A 1 903 ? -20.470 -13.513 81.545 1.00 84.88 903 PRO A C 1
ATOM 6201 O O . PRO A 1 903 ? -20.153 -12.322 81.469 1.00 84.88 903 PRO A O 1
ATOM 6204 N N . ARG A 1 904 ? -21.416 -13.979 82.375 1.00 87.94 904 ARG A N 1
ATOM 6205 C CA . ARG A 1 904 ? -22.211 -13.161 83.316 1.00 87.94 904 ARG A CA 1
ATOM 6206 C C . ARG A 1 904 ? -23.237 -12.236 82.655 1.00 87.94 904 ARG A C 1
ATOM 6208 O O . ARG A 1 904 ? -23.735 -11.301 83.282 1.00 87.94 904 ARG A O 1
ATOM 6215 N N . TRP A 1 905 ? -23.542 -12.475 81.383 1.00 92.12 905 TRP A N 1
ATOM 6216 C CA . TRP A 1 905 ? -24.626 -11.809 80.671 1.00 92.12 905 TRP A CA 1
ATOM 6217 C C . TRP A 1 905 ? -25.778 -12.778 80.437 1.00 92.12 905 TRP A C 1
ATOM 6219 O O . TRP A 1 905 ? -25.574 -13.883 79.939 1.00 92.12 905 TRP A O 1
ATOM 6229 N N . HIS A 1 906 ? -26.998 -12.318 80.697 1.00 91.38 906 HIS A N 1
ATOM 6230 C CA . HIS A 1 906 ? -28.225 -13.014 80.319 1.00 91.38 906 HIS A CA 1
ATOM 6231 C C . HIS A 1 906 ? -29.192 -12.061 79.603 1.00 91.38 906 HIS A C 1
ATOM 6233 O O . HIS A 1 906 ? -28.964 -10.850 79.508 1.00 91.38 906 HIS A O 1
ATOM 6239 N N . VAL A 1 907 ? -30.289 -12.611 79.077 1.00 93.38 907 VAL A N 1
ATOM 6240 C CA . VAL A 1 907 ? -31.341 -11.833 78.411 1.00 93.38 907 VAL A CA 1
ATOM 6241 C C . VAL A 1 907 ? -32.596 -11.798 79.272 1.00 93.38 907 VAL A C 1
ATOM 6243 O O . VAL A 1 907 ? -33.110 -12.840 79.668 1.00 93.38 907 VAL A O 1
ATOM 6246 N N . SER A 1 908 ? -33.125 -10.599 79.509 1.00 92.06 908 SER A N 1
ATOM 6247 C CA . SER A 1 908 ? -34.415 -10.385 80.164 1.00 92.06 908 SER A CA 1
ATOM 6248 C C . SER A 1 908 ? -35.457 -9.913 79.153 1.00 92.06 908 SER A C 1
ATOM 6250 O O . SER A 1 908 ? -35.252 -8.919 78.449 1.00 92.06 908 SER A O 1
ATOM 6252 N N . TYR A 1 909 ? -36.589 -10.614 79.083 1.00 92.75 909 TYR A N 1
ATOM 6253 C CA . TYR A 1 909 ? -37.661 -10.331 78.129 1.00 92.75 909 TYR A CA 1
ATOM 6254 C C . TYR A 1 909 ? -38.884 -9.701 78.798 1.00 92.75 909 TYR A C 1
ATOM 6256 O O . TYR A 1 909 ? -39.298 -10.060 79.899 1.00 92.75 909 TYR A O 1
ATOM 6264 N N . SER A 1 910 ? -39.519 -8.793 78.067 1.00 93.69 910 SER A N 1
ATOM 6265 C CA . SER A 1 910 ? -40.872 -8.296 78.315 1.00 93.69 910 SER A CA 1
ATOM 6266 C C . SER A 1 910 ? -41.687 -8.368 77.022 1.00 93.69 910 SER A C 1
ATOM 6268 O O . SER A 1 910 ? -41.162 -8.708 75.963 1.00 93.69 910 SER A O 1
ATOM 6270 N N . ASP A 1 911 ? -42.967 -8.005 77.078 1.00 90.75 911 ASP A N 1
ATOM 6271 C CA . ASP A 1 911 ? -43.835 -7.963 75.897 1.00 90.75 911 ASP A CA 1
ATOM 6272 C C . ASP A 1 911 ? -43.385 -6.932 74.844 1.00 90.75 911 ASP A C 1
ATOM 6274 O O . ASP A 1 911 ? -43.716 -7.075 73.667 1.00 90.75 911 ASP A O 1
ATOM 6278 N N . LYS A 1 912 ? -42.626 -5.902 75.246 1.00 93.56 912 LYS A N 1
ATOM 6279 C CA . LYS A 1 912 ? -42.197 -4.794 74.372 1.00 93.56 912 LYS A CA 1
ATOM 6280 C C . LYS A 1 912 ? -40.685 -4.594 74.264 1.00 93.56 912 LYS A C 1
ATOM 6282 O O . LYS A 1 912 ? -40.242 -3.913 73.342 1.00 93.56 912 LYS A O 1
ATOM 6287 N N . PHE A 1 913 ? -39.897 -5.134 75.185 1.00 95.19 913 PHE A N 1
ATOM 6288 C CA . PHE A 1 913 ? -38.459 -4.875 75.287 1.00 95.19 913 PHE A CA 1
ATOM 6289 C C . PHE A 1 913 ? -37.685 -6.154 75.615 1.00 95.19 913 PHE A C 1
ATOM 6291 O O . PHE A 1 913 ? -38.134 -6.918 76.472 1.00 95.19 913 PHE A O 1
ATOM 6298 N N . ALA A 1 914 ? -36.519 -6.345 74.999 1.00 95.50 914 ALA A N 1
ATOM 6299 C CA . ALA A 1 914 ? -35.519 -7.315 75.443 1.00 95.50 914 ALA A CA 1
ATOM 6300 C C . ALA A 1 914 ? -34.244 -6.582 75.871 1.00 95.50 914 ALA A C 1
ATOM 6302 O O . ALA A 1 914 ? -33.745 -5.707 75.154 1.00 95.50 914 ALA A O 1
ATOM 6303 N N . TRP A 1 915 ? -33.735 -6.950 77.043 1.00 94.19 915 TRP A N 1
ATOM 6304 C CA . TRP A 1 915 ? -32.578 -6.334 77.680 1.00 94.19 915 TRP A CA 1
ATOM 6305 C C . TRP A 1 915 ? -31.452 -7.352 77.823 1.00 94.19 915 TRP A C 1
ATOM 6307 O O . TRP A 1 915 ? -31.688 -8.472 78.265 1.00 94.19 915 TRP A O 1
ATOM 6317 N N . LEU A 1 916 ? -30.237 -6.952 77.472 1.00 93.94 916 LEU A N 1
ATOM 6318 C CA . LEU A 1 916 ? -29.012 -7.619 77.896 1.00 93.94 916 LEU A CA 1
ATOM 6319 C C . LEU A 1 916 ? -28.707 -7.146 79.313 1.00 93.94 916 LEU A C 1
ATOM 6321 O O . LEU A 1 916 ? -28.613 -5.939 79.528 1.00 93.94 916 LEU A O 1
ATOM 6325 N N . VAL A 1 917 ? -28.585 -8.065 80.264 1.00 92.88 917 VAL A N 1
ATOM 6326 C CA . VAL A 1 917 ? -28.333 -7.751 81.675 1.00 92.88 917 VAL A CA 1
ATOM 6327 C C . VAL A 1 917 ? -27.003 -8.368 82.075 1.00 92.88 917 VAL A C 1
ATOM 6329 O O . VAL A 1 917 ? -26.820 -9.576 81.927 1.00 92.88 917 VAL A O 1
ATOM 6332 N N . TYR A 1 918 ? -26.082 -7.540 82.564 1.00 92.62 918 TYR A N 1
ATOM 6333 C CA . TYR A 1 918 ? -24.854 -8.014 83.186 1.00 92.62 918 TYR A CA 1
ATOM 6334 C C . TYR A 1 918 ? -25.072 -8.182 84.682 1.00 92.62 918 TYR A C 1
ATOM 6336 O O . TYR A 1 918 ? -25.467 -7.239 85.375 1.00 92.62 918 TYR A O 1
ATOM 6344 N N . CYS A 1 919 ? -24.764 -9.367 85.186 1.00 90.69 919 CYS A N 1
ATOM 6345 C CA . CYS A 1 919 ? -24.893 -9.668 86.594 1.00 90.69 919 CYS A CA 1
ATOM 6346 C C . CYS A 1 919 ? -23.665 -10.407 87.093 1.00 90.69 919 CYS A C 1
ATOM 6348 O O . CYS A 1 919 ? -23.445 -11.571 86.778 1.00 90.69 919 CYS A O 1
ATOM 6350 N N . ALA A 1 920 ? -22.851 -9.719 87.889 1.00 88.38 920 ALA A N 1
ATOM 6351 C CA . ALA A 1 920 ? -21.561 -10.237 88.306 1.00 88.38 920 ALA A CA 1
ATOM 6352 C C . ALA A 1 920 ? -21.695 -11.550 89.101 1.00 88.38 920 ALA A C 1
ATOM 6354 O O . ALA A 1 920 ? -20.849 -12.422 88.943 1.00 88.38 920 ALA A O 1
ATOM 6355 N N . GLY A 1 921 ? -22.751 -11.696 89.913 1.00 88.00 921 GLY A N 1
ATOM 6356 C CA . GLY A 1 921 ? -23.007 -12.884 90.737 1.00 88.00 921 GLY A CA 1
ATOM 6357 C C . GLY A 1 921 ? -23.636 -14.079 90.006 1.00 88.00 921 GLY A C 1
ATOM 6358 O O . GLY A 1 921 ? -23.681 -15.153 90.592 1.00 88.00 921 GLY A O 1
ATOM 6359 N N . ASP A 1 922 ? -24.107 -13.902 88.767 1.00 88.69 922 ASP A N 1
ATOM 6360 C CA . ASP A 1 922 ? -24.713 -14.947 87.920 1.00 88.69 922 ASP A CA 1
ATOM 6361 C C . ASP A 1 922 ? -23.603 -15.595 87.079 1.00 88.69 922 ASP A C 1
ATOM 6363 O O . ASP A 1 922 ? -23.358 -15.259 85.913 1.00 88.69 922 ASP A O 1
ATOM 6367 N N . VAL A 1 923 ? -22.803 -16.438 87.730 1.00 85.81 923 VAL A N 1
ATOM 6368 C CA . VAL A 1 923 ? -21.567 -16.982 87.152 1.00 85.81 923 VAL A CA 1
ATOM 6369 C C . VAL A 1 923 ? -21.840 -18.089 86.146 1.00 85.81 923 VAL A C 1
ATOM 6371 O O . VAL A 1 923 ? -21.005 -18.309 85.265 1.00 85.81 923 VAL A O 1
ATOM 6374 N N . ASN A 1 924 ? -22.993 -18.754 86.242 1.00 85.06 924 ASN A N 1
ATOM 6375 C CA . ASN A 1 924 ? -23.416 -19.761 85.274 1.00 85.06 924 ASN A CA 1
ATOM 6376 C C . ASN A 1 924 ? -24.287 -19.177 84.141 1.00 85.06 924 ASN A C 1
ATOM 6378 O O . ASN A 1 924 ? -24.502 -19.853 83.132 1.00 85.06 924 ASN A O 1
ATOM 6382 N N . SER A 1 925 ? -24.662 -17.894 84.247 1.00 85.62 925 SER A N 1
ATOM 6383 C CA . SER A 1 925 ? -25.380 -17.120 83.227 1.00 85.62 925 SER A CA 1
ATOM 6384 C C . SER A 1 925 ? -26.765 -17.692 82.898 1.00 85.62 925 SER A C 1
ATOM 6386 O O . SER A 1 925 ? -27.222 -17.602 81.754 1.00 85.62 925 SER A O 1
ATOM 6388 N N . ASP A 1 926 ? -27.433 -18.297 83.885 1.00 83.25 926 ASP A N 1
ATOM 6389 C CA . ASP A 1 926 ? -28.781 -18.860 83.744 1.00 83.25 926 ASP A CA 1
ATOM 6390 C C . ASP A 1 926 ? -29.903 -17.829 83.972 1.00 83.25 926 ASP A C 1
ATOM 6392 O O . ASP A 1 926 ? -31.081 -18.115 83.721 1.00 83.25 926 ASP A O 1
ATOM 6396 N N . GLY A 1 927 ? -29.531 -16.608 84.371 1.00 82.44 927 GLY A N 1
ATOM 6397 C CA . GLY A 1 927 ? -30.436 -15.494 84.613 1.00 82.44 927 GLY A CA 1
ATOM 6398 C C . GLY A 1 927 ? -30.875 -15.334 86.067 1.00 82.44 927 GLY A C 1
ATOM 6399 O O . GLY A 1 927 ? -31.684 -14.443 86.347 1.00 82.44 927 GLY A O 1
ATOM 6400 N N . PHE A 1 928 ? -30.380 -16.155 86.996 1.00 84.12 928 PHE A N 1
ATOM 6401 C CA . PHE A 1 928 ? -30.760 -16.104 88.404 1.00 84.12 928 PHE A CA 1
ATOM 6402 C C . PHE A 1 928 ? -29.563 -16.274 89.330 1.00 84.12 928 PHE A C 1
ATOM 6404 O O . PHE A 1 928 ? -29.119 -17.389 89.529 1.00 84.12 928 PHE A O 1
ATOM 6411 N N . VAL A 1 929 ? -29.197 -15.225 90.071 1.00 86.69 929 VAL A N 1
ATOM 6412 C CA . VAL A 1 929 ? -28.231 -15.350 91.180 1.00 86.69 929 VAL A CA 1
ATOM 6413 C C . VAL A 1 929 ? -28.816 -16.222 92.291 1.00 86.69 929 VAL A C 1
ATOM 6415 O O . VAL A 1 929 ? -29.716 -15.796 93.028 1.00 86.69 929 VAL A O 1
ATOM 6418 N N . ASN A 1 930 ? -28.347 -17.463 92.404 1.00 89.12 930 ASN A N 1
ATOM 6419 C CA . ASN A 1 930 ? -28.907 -18.447 93.321 1.00 89.12 930 ASN A CA 1
ATOM 6420 C C . ASN A 1 930 ? -27.865 -19.456 93.849 1.00 89.12 930 ASN A C 1
ATOM 6422 O O . ASN A 1 930 ? -26.669 -19.327 93.633 1.00 89.12 930 ASN A O 1
ATOM 6426 N N . GLY A 1 931 ? -28.302 -20.448 94.631 1.00 88.44 931 GLY A N 1
ATOM 6427 C CA . GLY A 1 931 ? -27.381 -21.429 95.222 1.00 88.44 931 GLY A CA 1
ATOM 6428 C C . GLY A 1 931 ? -26.496 -22.158 94.201 1.00 88.44 931 GLY A C 1
ATOM 6429 O O . GLY A 1 931 ? -25.370 -22.504 94.543 1.00 88.44 931 GLY A O 1
ATOM 6430 N N . ASP A 1 932 ? -26.968 -22.325 92.966 1.00 88.38 932 ASP A N 1
ATOM 6431 C CA . ASP A 1 932 ? -26.238 -22.982 91.884 1.00 88.38 932 ASP A CA 1
ATOM 6432 C C . ASP A 1 932 ? -25.023 -22.146 91.429 1.00 88.38 932 ASP A C 1
ATOM 6434 O O . ASP A 1 932 ? -23.950 -22.708 91.229 1.00 88.38 932 ASP A O 1
ATOM 6438 N N . ASP A 1 933 ? -25.115 -20.810 91.394 1.00 89.62 933 ASP A N 1
ATOM 6439 C CA . ASP A 1 933 ? -23.963 -19.924 91.139 1.00 89.62 933 ASP A CA 1
ATOM 6440 C C . ASP A 1 933 ? -22.906 -20.010 92.233 1.00 89.62 933 ASP A C 1
ATOM 6442 O O . ASP A 1 933 ? -21.700 -20.005 91.973 1.00 89.62 933 ASP A O 1
ATOM 6446 N N . PHE A 1 934 ? -23.366 -20.067 93.484 1.00 87.38 934 PHE A N 1
ATOM 6447 C CA . PHE A 1 934 ? -22.480 -20.215 94.628 1.00 87.38 934 PHE A CA 1
ATOM 6448 C C . PHE A 1 934 ? -21.735 -21.547 94.552 1.00 87.38 934 PHE A C 1
ATOM 6450 O O . PHE A 1 934 ? -20.520 -21.578 94.752 1.00 87.38 934 PHE A O 1
ATOM 6457 N N . ASP A 1 935 ? -22.445 -22.631 94.241 1.00 90.50 935 ASP A N 1
ATOM 6458 C CA . ASP A 1 935 ? -21.867 -23.965 94.104 1.00 90.50 935 ASP A CA 1
ATOM 6459 C C . ASP A 1 935 ? -20.898 -24.041 92.907 1.00 90.50 935 ASP A C 1
ATOM 6461 O O . ASP A 1 935 ? -19.802 -24.596 93.045 1.00 90.50 935 ASP A O 1
ATOM 6465 N N . ASP A 1 936 ? -21.240 -23.435 91.765 1.00 89.75 936 ASP A N 1
ATOM 6466 C CA . ASP A 1 936 ? -20.396 -23.394 90.566 1.00 89.75 936 ASP A CA 1
ATOM 6467 C C . ASP A 1 936 ? -19.106 -22.593 90.797 1.00 89.75 936 ASP A C 1
ATOM 6469 O O . ASP A 1 936 ? -18.011 -23.073 90.472 1.00 89.75 936 ASP A O 1
ATOM 6473 N N . LEU A 1 937 ? -19.191 -21.413 91.427 1.00 89.50 937 LEU A N 1
ATOM 6474 C CA . LEU A 1 937 ? -18.001 -20.639 91.775 1.00 89.50 937 LEU A CA 1
ATOM 6475 C C . LEU A 1 937 ? -17.170 -21.339 92.852 1.00 89.50 937 LEU A C 1
ATOM 6477 O O . LEU A 1 937 ? -15.955 -21.437 92.703 1.00 89.50 937 LEU A O 1
ATOM 6481 N N . ALA A 1 938 ? -17.787 -21.846 93.924 1.00 89.56 938 ALA A N 1
ATOM 6482 C CA . ALA A 1 938 ? -17.065 -22.538 94.991 1.00 89.56 938 ALA A CA 1
ATOM 6483 C C . ALA A 1 938 ? -16.311 -23.763 94.450 1.00 89.56 938 ALA A C 1
ATOM 6485 O O . ALA A 1 938 ? -15.135 -23.961 94.763 1.00 89.56 938 ALA A O 1
ATOM 6486 N N . SER A 1 939 ? -16.947 -24.539 93.569 1.00 91.69 939 SER A N 1
ATOM 6487 C CA . SER A 1 939 ? -16.325 -25.671 92.879 1.00 91.69 939 SER A CA 1
ATOM 6488 C C . SER A 1 939 ? -15.145 -25.239 91.998 1.00 91.69 939 SER A C 1
ATOM 6490 O O . SER A 1 939 ? -14.076 -25.861 92.040 1.00 91.69 939 SER A O 1
ATOM 6492 N N . ALA A 1 940 ? -15.293 -24.153 91.232 1.00 88.69 940 ALA A N 1
ATOM 6493 C CA . ALA A 1 940 ? -14.221 -23.612 90.399 1.00 88.69 940 ALA A CA 1
ATOM 6494 C C . ALA A 1 940 ? -13.054 -23.046 91.226 1.00 88.69 940 ALA A C 1
ATOM 6496 O O . ALA A 1 940 ? -11.891 -23.290 90.899 1.00 88.69 940 ALA A O 1
ATOM 6497 N N . PHE A 1 941 ? -13.361 -22.349 92.320 1.00 88.38 941 PHE A N 1
ATOM 6498 C CA . PHE A 1 941 ? -12.413 -21.781 93.275 1.00 88.38 941 PHE A CA 1
ATOM 6499 C C . PHE A 1 941 ? -11.551 -22.865 93.933 1.00 88.38 941 PHE A C 1
ATOM 6501 O O . PHE A 1 941 ? -10.326 -22.757 93.976 1.00 88.38 941 PHE A O 1
ATOM 6508 N N . GLU A 1 942 ? -12.173 -23.955 94.393 1.00 89.50 942 GLU A N 1
ATOM 6509 C CA . GLU A 1 942 ? -11.467 -25.096 94.988 1.00 89.50 942 GLU A CA 1
ATOM 6510 C C . GLU A 1 942 ? -10.633 -25.878 93.964 1.00 89.50 942 GLU A C 1
ATOM 6512 O O . GLU A 1 942 ? -9.567 -26.407 94.296 1.00 89.50 942 GLU A O 1
ATOM 6517 N N . SER A 1 943 ? -11.105 -25.947 92.717 1.00 89.38 943 SER A N 1
ATOM 6518 C CA . SER A 1 943 ? -10.457 -26.693 91.631 1.00 89.38 943 SER A CA 1
ATOM 6519 C C . SER A 1 943 ? -9.371 -25.894 90.902 1.00 89.38 943 SER A C 1
ATOM 6521 O O . SER A 1 943 ? -8.599 -26.474 90.137 1.00 89.38 943 SER A O 1
ATOM 6523 N N . GLY A 1 944 ? -9.269 -24.586 91.159 1.00 84.81 944 GLY A N 1
ATOM 6524 C CA . GLY A 1 944 ? -8.328 -23.692 90.487 1.00 84.81 944 GLY A CA 1
ATOM 6525 C C . GLY A 1 944 ? -8.691 -23.403 89.025 1.00 84.81 944 GLY A C 1
ATOM 6526 O O . GLY A 1 944 ? -7.800 -23.152 88.213 1.00 84.81 944 GLY A O 1
ATOM 6527 N N . GLU A 1 945 ? -9.973 -23.497 88.676 1.00 89.94 945 GLU A N 1
ATOM 6528 C CA . GLU A 1 945 ? -10.483 -23.257 87.324 1.00 89.94 945 GLU A CA 1
ATOM 6529 C C . GLU A 1 945 ? -10.652 -21.752 87.051 1.00 89.94 945 GLU A C 1
ATOM 6531 O O . GLU A 1 945 ? -10.874 -20.989 87.992 1.00 89.94 945 GLU A O 1
ATOM 6536 N N . PRO A 1 946 ? -10.624 -21.299 85.781 1.00 86.06 946 PRO A N 1
ATOM 6537 C CA . PRO A 1 946 ? -10.709 -19.876 85.438 1.00 86.06 946 PRO A CA 1
ATOM 6538 C C . PRO A 1 946 ? -11.915 -19.129 86.026 1.00 86.06 946 PRO A C 1
ATOM 6540 O O . PRO A 1 946 ? -11.810 -17.941 86.293 1.00 86.06 946 PRO A O 1
ATOM 6543 N N . LEU A 1 947 ? -13.045 -19.809 86.252 1.00 86.50 947 LEU A N 1
ATOM 6544 C CA . LEU A 1 947 ? -14.238 -19.205 86.863 1.00 86.50 947 LEU A CA 1
ATOM 6545 C C . LEU A 1 947 ? -14.020 -18.815 88.341 1.00 86.50 947 LEU A C 1
ATOM 6547 O O . LEU A 1 947 ? -14.711 -17.934 88.843 1.00 86.50 947 LEU A O 1
ATOM 6551 N N . GLY A 1 948 ? -13.060 -19.448 89.027 1.00 85.69 948 GLY A N 1
ATOM 6552 C CA . GLY A 1 948 ? -12.696 -19.143 90.412 1.00 85.69 948 GLY A CA 1
ATOM 6553 C C . GLY A 1 948 ? -11.892 -17.849 90.579 1.00 85.69 948 GLY A C 1
ATOM 6554 O O . GLY A 1 948 ? -11.822 -17.335 91.691 1.00 85.69 948 GLY A O 1
ATOM 6555 N N . ASP A 1 949 ? -11.307 -17.316 89.500 1.00 89.44 949 ASP A N 1
ATOM 6556 C CA . ASP A 1 949 ? -10.664 -15.993 89.459 1.00 89.44 949 ASP A CA 1
ATOM 6557 C C . ASP A 1 949 ? -11.749 -14.959 89.138 1.00 89.44 949 ASP A C 1
ATOM 6559 O O . ASP A 1 949 ? -11.934 -14.523 87.998 1.00 89.44 949 ASP A O 1
ATOM 6563 N N . PHE A 1 950 ? -12.580 -14.670 90.139 1.00 88.12 950 PHE A N 1
ATOM 6564 C CA . PHE A 1 950 ? -13.785 -13.869 89.969 1.00 88.12 950 PHE A CA 1
ATOM 6565 C C . PHE A 1 950 ? -13.473 -12.431 89.536 1.00 88.12 950 PHE A C 1
ATOM 6567 O O . PHE A 1 950 ? -14.233 -11.852 88.746 1.00 88.12 950 PHE A O 1
ATOM 6574 N N . ASN A 1 951 ? -12.375 -11.862 90.038 1.00 85.38 951 ASN A N 1
ATOM 6575 C CA . ASN A 1 951 ? -11.978 -10.485 89.764 1.00 85.38 951 ASN A CA 1
ATOM 6576 C C . ASN A 1 951 ? -11.077 -10.344 88.517 1.00 85.38 951 ASN A C 1
ATOM 6578 O O . ASN A 1 951 ? -10.902 -9.230 88.014 1.00 85.38 951 ASN A O 1
ATOM 6582 N N . GLY A 1 952 ? -10.563 -11.461 87.991 1.00 85.56 952 GLY A N 1
ATOM 6583 C CA . GLY A 1 952 ? -9.792 -11.529 86.753 1.00 85.56 952 GLY A CA 1
ATOM 6584 C C . GLY A 1 952 ? -8.369 -10.979 86.865 1.00 85.56 952 GLY A C 1
ATOM 6585 O O . GLY A 1 952 ? -7.807 -10.549 85.852 1.00 85.56 952 GLY A O 1
ATOM 6586 N N . ASP A 1 953 ? -7.782 -10.940 88.064 1.00 87.31 953 ASP A N 1
ATOM 6587 C CA . ASP A 1 953 ? -6.424 -10.431 88.298 1.00 87.31 953 ASP A CA 1
ATOM 6588 C C . ASP A 1 953 ? -5.314 -11.463 88.012 1.00 87.31 953 ASP A C 1
ATOM 6590 O O . ASP A 1 953 ? -4.124 -11.114 87.974 1.00 87.31 953 ASP A O 1
ATOM 6594 N N . GLY A 1 954 ? -5.699 -12.712 87.736 1.00 87.00 954 GLY A N 1
ATOM 6595 C CA . GLY A 1 954 ? -4.818 -13.832 87.433 1.00 87.00 954 GLY A CA 1
ATOM 6596 C C . GLY A 1 954 ? -4.497 -14.734 88.628 1.00 87.00 954 GLY A C 1
ATOM 6597 O O . GLY A 1 954 ? -3.690 -15.659 88.459 1.00 87.00 954 GLY A O 1
ATOM 6598 N N . PHE A 1 955 ? -5.066 -14.496 89.819 1.00 88.38 955 PHE A N 1
ATOM 6599 C CA . PHE A 1 955 ? -4.814 -15.274 91.036 1.00 88.38 955 PHE A CA 1
ATOM 6600 C C . PHE A 1 955 ? -6.079 -15.584 91.848 1.00 88.38 955 PHE A C 1
ATOM 6602 O O . PHE A 1 955 ? -6.495 -14.786 92.675 1.00 88.38 955 PHE A O 1
ATOM 6609 N N . ILE A 1 956 ? -6.528 -16.840 91.791 1.00 89.38 956 ILE A N 1
ATOM 6610 C CA . ILE A 1 956 ? -7.624 -17.369 92.623 1.00 89.38 956 ILE A CA 1
ATOM 6611 C C . ILE A 1 956 ? -7.261 -17.311 94.120 1.00 89.38 956 ILE A C 1
ATOM 6613 O O . ILE A 1 956 ? -6.393 -18.061 94.590 1.00 89.38 956 ILE A O 1
ATOM 6617 N N . ASN A 1 957 ? -7.897 -16.421 94.885 1.00 89.44 957 ASN A N 1
ATOM 6618 C CA . ASN A 1 957 ? -7.651 -16.204 96.310 1.00 89.44 957 ASN A CA 1
ATOM 6619 C C . ASN A 1 957 ? -8.878 -15.628 97.062 1.00 89.44 957 ASN A C 1
ATOM 6621 O O . ASN A 1 957 ? -9.944 -15.432 96.500 1.00 89.44 957 ASN A O 1
ATOM 6625 N N . GLY A 1 958 ? -8.762 -15.385 98.374 1.00 87.69 958 GLY A N 1
ATOM 6626 C CA . GLY A 1 958 ? -9.897 -14.922 99.192 1.00 87.69 958 GLY A CA 1
ATOM 6627 C C . GLY A 1 958 ? -10.598 -13.653 98.678 1.00 87.69 958 GLY A C 1
ATOM 6628 O O . GLY A 1 958 ? -11.802 -13.521 98.879 1.00 87.69 958 GLY A O 1
ATOM 6629 N N . ASP A 1 959 ? -9.881 -12.780 97.965 1.00 89.38 959 ASP A N 1
ATOM 6630 C CA . ASP A 1 959 ? -10.431 -11.555 97.379 1.00 89.38 959 ASP A CA 1
ATOM 6631 C C . ASP A 1 959 ? -11.440 -11.850 96.251 1.00 89.38 959 ASP A C 1
ATOM 6633 O O . ASP A 1 959 ? -12.379 -11.076 96.060 1.00 89.38 959 ASP A O 1
ATOM 6637 N N . ASP A 1 960 ? -11.304 -12.971 95.532 1.00 90.00 960 ASP A N 1
ATOM 6638 C CA . ASP A 1 960 ? -12.288 -13.421 94.535 1.00 90.00 960 ASP A CA 1
ATOM 6639 C C . ASP A 1 960 ? -13.591 -13.852 95.193 1.00 90.00 960 ASP A C 1
ATOM 6641 O O . ASP A 1 960 ? -14.679 -13.498 94.740 1.00 90.00 960 ASP A O 1
ATOM 6645 N N . PHE A 1 961 ? -13.477 -14.590 96.298 1.00 86.81 961 PHE A N 1
ATOM 6646 C CA . PHE A 1 961 ? -14.631 -15.079 97.038 1.00 86.81 961 PHE A CA 1
ATOM 6647 C C . PHE A 1 961 ? -15.377 -13.930 97.731 1.00 86.81 961 PHE A C 1
ATOM 6649 O O . PHE A 1 961 ? -16.605 -13.908 97.724 1.00 86.81 961 PHE A O 1
ATOM 6656 N N . ASP A 1 962 ? -14.652 -12.947 98.279 1.00 87.75 962 ASP A N 1
ATOM 6657 C CA . ASP A 1 962 ? -15.237 -11.740 98.874 1.00 87.75 962 ASP A CA 1
ATOM 6658 C C . ASP A 1 962 ? -15.958 -10.881 97.818 1.00 87.75 962 ASP A C 1
ATOM 6660 O O . ASP A 1 962 ? -17.063 -10.388 98.064 1.00 87.75 962 ASP A O 1
ATOM 6664 N N . GLN A 1 963 ? -15.371 -10.723 96.624 1.00 88.00 963 GLN A N 1
ATOM 6665 C CA . GLN A 1 963 ? -16.009 -9.991 95.524 1.00 88.00 963 GLN A CA 1
ATOM 6666 C C . GLN A 1 963 ? -17.229 -10.725 94.966 1.00 88.00 963 GLN A C 1
ATOM 6668 O O . GLN A 1 963 ? -18.251 -10.081 94.719 1.00 88.00 963 GLN A O 1
ATOM 6673 N N . PHE A 1 964 ? -17.163 -12.052 94.825 1.00 89.19 964 PHE A N 1
ATOM 6674 C CA . PHE A 1 964 ? -18.330 -12.846 94.460 1.00 89.19 964 PHE A CA 1
ATOM 6675 C C . PHE A 1 964 ? -19.425 -12.731 95.515 1.00 89.19 964 PHE A C 1
ATOM 6677 O O . PHE A 1 964 ? -20.556 -12.444 95.157 1.00 89.19 964 PHE A O 1
ATOM 6684 N N . ALA A 1 965 ? -19.114 -12.883 96.807 1.00 88.44 965 ALA A N 1
ATOM 6685 C CA . ALA A 1 965 ? -20.106 -12.775 97.875 1.00 88.44 965 ALA A CA 1
ATOM 6686 C C . ALA A 1 965 ? -20.798 -11.401 97.880 1.00 88.44 965 ALA A C 1
ATOM 6688 O O . ALA A 1 965 ? -22.013 -11.334 98.050 1.00 88.44 965 ALA A O 1
ATOM 6689 N N . SER A 1 966 ? -20.054 -10.318 97.622 1.00 88.44 966 SER A N 1
ATOM 6690 C CA . SER A 1 966 ? -20.632 -8.977 97.461 1.00 88.44 966 SER A CA 1
ATOM 6691 C C . SER A 1 966 ? -21.587 -8.913 96.268 1.00 88.44 966 SER A C 1
ATOM 6693 O O . SER A 1 966 ? -22.712 -8.445 96.413 1.00 88.44 966 SER A O 1
ATOM 6695 N N . ALA A 1 967 ? -21.168 -9.416 95.103 1.00 86.31 967 ALA A N 1
ATOM 6696 C CA . ALA A 1 967 ? -22.009 -9.454 93.907 1.00 86.31 967 ALA A CA 1
ATOM 6697 C C . ALA A 1 967 ? -23.242 -10.361 94.082 1.00 86.31 967 ALA A C 1
ATOM 6699 O O . ALA A 1 967 ? -24.327 -10.044 93.604 1.00 86.31 967 ALA A O 1
ATOM 6700 N N . PHE A 1 968 ? -23.084 -11.468 94.805 1.00 87.19 968 PHE A N 1
ATOM 6701 C CA . PHE A 1 968 ? -24.120 -12.446 95.106 1.00 87.19 968 PHE A CA 1
ATOM 6702 C C . PHE A 1 968 ? -25.191 -11.880 96.049 1.00 87.19 968 PHE A C 1
ATOM 6704 O O . PHE A 1 968 ? -26.381 -12.103 95.847 1.00 87.19 968 PHE A O 1
ATOM 6711 N N . GLU A 1 969 ? -24.783 -11.120 97.072 1.00 86.19 969 GLU A N 1
ATOM 6712 C CA . GLU A 1 969 ? -25.702 -10.436 97.993 1.00 86.19 969 GLU A CA 1
ATOM 6713 C C . GLU A 1 969 ? -26.393 -9.222 97.354 1.00 86.19 969 GLU A C 1
ATOM 6715 O O . GLU A 1 969 ? -27.546 -8.934 97.685 1.00 86.19 969 GLU A O 1
ATOM 6720 N N . GLU A 1 970 ? -25.704 -8.507 96.457 1.00 85.81 970 GLU A N 1
ATOM 6721 C CA . GLU A 1 970 ? -26.276 -7.398 95.681 1.00 85.81 970 GLU A CA 1
ATOM 6722 C C . GLU A 1 970 ? -27.318 -7.877 94.664 1.00 85.81 970 GLU A C 1
ATOM 6724 O O . GLU A 1 970 ? -28.308 -7.178 94.437 1.00 85.81 970 GLU A O 1
ATOM 6729 N N . GLY A 1 971 ? -27.116 -9.074 94.106 1.00 82.88 971 GLY A N 1
ATOM 6730 C CA . GLY A 1 971 ? -27.959 -9.660 93.072 1.00 82.88 971 GLY A CA 1
ATOM 6731 C C . GLY A 1 971 ? -27.841 -8.952 91.717 1.00 82.88 971 GLY A C 1
ATOM 6732 O O . GLY A 1 971 ? -26.890 -8.206 91.460 1.00 82.88 971 GLY A O 1
ATOM 6733 N N . CYS A 1 972 ? -28.847 -9.212 90.876 1.00 80.75 972 CYS A N 1
ATOM 6734 C CA . CYS A 1 972 ? -29.205 -8.434 89.690 1.00 80.75 972 CYS A CA 1
ATOM 6735 C C . CYS A 1 972 ? -30.544 -7.711 89.968 1.00 80.75 972 CYS A C 1
ATOM 6737 O O . CYS A 1 972 ? -30.719 -6.585 89.463 1.00 80.75 972 CYS A O 1
#

Secondary structure (DSSP, 8-state):
---------------------S-------EEEE--TT-EETT-GGGEESS----TTPEEEE--SSEEEEEE-TTSPPBSEEEE-EEEEEEEESS-EEBSSEEEES-STT-EEEEEEEESEEEESEEEES-STT-EEEEEEESTT-EEEE-SS--EEE-SSSEEEEEEETT-EEE-SS-EEE--TT-EEEEEEE-EEETTEEE-EEE--STT--EEES-STT-EEEEEEETTEEEEESS-EEES-STT-EEEEEES-TT--EEEEESS-EEES--TTSS---EEEEEE-TTEEEEEEEEEEE--SSS-EEEEEEETT-EEEEEEEEE-TTTEEEEEEBSEEEEESSEEE-GGG-EEE---TT---EEEEETT-EEEEE--STT-EEEEE-SSS-EEEEE-TT-EEEEEESEEEES-STT-EEEEEE-TT-EEE--TTSEEEESSSSEEEEEE-TT-EEEESEEEES-STT-EEEEEE-SSEEEESS-EEESEETTEE-SEEEEEE-TT-EEEE--SSEEEEE-TTEEEEE-TT-EEEESSEEEE-TT-EEEEEEEEEEEEEEEE--SS-EEEEEEEEEEEE-STT-EE--SS-EEEE--SSS-SEEESSEEEEETSEEEEE--SS-EE--EEEE-TT-EEESSSPEEE-TT-EEEESSEE-S-EEESSEEEE-TT-EEE-SEEEESS-EEEEEEEEE-TT-EEEES-EEEEEEEE-TT-EEEESS-EEEEEEETTSEEESSEEEE-SSEEEEEESS-EEE-SEEEE-TT-EEEESSSEEEE--SSS--EEEESSEEEEEEEEESSEEEEB-TT--S--EEEEEEEEEEPPSSTT--EEEEEE-TT--B-EEEEEES-EE--SEEEEEE-TT--PPTT-EEEEEEE-TTSS--EES--SEEE--TTEEEEE-SSEEEEEE-TT-SS-SS--SHHHHHHHHHHHHHT-GGG-SS-SS--SHHHHHHHHHHHHH--

Radius of gyration: 55.37 Å; chains: 1; bounding box: 119×54×174 Å

pLDDT: mean 91.56, std 11.73, range [25.56, 98.81]

Foldseek 3Di:
DDDDDDDDDDDDDDDDDDDDDDDPDPAEEEKEQDDQAEDELQQQVRIVVRHRADQRYEYEYDDQHAYEYEYEPSHYEHAEYEYFHHEYEYEDNDEHEHAAEYEFFAEAPGAYEYEDAAAEYEHQEYEAQQADNTHGEYEQAALHREYEYAAQYEYEAWQQGEGEYEQYQQGEYEYQAEYYFWHANGEGEYEFAAFHVVVTHGREYEYDDLRREYEAQPEANTHGEAEFEHAGEYEGNEEYAAQQYDNTGGEYEAYEPRHGGEYYHAYEYHALDHPPPHGGAGGEHEFYANGEYAYEYEYEAHDDPAGAGEYAYAANGEYHYCEYAAEQRHGHYHQAAHEYEHAQEEYEDHQQADAHEYDVPGEGEYEYENAYEYEGEDPDPVQAREEAWAQAGYEYEYEQAYEYEYPTGEYEAQHAPNYHGEYYYAHQYEAYEDQPYEYEAFNQEHGEYEYYHAYEYEYHEYAAQAAQNGHGEYEFELYEYAYSYAYEFQHDPVDGHHAGEYAWEANGEYEQEDAAARAEYHANGEYHFEANTEYEYAYEHAYAENYEAEDHQGEYYHQEDAAQYQEYADDHEYEHQYENNDQNREYEHPAEYEQDYDDQAASAAYNHEYEQEQHEYEGEDHVDAHERFAYEYEQNYEYYYAHAHEDADPHEYEYNYEYQHHYEACYEYEFEDPGYEYNDEYEYDNYAAEYAEYEDDANYEYAEAEEHQYAYHYEDNYEYHYDEAYEFFNQEQRGYAHQYEYHYAEYEYEYRHAQEYEDHQEYEHEDHYEYEYNYQEYEFWQPPHTREYEEAYEYEHQEYEFLGEYEYHDPPDQDEGEYEYAHAYHFDADDSSGGEYEWEQEQVRHIYAYEYAHHEHEAEGEYAYYYPPPRDDDAFDKYWHYFYDPVDPYFYHDYYNYYRYDFQWEWDDDRGTIITTHQLLPRVRPQWLDPVSVVVLVVCLVVVHPSQQSVNPNDRDPVNVVVNVVSSVVID

Sequence (972 aa):
MRANMSIRRAAALTTVAGLAVGVSTARGTIINWNNAAGGAASTAANWNPAQAPTAADTLVYNLNSTYTVTFSGAVGLSTQHTYKRGTVSLSMSSPHTLSGNFRVGDVSGDAATTTITTGVVTAGSVTVGNAAGSTGTLNINDSDADLTTTGSGDIVVASAGTGTMNITGGGKAAPGDDFIIGGAGGDGTVNVSGFGTTPLRFSNITTTAADGDIVVGNASGSIGELNIFNSGIVGASDDVQVGPASGSNGIVDVGGASGGGTLNIAGDLQVGNNTSSTSAGSGQVSALNGGRINVTGVIRLGDTTVGSGTLSCRDGGEINARSIICDSDGGFLNLLGGETRVDGGTLAAPGGILSIEGASGETPFLRLINGASCSLAAPTSPFRALTLGITKDANVVVDTGSSLTVTSGDVVIGDLLGADGALVFAGGSTGTFPAGRRITVGASAFGDMIVTGHSTVTGGSIELGAGSAGNGKLLVFGSDLVLAGTLSVGGTPTSDGGVGEVRVEAGGTLSVNAPGEAVKVYNGGVVLVFPGATLSATGTLITGTGTSLTLDNGTLQALELNIGATNPSLRGTLNGQVRFASSNTVVNPTGDLTINWSNSNAALVNLGTINVGNTTLTINGGFNHSPIGQCTIGPSGVIRGTAPLKLNAGKTLSGDGTIDNDIINEGTITATGDGLTLGGIVEPAGGTMNGVRFTFADGGGFTGEGSINAKVVAQAGSKITILGDSTMGDATTAGFAIDGEIEVLGGTLTLNDTNGVGLGTLTTIHGGATLTTTGPQIVLDSLPTPNTLRGFGYIDADSVINLGVVSPGLEGVNSTLALLIIGDYFMASGGPSRGRLDIDIDATGDCDRIFLVDGNANLSGTLRLSLLDGYQPTNGESKLFVQCNTSNGSAIVGEFETLDLPPRWHVSYSDKFAWLVYCAGDVNSDGFVNGDDFDDLASAFESGEPLGDFNGDGFINGDDFDQFASAFEEGC